Protein AF-A0A7R9VRQ9-F1 (afdb_monomer)

Radius of gyration: 33.94 Å; Cα contacts (8 Å, |Δi|>4): 2313; chains: 1; bounding box: 98×83×67 Å

Foldseek 3Di:
DPFQLLLQLVFKEAARDPPSQQEPPHVQHQAGHFPNQFQHAPQHVVFRLTIFGDWKQWNKDFLLLLLLLLLLLLLLCVLLVVLCVVVVNLVSSLVSLLRSLVSQLRQQVQQDLPLQRTKGFGMWAFPPLRVPDQAHSRPQAANDDPPHVRDIHTFMAHNVQHALQSLLSSLLSLLSSLNSLCDDDPRNDNPSSVSSLSSSNSSLVNSVVRVDHGDGPDGDDLDGAPGSLLSSLSSLLSSCLSPVPDCVSLQCSVVSLVVLVVQLVDPPDPLVSVLSLLFQFSRGNSLVSLLSCLVSVSQDHPPDHGCVVVSLVSLCVSLCQQQVDPADLLDPSDPQHAAPPQRQTFRDDDDSPLWARLLRLLSSLLSLLSSLSSLVVVQLQPDPPDGPSVSSLSSLLSSVSNQVCCQQPAPVSAHLQFPHDPHYQQQFQHSSQQQASPPVDDGDDQQDPDGRNRGSGGFRGRADDRSDHSPDDDSTSVCSNGRIGTSRSRSSVVSSSSSVSSQCLLWPPVCPSVCSNVVVGHSPGDDDDDDDDDDDDADQPLQQFFVPHRLLQLQVFQLLLQLVFKAAARDPPSQQDPPHVLHFAGHFPNQFQHADQHPVFGLTIFGAWWQWRKDFLLLLLLLLLLLLVLCVLLVVLCVNSVNLVSSLVSLLRSLVNQLRQQVFFDLPLQRTKGFRMWAFPVLRVVDFAHRRPQAANDDPPHVRDIYGFIAHNVQHALQSLLSSLLSLLSSLVSLCDDDSRNDNSSNSSSLSSSNSSLVNSVVRVDHGDTPDGDDPDGAPGSLLSSLSSLLSSCLSPVPCCVSLVCSLVSLVVLCVSLVDPPDDLLSVLLLLFQFSRGNSLVSLLSCLVSVSQDDVPDHGCVVVSLVSLVVSLCQQQVPPADLLPVRDPQHAHPPQRATFRDDDPSRLFFRLLRLLSSLLSLLSSLSSLQVVQCVPDPPDRPSPSSLQSLLSSVSNQCCCQQPHPVSAHLQFPHDPHYQQQFQHSSQQAASVNPDGGDDQQDPDGGNRGSGGFRGSADDRPDDPHDDDSGSVCSNGRMGTSRSRSSSSSSSSSSSSQSVQAPPVCRSVCSSVVVDHSPDDDDDPDDPPDD

Organism: NCBI:txid1486919

Solvent-accessible surface area (backbone atoms only — not comparable to full-atom values): 55156 Å² total; per-residue (Å²): 100,70,45,38,54,50,28,54,41,68,27,49,29,7,77,67,58,94,81,41,66,36,31,61,91,41,86,90,24,62,41,66,55,17,53,81,52,33,20,40,54,51,68,38,69,80,43,73,45,38,41,33,49,33,40,46,48,47,69,38,29,44,36,43,44,45,15,40,25,17,26,46,39,23,51,30,42,69,75,24,42,63,14,24,49,77,68,72,38,42,65,59,47,50,53,51,22,48,44,32,31,54,25,51,57,41,26,35,74,33,78,39,90,51,44,73,63,28,31,32,48,43,32,37,38,35,63,66,31,35,64,69,53,85,42,45,60,62,72,52,57,70,56,24,53,86,93,32,64,18,22,40,31,36,43,62,24,28,72,88,41,31,20,7,22,45,30,4,27,39,12,19,14,17,12,22,28,22,54,50,22,63,40,89,61,99,73,49,34,63,66,60,21,56,51,30,42,54,52,17,54,30,28,39,51,25,14,68,75,38,68,30,62,60,61,69,97,66,86,67,80,90,76,74,61,84,54,25,39,22,25,41,13,25,17,30,31,30,43,22,67,58,42,76,88,41,59,87,49,42,56,44,21,60,58,36,39,47,53,24,50,50,70,70,54,61,78,92,53,60,72,71,60,58,42,54,60,59,47,41,47,77,45,34,38,44,60,57,20,32,51,44,26,61,77,64,65,62,34,64,44,103,83,79,54,77,42,56,64,56,35,51,49,52,47,46,56,37,49,45,44,48,73,67,40,86,39,49,45,84,49,77,88,46,50,42,12,20,38,88,86,78,64,44,52,41,58,60,71,63,97,85,62,51,62,25,35,46,15,38,40,33,32,46,26,27,51,29,40,52,49,19,50,50,50,48,53,51,40,58,70,77,41,81,92,77,63,85,55,60,62,34,48,51,31,40,42,52,26,49,51,50,49,41,32,43,52,19,67,43,92,78,51,41,8,38,30,15,78,37,74,96,36,42,52,52,15,52,26,38,36,49,34,24,30,38,67,56,80,90,51,77,55,59,58,69,75,39,78,61,63,32,69,36,82,61,33,18,31,34,23,4,38,72,47,86,81,44,63,90,80,50,71,65,68,27,23,66,35,56,44,30,18,20,31,33,50,50,31,27,29,27,50,45,39,36,41,14,44,50,45,38,46,55,71,48,28,47,93,85,38,49,70,70,40,38,60,71,66,76,35,50,65,85,53,89,81,79,90,90,91,88,89,85,87,86,87,72,70,72,83,52,30,50,52,69,86,75,50,54,31,43,59,56,28,52,30,32,54,48,28,51,41,70,26,48,30,7,74,67,62,92,80,41,64,33,30,60,90,40,86,91,22,57,43,64,54,18,54,82,51,33,19,43,56,54,75,40,69,80,40,74,45,40,41,34,48,29,40,47,43,52,70,38,29,43,37,41,41,45,16,40,23,18,25,44,39,23,51,31,43,69,76,27,43,63,14,25,49,68,56,67,41,44,65,58,48,47,54,51,20,48,44,33,32,54,24,52,56,38,24,35,71,34,78,37,90,52,44,71,64,28,30,31,46,45,33,35,38,41,57,68,30,43,69,72,50,84,48,44,60,65,71,51,58,71,56,27,53,86,94,30,68,18,25,46,39,39,46,58,25,28,73,87,38,29,21,6,22,44,28,4,26,37,10,20,14,17,11,22,27,21,53,50,21,61,41,90,61,99,70,49,32,62,66,59,17,56,52,29,41,53,52,16,54,29,29,40,50,25,17,69,77,37,68,33,62,63,56,70,98,64,87,66,81,90,75,81,61,87,57,24,36,23,26,40,13,26,16,27,31,31,42,22,66,61,42,74,87,42,59,82,49,45,68,45,20,61,59,34,38,49,51,26,53,50,64,54,60,50,78,91,50,58,72,68,49,58,40,53,64,62,45,45,48,75,58,36,40,46,61,57,21,33,50,42,25,62,75,62,62,64,32,77,50,102,86,51,73,81,42,56,63,55,36,51,49,52,47,46,56,40,49,44,42,52,72,66,41,86,40,44,62,88,51,94,82,54,54,44,12,20,40,91,86,78,64,46,52,42,54,65,65,62,96,86,59,39,40,37,28,46,15,36,39,33,35,46,27,27,50,29,40,54,49,20,52,50,51,50,54,51,38,56,72,77,38,87,89,73,61,84,56,64,66,31,45,53,31,40,44,49,29,50,52,50,50,39,33,43,53,20,67,42,100,81,54,42,8,44,32,16,81,35,76,97,36,44,57,51,15,55,26,35,36,49,34,25,27,40,65,85,64,84,52,78,53,60,57,67,77,41,77,63,65,32,69,37,82,61,34,17,32,31,23,3,36,67,55,87,90,57,86,72,87,56,69,62,71,23,26,64,32,62,37,32,16,15,31,35,54,50,31,26,30,25,42,36,40,37,25,15,46,46,32,40,48,46,67,50,35,45,90,91,35,48,51,66,40,36,62,71,67,77,41,55,59,84,59,78,80,77,79,78,81,77,78,78,81,130

Nearest PDB structures (foldseek):
  3wc3-assembly1_A  TM=9.098E-01  e=8.546E-24  Eisenia fetida
  8ihx-assembly1_A  TM=8.931E-01  e=1.175E-23  Eisenia fetida
  8ihy-assembly1_A  TM=8.923E-01  e=3.501E-23  Eisenia fetida
  8ihw-assembly1_A  TM=8.848E-01  e=3.346E-23  Eisenia fetida
  1g87-assembly1_A  TM=8.532E-01  e=3.757E-19  Ruminiclostridium cellulolyticum

InterPro domains:
  IPR001701 Glycoside hydrolase family 9 [PF00759] (5-488)
  IPR001701 Glycoside hydrolase family 9 [PF00759] (558-1042)
  IPR008928 Six-hairpin glycosidase superfamily [SSF48208] (5-503)
  IPR008928 Six-hairpin glycosidase superfamily [SSF48208] (558-1057)
  IPR012341 Six-hairpin glycosidase-like superfamily [G3DSA:1.50.10.10] (1-505)
  IPR012341 Six-hairpin glycosidase-like superfamily [G3DSA:1.50.10.10] (549-1059)

Structure (mmCIF, N/CA/C/O backbone):
data_AF-A0A7R9VRQ9-F1
#
_entry.id   AF-A0A7R9VRQ9-F1
#
loop_
_atom_site.group_PDB
_atom_site.id
_atom_site.type_symbol
_atom_site.label_atom_id
_atom_site.label_alt_id
_atom_site.label_comp_id
_atom_site.label_asym_id
_atom_site.label_entity_id
_atom_site.label_seq_id
_atom_site.pdbx_PDB_ins_code
_atom_site.Cartn_x
_atom_site.Cartn_y
_atom_site.Cartn_z
_atom_site.occupancy
_atom_site.B_iso_or_equiv
_atom_site.auth_seq_id
_atom_site.auth_comp_id
_atom_site.auth_asym_id
_atom_site.auth_atom_id
_atom_site.pdbx_PDB_model_num
ATOM 1 N N . MET A 1 1 ? 9.988 -16.419 -11.733 1.00 85.31 1 MET A N 1
ATOM 2 C CA . MET A 1 1 ? 10.326 -16.087 -10.333 1.00 85.31 1 MET A CA 1
ATOM 3 C C . MET A 1 1 ? 10.652 -17.327 -9.507 1.00 85.31 1 MET A C 1
ATOM 5 O O . MET A 1 1 ? 11.628 -17.286 -8.780 1.00 85.31 1 MET A O 1
ATOM 9 N N . GLU A 1 2 ? 9.901 -18.424 -9.637 1.00 90.06 2 GLU A N 1
ATOM 10 C CA . GLU A 1 2 ? 10.092 -19.653 -8.844 1.00 90.06 2 GLU A CA 1
ATOM 11 C C . GLU A 1 2 ? 11.465 -20.346 -9.008 1.00 90.06 2 GLU A C 1
ATOM 13 O O . GLU A 1 2 ? 12.060 -20.796 -8.026 1.00 90.06 2 GLU A O 1
ATOM 18 N N . LEU A 1 3 ? 11.970 -20.438 -10.248 1.00 93.25 3 LEU A N 1
ATOM 19 C CA . LEU A 1 3 ? 13.125 -21.276 -10.599 1.00 93.25 3 LEU A CA 1
ATOM 20 C C . LEU A 1 3 ? 14.378 -21.041 -9.736 1.00 93.25 3 LEU A C 1
ATOM 22 O O . LEU A 1 3 ? 14.861 -22.027 -9.186 1.00 93.25 3 LEU A O 1
ATOM 26 N N . PRO A 1 4 ? 14.909 -19.812 -9.548 1.00 94.50 4 PRO A N 1
ATOM 27 C CA . PRO A 1 4 ? 16.144 -19.609 -8.783 1.00 94.50 4 PRO A CA 1
ATOM 28 C C . PRO A 1 4 ? 16.060 -20.118 -7.345 1.00 94.50 4 PRO A C 1
ATOM 30 O O . PRO A 1 4 ? 17.069 -20.518 -6.771 1.00 94.50 4 PRO A O 1
ATOM 33 N N . PHE A 1 5 ? 14.860 -20.181 -6.762 1.00 96.06 5 PHE A N 1
ATOM 34 C CA . PHE A 1 5 ? 14.711 -20.774 -5.444 1.00 96.06 5 PHE A CA 1
ATOM 35 C C . PHE A 1 5 ? 14.962 -22.294 -5.470 1.00 96.06 5 PHE A C 1
ATOM 37 O O . PHE A 1 5 ? 15.426 -22.812 -4.464 1.00 96.06 5 PHE A O 1
ATOM 44 N N . TYR A 1 6 ? 14.675 -23.028 -6.557 1.00 95.50 6 TYR A N 1
ATOM 45 C CA . TYR A 1 6 ? 15.053 -24.453 -6.657 1.00 95.50 6 TYR A CA 1
ATOM 46 C C . TYR A 1 6 ? 16.569 -24.622 -6.661 1.00 95.50 6 TYR A C 1
ATOM 48 O O . TYR A 1 6 ? 17.079 -25.588 -6.101 1.00 95.50 6 TYR A O 1
ATOM 56 N N . PHE A 1 7 ? 17.291 -23.678 -7.262 1.00 95.56 7 PHE A N 1
ATOM 57 C CA . PHE A 1 7 ? 18.745 -23.691 -7.238 1.00 95.56 7 PHE A CA 1
ATOM 58 C C . PHE A 1 7 ? 19.285 -23.423 -5.831 1.00 95.56 7 PHE A C 1
ATOM 60 O O . PHE A 1 7 ? 20.166 -24.149 -5.382 1.00 95.56 7 PHE A O 1
ATOM 67 N N . LEU A 1 8 ? 18.715 -22.461 -5.096 1.00 96.69 8 LEU A N 1
ATOM 68 C CA . LEU A 1 8 ? 19.065 -22.251 -3.686 1.00 96.69 8 LEU A CA 1
ATOM 69 C C . LEU A 1 8 ? 18.767 -23.500 -2.838 1.00 96.69 8 LEU A C 1
ATOM 71 O O . LEU A 1 8 ? 19.621 -23.928 -2.064 1.00 96.69 8 LEU A O 1
ATOM 75 N N . ASP A 1 9 ? 17.622 -24.157 -3.044 1.00 95.94 9 ASP A N 1
ATOM 76 C CA . ASP A 1 9 ? 17.309 -25.441 -2.400 1.00 95.94 9 ASP A CA 1
ATOM 77 C C . ASP A 1 9 ? 18.351 -26.517 -2.750 1.00 95.94 9 ASP A C 1
ATOM 79 O O . ASP A 1 9 ? 18.797 -27.266 -1.880 1.00 95.94 9 ASP A O 1
ATOM 83 N N . ALA A 1 10 ? 18.777 -26.561 -4.016 1.00 95.00 10 ALA A N 1
ATOM 84 C CA . ALA A 1 10 ? 19.782 -27.484 -4.532 1.00 95.00 10 ALA A CA 1
ATOM 85 C C . ALA A 1 10 ? 21.215 -27.156 -4.122 1.00 95.00 10 ALA A C 1
ATOM 87 O O . ALA A 1 10 ? 22.089 -27.984 -4.372 1.00 95.00 10 ALA A O 1
ATOM 88 N N . GLN A 1 11 ? 21.459 -26.017 -3.479 1.00 95.81 11 GLN A N 1
ATOM 89 C CA . GLN A 1 11 ? 22.747 -25.668 -2.883 1.00 95.81 11 GLN A CA 1
ATOM 90 C C . GLN A 1 11 ? 22.718 -25.742 -1.357 1.00 95.81 11 GLN A C 1
ATOM 92 O O . GLN A 1 11 ? 23.771 -25.634 -0.735 1.00 95.81 11 GLN A O 1
ATOM 97 N N . ALA A 1 12 ? 21.554 -25.969 -0.739 1.00 96.38 12 ALA A N 1
ATOM 98 C CA . ALA A 1 12 ? 21.453 -26.108 0.708 1.00 96.38 12 ALA A CA 1
ATOM 99 C C . ALA A 1 12 ? 22.334 -27.269 1.210 1.00 96.38 12 ALA A C 1
ATOM 101 O O . ALA A 1 12 ? 22.411 -28.332 0.578 1.00 96.38 12 ALA A O 1
ATOM 102 N N . SER A 1 13 ? 23.009 -27.037 2.334 1.00 95.00 13 SER A N 1
ATOM 103 C CA . SER A 1 13 ? 23.862 -28.006 3.035 1.00 95.00 13 SER A CA 1
ATOM 104 C C . SER A 1 13 ? 23.336 -28.282 4.443 1.00 95.00 13 SER A C 1
ATOM 106 O O . SER A 1 13 ? 22.446 -27.577 4.914 1.00 95.00 13 SER A O 1
ATOM 108 N N . GLY A 1 14 ? 23.912 -29.257 5.144 1.00 95.44 14 GLY A N 1
ATOM 109 C CA . GLY A 1 14 ? 23.434 -29.703 6.449 1.00 95.44 14 GLY A CA 1
ATOM 110 C C . GLY A 1 14 ? 22.140 -30.513 6.338 1.00 95.44 14 GLY A C 1
ATOM 111 O O . GLY A 1 14 ? 21.831 -31.042 5.267 1.00 95.44 14 GLY A O 1
ATOM 112 N N . PRO A 1 15 ? 21.371 -30.603 7.437 1.00 95.38 15 PRO A N 1
ATOM 113 C CA . PRO A 1 15 ? 20.013 -31.128 7.400 1.00 95.38 15 PRO A CA 1
ATOM 114 C C . PRO A 1 15 ? 19.129 -30.267 6.491 1.00 95.38 15 PRO A C 1
ATOM 116 O O . PRO A 1 15 ? 18.987 -29.059 6.715 1.00 95.38 15 PRO A O 1
ATOM 119 N N . LEU A 1 16 ? 18.525 -30.872 5.469 1.00 95.38 16 LEU A N 1
ATOM 120 C CA . LEU A 1 16 ? 17.675 -30.145 4.536 1.00 95.38 16 LEU A CA 1
ATOM 121 C C . LEU A 1 16 ? 16.337 -29.780 5.201 1.00 95.38 16 LEU A C 1
ATOM 123 O O . LEU A 1 16 ? 15.677 -30.642 5.790 1.00 95.38 16 LEU A O 1
ATOM 127 N N . PRO A 1 17 ? 15.877 -28.519 5.092 1.00 92.88 17 PRO A N 1
ATOM 128 C CA . PRO A 1 17 ? 14.571 -28.132 5.610 1.00 92.88 17 PRO A CA 1
ATOM 129 C C . PRO A 1 17 ? 13.429 -28.930 4.969 1.00 92.88 17 PRO A C 1
ATOM 131 O O . PRO A 1 17 ? 13.471 -29.255 3.786 1.00 92.88 17 PRO A O 1
ATOM 134 N N . VAL A 1 18 ? 12.341 -29.159 5.712 1.00 91.00 18 VAL A N 1
ATOM 135 C CA . VAL A 1 18 ? 11.165 -29.924 5.231 1.00 91.00 18 VAL A CA 1
ATOM 136 C C . VAL A 1 18 ? 10.511 -29.301 3.985 1.00 91.00 18 VAL A C 1
ATOM 138 O O . VAL A 1 18 ? 9.871 -30.000 3.189 1.00 91.00 18 VAL A O 1
ATOM 141 N N . TRP A 1 19 ? 10.666 -27.987 3.810 1.00 93.12 19 TRP A N 1
ATOM 142 C CA . TRP A 1 19 ? 10.177 -27.228 2.659 1.00 93.12 19 TRP A CA 1
ATOM 143 C C . TRP A 1 19 ? 11.117 -27.269 1.442 1.00 93.12 19 TRP A C 1
ATOM 145 O O . TRP A 1 19 ? 10.711 -26.829 0.369 1.00 93.12 19 TRP A O 1
ATOM 155 N N . ASN A 1 20 ? 12.335 -27.812 1.565 1.00 94.81 20 ASN A N 1
ATOM 156 C CA . ASN A 1 20 ? 13.281 -27.917 0.454 1.00 94.81 20 ASN A CA 1
ATOM 157 C C . ASN A 1 20 ? 12.680 -28.781 -0.668 1.00 94.81 20 ASN A C 1
ATOM 159 O O . ASN A 1 20 ? 12.314 -29.943 -0.459 1.00 94.81 20 ASN A O 1
ATOM 163 N N . ARG A 1 21 ? 12.561 -28.202 -1.866 1.00 94.06 21 ARG A N 1
ATOM 164 C CA . ARG A 1 21 ? 11.840 -28.807 -2.996 1.00 94.06 21 ARG A CA 1
ATOM 165 C C . ARG A 1 21 ? 12.611 -29.913 -3.701 1.00 94.06 21 ARG A C 1
ATOM 167 O O . ARG A 1 21 ? 11.991 -30.733 -4.368 1.00 94.06 21 ARG A O 1
ATOM 174 N N . VAL A 1 22 ? 13.933 -29.959 -3.554 1.00 94.12 22 VAL A N 1
ATOM 175 C CA . VAL A 1 22 ? 14.780 -30.966 -4.213 1.00 94.12 22 VAL A CA 1
ATOM 176 C C . VAL A 1 22 ? 15.272 -32.052 -3.255 1.00 94.12 22 VAL A C 1
ATOM 178 O O . VAL A 1 22 ? 16.054 -32.913 -3.664 1.00 94.12 22 VAL A O 1
ATOM 181 N N . ALA A 1 23 ? 14.807 -32.040 -2.003 1.00 94.00 23 ALA A N 1
ATOM 182 C CA . ALA A 1 23 ? 15.131 -33.050 -1.005 1.00 94.00 23 ALA A CA 1
ATOM 183 C C . ALA A 1 23 ? 14.579 -34.440 -1.378 1.00 94.00 23 ALA A C 1
ATOM 185 O O . ALA A 1 23 ? 13.480 -34.577 -1.924 1.00 94.00 23 ALA A O 1
ATOM 186 N N . LEU A 1 24 ? 15.331 -35.491 -1.049 1.00 90.25 24 LEU A N 1
ATOM 187 C CA . LEU A 1 24 ? 14.931 -36.885 -1.224 1.00 90.25 24 LEU A CA 1
ATOM 188 C C . LEU A 1 24 ? 13.585 -37.149 -0.532 1.00 90.25 24 LEU A C 1
ATOM 190 O O . LEU A 1 24 ? 13.336 -36.700 0.583 1.00 90.25 24 LEU A O 1
ATOM 194 N N . GLY A 1 25 ? 12.705 -37.885 -1.213 1.00 84.75 25 GLY A N 1
ATOM 195 C CA . GLY A 1 25 ? 11.335 -38.143 -0.756 1.00 84.75 25 GLY A CA 1
ATOM 196 C C . GLY A 1 25 ? 10.297 -37.128 -1.250 1.00 84.75 25 GLY A C 1
ATOM 197 O O . GLY A 1 25 ? 9.101 -37.396 -1.145 1.00 84.75 25 GLY A O 1
ATOM 198 N N . LYS A 1 26 ? 10.716 -36.004 -1.849 1.00 89.31 26 LYS A N 1
ATOM 199 C CA . LYS A 1 26 ? 9.835 -35.131 -2.642 1.00 89.31 26 LYS A CA 1
ATOM 200 C C . LYS A 1 26 ? 9.736 -35.631 -4.094 1.00 89.31 26 LYS A C 1
ATOM 202 O O . LYS A 1 26 ? 10.664 -36.290 -4.574 1.00 89.31 26 LYS A O 1
ATOM 207 N N . PRO A 1 27 ? 8.650 -35.320 -4.827 1.00 85.25 27 PRO A N 1
ATOM 208 C CA . PRO A 1 27 ? 8.559 -35.618 -6.256 1.00 85.25 27 PRO A CA 1
ATOM 209 C C . PRO A 1 27 ? 9.739 -35.014 -7.031 1.00 85.25 27 PRO A C 1
ATOM 211 O O . PRO A 1 27 ? 9.948 -33.807 -6.996 1.00 85.25 27 PRO A O 1
ATOM 214 N N . GLY A 1 28 ? 10.526 -35.856 -7.708 1.00 83.00 28 GLY A N 1
ATOM 215 C CA . GLY A 1 28 ? 11.721 -35.415 -8.443 1.00 83.00 28 GLY A CA 1
ATOM 216 C C . GLY A 1 28 ? 12.908 -34.992 -7.565 1.00 83.00 28 GLY A C 1
ATOM 217 O O . GLY A 1 28 ? 13.870 -34.442 -8.094 1.00 83.00 28 GLY A O 1
ATOM 218 N N . GLY A 1 29 ? 12.862 -35.237 -6.251 1.00 90.94 29 GLY A N 1
ATOM 219 C CA . GLY A 1 29 ? 13.934 -34.903 -5.315 1.00 90.94 29 GLY A CA 1
ATOM 220 C C . GLY A 1 29 ? 15.170 -35.796 -5.463 1.00 90.94 29 GLY A C 1
ATOM 221 O O . GLY A 1 29 ? 15.060 -37.009 -5.650 1.00 90.94 29 GLY A O 1
ATOM 222 N N . TRP A 1 30 ? 16.353 -35.193 -5.361 1.00 93.12 30 TRP A N 1
ATOM 223 C CA . TRP A 1 30 ? 17.644 -35.839 -5.635 1.00 93.12 30 TRP A CA 1
ATOM 224 C C . TRP A 1 30 ? 18.777 -35.423 -4.677 1.00 93.12 30 TRP A C 1
ATOM 226 O O . TRP A 1 30 ? 19.844 -36.039 -4.699 1.00 93.12 30 TRP A O 1
ATOM 236 N N . ARG A 1 31 ? 18.547 -34.426 -3.810 1.00 93.94 31 ARG A N 1
ATOM 237 C CA . ARG A 1 31 ? 19.471 -33.970 -2.755 1.00 93.94 31 ARG A CA 1
ATOM 238 C C . ARG A 1 31 ? 19.126 -34.595 -1.406 1.00 93.94 31 ARG A C 1
ATOM 240 O O . ARG A 1 31 ? 17.957 -34.763 -1.083 1.00 93.94 31 ARG A O 1
ATOM 247 N N . GLY A 1 32 ? 20.123 -34.910 -0.594 1.00 93.81 32 GLY A N 1
ATOM 248 C CA . GLY A 1 32 ? 19.937 -35.336 0.794 1.00 93.81 32 GLY A CA 1
ATOM 249 C C . GLY A 1 32 ? 20.703 -34.450 1.768 1.00 93.81 32 GLY A C 1
ATOM 250 O O . GLY A 1 32 ? 21.374 -33.499 1.368 1.00 93.81 32 GLY A O 1
ATOM 251 N N . ASP A 1 33 ? 20.607 -34.804 3.045 1.00 95.69 33 ASP A N 1
ATOM 252 C CA . ASP A 1 33 ? 21.401 -34.186 4.101 1.00 95.69 33 ASP A CA 1
ATOM 253 C C . ASP A 1 33 ? 22.896 -34.402 3.836 1.00 95.69 33 ASP A C 1
ATOM 255 O O . ASP A 1 33 ? 23.328 -35.518 3.528 1.00 95.69 33 ASP A O 1
ATOM 259 N N . SER A 1 34 ? 23.690 -33.340 3.949 1.00 95.19 34 SER A N 1
ATOM 260 C CA . SER A 1 34 ? 25.108 -33.356 3.576 1.00 95.19 34 SER A CA 1
ATOM 261 C C . SER A 1 34 ? 25.963 -32.505 4.503 1.00 95.19 34 SER A C 1
ATOM 263 O O . SER A 1 34 ? 25.478 -31.523 5.057 1.00 95.19 34 SER A O 1
ATOM 265 N N . HIS A 1 35 ? 27.244 -32.848 4.653 1.00 93.44 35 HIS A N 1
ATOM 266 C CA . HIS A 1 35 ? 28.189 -32.114 5.508 1.00 93.44 35 HIS A CA 1
ATOM 267 C C . HIS A 1 35 ? 27.675 -31.881 6.931 1.00 93.44 35 HIS A C 1
ATOM 269 O O . HIS A 1 35 ? 27.610 -30.754 7.419 1.00 93.44 35 HIS A O 1
ATOM 275 N N . LEU A 1 36 ? 27.264 -32.976 7.578 1.00 94.56 36 LEU A N 1
ATOM 276 C CA . LEU A 1 36 ? 26.649 -32.987 8.912 1.00 94.56 36 LEU A CA 1
ATOM 277 C C . LEU A 1 36 ? 27.658 -32.797 10.057 1.00 94.56 36 LEU A C 1
ATOM 279 O O . LEU A 1 36 ? 27.260 -32.661 11.214 1.00 94.56 36 LEU A O 1
ATOM 283 N N . PHE A 1 37 ? 28.950 -32.782 9.739 1.00 92.31 37 PHE A N 1
ATOM 284 C CA . PHE A 1 37 ? 30.057 -32.569 10.663 1.00 92.31 37 PHE A CA 1
ATOM 285 C C . PHE A 1 37 ? 30.855 -31.300 10.329 1.00 92.31 37 PHE A C 1
ATOM 287 O O . PHE A 1 37 ? 31.954 -31.130 10.854 1.00 92.31 37 PHE A O 1
ATOM 294 N N . ASP A 1 38 ? 30.330 -30.395 9.495 1.00 92.19 38 ASP A N 1
ATOM 295 C CA . ASP A 1 38 ? 30.963 -29.094 9.248 1.00 92.19 38 ASP A CA 1
ATOM 296 C C . ASP A 1 38 ? 31.189 -28.345 10.580 1.00 92.19 38 ASP A C 1
ATOM 298 O O . ASP A 1 38 ? 30.256 -28.104 11.353 1.00 92.19 38 ASP A O 1
ATOM 302 N N . GLY A 1 39 ? 32.451 -27.985 10.841 1.00 88.25 39 GLY A N 1
ATOM 303 C CA . GLY A 1 39 ? 32.902 -27.408 12.113 1.00 88.25 39 GLY A CA 1
ATOM 304 C C . GLY A 1 39 ? 33.375 -28.414 13.164 1.00 88.25 39 GLY A C 1
ATOM 305 O O . GLY A 1 39 ? 33.676 -28.004 14.285 1.00 88.25 39 GLY A O 1
ATOM 306 N N . GLN A 1 40 ? 33.482 -29.699 12.807 1.00 85.44 40 GLN A N 1
ATOM 307 C CA . GLN A 1 40 ? 34.045 -30.784 13.620 1.00 85.44 40 GLN A CA 1
ATOM 308 C C . GLN A 1 40 ? 35.155 -31.520 12.838 1.00 85.44 40 GLN A C 1
ATOM 310 O O . GLN A 1 40 ? 35.069 -31.661 11.620 1.00 85.44 40 GLN A O 1
ATOM 315 N N . GLY A 1 41 ? 36.182 -32.046 13.520 1.00 77.00 41 GLY A N 1
ATOM 316 C CA . GLY A 1 41 ? 37.292 -32.782 12.885 1.00 77.00 41 GLY A CA 1
ATOM 317 C C . GLY A 1 41 ? 38.657 -32.089 12.990 1.00 77.00 41 GLY A C 1
ATOM 318 O O . GLY A 1 41 ? 38.914 -31.365 13.945 1.00 77.00 41 GLY A O 1
ATOM 319 N N . TYR A 1 42 ? 39.559 -32.365 12.041 1.00 67.69 42 TYR A N 1
ATOM 320 C CA . TYR A 1 42 ? 40.902 -31.767 11.987 1.00 67.69 42 TYR A CA 1
ATOM 321 C C . TYR A 1 42 ? 40.809 -30.293 11.535 1.00 67.69 42 TYR A C 1
ATOM 323 O O . TYR A 1 42 ? 40.096 -30.011 10.576 1.00 67.69 42 TYR A O 1
ATOM 331 N N . ASP A 1 43 ? 41.482 -29.369 12.236 1.00 73.88 43 ASP A N 1
ATOM 332 C CA . ASP A 1 43 ? 41.373 -27.899 12.070 1.00 73.88 43 ASP A CA 1
ATOM 333 C C . ASP A 1 43 ? 39.937 -27.342 12.182 1.00 73.88 43 ASP A C 1
ATOM 335 O O . ASP A 1 43 ? 39.530 -26.402 11.492 1.00 73.88 43 ASP A O 1
ATOM 339 N N . ALA A 1 44 ? 39.140 -27.957 13.055 1.00 73.81 44 ALA A N 1
ATOM 340 C CA . ALA A 1 44 ? 37.767 -27.565 13.323 1.00 73.81 44 ALA A CA 1
ATOM 341 C C . ALA A 1 44 ? 37.651 -26.478 14.403 1.00 73.81 44 ALA A C 1
ATOM 343 O O . ALA A 1 44 ? 38.544 -26.269 15.218 1.00 73.81 44 ALA A O 1
ATOM 344 N N . VAL A 1 45 ? 36.496 -25.812 14.428 1.00 84.38 45 VAL A N 1
ATOM 345 C CA . VAL A 1 45 ? 36.159 -24.753 15.398 1.00 84.38 45 VAL A CA 1
ATOM 346 C C . VAL A 1 45 ? 35.352 -25.265 16.596 1.00 84.38 45 VAL A C 1
ATOM 348 O O . VAL A 1 45 ? 34.886 -24.461 17.399 1.00 84.38 45 VAL A O 1
ATOM 351 N N . ASP A 1 46 ? 35.152 -26.584 16.692 1.00 81.88 46 ASP A N 1
ATOM 352 C CA . ASP A 1 46 ? 34.319 -27.265 17.694 1.00 81.88 46 ASP A CA 1
ATOM 353 C C . ASP A 1 46 ? 32.918 -26.644 17.857 1.00 81.88 46 ASP A C 1
ATOM 355 O O . ASP A 1 46 ? 32.354 -26.571 18.950 1.00 81.88 46 ASP A O 1
ATOM 359 N N . ALA A 1 47 ? 32.331 -26.207 16.740 1.00 85.06 47 ALA A N 1
ATOM 360 C CA . ALA A 1 47 ? 31.001 -25.614 16.677 1.00 85.06 47 ALA A CA 1
ATOM 361 C C . ALA A 1 47 ? 30.188 -26.249 15.548 1.00 85.06 47 ALA A C 1
ATOM 363 O O . ALA A 1 47 ? 30.729 -26.644 14.518 1.00 85.06 47 ALA A O 1
ATOM 364 N N . ASN A 1 48 ? 28.870 -26.339 15.726 1.00 89.50 48 ASN A N 1
ATOM 365 C CA . ASN A 1 48 ? 27.986 -26.831 14.676 1.00 89.50 48 ASN A CA 1
ATOM 366 C C . ASN A 1 48 ? 27.738 -25.720 13.647 1.00 89.50 48 ASN A C 1
ATOM 368 O O . ASN A 1 48 ? 26.834 -24.910 13.833 1.00 89.50 48 ASN A O 1
ATOM 372 N N . VAL A 1 49 ? 28.518 -25.708 12.563 1.00 92.44 49 VAL A N 1
ATOM 373 C CA . VAL A 1 49 ? 28.331 -24.793 11.421 1.00 92.44 49 VAL A CA 1
ATOM 374 C C . VAL A 1 49 ? 27.784 -25.526 10.194 1.00 92.44 49 VAL A C 1
ATOM 376 O O . VAL A 1 49 ? 28.109 -25.206 9.047 1.00 92.44 49 VAL A O 1
ATOM 379 N N . THR A 1 50 ? 26.932 -26.525 10.435 1.00 92.69 50 THR A N 1
ATOM 380 C CA . THR A 1 50 ? 26.102 -27.154 9.398 1.00 92.69 50 THR A CA 1
ATOM 381 C C . THR A 1 50 ? 25.005 -26.190 8.925 1.00 92.69 50 THR A C 1
ATOM 383 O O . THR A 1 50 ? 24.731 -25.173 9.564 1.00 92.69 50 THR A O 1
ATOM 386 N N . GLY A 1 51 ? 24.378 -26.468 7.780 1.00 93.25 51 GLY A N 1
ATOM 387 C CA . GLY A 1 51 ? 23.407 -25.542 7.189 1.00 93.25 51 GLY A CA 1
ATOM 388 C C . GLY A 1 51 ? 24.046 -24.518 6.249 1.00 93.25 51 GLY A C 1
ATOM 389 O O . GLY A 1 51 ? 25.248 -24.556 5.973 1.00 93.25 51 GLY A O 1
ATOM 390 N N . GLY A 1 52 ? 23.233 -23.583 5.756 1.00 94.88 52 GLY A N 1
ATOM 391 C CA . GLY A 1 52 ? 23.646 -22.599 4.753 1.00 94.88 52 GLY A CA 1
ATOM 392 C C . GLY A 1 52 ? 23.660 -23.191 3.346 1.00 94.88 52 GLY A C 1
ATOM 393 O O . GLY A 1 52 ? 22.984 -24.188 3.079 1.00 94.88 52 GLY A O 1
ATOM 394 N N . TRP A 1 53 ? 24.452 -22.594 2.458 1.00 96.25 53 TRP A N 1
ATOM 395 C CA . TRP A 1 53 ? 24.560 -23.019 1.064 1.00 96.25 53 TRP A CA 1
ATOM 396 C C . TRP A 1 53 ? 26.008 -23.262 0.647 1.00 96.25 53 TRP A C 1
ATOM 398 O O . TRP A 1 53 ? 26.916 -22.535 1.056 1.00 96.25 53 TRP A O 1
ATOM 408 N N . TYR A 1 54 ? 26.196 -24.244 -0.228 1.00 93.81 54 TYR A N 1
ATOM 409 C CA . TYR A 1 54 ? 27.377 -24.336 -1.074 1.00 93.81 54 TYR A CA 1
ATOM 410 C C . TYR A 1 54 ? 27.363 -23.250 -2.140 1.00 93.81 54 TYR A C 1
ATOM 412 O O . TYR A 1 54 ? 26.310 -22.721 -2.499 1.00 93.81 54 TYR A O 1
ATOM 420 N N . ASP A 1 55 ? 28.535 -22.960 -2.687 1.00 88.94 55 ASP A N 1
ATOM 421 C CA . ASP A 1 55 ? 28.662 -21.979 -3.746 1.00 88.94 55 ASP A CA 1
ATOM 422 C C . ASP A 1 55 ? 29.462 -22.493 -4.959 1.00 88.94 55 ASP A C 1
ATOM 424 O O . ASP A 1 55 ? 30.396 -23.297 -4.844 1.00 88.94 55 ASP A O 1
ATOM 428 N N . LEU A 1 56 ? 29.076 -22.003 -6.142 1.00 85.94 56 LEU A N 1
ATOM 429 C CA . LEU A 1 56 ? 29.518 -22.468 -7.461 1.00 85.94 56 LEU A CA 1
ATOM 430 C C . LEU A 1 56 ? 29.289 -23.984 -7.676 1.00 85.94 56 LEU A C 1
ATOM 432 O O . LEU A 1 56 ? 28.279 -24.555 -7.266 1.00 85.94 56 LEU A O 1
ATOM 436 N N . ASP A 1 57 ? 30.235 -24.648 -8.349 1.00 82.19 57 ASP A N 1
ATOM 437 C CA . ASP A 1 57 ? 30.213 -26.076 -8.669 1.00 82.19 57 ASP A CA 1
ATOM 438 C C . ASP A 1 57 ? 30.750 -26.975 -7.544 1.00 82.19 57 ASP A C 1
ATOM 440 O O . ASP A 1 57 ? 30.850 -28.183 -7.753 1.00 82.19 57 ASP A O 1
ATOM 444 N N . GLY A 1 58 ? 31.171 -26.412 -6.405 1.00 83.81 58 GLY A N 1
ATOM 445 C CA . GLY A 1 58 ? 31.880 -27.111 -5.328 1.00 83.81 58 GLY A CA 1
ATOM 446 C C . GLY A 1 58 ? 31.094 -27.186 -4.023 1.00 83.81 58 GLY A C 1
ATOM 447 O O . GLY A 1 58 ? 29.939 -26.788 -3.958 1.00 83.81 58 GLY A O 1
ATOM 448 N N . HIS A 1 59 ? 31.742 -27.697 -2.974 1.00 89.69 59 HIS A N 1
ATOM 449 C CA . HIS A 1 59 ? 31.135 -27.872 -1.648 1.00 89.69 59 HIS A CA 1
ATOM 450 C C . HIS A 1 59 ? 31.693 -26.916 -0.580 1.00 89.69 59 HIS A C 1
ATOM 452 O O . HIS A 1 59 ? 31.493 -27.113 0.621 1.00 89.69 59 HIS A O 1
ATOM 458 N N . VAL A 1 60 ? 32.418 -25.881 -1.004 1.00 89.75 60 VAL A N 1
ATOM 459 C CA . VAL A 1 60 ? 32.930 -24.836 -0.109 1.00 89.75 60 VAL A CA 1
ATOM 460 C C . VAL A 1 60 ? 31.788 -23.884 0.235 1.00 89.75 60 VAL A C 1
ATOM 462 O O . VAL A 1 60 ? 31.017 -23.492 -0.645 1.00 89.75 60 VAL A O 1
ATOM 465 N N . LYS A 1 61 ? 31.702 -23.486 1.505 1.00 92.38 61 LYS A N 1
ATOM 466 C CA . LYS A 1 61 ? 30.769 -22.460 1.982 1.00 92.38 61 LYS A CA 1
ATOM 467 C C . LYS A 1 61 ? 31.556 -21.204 2.313 1.00 92.38 61 LYS A C 1
ATOM 469 O O . LYS A 1 61 ? 32.525 -21.266 3.066 1.00 92.38 61 LYS A O 1
ATOM 474 N N . SER A 1 62 ? 31.149 -20.067 1.761 1.00 91.19 62 SER A N 1
ATOM 475 C CA . SER A 1 62 ? 31.756 -18.770 2.061 1.00 91.19 62 SER A CA 1
ATOM 476 C C . SER A 1 62 ? 30.733 -17.853 2.713 1.00 91.19 62 SER A C 1
ATOM 478 O O . SER A 1 62 ? 29.632 -17.653 2.196 1.00 91.19 62 SER A O 1
ATOM 480 N N . THR A 1 63 ? 31.112 -17.260 3.842 1.00 94.19 63 THR A N 1
ATOM 481 C CA . THR A 1 63 ? 30.260 -16.306 4.554 1.00 94.19 63 THR A CA 1
ATOM 482 C C . THR A 1 63 ? 29.975 -15.071 3.706 1.00 94.19 63 THR A C 1
ATOM 484 O O . THR A 1 63 ? 28.860 -14.570 3.765 1.00 94.19 63 THR A O 1
ATOM 487 N N . LEU A 1 64 ? 30.901 -14.643 2.837 1.00 91.62 64 LEU A N 1
ATOM 488 C CA . LEU A 1 64 ? 30.666 -13.536 1.900 1.00 91.62 64 LEU A CA 1
ATOM 489 C C . LEU A 1 64 ? 29.525 -13.838 0.921 1.00 91.62 64 LEU A C 1
ATOM 491 O O . LEU A 1 64 ? 28.606 -13.036 0.794 1.00 91.62 64 LEU A O 1
ATOM 495 N N . THR A 1 65 ? 29.529 -15.000 0.260 1.00 92.06 65 THR A N 1
ATOM 496 C CA . THR A 1 65 ? 28.482 -15.347 -0.720 1.00 92.06 65 THR A CA 1
ATOM 497 C C . THR A 1 65 ? 27.144 -15.656 -0.063 1.00 92.06 65 THR A C 1
ATOM 499 O O . THR A 1 65 ? 26.097 -15.300 -0.607 1.00 92.06 65 THR A O 1
ATOM 502 N N . ILE A 1 66 ? 27.157 -16.283 1.119 1.00 96.81 66 ILE A N 1
ATOM 503 C CA . ILE A 1 66 ? 25.941 -16.542 1.901 1.00 96.81 66 ILE A CA 1
ATOM 504 C C . ILE A 1 66 ? 25.342 -15.220 2.388 1.00 96.81 66 ILE A C 1
ATOM 506 O O . ILE A 1 66 ? 24.139 -14.998 2.230 1.00 96.81 66 ILE A O 1
ATOM 510 N N . ALA A 1 67 ? 26.168 -14.321 2.924 1.00 97.56 67 ALA A N 1
ATOM 511 C CA . ALA A 1 67 ? 25.734 -12.998 3.344 1.00 97.56 67 ALA A CA 1
ATOM 512 C C . ALA A 1 67 ? 25.197 -12.179 2.167 1.00 97.56 67 ALA A C 1
ATOM 514 O O . ALA A 1 67 ? 24.100 -11.632 2.270 1.00 97.56 67 ALA A O 1
ATOM 515 N N . PHE A 1 68 ? 25.909 -12.167 1.035 1.00 95.56 68 PHE A N 1
ATOM 516 C CA . PHE A 1 68 ? 25.473 -11.474 -0.174 1.00 95.56 68 PHE A CA 1
ATOM 517 C C . PHE A 1 68 ? 24.114 -11.958 -0.663 1.00 95.56 68 PHE A C 1
ATOM 519 O O . PHE A 1 68 ? 23.206 -11.159 -0.893 1.00 95.56 68 PHE A O 1
ATOM 526 N N . THR A 1 69 ? 23.944 -13.276 -0.749 1.00 97.31 69 THR A N 1
ATOM 527 C CA . THR A 1 69 ? 22.672 -13.898 -1.134 1.00 97.31 69 THR A CA 1
ATOM 528 C C . THR A 1 69 ? 21.556 -13.501 -0.166 1.00 97.31 69 THR A C 1
ATOM 530 O O . THR A 1 69 ? 20.489 -13.059 -0.589 1.00 97.31 69 THR A O 1
ATOM 533 N N . THR A 1 70 ? 21.825 -13.577 1.140 1.00 98.56 70 THR A N 1
ATOM 534 C CA . THR A 1 70 ? 20.847 -13.284 2.198 1.00 98.56 70 THR A CA 1
ATOM 535 C C . THR A 1 70 ? 20.415 -11.818 2.191 1.00 98.56 70 THR A C 1
ATOM 537 O O . THR A 1 70 ? 19.216 -11.540 2.186 1.00 98.56 70 THR A O 1
ATOM 540 N N . HIS A 1 71 ? 21.354 -10.864 2.152 1.00 97.69 71 HIS A N 1
ATOM 541 C CA . HIS A 1 71 ? 20.993 -9.445 2.149 1.00 97.69 71 HIS A CA 1
ATOM 542 C C . HIS A 1 71 ? 20.380 -9.003 0.818 1.00 97.69 71 HIS A C 1
ATOM 544 O O . HIS A 1 71 ? 19.533 -8.118 0.816 1.00 97.69 71 HIS A O 1
ATOM 550 N N . THR A 1 72 ? 20.760 -9.615 -0.309 1.00 97.75 72 THR A N 1
ATOM 551 C CA . THR A 1 72 ? 20.187 -9.298 -1.628 1.00 97.75 72 THR A CA 1
ATOM 552 C C . THR A 1 72 ? 18.736 -9.763 -1.718 1.00 97.75 72 THR A C 1
ATOM 554 O O . THR A 1 72 ? 17.864 -8.986 -2.113 1.00 97.75 72 THR A O 1
ATOM 557 N N . LEU A 1 73 ? 18.444 -10.993 -1.279 1.00 98.00 73 LEU A N 1
ATOM 558 C CA . LEU A 1 73 ? 17.070 -11.491 -1.160 1.00 98.00 73 LEU A CA 1
ATOM 559 C C . LEU A 1 73 ? 16.267 -10.673 -0.145 1.00 98.00 73 LEU A C 1
ATOM 561 O O . LEU A 1 73 ? 15.130 -10.310 -0.421 1.00 98.00 73 LEU A O 1
ATOM 565 N N . GLY A 1 74 ? 16.865 -10.326 0.998 1.00 97.75 74 GLY A N 1
ATOM 566 C CA . GLY A 1 74 ? 16.195 -9.530 2.021 1.00 97.75 74 GLY A CA 1
ATOM 567 C C . GLY A 1 74 ? 15.859 -8.113 1.552 1.00 97.75 74 GLY A C 1
ATOM 568 O O . GLY A 1 74 ? 14.712 -7.690 1.647 1.00 97.75 74 GLY A O 1
ATOM 569 N N . LEU A 1 75 ? 16.829 -7.389 0.987 1.00 96.25 75 LEU A N 1
ATOM 570 C CA . LEU A 1 75 ? 16.635 -6.019 0.506 1.00 96.25 75 LEU A CA 1
ATOM 571 C C . LEU A 1 75 ? 15.706 -5.960 -0.714 1.00 96.25 75 LEU A C 1
ATOM 573 O O . LEU A 1 75 ? 14.848 -5.084 -0.775 1.00 96.25 75 LEU A O 1
ATOM 577 N N . SER A 1 76 ? 15.812 -6.911 -1.651 1.00 96.69 76 SER A N 1
ATOM 578 C CA . SER A 1 76 ? 14.841 -7.016 -2.751 1.00 96.69 76 SER A CA 1
ATOM 579 C C . SER A 1 76 ? 13.449 -7.396 -2.262 1.00 96.69 76 SER A C 1
ATOM 581 O O . SER A 1 76 ? 12.480 -6.830 -2.755 1.00 96.69 76 SER A O 1
ATOM 583 N N . GLY A 1 77 ? 13.341 -8.269 -1.258 1.00 95.12 77 GLY A N 1
ATOM 584 C CA . GLY A 1 77 ? 12.086 -8.571 -0.578 1.00 95.12 77 GLY A CA 1
ATOM 585 C C . GLY A 1 77 ? 11.444 -7.325 0.026 1.00 95.12 77 GLY A C 1
ATOM 586 O O . GLY A 1 77 ? 10.248 -7.134 -0.119 1.00 95.12 77 GLY A O 1
ATOM 587 N N . LEU A 1 78 ? 12.228 -6.440 0.645 1.00 94.19 78 LEU A N 1
ATOM 588 C CA . LEU A 1 78 ? 11.711 -5.201 1.238 1.00 94.19 78 LEU A CA 1
ATOM 589 C C . LEU A 1 78 ? 11.273 -4.165 0.194 1.00 94.19 78 LEU A C 1
ATOM 591 O O . LEU A 1 78 ? 10.267 -3.493 0.402 1.00 94.19 78 LEU A O 1
ATOM 595 N N . ILE A 1 79 ? 12.027 -4.013 -0.899 1.00 93.62 79 ILE A N 1
ATOM 596 C CA . ILE A 1 79 ? 11.745 -3.009 -1.940 1.00 93.62 79 ILE A CA 1
ATOM 597 C C . ILE A 1 79 ? 10.624 -3.477 -2.882 1.00 93.62 79 ILE A C 1
ATOM 599 O O . ILE A 1 79 ? 9.799 -2.667 -3.301 1.00 93.62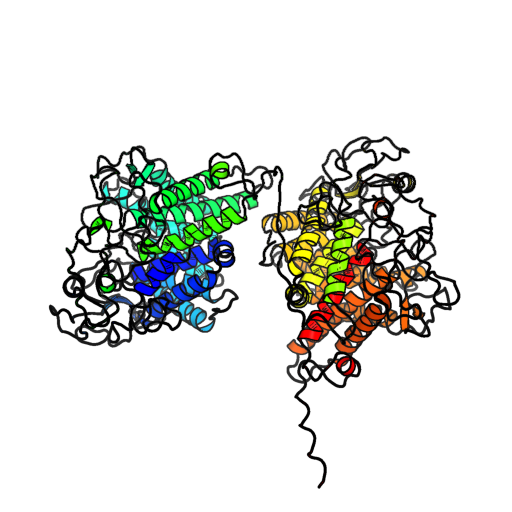 79 ILE A O 1
ATOM 603 N N . PHE A 1 80 ? 10.579 -4.775 -3.192 1.00 95.12 80 PHE A N 1
ATOM 604 C CA . PHE A 1 80 ? 9.623 -5.390 -4.117 1.00 95.12 80 PHE A CA 1
ATOM 605 C C . PHE A 1 80 ? 8.683 -6.376 -3.415 1.00 95.12 80 PHE A C 1
ATOM 607 O O . PHE A 1 80 ? 8.327 -7.416 -3.973 1.00 95.12 80 PHE A O 1
ATOM 614 N N . GLU A 1 81 ? 8.294 -6.066 -2.172 1.00 92.00 81 GLU A N 1
ATOM 615 C CA . GLU A 1 81 ? 7.428 -6.923 -1.349 1.00 92.00 81 GLU A CA 1
ATOM 616 C C . GLU A 1 81 ? 6.126 -7.266 -2.083 1.00 92.00 81 GLU A C 1
ATOM 618 O O . GLU A 1 81 ? 5.726 -8.429 -2.114 1.00 92.00 81 GLU A O 1
ATOM 623 N N . VAL A 1 82 ? 5.512 -6.269 -2.729 1.00 84.06 82 VAL A N 1
ATOM 624 C CA . VAL A 1 82 ? 4.298 -6.434 -3.541 1.00 84.06 82 VAL A CA 1
ATOM 625 C C . VAL A 1 82 ? 4.546 -7.432 -4.669 1.00 84.06 82 VAL A C 1
ATOM 627 O O . VAL A 1 82 ? 3.850 -8.438 -4.749 1.00 84.06 82 VAL A O 1
ATOM 630 N N . GLY A 1 83 ? 5.611 -7.247 -5.457 1.00 85.75 83 GLY A N 1
ATOM 631 C CA . GLY A 1 83 ? 5.950 -8.165 -6.548 1.00 85.75 83 GLY A CA 1
ATOM 632 C C . GLY A 1 83 ? 6.170 -9.616 -6.103 1.00 85.75 83 GLY A C 1
ATOM 633 O O . GLY A 1 83 ? 5.761 -10.546 -6.798 1.00 85.75 83 GLY A O 1
ATOM 634 N N . PHE A 1 84 ? 6.782 -9.839 -4.936 1.00 91.06 84 PHE A N 1
ATOM 635 C CA . PHE A 1 84 ? 6.938 -11.188 -4.380 1.00 91.06 84 PHE A CA 1
ATOM 636 C C . PHE A 1 84 ? 5.627 -11.785 -3.865 1.00 91.06 84 PHE A C 1
ATOM 638 O O . PHE A 1 84 ? 5.417 -12.993 -4.007 1.00 91.06 84 PHE A O 1
ATOM 645 N N . ARG A 1 85 ? 4.761 -10.973 -3.251 1.00 87.56 85 ARG A N 1
ATOM 646 C CA . ARG A 1 85 ? 3.453 -11.412 -2.746 1.00 87.56 85 ARG A CA 1
ATOM 647 C C . ARG A 1 85 ? 2.498 -11.743 -3.889 1.00 87.56 85 ARG A C 1
ATOM 649 O O . ARG A 1 85 ? 1.915 -12.822 -3.865 1.00 87.56 85 ARG A O 1
ATOM 656 N N . ASP A 1 86 ? 2.432 -10.896 -4.911 1.00 83.38 86 ASP A N 1
ATOM 657 C CA . ASP A 1 86 ? 1.590 -11.099 -6.098 1.00 83.38 86 ASP A CA 1
ATOM 658 C C . ASP A 1 86 ? 1.988 -12.361 -6.869 1.00 83.38 86 ASP A C 1
ATOM 660 O O . ASP A 1 86 ? 1.145 -13.081 -7.398 1.00 83.38 86 ASP A O 1
ATOM 664 N N . ALA A 1 87 ? 3.284 -12.678 -6.885 1.00 82.62 87 ALA A N 1
ATOM 665 C CA . ALA A 1 87 ? 3.793 -13.904 -7.483 1.00 82.62 87 ALA A CA 1
ATOM 666 C C . ALA A 1 87 ? 3.698 -15.141 -6.567 1.00 82.62 87 ALA A C 1
ATOM 668 O O . ALA A 1 87 ? 4.156 -16.210 -6.964 1.00 82.62 87 ALA A O 1
ATOM 669 N N . GLY A 1 88 ? 3.166 -15.022 -5.344 1.00 89.44 88 GLY A N 1
ATOM 670 C CA . GLY A 1 88 ? 3.048 -16.140 -4.399 1.00 89.44 88 GLY A CA 1
ATOM 671 C C . GLY A 1 88 ? 4.385 -16.663 -3.855 1.00 89.44 88 GLY A C 1
ATOM 672 O O . GLY A 1 88 ? 4.475 -17.813 -3.431 1.00 89.44 88 GLY A O 1
ATOM 673 N N . HIS A 1 89 ? 5.440 -15.843 -3.868 1.00 93.12 89 HIS A N 1
ATOM 674 C CA . HIS A 1 89 ? 6.803 -16.244 -3.495 1.00 93.12 89 HIS A CA 1
ATOM 675 C C . HIS A 1 89 ? 7.400 -15.453 -2.328 1.00 93.12 89 HIS A C 1
ATOM 677 O O . HIS A 1 89 ? 8.578 -15.632 -2.010 1.00 93.12 89 HIS A O 1
ATOM 683 N N . TRP A 1 90 ? 6.603 -14.625 -1.647 1.00 94.19 90 TRP A N 1
ATOM 684 C CA . TRP A 1 90 ? 7.015 -13.975 -0.400 1.00 94.19 90 TRP A CA 1
ATOM 685 C C . TRP A 1 90 ? 7.559 -14.990 0.611 1.00 94.19 90 TRP A C 1
ATOM 687 O O . TRP A 1 90 ? 8.672 -14.837 1.107 1.00 94.19 90 TRP A O 1
ATOM 697 N N . ASP A 1 91 ? 6.831 -16.085 0.828 1.00 92.81 91 ASP A N 1
ATOM 698 C CA . ASP A 1 91 ? 7.232 -17.137 1.762 1.00 92.81 91 ASP A CA 1
ATOM 699 C C . ASP A 1 91 ? 8.555 -17.800 1.363 1.00 92.81 91 ASP A C 1
ATOM 701 O O . ASP A 1 91 ? 9.391 -18.072 2.224 1.00 92.81 91 ASP A O 1
ATOM 705 N N . SER A 1 92 ? 8.797 -17.985 0.061 1.00 94.69 92 SER A N 1
ATOM 706 C CA . SER A 1 92 ? 10.081 -18.484 -0.441 1.00 94.69 92 SER A CA 1
ATOM 707 C C . SER A 1 92 ? 11.224 -17.521 -0.114 1.00 94.69 92 SER A C 1
ATOM 709 O O . SER A 1 92 ? 12.279 -17.968 0.328 1.00 94.69 92 SER A O 1
ATOM 711 N N . VAL A 1 93 ? 11.025 -16.206 -0.262 1.00 96.19 93 VAL A N 1
ATOM 712 C CA . VAL A 1 93 ? 12.030 -15.204 0.137 1.00 96.19 93 VAL A CA 1
ATOM 713 C C . VAL A 1 93 ? 12.300 -15.280 1.636 1.00 96.19 93 VAL A C 1
ATOM 715 O O . VAL A 1 93 ? 13.462 -15.389 2.029 1.00 96.19 93 VAL A O 1
ATOM 718 N N . VAL A 1 94 ? 11.252 -15.272 2.469 1.00 97.12 94 VAL A N 1
ATOM 719 C CA . VAL A 1 94 ? 11.408 -15.324 3.931 1.00 97.12 94 VAL A CA 1
ATOM 720 C C . VAL A 1 94 ? 12.154 -16.592 4.349 1.00 97.12 94 VAL A C 1
ATOM 722 O O . VAL A 1 94 ? 13.138 -16.505 5.079 1.00 97.12 94 VAL A O 1
ATOM 725 N N . GLN A 1 95 ? 11.757 -17.762 3.845 1.00 96.06 95 GLN A N 1
ATOM 726 C CA . GLN A 1 95 ? 12.394 -19.038 4.183 1.00 96.06 95 GLN A CA 1
ATOM 727 C C . GLN A 1 95 ? 13.881 -19.079 3.804 1.00 96.06 95 GLN A C 1
ATOM 729 O O . GLN A 1 95 ? 14.700 -19.515 4.617 1.00 96.06 95 GLN A O 1
ATOM 734 N N . GLN A 1 96 ? 14.249 -18.597 2.612 1.00 97.56 96 GLN A N 1
ATOM 735 C CA . GLN A 1 96 ? 15.652 -18.555 2.184 1.00 97.56 96 GLN A CA 1
ATOM 736 C C . GLN A 1 96 ? 16.456 -17.557 3.021 1.00 97.56 96 GLN A C 1
ATOM 738 O O . GLN A 1 96 ? 17.524 -17.898 3.521 1.00 97.56 96 GLN A O 1
ATOM 743 N N . VAL A 1 97 ? 15.932 -16.350 3.257 1.00 98.38 97 VAL A N 1
ATOM 744 C CA . VAL A 1 97 ? 16.596 -15.347 4.106 1.00 98.38 97 VAL A CA 1
ATOM 745 C C . VAL A 1 97 ? 16.820 -15.891 5.523 1.00 98.38 97 VAL A C 1
ATOM 747 O O . VAL A 1 97 ? 17.907 -15.735 6.081 1.00 98.38 97 VAL A O 1
ATOM 750 N N . GLN A 1 98 ? 15.840 -16.599 6.088 1.00 97.94 98 GLN A N 1
ATOM 751 C CA . GLN A 1 98 ? 15.979 -17.245 7.393 1.00 97.94 98 GLN A CA 1
ATOM 752 C C . GLN A 1 98 ? 16.976 -18.413 7.384 1.00 97.94 98 GLN A C 1
ATOM 754 O O . GLN A 1 98 ? 17.681 -18.605 8.374 1.00 97.94 98 GLN A O 1
ATOM 759 N N . LEU A 1 99 ? 17.065 -19.192 6.299 1.00 97.56 99 LEU A N 1
ATOM 760 C CA . LEU A 1 99 ? 18.073 -20.249 6.148 1.00 97.56 99 LEU A CA 1
ATOM 761 C C . LEU A 1 99 ? 19.494 -19.664 6.207 1.00 97.56 99 LEU A C 1
ATOM 763 O O . LEU A 1 99 ? 20.329 -20.155 6.968 1.00 97.56 99 LEU A O 1
ATOM 767 N N . GLY A 1 100 ? 19.739 -18.577 5.470 1.00 97.88 100 GLY A N 1
ATOM 768 C CA . GLY A 1 100 ? 21.009 -17.852 5.504 1.00 97.88 100 GLY A CA 1
ATOM 769 C C . GLY A 1 100 ? 21.312 -17.257 6.879 1.00 97.88 100 GLY A C 1
ATOM 770 O O . GLY A 1 100 ? 22.410 -17.435 7.404 1.00 97.88 100 GLY A O 1
ATOM 771 N N . ALA A 1 101 ? 20.319 -16.627 7.514 1.00 98.50 101 ALA A N 1
ATOM 772 C CA . ALA A 1 101 ? 20.465 -16.049 8.848 1.00 98.50 101 ALA A CA 1
ATOM 773 C C . ALA A 1 101 ? 20.824 -17.094 9.912 1.00 98.50 101 ALA A C 1
ATOM 775 O O . ALA A 1 101 ? 21.732 -16.863 10.707 1.00 98.50 101 ALA A O 1
ATOM 776 N N . ARG A 1 102 ? 20.167 -18.262 9.905 1.00 97.69 102 ARG A N 1
ATOM 777 C CA . ARG A 1 102 ? 20.464 -19.351 10.851 1.00 97.69 102 ARG A CA 1
ATOM 778 C C . ARG A 1 102 ? 21.895 -19.868 10.694 1.00 97.69 102 ARG A C 1
ATOM 780 O O . ARG A 1 102 ? 22.561 -20.092 11.700 1.00 97.69 102 ARG A O 1
ATOM 787 N N . TYR A 1 103 ? 22.396 -19.980 9.461 1.00 97.81 103 TYR A N 1
ATOM 788 C CA . TYR A 1 103 ? 23.807 -20.304 9.234 1.00 97.81 103 TYR A CA 1
ATOM 789 C C . TYR A 1 103 ? 24.741 -19.218 9.780 1.00 97.81 103 TYR A C 1
ATOM 791 O O . TYR A 1 103 ? 25.705 -19.536 10.465 1.00 97.81 103 TYR A O 1
ATOM 799 N N . LEU A 1 104 ? 24.464 -17.939 9.514 1.00 98.50 104 LEU A N 1
ATOM 800 C CA . LEU A 1 104 ? 25.315 -16.835 9.974 1.00 98.50 104 LEU A CA 1
ATOM 801 C C . LEU A 1 104 ? 25.337 -16.705 11.504 1.00 98.50 104 LEU A C 1
ATOM 803 O O . LEU A 1 104 ? 26.377 -16.380 12.075 1.00 98.50 104 LEU A O 1
ATOM 807 N N . LEU A 1 105 ? 24.218 -17.001 12.170 1.00 98.31 105 LEU A N 1
ATOM 808 C CA . LEU A 1 105 ? 24.152 -17.115 13.627 1.00 98.31 105 LEU A CA 1
ATOM 809 C C . LEU A 1 105 ? 25.053 -18.243 14.138 1.00 98.31 105 LEU A C 1
ATOM 811 O O . LEU A 1 105 ? 25.854 -18.010 15.040 1.00 98.31 105 LEU A O 1
ATOM 815 N N . ALA A 1 106 ? 24.975 -19.427 13.524 1.00 96.06 106 ALA A N 1
ATOM 816 C CA . ALA A 1 106 ? 25.827 -20.565 13.866 1.00 96.06 106 ALA A CA 1
ATOM 817 C C . ALA A 1 106 ? 27.317 -20.295 13.582 1.00 96.06 106 ALA A C 1
ATOM 819 O O . ALA A 1 106 ? 28.184 -20.683 14.361 1.00 96.06 106 ALA A O 1
ATOM 820 N N . ALA A 1 107 ? 27.619 -19.583 12.493 1.00 96.81 107 ALA A N 1
ATOM 821 C CA . ALA A 1 107 ? 28.970 -19.185 12.117 1.00 96.81 107 ALA A CA 1
ATOM 822 C C . ALA A 1 107 ? 29.583 -18.164 13.090 1.00 96.81 107 ALA A C 1
ATOM 824 O O . ALA A 1 107 ? 30.809 -18.061 13.159 1.00 96.81 107 ALA A O 1
ATOM 825 N N . HIS A 1 108 ? 28.774 -17.424 13.857 1.00 97.62 108 HIS A N 1
ATOM 826 C CA . HIS A 1 108 ? 29.239 -16.487 14.883 1.00 97.62 108 HIS A CA 1
ATOM 827 C C . HIS A 1 108 ? 29.629 -17.221 16.185 1.00 97.62 108 HIS A C 1
ATOM 829 O O . HIS A 1 108 ? 29.051 -17.012 17.251 1.00 97.62 108 HIS A O 1
ATOM 835 N N . VAL A 1 109 ? 30.617 -18.114 16.075 1.00 94.88 109 VAL A N 1
ATOM 836 C CA . VAL A 1 109 ? 30.983 -19.147 17.063 1.00 94.88 109 VAL A CA 1
ATOM 837 C C . VAL A 1 109 ? 31.437 -18.618 18.430 1.00 94.88 109 VAL A C 1
ATOM 839 O O . VAL A 1 109 ? 31.408 -19.365 19.407 1.00 94.88 109 VAL A O 1
ATOM 842 N N . ARG A 1 110 ? 31.832 -17.341 18.538 1.00 94.94 110 ARG A N 1
ATOM 843 C CA . ARG A 1 110 ? 32.083 -16.662 19.826 1.00 94.94 110 ARG A CA 1
ATOM 844 C C . ARG A 1 110 ? 31.386 -15.304 19.896 1.00 94.94 110 ARG A C 1
ATOM 846 O O . ARG A 1 110 ? 32.048 -14.280 19.990 1.00 94.94 110 ARG A O 1
ATOM 853 N N . ALA A 1 111 ? 30.059 -15.287 19.835 1.00 96.19 111 ALA A N 1
ATOM 854 C CA . ALA A 1 111 ? 29.279 -14.055 19.933 1.00 96.19 111 ALA A CA 1
ATOM 855 C C . ALA A 1 111 ? 29.515 -13.308 21.263 1.00 96.19 111 ALA A C 1
ATOM 857 O O . ALA A 1 111 ? 29.340 -13.875 22.344 1.00 96.19 111 ALA A O 1
ATOM 858 N N . SER A 1 112 ? 29.904 -12.033 21.191 1.00 97.19 112 SER A N 1
ATOM 859 C CA . SER A 1 112 ? 30.206 -11.202 22.360 1.00 97.19 112 SER A CA 1
ATOM 860 C C . SER A 1 112 ? 29.920 -9.723 22.109 1.00 97.19 112 SER A C 1
ATOM 862 O O . SER A 1 112 ? 30.121 -9.205 21.011 1.00 97.19 112 SER A O 1
ATOM 864 N N . ASP A 1 113 ? 29.513 -9.005 23.156 1.00 96.00 113 ASP A N 1
ATOM 865 C CA . ASP A 1 113 ? 29.406 -7.543 23.111 1.00 96.00 113 ASP A CA 1
ATOM 866 C C . ASP A 1 113 ? 30.776 -6.847 23.127 1.00 96.00 113 ASP A C 1
ATOM 868 O O . ASP A 1 113 ? 30.860 -5.682 22.735 1.00 96.00 113 ASP A O 1
ATOM 872 N N . ASP A 1 114 ? 31.832 -7.555 23.548 1.00 97.06 114 ASP A N 1
ATOM 873 C CA . ASP A 1 114 ? 33.227 -7.138 23.395 1.00 97.06 114 ASP A CA 1
ATOM 874 C C . ASP A 1 114 ? 33.721 -7.491 21.981 1.00 97.06 114 ASP A C 1
ATOM 876 O O . ASP A 1 114 ? 33.874 -8.682 21.679 1.00 97.06 114 ASP A O 1
ATOM 880 N N . PRO A 1 115 ? 34.013 -6.494 21.117 1.00 96.38 115 PRO A N 1
ATO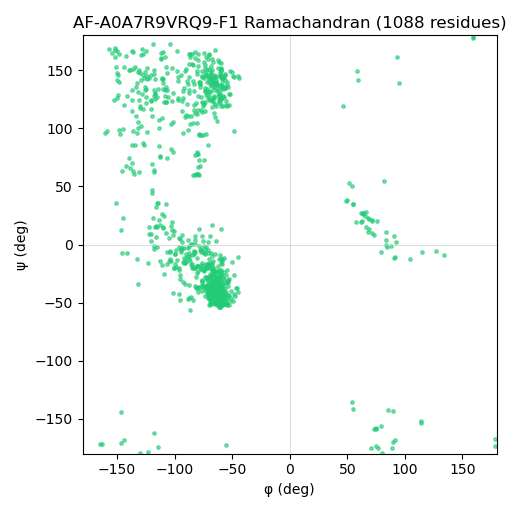M 881 C CA . PRO A 1 115 ? 34.541 -6.719 19.776 1.00 96.38 115 PRO A CA 1
ATOM 882 C C . PRO A 1 115 ? 35.714 -7.702 19.748 1.00 96.38 115 PRO A C 1
ATOM 884 O O . PRO A 1 115 ? 35.703 -8.614 18.929 1.00 96.38 115 PRO A O 1
ATOM 887 N N . ALA A 1 116 ? 36.675 -7.593 20.669 1.00 95.62 116 ALA A N 1
ATOM 888 C CA . ALA A 1 116 ? 37.898 -8.399 20.650 1.00 95.62 116 ALA A CA 1
ATOM 889 C C . ALA A 1 116 ? 37.656 -9.903 20.878 1.00 95.62 116 ALA A C 1
ATOM 891 O O . ALA A 1 116 ? 38.473 -10.731 20.472 1.00 95.62 116 ALA A O 1
ATOM 892 N N . ALA A 1 117 ? 36.538 -10.258 21.517 1.00 96.75 117 ALA A N 1
ATOM 893 C CA . ALA A 1 117 ? 36.173 -11.639 21.817 1.00 96.75 117 ALA A CA 1
ATOM 894 C C . ALA A 1 117 ? 35.416 -12.335 20.670 1.00 96.75 117 ALA A C 1
ATOM 896 O O . ALA A 1 117 ? 35.293 -13.564 20.685 1.00 96.75 117 ALA A O 1
ATOM 897 N N . ASN A 1 118 ? 34.928 -11.572 19.683 1.00 97.44 118 ASN A N 1
ATOM 898 C CA . ASN A 1 118 ? 34.143 -12.123 18.585 1.00 97.44 118 ASN A CA 1
ATOM 899 C C . ASN A 1 118 ? 34.983 -13.025 17.673 1.00 97.44 118 ASN A C 1
ATOM 901 O O . ASN A 1 118 ? 36.152 -12.758 17.387 1.00 97.44 118 ASN A O 1
ATOM 905 N N . ALA A 1 119 ? 34.360 -14.107 17.212 1.00 95.62 119 ALA A N 1
ATOM 906 C CA . ALA A 1 119 ? 34.917 -15.005 16.212 1.00 95.62 119 ALA A CA 1
ATOM 907 C C . ALA A 1 119 ? 33.823 -15.463 15.256 1.00 95.62 119 ALA A C 1
ATOM 909 O O . ALA A 1 119 ? 32.775 -15.949 15.690 1.00 95.62 119 ALA A O 1
ATOM 910 N N . LEU A 1 120 ? 34.084 -15.303 13.963 1.00 96.62 120 LEU A N 1
ATOM 911 C CA . LEU A 1 120 ? 33.151 -15.602 12.886 1.00 96.62 120 LEU A CA 1
ATOM 912 C C . LEU A 1 120 ? 33.803 -16.565 11.899 1.00 96.62 120 LEU A C 1
ATOM 914 O O . LEU A 1 120 ? 34.873 -16.281 11.370 1.00 96.62 120 LEU A O 1
ATOM 918 N N . VAL A 1 121 ? 33.151 -17.683 11.600 1.00 94.81 121 VAL A N 1
ATOM 919 C CA . VAL A 1 121 ? 33.591 -18.572 10.523 1.00 94.81 121 VAL A CA 1
ATOM 920 C C . VAL A 1 121 ? 33.403 -17.853 9.188 1.00 94.81 121 VAL A C 1
ATOM 922 O O . VAL A 1 121 ? 32.291 -17.479 8.818 1.00 94.81 121 VAL A O 1
ATOM 925 N N . ALA A 1 122 ? 34.498 -17.636 8.466 1.00 92.06 122 ALA A N 1
ATOM 926 C CA . ALA A 1 122 ? 34.528 -16.948 7.181 1.00 92.06 122 ALA A CA 1
ATOM 927 C C . ALA A 1 122 ? 34.404 -17.914 5.993 1.00 92.06 122 ALA A C 1
ATOM 929 O O . ALA A 1 122 ? 33.808 -17.569 4.966 1.00 92.06 122 ALA A O 1
ATOM 930 N N . GLN A 1 123 ? 34.934 -19.130 6.137 1.00 92.12 123 GLN A N 1
ATOM 931 C CA . GLN A 1 123 ? 34.864 -20.177 5.122 1.00 92.12 123 GLN A CA 1
ATOM 932 C C . GLN A 1 123 ? 34.819 -21.559 5.780 1.00 92.12 123 GLN A C 1
ATOM 934 O O . GLN A 1 123 ? 35.545 -21.811 6.738 1.00 92.12 123 GLN A O 1
ATOM 939 N N . VAL A 1 124 ? 34.004 -22.457 5.232 1.00 92.25 124 VAL A N 1
ATOM 940 C CA . VAL A 1 124 ? 34.010 -23.887 5.566 1.00 92.25 124 VAL A CA 1
ATOM 941 C C . VAL A 1 124 ? 34.368 -24.677 4.314 1.00 92.25 124 VAL A C 1
ATOM 943 O O . VAL A 1 124 ? 33.802 -24.434 3.244 1.00 92.25 124 VAL A O 1
ATOM 946 N N . GLY A 1 125 ? 35.293 -25.619 4.458 1.00 89.62 125 GLY A N 1
ATOM 947 C CA . GLY A 1 125 ? 35.883 -26.353 3.347 1.00 89.62 125 GLY A CA 1
ATOM 948 C C . GLY A 1 125 ? 37.175 -25.714 2.836 1.00 89.62 125 GLY A C 1
ATOM 949 O O . GLY A 1 125 ? 37.471 -24.532 3.071 1.00 89.62 125 GLY A O 1
ATOM 950 N N . ASP A 1 126 ? 37.949 -26.515 2.116 1.00 86.19 126 ASP A N 1
ATOM 951 C CA . ASP A 1 126 ? 39.196 -26.101 1.485 1.00 86.19 126 ASP A CA 1
ATOM 952 C C . ASP A 1 126 ? 39.062 -26.172 -0.040 1.00 86.19 126 ASP A C 1
ATOM 954 O O . ASP A 1 126 ? 38.561 -27.137 -0.612 1.00 86.19 126 ASP A O 1
ATOM 958 N N . VAL A 1 127 ? 39.509 -25.113 -0.716 1.00 83.69 127 VAL A N 1
ATOM 959 C CA . VAL A 1 127 ? 39.258 -24.925 -2.149 1.00 83.69 127 VAL A CA 1
ATOM 960 C C . VAL A 1 127 ? 39.874 -26.038 -2.987 1.00 83.69 127 VAL A C 1
ATOM 962 O O . VAL A 1 127 ? 39.280 -26.392 -4.003 1.00 83.69 127 VAL A O 1
ATOM 965 N N . ASP A 1 128 ? 41.026 -26.579 -2.594 1.00 83.69 128 ASP A N 1
ATOM 966 C CA . ASP A 1 128 ? 41.753 -27.566 -3.389 1.00 83.69 128 ASP A CA 1
ATOM 967 C C . ASP A 1 128 ? 41.234 -28.994 -3.122 1.00 83.69 128 ASP A C 1
ATOM 969 O O . ASP A 1 128 ? 40.946 -29.741 -4.065 1.00 83.69 128 ASP A O 1
ATOM 973 N N . THR A 1 129 ? 41.030 -29.365 -1.856 1.00 84.44 129 THR A N 1
ATOM 974 C CA . THR A 1 129 ? 40.507 -30.687 -1.461 1.00 84.44 129 THR A CA 1
ATOM 975 C C . THR A 1 129 ? 39.036 -30.870 -1.821 1.00 84.44 129 THR A C 1
ATOM 977 O O . THR A 1 129 ? 38.685 -31.891 -2.423 1.00 84.44 129 THR A O 1
ATOM 980 N N . ASP A 1 130 ? 38.188 -29.864 -1.588 1.00 84.69 130 ASP A N 1
ATOM 981 C CA . ASP A 1 130 ? 36.819 -29.892 -2.094 1.00 84.69 130 ASP A CA 1
ATOM 982 C C . ASP A 1 130 ? 36.818 -29.887 -3.618 1.00 84.69 130 ASP A 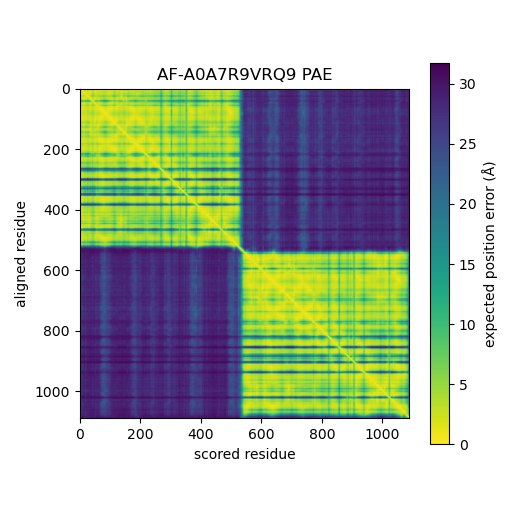C 1
ATOM 984 O O . ASP A 1 130 ? 36.004 -30.585 -4.215 1.00 84.69 130 ASP A O 1
ATOM 988 N N . ALA A 1 131 ? 37.750 -29.190 -4.288 1.00 82.06 131 ALA A N 1
ATOM 989 C CA . ALA A 1 131 ? 37.833 -29.241 -5.745 1.00 82.06 131 ALA A CA 1
ATOM 990 C C . ALA A 1 131 ? 38.152 -30.644 -6.290 1.00 82.06 131 ALA A C 1
ATOM 992 O O . ALA A 1 131 ? 37.668 -30.967 -7.378 1.00 82.06 131 ALA A O 1
ATOM 993 N N . ALA A 1 132 ? 38.882 -31.473 -5.540 1.00 84.88 132 ALA A N 1
ATOM 994 C CA . ALA A 1 132 ? 39.246 -32.836 -5.924 1.00 84.88 132 ALA A CA 1
ATOM 995 C C . ALA A 1 132 ? 38.081 -33.846 -5.836 1.00 84.88 132 ALA A C 1
ATOM 997 O O . ALA A 1 132 ? 38.110 -34.870 -6.523 1.00 84.88 132 ALA A O 1
ATOM 998 N N . TYR A 1 133 ? 37.044 -33.575 -5.035 1.00 90.00 133 TYR A N 1
ATOM 999 C CA . TYR A 1 133 ? 35.918 -34.497 -4.846 1.00 90.00 133 TYR A CA 1
ATOM 1000 C C . TYR A 1 133 ? 34.787 -34.302 -5.875 1.00 90.00 133 TYR A C 1
ATOM 1002 O O . TYR A 1 133 ? 33.917 -33.450 -5.709 1.00 90.00 133 TYR A O 1
ATOM 1010 N N . TRP A 1 134 ? 34.736 -35.109 -6.937 1.00 91.81 134 TRP A N 1
ATOM 1011 C CA . TRP A 1 134 ? 33.628 -35.063 -7.903 1.00 91.81 134 TRP A CA 1
ATOM 1012 C C . TRP A 1 134 ? 32.514 -36.059 -7.548 1.00 91.81 134 TRP A C 1
ATOM 1014 O O . TRP A 1 134 ? 32.586 -37.232 -7.915 1.00 91.81 134 TRP A O 1
ATOM 1024 N N . GLY A 1 135 ? 31.475 -35.593 -6.856 1.00 91.81 135 GLY A N 1
ATOM 1025 C CA . GLY A 1 135 ? 30.337 -36.427 -6.474 1.00 91.81 135 GLY A CA 1
ATOM 1026 C C . GLY A 1 135 ? 29.293 -35.682 -5.648 1.00 91.81 135 GLY A C 1
ATOM 1027 O O . GLY A 1 135 ? 29.323 -34.458 -5.540 1.00 91.81 135 GLY A O 1
ATOM 1028 N N . ARG A 1 136 ? 28.375 -36.442 -5.053 1.00 92.62 136 ARG A N 1
ATOM 1029 C CA . ARG A 1 136 ? 27.330 -35.945 -4.153 1.00 92.62 136 ARG A CA 1
ATOM 1030 C C . ARG A 1 136 ? 27.918 -35.399 -2.847 1.00 92.62 136 ARG A C 1
ATOM 1032 O O . ARG A 1 136 ? 28.705 -36.109 -2.225 1.00 92.62 136 ARG A O 1
ATOM 1039 N N . PRO A 1 137 ? 27.519 -34.217 -2.352 1.00 93.12 137 PRO A N 1
ATOM 1040 C CA . PRO A 1 137 ? 27.972 -33.741 -1.046 1.00 93.12 137 PRO A CA 1
ATOM 1041 C C . PRO A 1 137 ? 27.533 -34.673 0.096 1.00 93.12 137 PRO A C 1
ATOM 1043 O O . PRO A 1 137 ? 28.227 -34.771 1.100 1.00 93.12 137 PRO A O 1
ATOM 1046 N N . GLU A 1 138 ? 26.437 -35.419 -0.077 1.00 92.56 138 GLU A N 1
ATOM 1047 C CA . GLU A 1 138 ? 25.930 -36.430 0.865 1.00 92.56 138 GLU A CA 1
ATOM 1048 C C . GLU A 1 138 ? 26.845 -37.664 0.998 1.00 92.56 138 GLU A C 1
ATOM 1050 O O . GLU A 1 138 ? 26.655 -38.483 1.895 1.00 92.56 138 GLU A O 1
ATOM 1055 N N . GLU A 1 139 ? 27.780 -37.852 0.062 1.00 92.06 139 GLU A N 1
ATOM 1056 C CA . GLU A 1 139 ? 28.679 -39.013 -0.019 1.00 92.06 139 GLU A CA 1
ATOM 1057 C C . GLU A 1 139 ? 30.154 -38.611 0.111 1.00 92.06 139 GLU A C 1
ATOM 1059 O O . GLU A 1 139 ? 31.042 -39.471 0.078 1.00 92.06 139 GLU A O 1
ATOM 1064 N N . GLN A 1 140 ? 30.441 -37.314 0.254 1.00 91.50 140 GLN A N 1
ATOM 1065 C CA . GLN A 1 140 ? 31.783 -36.854 0.572 1.00 91.50 140 GLN A CA 1
ATOM 1066 C C . GLN A 1 140 ? 32.096 -37.263 2.008 1.00 91.50 140 GLN A C 1
ATOM 1068 O O . GLN A 1 140 ? 31.331 -36.994 2.928 1.00 91.50 140 GLN A O 1
ATOM 1073 N N . GLN A 1 141 ? 33.226 -37.937 2.202 1.00 89.44 141 GLN A N 1
ATOM 1074 C CA . GLN A 1 141 ? 33.703 -38.248 3.545 1.00 89.44 141 GLN A CA 1
ATOM 1075 C C . GLN A 1 141 ? 33.990 -36.946 4.310 1.00 89.44 141 GLN A C 1
ATOM 1077 O O . GLN A 1 141 ? 34.326 -35.933 3.710 1.00 89.44 141 GLN A O 1
ATOM 1082 N N . GLU A 1 142 ? 33.872 -36.972 5.633 1.00 89.38 142 GLU A N 1
ATOM 1083 C CA . GLU A 1 142 ? 34.044 -35.796 6.494 1.00 89.38 142 GLU A CA 1
ATOM 1084 C C . GLU A 1 142 ? 35.026 -36.105 7.626 1.00 89.38 142 GLU A C 1
ATOM 1086 O O . GLU A 1 142 ? 35.261 -37.275 7.947 1.00 89.38 142 GLU A O 1
ATOM 1091 N N . ARG A 1 143 ? 35.553 -35.058 8.274 1.00 87.06 143 ARG A N 1
ATOM 1092 C CA . ARG A 1 143 ? 36.521 -35.151 9.387 1.00 87.06 143 ARG A CA 1
ATOM 1093 C C . ARG A 1 143 ? 37.863 -35.783 8.988 1.00 87.06 143 ARG A C 1
ATOM 1095 O O . ARG A 1 143 ? 38.539 -36.389 9.819 1.00 87.06 143 ARG A O 1
ATOM 1102 N N . GLY A 1 144 ? 38.240 -35.660 7.718 1.00 84.81 144 GLY A N 1
ATOM 1103 C CA . GLY A 1 144 ? 39.557 -36.051 7.226 1.00 84.81 144 GLY A CA 1
ATOM 1104 C C . GLY A 1 144 ? 40.652 -35.072 7.633 1.00 84.81 144 GLY A C 1
ATOM 1105 O O . GLY A 1 144 ? 40.381 -33.946 8.040 1.00 84.81 144 GLY A O 1
ATOM 1106 N N . VAL A 1 145 ? 41.900 -35.513 7.495 1.00 87.38 145 VAL A N 1
ATOM 1107 C CA . VAL A 1 145 ? 43.099 -34.675 7.667 1.00 87.38 145 VAL A CA 1
ATOM 1108 C C . VAL A 1 145 ? 43.465 -33.980 6.356 1.00 87.38 145 VAL A C 1
ATOM 1110 O O . VAL A 1 145 ? 43.008 -34.409 5.293 1.00 87.38 145 VAL A O 1
ATOM 1113 N N . GLU A 1 146 ? 44.306 -32.948 6.432 1.00 84.50 146 GLU A N 1
ATOM 1114 C CA . GLU A 1 146 ? 44.791 -32.165 5.287 1.00 84.50 146 GLU A CA 1
ATOM 1115 C C . GLU A 1 146 ? 45.202 -33.044 4.085 1.00 84.50 146 GLU A C 1
ATOM 1117 O O . GLU A 1 146 ? 45.765 -34.130 4.246 1.00 84.50 146 GLU A O 1
ATOM 1122 N N . ASN A 1 147 ? 44.929 -32.570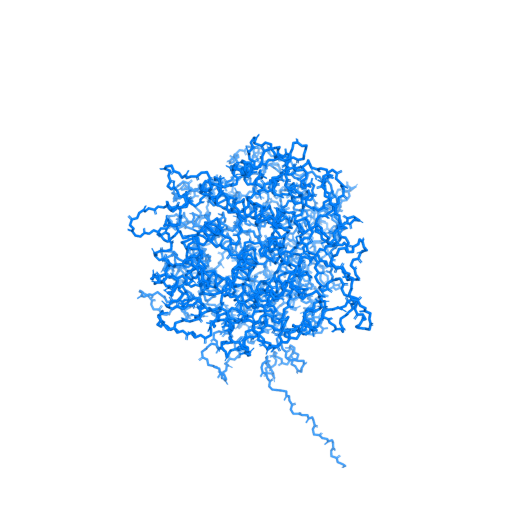 2.864 1.00 81.88 147 ASN A N 1
ATOM 1123 C CA . ASN A 1 147 ? 45.186 -33.261 1.589 1.00 81.88 147 ASN A CA 1
ATOM 1124 C C . ASN A 1 147 ? 44.340 -34.525 1.317 1.00 81.88 147 ASN A C 1
ATOM 1126 O O . ASN A 1 147 ? 44.602 -35.244 0.350 1.00 81.88 147 ASN A O 1
ATOM 1130 N N . THR A 1 148 ? 43.301 -34.800 2.112 1.00 85.31 148 THR A N 1
ATOM 1131 C CA . THR A 1 148 ? 42.306 -35.844 1.806 1.00 85.31 148 THR A CA 1
ATOM 1132 C C . THR A 1 148 ? 41.006 -35.227 1.271 1.00 85.31 148 THR A C 1
ATOM 1134 O O . THR A 1 148 ? 40.664 -34.119 1.673 1.00 85.31 148 THR A O 1
ATOM 1137 N N . PRO A 1 149 ? 40.210 -35.928 0.434 1.00 82.50 149 PRO A N 1
ATOM 1138 C CA . PRO A 1 149 ? 38.880 -35.450 0.018 1.00 82.50 149 PRO A CA 1
ATOM 1139 C C . PRO A 1 149 ? 37.898 -35.206 1.176 1.00 82.50 149 PRO A C 1
ATOM 1141 O O . PRO A 1 149 ? 36.833 -34.630 0.963 1.00 82.50 149 PRO A O 1
ATOM 1144 N N . ALA A 1 150 ? 38.243 -35.687 2.375 1.00 86.62 150 ALA A N 1
ATOM 1145 C CA . ALA A 1 150 ? 37.478 -35.528 3.600 1.00 86.62 150 ALA A CA 1
ATOM 1146 C C . ALA A 1 150 ? 37.912 -34.328 4.459 1.00 86.62 150 ALA A C 1
ATOM 1148 O O . ALA A 1 150 ? 37.302 -34.078 5.502 1.00 86.62 150 ALA A O 1
ATOM 1149 N N . TYR A 1 151 ? 38.969 -33.616 4.054 1.00 89.44 151 TYR A N 1
ATOM 1150 C CA . TYR A 1 151 ? 39.443 -32.410 4.723 1.00 89.44 151 TYR A CA 1
ATOM 1151 C C . TYR A 1 151 ? 38.499 -31.244 4.447 1.00 89.44 151 TYR A C 1
ATOM 1153 O O . TYR A 1 151 ? 38.358 -30.809 3.308 1.00 89.44 151 TYR A O 1
ATOM 1161 N N . ARG A 1 152 ? 37.834 -30.751 5.492 1.00 90.31 152 ARG A N 1
ATOM 1162 C CA . ARG A 1 152 ? 36.889 -29.632 5.407 1.00 90.31 152 ARG A CA 1
ATOM 1163 C C . ARG A 1 152 ? 37.063 -28.697 6.612 1.00 90.31 152 ARG A C 1
ATOM 1165 O O . ARG A 1 152 ? 36.249 -28.742 7.535 1.00 90.31 152 ARG A O 1
ATOM 1172 N N . PRO A 1 153 ? 38.137 -27.890 6.642 1.00 89.56 153 PRO A N 1
ATOM 1173 C CA . PRO A 1 153 ? 38.433 -26.998 7.763 1.00 89.56 153 PRO A CA 1
ATOM 1174 C C . PRO A 1 153 ? 37.403 -25.867 7.878 1.00 89.56 153 PRO A C 1
ATOM 1176 O O . PRO A 1 153 ? 36.723 -25.524 6.906 1.00 89.56 153 PRO A O 1
ATOM 1179 N N . ALA A 1 154 ? 37.316 -25.253 9.058 1.00 90.62 154 ALA A N 1
ATOM 1180 C CA . ALA A 1 154 ? 36.521 -24.048 9.285 1.00 90.62 154 ALA A CA 1
ATOM 1181 C C . ALA A 1 154 ? 37.450 -22.872 9.611 1.00 90.62 154 ALA A C 1
ATOM 1183 O O . ALA A 1 154 ? 38.024 -22.784 10.694 1.00 90.62 154 ALA A O 1
ATOM 1184 N N . TRP A 1 155 ? 37.592 -21.951 8.662 1.00 89.88 155 TRP A N 1
ATOM 1185 C CA . TRP A 1 155 ? 38.483 -20.804 8.782 1.00 89.88 155 TRP A CA 1
ATOM 1186 C C . TRP A 1 155 ? 37.774 -19.632 9.458 1.00 89.88 155 TRP A C 1
ATOM 1188 O O . TRP A 1 155 ? 36.679 -19.243 9.049 1.00 89.88 155 TRP A O 1
ATOM 1198 N N . VAL A 1 156 ? 38.409 -19.046 10.473 1.00 91.62 156 VAL A N 1
ATOM 1199 C CA . VAL A 1 156 ? 37.805 -18.037 11.355 1.00 91.62 156 VAL A CA 1
ATOM 1200 C C . VAL A 1 156 ? 38.403 -16.649 11.120 1.00 91.62 156 VAL A C 1
ATOM 1202 O O . VAL A 1 156 ? 39.600 -16.500 10.884 1.00 91.62 156 VAL A O 1
ATOM 1205 N N . ALA A 1 157 ? 37.552 -15.631 11.199 1.00 93.31 157 ALA A N 1
ATOM 1206 C CA . ALA A 1 157 ? 37.909 -14.235 11.395 1.00 93.31 157 ALA A CA 1
ATOM 1207 C C . ALA A 1 157 ? 37.772 -13.883 12.885 1.00 93.31 157 ALA A C 1
ATOM 1209 O O . ALA A 1 157 ? 36.708 -14.085 13.476 1.00 93.31 157 ALA A O 1
ATOM 1210 N N . ASP A 1 158 ? 38.839 -13.369 13.492 1.00 94.25 158 ASP A N 1
ATOM 1211 C CA . ASP A 1 158 ? 38.878 -12.939 14.897 1.00 94.25 158 ASP A CA 1
ATOM 1212 C C . ASP A 1 158 ? 39.815 -11.731 15.081 1.00 94.25 158 ASP A C 1
ATOM 1214 O O . ASP A 1 158 ? 40.230 -11.112 14.105 1.00 94.25 158 ASP A O 1
ATOM 1218 N N . ALA A 1 159 ? 40.122 -11.316 16.310 1.00 93.38 159 ALA A N 1
ATOM 1219 C CA . ALA A 1 159 ? 40.997 -10.161 16.537 1.00 93.38 159 ALA A CA 1
ATOM 1220 C C . ALA A 1 159 ? 42.457 -10.372 16.064 1.00 93.38 159 ALA A C 1
ATOM 1222 O O . ALA A 1 159 ? 43.177 -9.391 15.859 1.00 93.38 159 ALA A O 1
ATOM 1223 N N . VAL A 1 160 ? 42.906 -11.624 15.891 1.00 91.44 160 VAL A N 1
ATOM 1224 C CA . VAL A 1 160 ? 44.266 -11.974 15.438 1.00 91.44 160 VAL A CA 1
ATOM 1225 C C . VAL A 1 160 ? 44.329 -12.008 13.912 1.00 91.44 160 VAL A C 1
ATOM 1227 O O . VAL A 1 160 ? 45.231 -11.411 13.319 1.00 91.44 160 VAL A O 1
ATOM 1230 N N . PHE A 1 161 ? 43.341 -12.648 13.285 1.00 91.25 161 PHE A N 1
ATOM 1231 C CA . PHE A 1 161 ? 43.151 -12.704 11.835 1.00 91.25 161 PHE A CA 1
ATOM 1232 C C . PHE A 1 161 ? 41.873 -11.944 11.451 1.00 91.25 161 PHE A C 1
ATOM 1234 O O . PHE A 1 161 ? 40.840 -12.557 11.167 1.00 91.25 161 PHE A O 1
ATOM 1241 N N . PRO A 1 162 ? 41.913 -10.599 11.475 1.00 93.12 162 PRO A N 1
ATOM 1242 C CA . PRO A 1 162 ? 40.721 -9.779 11.330 1.00 93.12 162 PRO A CA 1
ATOM 1243 C C . PRO A 1 162 ? 40.079 -9.890 9.951 1.00 93.12 162 PRO A C 1
ATOM 1245 O O . PRO A 1 162 ? 40.765 -9.891 8.928 1.00 93.12 162 PRO A O 1
ATOM 1248 N N . GLY A 1 163 ? 38.748 -9.939 9.951 1.00 93.31 163 GLY A N 1
ATOM 1249 C CA . GLY A 1 163 ? 37.905 -10.025 8.760 1.00 93.31 163 GLY A CA 1
ATOM 1250 C C . GLY A 1 163 ? 36.677 -9.134 8.876 1.00 93.31 163 GLY A C 1
ATOM 1251 O O . GLY A 1 163 ? 35.550 -9.620 8.978 1.00 93.31 163 GLY A O 1
ATOM 1252 N N . GLY A 1 164 ? 36.899 -7.822 8.915 1.00 95.06 164 GLY A N 1
ATOM 1253 C CA . GLY A 1 164 ? 35.838 -6.827 9.039 1.00 95.06 164 GLY A CA 1
ATOM 1254 C C . GLY A 1 164 ? 34.911 -6.772 7.821 1.00 95.06 164 GLY A C 1
ATOM 1255 O O . GLY A 1 164 ? 33.744 -6.427 7.966 1.00 95.06 164 GLY A O 1
ATOM 1256 N N . ASP A 1 165 ? 35.386 -7.158 6.637 1.00 93.31 165 ASP A N 1
ATOM 1257 C CA . ASP A 1 165 ? 34.579 -7.276 5.416 1.00 93.31 165 ASP A CA 1
ATOM 1258 C C . ASP A 1 165 ? 33.576 -8.434 5.530 1.00 93.31 165 ASP A C 1
ATOM 1260 O O . ASP A 1 165 ? 32.378 -8.246 5.325 1.00 93.31 165 ASP A O 1
ATOM 1264 N N . VAL A 1 166 ? 34.044 -9.605 5.970 1.00 94.75 166 VAL A N 1
ATOM 1265 C CA . VAL A 1 166 ? 33.208 -10.793 6.193 1.00 94.75 166 VAL A CA 1
ATOM 1266 C C . VAL A 1 166 ? 32.217 -10.562 7.337 1.00 94.75 166 VAL A C 1
ATOM 1268 O O . VAL A 1 166 ? 31.040 -10.906 7.216 1.00 94.75 166 VAL A O 1
ATOM 1271 N N . ALA A 1 167 ? 32.662 -9.940 8.432 1.00 97.81 167 ALA A N 1
ATOM 1272 C CA . ALA A 1 167 ? 31.791 -9.594 9.553 1.00 97.81 167 ALA A CA 1
ATOM 1273 C C . ALA A 1 167 ? 30.772 -8.502 9.198 1.00 97.81 167 ALA A C 1
ATOM 1275 O O . ALA A 1 167 ? 29.610 -8.603 9.593 1.00 97.81 167 ALA A O 1
ATOM 1276 N N . GLY A 1 168 ? 31.169 -7.500 8.407 1.00 97.88 168 GLY A N 1
ATOM 1277 C CA . GLY A 1 168 ? 30.262 -6.499 7.849 1.00 97.88 168 GLY A CA 1
ATOM 1278 C C . GLY A 1 168 ? 29.205 -7.140 6.949 1.00 97.88 168 GLY A C 1
ATOM 1279 O O . GLY A 1 168 ? 28.016 -6.885 7.126 1.00 97.88 168 GLY A O 1
ATOM 1280 N N . ALA A 1 169 ? 29.608 -8.054 6.060 1.00 97.31 169 ALA A N 1
ATOM 1281 C CA . ALA A 1 169 ? 28.683 -8.810 5.219 1.00 97.31 169 ALA A CA 1
ATOM 1282 C C . ALA A 1 169 ? 27.671 -9.604 6.065 1.00 97.31 169 ALA A C 1
ATOM 1284 O O . ALA A 1 169 ? 26.459 -9.484 5.869 1.00 97.31 169 ALA A O 1
ATOM 1285 N N . ALA A 1 170 ? 28.153 -10.375 7.045 1.00 98.62 170 ALA A N 1
ATOM 1286 C CA . ALA A 1 170 ? 27.304 -11.159 7.938 1.00 98.62 170 ALA A CA 1
ATOM 1287 C C . ALA A 1 170 ? 26.347 -10.272 8.756 1.00 98.62 170 ALA A C 1
ATOM 1289 O O . ALA A 1 170 ? 25.167 -10.597 8.881 1.00 98.62 170 ALA A O 1
ATOM 1290 N N . SER A 1 171 ? 26.821 -9.125 9.251 1.00 98.81 171 SER A N 1
ATOM 1291 C CA . SER A 1 171 ? 25.998 -8.136 9.954 1.00 98.81 171 SER A CA 1
ATOM 1292 C C . SER A 1 171 ? 24.877 -7.581 9.065 1.00 98.81 171 SER A C 1
ATOM 1294 O O . SER A 1 171 ? 23.711 -7.604 9.464 1.00 98.81 171 SER A O 1
ATOM 1296 N N . ALA A 1 172 ? 25.200 -7.167 7.835 1.00 98.62 172 ALA A N 1
ATOM 1297 C CA . ALA A 1 172 ? 24.231 -6.703 6.843 1.00 98.62 172 ALA A CA 1
ATOM 1298 C C . ALA A 1 172 ? 23.157 -7.764 6.537 1.00 98.62 172 ALA A C 1
ATOM 1300 O O . ALA A 1 172 ? 21.962 -7.468 6.528 1.00 98.62 172 ALA A O 1
ATOM 1301 N N . ALA A 1 173 ? 23.575 -9.013 6.335 1.00 98.75 173 ALA A N 1
ATOM 1302 C CA . ALA A 1 173 ? 22.685 -10.137 6.068 1.00 98.75 173 ALA A CA 1
ATOM 1303 C C . ALA A 1 173 ? 21.753 -10.464 7.238 1.00 98.75 173 ALA A C 1
ATOM 1305 O O . ALA A 1 173 ? 20.550 -10.635 7.034 1.00 98.75 173 ALA A O 1
ATOM 1306 N N . LEU A 1 174 ? 22.283 -10.499 8.463 1.00 98.88 174 LEU A N 1
ATOM 1307 C CA . LEU A 1 174 ? 21.471 -10.688 9.661 1.00 98.88 174 LEU A CA 1
ATOM 1308 C C . LEU A 1 174 ? 20.469 -9.543 9.821 1.00 98.88 174 LEU A C 1
ATOM 1310 O O . LEU A 1 174 ? 19.294 -9.812 10.041 1.00 98.88 174 LEU A O 1
ATOM 1314 N N . ALA A 1 175 ? 20.881 -8.288 9.625 1.00 98.69 175 ALA A N 1
ATOM 1315 C CA . ALA A 1 175 ? 19.983 -7.137 9.694 1.00 98.69 175 ALA A CA 1
ATOM 1316 C C . ALA A 1 175 ? 18.869 -7.179 8.628 1.00 98.69 175 ALA A C 1
ATOM 1318 O O . ALA A 1 175 ? 17.706 -6.915 8.942 1.00 98.69 175 ALA A O 1
ATOM 1319 N N . ALA A 1 176 ? 19.178 -7.591 7.394 1.00 98.38 176 ALA A N 1
ATOM 1320 C CA . ALA A 1 176 ? 18.162 -7.840 6.370 1.00 98.38 176 ALA A CA 1
ATOM 1321 C C . ALA A 1 176 ? 17.172 -8.940 6.802 1.00 98.38 176 ALA A C 1
ATOM 1323 O O . ALA A 1 176 ? 15.961 -8.799 6.614 1.00 98.38 176 ALA A O 1
ATOM 1324 N N . ALA A 1 177 ? 17.664 -10.002 7.447 1.00 98.50 177 ALA A N 1
ATOM 1325 C CA . ALA A 1 177 ? 16.820 -11.062 7.986 1.00 98.50 177 ALA A CA 1
ATOM 1326 C C . ALA A 1 177 ? 15.932 -10.601 9.150 1.00 98.50 177 ALA A C 1
ATOM 1328 O O . ALA A 1 177 ? 14.791 -11.057 9.236 1.00 98.50 177 ALA A O 1
ATOM 1329 N N . VAL A 1 178 ? 16.397 -9.670 9.995 1.00 98.44 178 VAL A N 1
ATOM 1330 C CA . VAL A 1 178 ? 15.563 -9.015 11.021 1.00 98.44 178 VAL A CA 1
ATOM 1331 C C . VAL A 1 178 ? 14.374 -8.319 10.366 1.00 98.44 178 VAL A C 1
ATOM 1333 O O . VAL A 1 178 ? 13.230 -8.531 10.769 1.00 98.44 178 VAL A O 1
ATOM 1336 N N . LEU A 1 179 ? 14.645 -7.499 9.348 1.00 97.06 179 LEU A N 1
ATOM 1337 C CA . LEU A 1 179 ? 13.636 -6.691 8.667 1.00 97.06 179 LEU A CA 1
ATOM 1338 C C . LEU A 1 179 ? 12.564 -7.556 7.998 1.00 97.06 179 LEU A C 1
ATOM 1340 O O .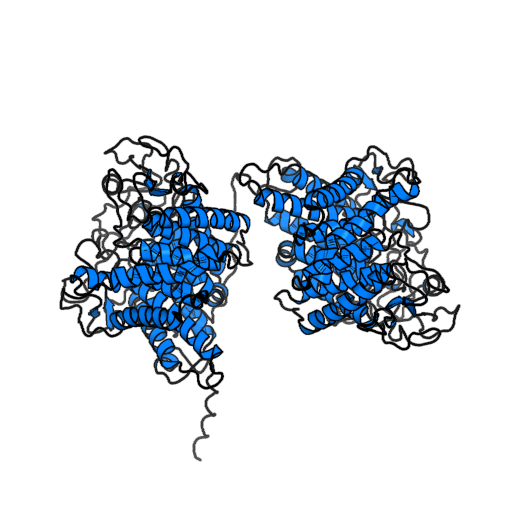 LEU A 1 179 ? 11.379 -7.259 8.132 1.00 97.06 179 LEU A O 1
ATOM 1344 N N . VAL A 1 180 ? 12.964 -8.637 7.326 1.00 96.56 180 VAL A N 1
ATOM 1345 C CA . VAL A 1 180 ? 12.034 -9.561 6.660 1.00 96.56 180 VAL A CA 1
ATOM 1346 C C . VAL A 1 180 ? 11.285 -10.439 7.665 1.00 96.56 180 VAL A C 1
ATOM 1348 O O . VAL A 1 180 ? 10.069 -10.563 7.569 1.00 96.56 180 VAL A O 1
ATOM 1351 N N . SER A 1 181 ? 11.964 -10.997 8.671 1.00 95.81 181 SER A N 1
ATOM 1352 C CA . SER A 1 181 ? 11.339 -11.925 9.635 1.00 95.81 181 SER A CA 1
ATOM 1353 C C . SER A 1 181 ? 10.358 -11.244 10.593 1.00 95.81 181 SER A C 1
ATOM 1355 O O . SER A 1 181 ? 9.536 -11.919 11.208 1.00 95.81 181 SER A O 1
ATOM 1357 N N . ARG A 1 182 ? 10.414 -9.910 10.719 1.00 93.38 182 ARG A N 1
ATOM 1358 C CA . ARG A 1 182 ? 9.419 -9.113 11.456 1.00 93.38 182 ARG A CA 1
ATOM 1359 C C . ARG A 1 182 ? 8.145 -8.842 10.658 1.00 93.38 182 ARG A C 1
ATOM 1361 O O . ARG A 1 182 ? 7.132 -8.498 11.271 1.00 93.38 182 ARG A O 1
ATOM 1368 N N . ARG A 1 183 ? 8.167 -8.978 9.327 1.00 86.50 183 ARG A N 1
ATOM 1369 C CA . ARG A 1 183 ? 6.992 -8.718 8.485 1.00 86.50 183 ARG A CA 1
ATOM 1370 C C . ARG A 1 183 ? 5.866 -9.702 8.826 1.00 86.50 183 ARG A C 1
ATOM 1372 O O . ARG A 1 183 ? 6.139 -10.893 8.975 1.00 86.50 183 ARG A O 1
ATOM 1379 N N . PRO A 1 184 ? 4.608 -9.240 8.924 1.00 77.19 184 PRO A N 1
ATOM 1380 C CA . PRO A 1 184 ? 3.472 -10.134 9.109 1.00 77.19 184 PRO A CA 1
ATOM 1381 C C . PRO A 1 184 ? 3.353 -11.147 7.958 1.00 77.19 184 PRO A C 1
ATOM 1383 O O . PRO A 1 184 ? 3.481 -10.791 6.778 1.00 77.19 184 PRO A O 1
ATOM 1386 N N . GLY A 1 185 ? 3.098 -12.408 8.303 1.00 75.88 185 GLY A N 1
ATOM 1387 C CA . GLY A 1 185 ? 2.941 -13.510 7.355 1.00 75.88 185 GLY A CA 1
ATOM 1388 C C . GLY A 1 185 ? 3.156 -14.877 8.006 1.00 75.88 185 GLY A C 1
ATOM 1389 O O . GLY A 1 185 ? 3.501 -14.961 9.184 1.00 75.88 185 GLY A O 1
ATOM 1390 N N . LEU A 1 186 ? 2.986 -15.945 7.220 1.00 80.06 186 LEU A N 1
ATOM 1391 C CA . LEU A 1 186 ? 3.093 -17.342 7.665 1.00 80.06 186 LEU A CA 1
ATOM 1392 C C . LEU A 1 186 ? 4.439 -17.667 8.336 1.00 80.06 186 LEU A C 1
ATOM 1394 O O . LEU A 1 186 ? 4.504 -18.494 9.241 1.00 80.06 186 LEU A O 1
ATOM 1398 N N . HIS A 1 187 ? 5.510 -17.008 7.895 1.00 88.56 187 HIS A N 1
ATOM 1399 C CA . HIS A 1 187 ? 6.874 -17.237 8.374 1.00 88.56 187 HIS A CA 1
ATOM 1400 C C . HIS A 1 187 ? 7.427 -16.090 9.227 1.00 88.56 187 HIS A C 1
ATOM 1402 O O . HIS A 1 187 ? 8.646 -15.934 9.316 1.00 88.56 187 HIS A O 1
ATOM 1408 N N . GLN A 1 188 ? 6.562 -15.287 9.858 1.00 93.06 188 GLN A N 1
ATOM 1409 C CA . GLN A 1 188 ? 7.012 -14.311 10.851 1.00 93.06 188 GLN A CA 1
ATOM 1410 C C . GLN A 1 188 ? 7.738 -15.033 12.000 1.00 93.06 188 GLN A C 1
ATOM 1412 O O . GLN A 1 188 ? 7.192 -15.947 12.615 1.00 93.06 188 GLN A O 1
ATOM 1417 N N . ASP A 1 189 ? 8.967 -14.612 12.300 1.00 94.38 189 ASP A N 1
ATOM 1418 C CA . ASP A 1 189 ? 9.818 -15.228 13.325 1.00 94.38 189 ASP A CA 1
ATOM 1419 C C . ASP A 1 189 ? 10.508 -14.131 14.146 1.00 94.38 189 ASP A C 1
ATOM 1421 O O . ASP A 1 189 ? 11.623 -13.680 13.860 1.00 94.38 189 ASP A O 1
ATOM 1425 N N . LEU A 1 190 ? 9.798 -13.652 15.170 1.00 93.25 190 LEU A N 1
ATOM 1426 C CA . LEU A 1 190 ? 10.287 -12.588 16.048 1.00 93.25 190 LEU A CA 1
ATOM 1427 C C . LEU A 1 190 ? 11.452 -13.053 16.933 1.00 93.25 190 LEU A C 1
ATOM 1429 O O . LEU A 1 190 ? 12.283 -12.231 17.322 1.00 93.25 190 LEU A O 1
ATOM 1433 N N . ALA A 1 191 ? 11.532 -14.350 17.244 1.00 95.12 191 ALA A N 1
ATOM 1434 C CA . ALA A 1 191 ? 12.616 -14.910 18.043 1.00 95.12 191 ALA A CA 1
ATOM 1435 C C . ALA A 1 191 ? 13.932 -14.870 17.258 1.00 95.12 191 ALA A C 1
ATOM 1437 O O . ALA A 1 191 ? 14.906 -14.274 17.729 1.00 95.12 191 ALA A O 1
ATOM 1438 N N . LEU A 1 192 ? 13.917 -15.391 16.026 1.00 97.00 192 LEU A N 1
ATOM 1439 C CA . LEU A 1 192 ? 15.045 -15.294 15.105 1.00 97.00 192 LEU A CA 1
ATOM 1440 C C . LEU A 1 192 ? 15.409 -13.835 14.829 1.00 97.00 192 LEU A C 1
ATOM 1442 O O . LEU A 1 192 ? 16.587 -13.495 14.852 1.00 97.00 192 LEU A O 1
ATOM 1446 N N . ALA A 1 193 ? 14.425 -12.954 14.617 1.00 97.19 193 ALA A N 1
ATOM 1447 C CA . ALA A 1 193 ? 14.687 -11.535 14.383 1.00 97.19 193 ALA A CA 1
ATOM 1448 C C . ALA A 1 193 ? 15.409 -10.870 15.570 1.00 97.19 193 ALA A C 1
ATOM 1450 O O . ALA A 1 193 ? 16.342 -10.093 15.377 1.00 97.19 193 ALA A O 1
ATOM 1451 N N . ASN A 1 194 ? 15.018 -11.176 16.807 1.00 95.94 194 ASN A N 1
ATOM 1452 C CA . ASN A 1 194 ? 15.659 -10.598 17.989 1.00 95.94 194 ASN A CA 1
ATOM 1453 C C . ASN A 1 194 ? 17.076 -11.146 18.216 1.00 95.94 194 ASN A C 1
ATOM 1455 O O . ASN A 1 194 ? 17.966 -10.408 18.640 1.00 95.94 194 ASN A O 1
ATOM 1459 N N . GLU A 1 195 ? 17.310 -12.427 17.933 1.00 98.00 195 GLU A N 1
ATOM 1460 C CA . GLU A 1 195 ? 18.644 -13.029 17.990 1.00 98.00 195 GLU A CA 1
ATOM 1461 C C . GLU A 1 195 ? 19.565 -12.503 16.880 1.00 98.00 195 GLU A C 1
ATOM 1463 O O . GLU A 1 195 ? 20.666 -12.025 17.170 1.00 98.00 195 GLU A O 1
ATOM 1468 N N . ALA A 1 196 ? 19.082 -12.488 15.636 1.00 98.50 196 ALA A N 1
ATOM 1469 C CA . ALA A 1 196 ? 19.787 -11.937 14.484 1.00 98.50 196 ALA A CA 1
ATOM 1470 C C . ALA A 1 196 ? 20.165 -10.469 14.696 1.00 98.50 196 ALA A C 1
ATOM 1472 O O . ALA A 1 196 ? 21.291 -10.089 14.387 1.00 98.50 196 ALA A O 1
ATOM 1473 N N . TYR A 1 197 ? 19.280 -9.658 15.286 1.00 98.50 197 TYR A N 1
ATOM 1474 C CA . TYR A 1 197 ? 19.583 -8.258 15.583 1.00 98.50 197 TYR A CA 1
ATOM 1475 C C . TYR A 1 197 ? 20.752 -8.110 16.569 1.00 98.50 197 TYR A C 1
ATOM 1477 O O . TYR A 1 197 ? 21.668 -7.323 16.323 1.00 98.50 197 TYR A O 1
ATOM 1485 N N . ARG A 1 198 ? 20.774 -8.904 17.653 1.00 98.19 198 ARG A N 1
ATOM 1486 C CA . ARG A 1 198 ? 21.883 -8.889 18.625 1.00 98.19 198 ARG A CA 1
ATOM 1487 C C . ARG A 1 198 ? 23.216 -9.224 17.955 1.00 98.19 198 ARG A C 1
ATOM 1489 O O . ARG A 1 198 ? 24.176 -8.469 18.097 1.00 98.19 198 ARG A O 1
ATOM 1496 N N . HIS A 1 199 ? 23.256 -10.303 17.174 1.00 98.62 199 HIS A N 1
ATOM 1497 C CA . HIS A 1 199 ? 24.474 -10.723 16.477 1.00 98.62 199 HIS A CA 1
ATOM 1498 C C . HIS A 1 199 ? 24.889 -9.720 15.391 1.00 98.62 199 HIS A C 1
ATOM 1500 O O . HIS A 1 199 ? 26.078 -9.449 15.238 1.00 98.62 199 HIS A O 1
ATOM 1506 N N . ALA A 1 200 ? 23.933 -9.108 14.683 1.00 98.75 200 ALA A N 1
ATOM 1507 C CA . ALA A 1 200 ? 24.220 -8.073 13.694 1.00 98.75 200 ALA A CA 1
ATOM 1508 C C . ALA A 1 200 ? 24.941 -6.871 14.324 1.00 98.75 200 ALA A C 1
ATOM 1510 O O . ALA A 1 200 ? 25.924 -6.389 13.760 1.00 98.75 200 ALA A O 1
ATOM 1511 N N . VAL A 1 201 ? 24.510 -6.423 15.509 1.00 98.44 201 VAL A N 1
ATOM 1512 C CA . VAL A 1 201 ? 25.159 -5.324 16.245 1.00 98.44 201 VAL A CA 1
ATOM 1513 C C . VAL A 1 201 ? 26.559 -5.712 16.728 1.00 98.44 201 VAL A C 1
ATOM 1515 O O . VAL A 1 201 ? 27.486 -4.911 16.601 1.00 98.44 201 VAL A O 1
ATOM 1518 N N . GLN A 1 202 ? 26.740 -6.926 17.253 1.00 98.50 202 GLN A N 1
ATOM 1519 C CA . GLN A 1 202 ? 28.048 -7.420 17.704 1.00 98.50 202 GLN A CA 1
ATOM 1520 C C . GLN A 1 202 ? 29.055 -7.485 16.550 1.00 98.50 202 GLN A C 1
ATOM 1522 O O . GLN A 1 202 ? 30.144 -6.913 16.637 1.00 98.50 202 GLN A O 1
ATOM 1527 N N . LEU A 1 203 ? 28.651 -8.084 15.428 1.00 98.69 203 LEU A N 1
ATOM 1528 C CA . LEU A 1 203 ? 29.475 -8.185 14.225 1.00 98.69 203 LEU A CA 1
ATOM 1529 C C . LEU A 1 203 ? 29.756 -6.819 13.592 1.00 98.69 203 LEU A C 1
ATOM 1531 O O . LEU A 1 203 ? 30.866 -6.597 13.113 1.00 98.69 203 LEU A O 1
ATOM 1535 N N . LEU A 1 204 ? 28.803 -5.881 13.640 1.00 98.31 204 LEU A N 1
ATOM 1536 C CA . LEU A 1 204 ? 29.030 -4.508 13.186 1.00 98.31 204 LEU A CA 1
ATOM 1537 C C . LEU A 1 204 ? 30.115 -3.817 14.019 1.00 98.31 204 LEU A C 1
ATOM 1539 O O . LEU A 1 204 ? 31.025 -3.202 13.464 1.00 98.31 204 LEU A O 1
ATOM 1543 N N . ARG A 1 205 ? 30.041 -3.929 15.351 1.00 97.50 205 ARG A N 1
ATOM 1544 C CA . ARG A 1 205 ? 31.049 -3.350 16.253 1.00 97.50 205 ARG A CA 1
ATOM 1545 C C . ARG A 1 205 ? 32.423 -3.977 16.027 1.00 97.50 205 ARG A C 1
ATOM 1547 O O . ARG A 1 205 ? 33.400 -3.239 15.939 1.00 97.50 205 ARG A O 1
ATOM 1554 N N . TYR A 1 206 ? 32.491 -5.299 15.860 1.00 98.19 206 TYR A N 1
ATOM 1555 C CA . TYR A 1 206 ? 33.723 -5.993 15.483 1.00 98.19 206 TYR A CA 1
ATOM 1556 C C . TYR A 1 206 ? 34.285 -5.484 14.151 1.00 98.19 206 TYR A C 1
ATOM 1558 O O . TYR A 1 206 ? 35.456 -5.118 14.090 1.00 98.19 206 TYR A O 1
ATOM 1566 N N . ALA A 1 207 ? 33.461 -5.393 13.104 1.00 97.31 207 ALA A N 1
ATOM 1567 C CA . ALA A 1 207 ? 33.905 -4.942 11.787 1.00 97.31 207 ALA A CA 1
ATOM 1568 C C . ALA A 1 207 ? 34.453 -3.507 11.816 1.00 97.31 207 ALA A C 1
ATOM 1570 O O . ALA A 1 207 ? 35.436 -3.199 11.143 1.00 97.31 207 ALA A O 1
ATOM 1571 N N . VAL A 1 208 ? 33.841 -2.636 12.623 1.00 96.50 208 VAL A N 1
ATOM 1572 C CA . VAL A 1 208 ? 34.285 -1.250 12.816 1.00 96.50 208 VAL A CA 1
ATOM 1573 C C . VAL A 1 208 ? 35.611 -1.160 13.578 1.00 96.50 208 VAL A C 1
ATOM 1575 O O . VAL A 1 208 ? 36.439 -0.324 13.214 1.00 96.50 208 VAL A O 1
ATOM 1578 N N . GLU A 1 209 ? 35.811 -1.986 14.607 1.00 96.69 209 GLU A N 1
ATOM 1579 C CA . GLU A 1 209 ? 37.034 -2.002 15.428 1.00 96.69 209 GLU A CA 1
ATOM 1580 C C . GLU A 1 209 ? 38.210 -2.677 14.700 1.00 96.69 209 GLU A C 1
ATOM 1582 O O . GLU A 1 209 ? 39.352 -2.223 14.776 1.00 96.69 209 GLU A O 1
ATOM 1587 N N . TYR A 1 210 ? 37.920 -3.719 13.915 1.00 96.06 210 TYR A N 1
ATOM 1588 C CA . TYR A 1 210 ? 38.893 -4.508 13.159 1.00 96.06 210 TYR A CA 1
ATOM 1589 C C . TYR A 1 210 ? 38.652 -4.427 11.635 1.00 96.06 210 TYR A C 1
ATOM 1591 O O . TYR A 1 210 ? 38.414 -5.454 10.991 1.00 96.06 210 TYR A O 1
ATOM 1599 N N . PRO A 1 211 ? 38.747 -3.234 11.007 1.00 93.62 211 PRO A N 1
ATOM 1600 C CA . PRO A 1 211 ? 38.398 -3.024 9.603 1.00 93.62 211 PRO A CA 1
ATOM 1601 C C . PRO A 1 211 ? 39.524 -3.510 8.681 1.00 93.62 211 PRO A C 1
ATOM 1603 O O . PRO A 1 211 ? 40.272 -2.722 8.098 1.00 93.62 211 PRO A O 1
ATOM 1606 N N . ARG A 1 212 ? 39.683 -4.829 8.565 1.00 92.12 212 ARG A N 1
ATOM 1607 C CA . ARG A 1 212 ? 40.608 -5.462 7.618 1.00 92.12 212 ARG A CA 1
ATOM 1608 C C . ARG A 1 212 ? 39.867 -6.434 6.721 1.00 92.12 212 ARG A C 1
ATOM 1610 O O . ARG A 1 212 ? 38.951 -7.107 7.175 1.00 92.12 212 ARG A O 1
ATOM 1617 N N . VAL A 1 213 ? 40.304 -6.509 5.469 1.00 89.56 213 VAL A N 1
ATOM 1618 C CA . VAL A 1 213 ? 39.886 -7.572 4.554 1.00 89.56 213 VAL A CA 1
ATOM 1619 C C . VAL A 1 213 ? 40.417 -8.895 5.080 1.00 89.56 213 VAL A C 1
ATOM 1621 O O . VAL A 1 213 ? 41.620 -9.022 5.335 1.00 89.56 213 VAL A O 1
ATOM 1624 N N . TRP A 1 214 ? 39.527 -9.868 5.218 1.00 90.75 214 TRP A N 1
ATOM 1625 C CA . TRP A 1 214 ? 39.871 -11.175 5.732 1.00 90.75 214 TRP A CA 1
ATOM 1626 C C . TRP A 1 214 ? 40.866 -11.889 4.818 1.00 90.75 214 TRP A C 1
ATOM 1628 O O . TRP A 1 214 ? 40.722 -11.935 3.593 1.00 90.75 214 TRP A O 1
ATOM 1638 N N . ARG A 1 215 ? 41.894 -12.467 5.436 1.00 85.19 215 ARG A N 1
ATOM 1639 C CA . ARG A 1 215 ? 42.857 -13.364 4.799 1.00 85.19 215 ARG A CA 1
ATOM 1640 C C . ARG A 1 215 ? 43.097 -14.520 5.764 1.00 85.19 215 ARG A C 1
ATOM 1642 O O . ARG A 1 215 ? 43.464 -14.250 6.909 1.00 85.19 215 ARG A O 1
ATOM 1649 N N . PRO A 1 216 ? 42.893 -15.775 5.346 1.00 76.31 216 PRO A N 1
ATOM 1650 C CA . PRO A 1 216 ? 43.150 -16.907 6.201 1.00 76.31 216 PRO A CA 1
ATOM 1651 C C . PRO A 1 216 ? 44.663 -17.013 6.436 1.00 76.31 216 PRO A C 1
ATOM 1653 O O . PRO A 1 216 ? 45.450 -16.637 5.558 1.00 76.31 216 PRO A O 1
ATOM 1656 N N . PRO A 1 217 ? 45.075 -17.508 7.613 1.00 71.00 217 PRO A N 1
ATOM 1657 C CA . PRO A 1 217 ? 46.482 -17.754 7.909 1.00 71.00 217 PRO A CA 1
ATOM 1658 C C . PRO A 1 217 ? 47.115 -18.752 6.933 1.00 71.00 217 PRO A C 1
ATOM 1660 O O . PRO A 1 217 ? 48.266 -18.577 6.538 1.00 71.00 217 PRO A O 1
ATOM 1663 N N . GLU A 1 218 ? 46.348 -19.767 6.530 1.00 70.12 218 GLU A N 1
ATOM 1664 C CA . GLU A 1 218 ? 46.749 -20.861 5.645 1.00 70.12 218 GLU A CA 1
ATOM 1665 C C . GLU A 1 218 ? 45.585 -21.218 4.701 1.00 70.12 218 GLU A C 1
ATOM 1667 O O . GLU A 1 218 ? 44.442 -20.825 4.927 1.00 70.12 218 GLU A O 1
ATOM 1672 N N . GLY A 1 219 ? 45.867 -21.927 3.606 1.00 66.25 219 GLY A N 1
ATOM 1673 C CA . GLY A 1 219 ? 44.850 -22.294 2.614 1.00 66.25 219 GLY A CA 1
ATOM 1674 C C . GLY A 1 219 ? 44.487 -21.182 1.620 1.00 66.25 219 GLY A C 1
ATOM 1675 O O . GLY A 1 219 ? 45.059 -20.086 1.597 1.00 66.25 219 GLY A O 1
ATOM 1676 N N . ARG A 1 220 ? 43.552 -21.490 0.713 1.00 75.69 220 ARG A N 1
ATOM 1677 C CA . ARG A 1 220 ? 43.142 -20.582 -0.371 1.00 75.69 220 ARG A CA 1
ATOM 1678 C C . ARG A 1 220 ? 41.765 -19.993 -0.108 1.00 75.69 220 ARG A C 1
ATOM 1680 O O . ARG A 1 220 ? 40.801 -20.705 0.163 1.00 75.69 220 ARG A O 1
ATOM 1687 N N . VAL A 1 221 ? 41.665 -18.680 -0.286 1.00 74.75 221 VAL A N 1
ATOM 1688 C CA . VAL A 1 221 ? 40.383 -17.972 -0.298 1.00 74.75 221 VAL A CA 1
ATOM 1689 C C . VAL A 1 221 ? 39.759 -18.072 -1.677 1.00 74.75 221 VAL A C 1
ATOM 1691 O O . VAL A 1 221 ? 40.421 -17.791 -2.680 1.00 74.75 221 VAL A O 1
ATOM 1694 N N . ARG A 1 222 ? 38.473 -18.423 -1.724 1.00 71.69 222 ARG A N 1
ATOM 1695 C CA . ARG A 1 222 ? 37.708 -18.412 -2.976 1.00 71.69 222 ARG A CA 1
ATOM 1696 C C . ARG A 1 222 ? 37.302 -16.996 -3.409 1.00 71.69 222 ARG A C 1
ATOM 1698 O O . ARG A 1 222 ? 37.411 -16.683 -4.590 1.00 71.69 222 ARG A O 1
ATOM 1705 N N . TYR A 1 223 ? 36.908 -16.138 -2.465 1.00 73.50 223 TYR A N 1
ATOM 1706 C CA . TYR A 1 223 ? 36.453 -14.764 -2.715 1.00 73.50 223 TYR A CA 1
ATOM 1707 C C . TYR A 1 223 ? 37.295 -13.718 -2.000 1.00 73.50 223 TYR A C 1
ATOM 1709 O O . TYR A 1 223 ? 37.413 -13.738 -0.782 1.00 73.50 223 TYR A O 1
ATOM 1717 N N . ASN A 1 224 ? 37.834 -12.768 -2.758 1.00 71.50 224 ASN A N 1
ATOM 1718 C CA . ASN A 1 224 ? 38.576 -11.645 -2.206 1.00 71.50 224 ASN A CA 1
ATOM 1719 C C . ASN A 1 224 ? 37.752 -10.373 -2.334 1.00 71.50 224 ASN A C 1
ATOM 1721 O O . ASN A 1 224 ? 37.419 -9.985 -3.453 1.00 71.50 224 ASN A O 1
ATOM 1725 N N . THR A 1 225 ? 37.484 -9.707 -1.216 1.00 76.56 225 THR A N 1
ATOM 1726 C CA . THR A 1 225 ? 36.979 -8.335 -1.252 1.00 76.56 225 THR A CA 1
ATOM 1727 C C . THR A 1 225 ? 38.138 -7.374 -1.501 1.00 76.56 225 THR A C 1
ATOM 1729 O O . THR A 1 225 ? 39.314 -7.657 -1.224 1.00 76.56 225 THR A O 1
ATOM 1732 N N . THR A 1 226 ? 37.809 -6.231 -2.087 1.00 69.94 226 THR A N 1
ATOM 1733 C CA . THR A 1 226 ? 38.765 -5.151 -2.355 1.00 69.94 226 THR A CA 1
ATOM 1734 C C . THR A 1 226 ? 38.687 -4.032 -1.329 1.00 69.94 226 THR A C 1
ATOM 1736 O O . THR A 1 226 ? 39.658 -3.293 -1.188 1.00 69.94 226 THR A O 1
ATOM 1739 N N . SER A 1 227 ? 37.566 -3.933 -0.615 1.00 82.25 227 SER A N 1
ATOM 1740 C CA . SER A 1 227 ? 37.318 -2.975 0.454 1.00 82.25 227 SER A CA 1
ATOM 1741 C C . SER A 1 227 ? 36.584 -3.660 1.605 1.00 82.25 227 SER A C 1
ATOM 1743 O O . SER A 1 227 ? 35.833 -4.614 1.422 1.00 82.25 227 SER A O 1
ATOM 1745 N N . VAL A 1 228 ? 36.836 -3.153 2.807 1.00 89.25 228 VAL A N 1
ATOM 1746 C CA . VAL A 1 228 ? 36.068 -3.456 4.019 1.00 89.25 228 VAL A CA 1
ATOM 1747 C C . VAL A 1 228 ? 34.998 -2.390 4.289 1.00 89.25 228 VAL A C 1
ATOM 1749 O O . VAL A 1 228 ? 34.029 -2.625 5.012 1.00 89.25 228 VAL A O 1
ATOM 1752 N N . HIS A 1 229 ? 35.170 -1.189 3.732 1.00 91.50 229 HIS A N 1
ATOM 1753 C CA . HIS A 1 229 ? 34.339 -0.031 4.037 1.00 91.50 229 HIS A CA 1
ATOM 1754 C C . HIS A 1 229 ? 32.961 -0.093 3.374 1.00 91.50 229 HIS A C 1
ATOM 1756 O O . HIS A 1 229 ? 32.001 0.398 3.963 1.00 91.50 229 HIS A O 1
ATOM 1762 N N . ASP A 1 230 ? 32.832 -0.728 2.213 1.00 91.06 230 ASP A N 1
ATOM 1763 C CA . ASP A 1 230 ? 31.536 -1.006 1.584 1.00 91.06 230 ASP A CA 1
ATOM 1764 C C . ASP A 1 230 ? 30.653 -1.942 2.415 1.00 91.06 230 ASP A C 1
ATOM 1766 O O . ASP A 1 230 ? 29.480 -1.643 2.642 1.00 91.06 230 ASP A O 1
ATOM 1770 N N . HIS A 1 231 ? 31.221 -3.031 2.928 1.00 94.75 231 HIS A N 1
ATOM 1771 C CA . HIS A 1 231 ? 30.520 -3.995 3.769 1.00 94.75 231 HIS A CA 1
ATOM 1772 C C . HIS A 1 231 ? 30.106 -3.371 5.107 1.00 94.75 231 HIS A C 1
ATOM 1774 O O . HIS A 1 231 ? 28.968 -3.546 5.544 1.00 94.75 231 HIS A O 1
ATOM 1780 N N . ILE A 1 232 ? 30.983 -2.570 5.727 1.00 96.44 232 ILE A N 1
ATOM 1781 C CA . ILE A 1 232 ? 30.645 -1.793 6.932 1.00 96.44 232 ILE A CA 1
ATOM 1782 C C . ILE A 1 232 ? 29.548 -0.760 6.635 1.00 96.44 232 ILE A C 1
ATOM 1784 O O . ILE A 1 232 ? 28.655 -0.569 7.463 1.00 96.44 232 ILE A O 1
ATOM 1788 N N . ALA A 1 233 ? 29.592 -0.090 5.480 1.00 94.75 233 ALA A N 1
ATOM 1789 C CA . ALA A 1 233 ? 28.575 0.882 5.089 1.00 94.75 233 ALA A CA 1
ATOM 1790 C C . ALA A 1 233 ? 27.197 0.226 4.924 1.00 94.75 233 ALA A C 1
ATOM 1792 O O . ALA A 1 233 ? 26.218 0.718 5.489 1.00 94.75 233 ALA A O 1
ATOM 1793 N N . LEU A 1 234 ? 27.124 -0.906 4.214 1.00 96.62 234 LEU A N 1
ATOM 1794 C CA . LEU A 1 234 ? 25.881 -1.660 4.053 1.00 96.62 234 LEU A CA 1
ATOM 1795 C C . LEU A 1 234 ? 25.350 -2.167 5.403 1.00 96.62 234 LEU A C 1
ATOM 1797 O O . LEU A 1 234 ? 24.154 -2.055 5.676 1.00 96.62 234 LEU A O 1
ATOM 1801 N N . ALA A 1 235 ? 26.233 -2.670 6.269 1.00 98.00 235 ALA A N 1
ATOM 1802 C CA . ALA A 1 235 ? 25.864 -3.127 7.604 1.00 98.00 235 ALA A CA 1
ATOM 1803 C C . ALA A 1 235 ? 25.296 -1.992 8.468 1.00 98.00 235 ALA A C 1
ATOM 1805 O O . ALA A 1 235 ? 24.240 -2.157 9.072 1.00 98.00 235 ALA A O 1
ATOM 1806 N N . HIS A 1 236 ? 25.930 -0.815 8.480 1.00 95.44 236 HIS A N 1
ATOM 1807 C CA . HIS A 1 236 ? 25.400 0.354 9.188 1.00 95.44 236 HIS A CA 1
ATOM 1808 C C . HIS A 1 236 ? 24.012 0.762 8.684 1.00 95.44 236 HIS A C 1
ATOM 1810 O O . HIS A 1 236 ? 23.137 1.043 9.504 1.00 95.44 236 HIS A O 1
ATOM 1816 N N . ALA A 1 237 ? 23.808 0.778 7.362 1.00 94.38 237 ALA A N 1
ATOM 1817 C CA . ALA A 1 237 ? 22.521 1.119 6.766 1.00 94.38 237 ALA A CA 1
ATOM 1818 C C . ALA A 1 237 ? 21.424 0.144 7.226 1.00 94.38 237 ALA A C 1
ATOM 1820 O O . ALA A 1 237 ? 20.420 0.563 7.800 1.00 94.38 237 ALA A O 1
ATOM 1821 N N . LEU A 1 238 ? 21.646 -1.164 7.061 1.00 97.00 238 LEU A N 1
ATOM 1822 C CA . LEU A 1 238 ? 20.641 -2.184 7.374 1.00 97.00 238 LEU A CA 1
ATOM 1823 C C . LEU A 1 238 ? 20.418 -2.373 8.883 1.00 97.00 238 LEU A C 1
ATOM 1825 O O . LEU A 1 238 ? 19.282 -2.584 9.302 1.00 97.00 238 LEU A O 1
ATOM 1829 N N . VAL A 1 239 ? 21.457 -2.266 9.720 1.00 97.50 239 VAL A N 1
ATOM 1830 C CA . VAL A 1 239 ? 21.298 -2.335 11.187 1.00 97.50 239 VAL A CA 1
ATOM 1831 C C . VAL A 1 239 ? 20.537 -1.115 11.706 1.00 97.50 239 VAL A C 1
ATOM 1833 O O . VAL A 1 239 ? 19.675 -1.272 12.568 1.00 97.50 239 VAL A O 1
ATOM 1836 N N . CYS A 1 240 ? 20.798 0.079 11.159 1.00 93.19 240 CYS A N 1
ATOM 1837 C CA . CYS A 1 240 ? 20.008 1.267 11.484 1.00 93.19 240 CYS A CA 1
ATOM 1838 C C . CYS A 1 240 ? 18.546 1.107 11.042 1.00 93.19 240 CYS A C 1
ATOM 1840 O O . CYS A 1 240 ? 17.641 1.397 11.815 1.00 93.19 240 CYS A O 1
ATOM 1842 N N . MET A 1 241 ? 18.294 0.570 9.844 1.00 91.88 241 MET A N 1
ATOM 1843 C CA . MET A 1 241 ? 16.930 0.261 9.395 1.00 91.88 241 MET A CA 1
ATOM 1844 C C . MET A 1 241 ? 16.207 -0.722 10.318 1.00 91.88 241 MET A C 1
ATOM 1846 O O . MET A 1 241 ? 15.005 -0.592 10.548 1.00 91.88 241 MET A O 1
ATOM 1850 N N . ALA A 1 242 ? 16.920 -1.730 10.826 1.00 92.56 242 ALA A N 1
ATOM 1851 C CA . ALA A 1 242 ? 16.356 -2.726 11.729 1.00 92.56 242 ALA A CA 1
ATOM 1852 C C . ALA A 1 242 ? 15.969 -2.137 13.099 1.00 92.56 242 ALA A C 1
ATOM 1854 O O . ALA A 1 242 ? 15.086 -2.687 13.762 1.00 92.56 242 ALA A O 1
ATOM 1855 N N . ASP A 1 243 ? 16.598 -1.038 13.520 1.00 88.25 243 ASP A N 1
ATOM 1856 C CA . ASP A 1 243 ? 16.239 -0.282 14.720 1.00 88.25 243 ASP A CA 1
ATOM 1857 C C . ASP A 1 243 ? 16.764 1.165 14.647 1.00 88.25 243 ASP A C 1
ATOM 1859 O O . ASP A 1 243 ? 17.913 1.463 14.991 1.00 88.25 243 ASP A O 1
ATOM 1863 N N . TYR A 1 244 ? 15.881 2.084 14.252 1.00 80.19 244 TYR A N 1
ATOM 1864 C CA . TYR A 1 244 ? 16.185 3.514 14.154 1.00 80.19 244 TYR A CA 1
ATOM 1865 C C . TYR A 1 244 ? 16.440 4.182 15.516 1.00 80.19 244 TYR A C 1
ATOM 1867 O O . TYR A 1 244 ? 16.889 5.328 15.567 1.00 80.19 244 TYR A O 1
ATOM 1875 N N . THR A 1 245 ? 16.180 3.492 16.634 1.00 80.50 245 THR A N 1
ATOM 1876 C CA . THR A 1 245 ? 16.355 4.041 17.987 1.00 80.50 245 THR A CA 1
ATOM 1877 C C . THR A 1 245 ? 17.797 3.971 18.500 1.00 80.50 245 THR A C 1
ATOM 1879 O O . THR A 1 245 ? 18.046 4.339 19.648 1.00 80.50 245 THR A O 1
ATOM 1882 N N . GLN A 1 246 ? 18.763 3.570 17.660 1.00 79.88 246 GLN A N 1
ATOM 1883 C CA . GLN A 1 246 ? 20.196 3.507 17.986 1.00 79.88 246 GLN A CA 1
ATOM 1884 C C . GLN A 1 246 ? 21.009 4.678 17.383 1.00 79.88 246 GLN A C 1
ATOM 1886 O O . GLN A 1 246 ? 21.693 4.504 16.366 1.00 79.88 246 GLN A O 1
ATOM 1891 N N . PRO A 1 247 ? 21.039 5.871 18.017 1.00 79.31 247 PRO A N 1
ATOM 1892 C CA . PRO A 1 247 ? 21.788 7.028 17.526 1.00 79.31 247 PRO A CA 1
ATOM 1893 C C . PRO A 1 247 ? 23.268 6.754 17.243 1.00 79.31 247 PRO A C 1
ATOM 1895 O O . PRO A 1 247 ? 23.824 7.309 16.300 1.00 79.31 247 PRO A O 1
ATOM 1898 N N . SER A 1 248 ? 23.921 5.899 18.037 1.00 83.50 248 SER A N 1
ATOM 1899 C CA . SER A 1 248 ? 25.347 5.576 17.880 1.00 83.50 248 SER A CA 1
ATOM 1900 C C . SER A 1 248 ? 25.660 4.829 16.580 1.00 83.50 248 SER A C 1
ATOM 1902 O O . SER A 1 248 ? 26.776 4.933 16.075 1.00 83.50 248 SER A O 1
ATOM 1904 N N . ILE A 1 249 ? 24.680 4.114 16.023 1.00 88.19 249 ILE A N 1
ATOM 1905 C CA . ILE A 1 249 ? 24.798 3.373 14.763 1.00 88.19 249 ILE A CA 1
ATOM 1906 C C . ILE A 1 249 ? 24.287 4.230 13.601 1.00 88.19 249 ILE A C 1
ATOM 1908 O O . ILE A 1 249 ? 24.977 4.356 12.587 1.00 88.19 249 ILE A O 1
ATOM 1912 N N . CYS A 1 250 ? 23.114 4.847 13.763 1.00 86.94 250 CYS A N 1
ATOM 1913 C CA . CYS A 1 250 ? 22.446 5.607 12.709 1.00 86.94 250 CYS A CA 1
ATOM 1914 C C . CYS A 1 250 ? 23.170 6.917 12.361 1.00 86.94 250 CYS A C 1
ATOM 1916 O O . CYS A 1 250 ? 23.380 7.205 11.185 1.00 86.94 250 CYS A O 1
ATOM 1918 N N . ASN A 1 251 ? 23.645 7.682 13.355 1.00 85.62 251 ASN A N 1
ATOM 1919 C CA . ASN A 1 251 ? 24.252 9.001 13.111 1.00 85.62 251 ASN A CA 1
ATOM 1920 C C . ASN A 1 251 ? 25.589 8.935 12.361 1.00 85.62 251 ASN A C 1
ATOM 1922 O O . ASN A 1 251 ? 26.058 9.946 11.838 1.00 85.62 251 ASN A O 1
ATOM 1926 N N . VAL A 1 252 ? 26.230 7.764 12.338 1.00 86.69 252 VAL A N 1
ATOM 1927 C CA . VAL A 1 252 ? 27.514 7.556 11.661 1.00 86.69 252 VAL A CA 1
ATOM 1928 C C . VAL A 1 252 ? 27.372 6.810 10.335 1.00 86.69 252 VAL A C 1
ATOM 1930 O O . VAL A 1 252 ? 28.357 6.720 9.609 1.00 86.69 252 VAL A O 1
ATOM 1933 N N . ALA A 1 253 ? 26.181 6.312 9.984 1.00 88.81 253 ALA A N 1
ATOM 1934 C CA . ALA A 1 253 ? 25.968 5.502 8.783 1.00 88.81 253 ALA A CA 1
ATOM 1935 C C . ALA A 1 253 ? 26.380 6.242 7.496 1.00 88.81 253 ALA A C 1
ATOM 1937 O O . ALA A 1 253 ? 27.155 5.707 6.705 1.00 88.81 253 ALA A O 1
ATOM 1938 N N . ALA A 1 254 ? 25.982 7.511 7.343 1.00 88.06 254 ALA A N 1
ATOM 1939 C CA . ALA A 1 254 ? 26.381 8.339 6.200 1.00 88.06 254 ALA A CA 1
ATOM 1940 C C . ALA A 1 254 ? 27.904 8.564 6.135 1.00 88.06 254 ALA A C 1
ATOM 1942 O O . ALA A 1 254 ? 28.502 8.490 5.065 1.00 88.06 254 ALA A O 1
ATOM 1943 N N . ASN A 1 255 ? 28.571 8.736 7.283 1.00 87.81 255 ASN A N 1
ATOM 1944 C CA . ASN A 1 255 ? 30.034 8.858 7.331 1.00 87.81 255 ASN A CA 1
ATOM 1945 C C . ASN A 1 255 ? 30.739 7.552 6.934 1.00 87.81 255 ASN A C 1
ATOM 1947 O O . ASN A 1 255 ? 31.803 7.584 6.317 1.00 87.81 255 ASN A O 1
ATOM 1951 N N . ARG A 1 256 ? 30.161 6.398 7.287 1.00 91.12 256 ARG A N 1
ATOM 1952 C CA . ARG A 1 256 ? 30.688 5.080 6.909 1.00 91.12 256 ARG A CA 1
ATOM 1953 C C . ARG A 1 256 ? 30.514 4.824 5.419 1.00 91.12 256 ARG A C 1
ATOM 1955 O O . ARG A 1 256 ? 31.471 4.397 4.779 1.00 91.12 256 ARG A O 1
ATOM 1962 N N . TRP A 1 257 ? 29.357 5.182 4.864 1.00 92.12 257 TRP A N 1
ATOM 1963 C CA . TRP A 1 257 ? 29.148 5.189 3.419 1.00 92.12 257 TRP A CA 1
ATOM 1964 C C . TRP A 1 257 ? 30.157 6.097 2.708 1.00 92.12 257 TRP A C 1
ATOM 1966 O O . TRP A 1 257 ? 30.830 5.656 1.778 1.00 92.12 257 TRP A O 1
ATOM 1976 N N . GLN A 1 258 ? 30.351 7.321 3.206 1.00 88.62 258 GLN A N 1
ATOM 1977 C CA . GLN A 1 258 ? 31.298 8.274 2.629 1.00 88.62 258 GLN A CA 1
ATOM 1978 C C . GLN A 1 258 ? 32.741 7.753 2.647 1.00 88.62 258 GLN A C 1
ATOM 1980 O O . GLN A 1 258 ? 33.491 7.993 1.702 1.00 88.62 258 GLN A O 1
ATOM 1985 N N . ALA A 1 259 ? 33.146 7.030 3.696 1.00 87.00 259 ALA A N 1
ATOM 1986 C CA . ALA A 1 259 ? 34.469 6.410 3.761 1.00 87.00 259 ALA A CA 1
ATOM 1987 C C . ALA A 1 259 ? 34.674 5.386 2.630 1.00 87.00 259 ALA A C 1
ATOM 1989 O O . ALA A 1 259 ? 35.707 5.431 1.960 1.00 87.00 259 ALA A O 1
ATOM 1990 N N . GLY A 1 260 ? 33.673 4.538 2.370 1.00 87.56 260 GLY A N 1
ATOM 1991 C CA . GLY A 1 260 ? 33.682 3.619 1.228 1.00 87.56 260 GLY A CA 1
ATOM 1992 C C . GLY A 1 260 ? 33.698 4.363 -0.109 1.00 87.56 260 GLY A C 1
ATOM 1993 O O . GLY A 1 260 ? 34.541 4.089 -0.961 1.00 87.56 260 GLY A O 1
ATOM 1994 N N . TYR A 1 261 ? 32.839 5.373 -0.272 1.00 86.06 261 TYR A N 1
ATOM 1995 C CA . TYR A 1 261 ? 32.771 6.182 -1.493 1.00 86.06 261 TYR A CA 1
ATOM 1996 C C . TYR A 1 261 ? 34.104 6.876 -1.821 1.00 86.06 261 TYR A C 1
ATOM 1998 O O . TYR A 1 261 ? 34.546 6.876 -2.968 1.00 86.06 261 TYR A O 1
ATOM 2006 N N . LEU A 1 262 ? 34.795 7.424 -0.816 1.00 83.06 262 LEU A N 1
ATOM 2007 C CA . LEU A 1 262 ? 36.100 8.066 -0.996 1.00 83.06 262 LEU A CA 1
ATOM 2008 C C . LEU A 1 262 ? 37.226 7.068 -1.295 1.00 83.06 262 LEU A C 1
ATOM 2010 O O . LEU A 1 262 ? 38.140 7.402 -2.055 1.00 83.06 262 LEU A O 1
ATOM 2014 N N . GLU A 1 263 ? 37.182 5.861 -0.729 1.00 79.06 263 GLU A N 1
ATOM 2015 C CA . GLU A 1 263 ? 38.130 4.787 -1.053 1.00 79.06 263 GLU A CA 1
ATOM 2016 C C . GLU A 1 263 ? 38.022 4.401 -2.534 1.00 79.06 263 GLU A C 1
ATOM 2018 O O . GLU A 1 263 ? 39.018 4.404 -3.265 1.00 79.06 263 GLU A O 1
ATOM 2023 N N . TYR A 1 264 ? 36.789 4.226 -3.002 1.00 69.12 264 TYR A N 1
ATOM 2024 C CA . TYR A 1 264 ? 36.442 4.065 -4.408 1.00 69.12 264 TYR A CA 1
ATOM 2025 C C . TYR A 1 264 ? 36.471 5.381 -5.202 1.00 69.12 264 TYR A C 1
ATOM 2027 O O . TYR A 1 264 ? 36.078 5.384 -6.357 1.00 69.12 264 TYR A O 1
ATOM 2035 N N . GLY A 1 265 ? 36.938 6.503 -4.645 1.00 57.00 265 GLY A N 1
ATOM 2036 C CA . GLY A 1 265 ? 36.910 7.826 -5.285 1.00 57.00 265 GLY A CA 1
ATOM 2037 C C . GLY A 1 265 ? 38.279 8.358 -5.725 1.00 57.00 265 GLY A C 1
ATOM 2038 O O . GLY A 1 265 ? 38.360 9.114 -6.690 1.00 57.00 265 GLY A O 1
ATOM 2039 N N . ARG A 1 266 ? 39.389 7.933 -5.102 1.00 53.84 266 ARG A N 1
ATOM 2040 C CA . ARG A 1 266 ? 40.737 8.508 -5.335 1.00 53.84 266 ARG A CA 1
ATOM 2041 C C . ARG A 1 266 ? 41.219 8.401 -6.789 1.00 53.84 266 ARG A C 1
ATOM 2043 O O . ARG A 1 266 ? 41.405 7.296 -7.280 1.00 53.84 266 ARG A O 1
ATOM 2050 N N . THR A 1 267 ? 41.483 9.518 -7.461 1.00 44.78 267 THR A N 1
ATOM 2051 C CA . THR A 1 267 ? 42.201 9.578 -8.752 1.00 44.78 267 THR A CA 1
ATOM 2052 C C . THR A 1 267 ? 43.579 10.231 -8.586 1.00 44.78 267 THR A C 1
ATOM 2054 O O . THR A 1 267 ? 43.683 11.183 -7.812 1.00 44.78 267 THR A O 1
ATOM 2057 N N . PRO A 1 268 ? 44.627 9.771 -9.306 1.00 49.22 268 PRO A N 1
ATOM 2058 C CA . PRO A 1 268 ? 44.613 8.716 -10.323 1.00 49.22 268 PRO A CA 1
ATOM 2059 C C . PRO A 1 268 ? 44.650 7.324 -9.678 1.00 49.22 268 PRO A C 1
ATOM 2061 O O . PRO A 1 268 ? 45.584 6.998 -8.949 1.00 49.22 268 PRO A O 1
ATOM 2064 N N . ALA A 1 269 ? 43.640 6.503 -9.960 1.00 52.94 269 ALA A N 1
ATOM 2065 C CA . ALA A 1 269 ? 43.644 5.094 -9.592 1.00 52.94 269 ALA A CA 1
ATOM 2066 C C . ALA A 1 269 ? 44.284 4.295 -10.743 1.00 52.94 269 ALA A C 1
ATOM 2068 O O . ALA A 1 269 ? 44.005 4.603 -11.905 1.00 52.94 269 ALA A O 1
ATOM 2069 N N . PRO A 1 270 ? 45.113 3.269 -10.483 1.00 59.09 270 PRO A N 1
ATOM 2070 C CA . PRO A 1 270 ? 45.496 2.300 -11.509 1.00 59.09 270 PRO A CA 1
ATOM 2071 C C . PRO A 1 270 ? 44.249 1.724 -12.203 1.00 59.09 270 PRO A C 1
ATOM 2073 O O . PRO A 1 270 ? 43.218 1.562 -11.552 1.00 59.09 270 PRO A O 1
ATOM 2076 N N . LEU A 1 271 ? 44.339 1.355 -13.489 1.00 57.19 271 LEU A N 1
ATOM 2077 C CA . LEU A 1 271 ? 43.214 0.818 -14.286 1.00 57.19 271 LEU A CA 1
ATOM 2078 C C . LEU A 1 271 ? 42.398 -0.263 -13.550 1.00 57.19 271 LEU A C 1
ATOM 2080 O O . LEU A 1 271 ? 41.174 -0.276 -13.620 1.00 57.19 271 LEU A O 1
ATOM 2084 N N . ASN A 1 272 ? 43.057 -1.124 -12.772 1.00 57.84 272 ASN A N 1
ATOM 2085 C CA . ASN A 1 272 ? 42.390 -2.164 -11.985 1.00 57.84 272 ASN A CA 1
ATOM 2086 C C . ASN A 1 272 ? 41.485 -1.598 -10.875 1.00 57.84 272 ASN A C 1
ATOM 2088 O O . ASN A 1 272 ? 40.402 -2.126 -10.656 1.00 57.84 272 ASN A O 1
ATOM 2092 N N . GLN A 1 273 ? 41.877 -0.507 -10.212 1.00 58.47 273 GLN A N 1
ATOM 2093 C CA . GLN A 1 273 ? 41.040 0.160 -9.208 1.00 58.47 273 GLN A CA 1
ATOM 2094 C C . GLN A 1 273 ? 39.876 0.935 -9.835 1.00 58.47 273 GLN A C 1
ATOM 2096 O O . GLN A 1 273 ? 38.844 1.070 -9.190 1.00 58.47 273 GLN A O 1
ATOM 2101 N N . ALA A 1 274 ? 40.005 1.420 -11.074 1.00 62.38 274 ALA A N 1
ATOM 2102 C CA . ALA A 1 274 ? 38.883 2.023 -11.797 1.00 62.38 274 ALA A CA 1
ATOM 2103 C C . ALA A 1 274 ? 37.800 0.981 -12.135 1.00 62.38 274 ALA A C 1
ATOM 2105 O O . ALA A 1 274 ? 36.615 1.270 -12.008 1.00 62.38 274 ALA A O 1
ATOM 2106 N N . ARG A 1 275 ? 38.201 -0.253 -12.477 1.00 67.88 275 ARG A N 1
ATOM 2107 C CA . ARG A 1 275 ? 37.270 -1.353 -12.782 1.00 67.88 275 ARG A CA 1
ATOM 2108 C C . ARG A 1 275 ? 36.497 -1.830 -11.554 1.00 67.88 275 ARG A C 1
ATOM 2110 O O . ARG A 1 275 ? 35.294 -2.026 -11.633 1.00 67.88 275 ARG A O 1
ATOM 2117 N N . VAL A 1 276 ? 37.165 -1.987 -10.412 1.00 69.12 276 VAL A N 1
ATOM 2118 C CA . VAL A 1 276 ? 36.527 -2.466 -9.170 1.00 69.12 276 VAL A CA 1
ATOM 2119 C C . VAL A 1 276 ? 35.365 -1.560 -8.731 1.00 69.12 276 VAL A C 1
ATOM 2121 O O . VAL A 1 276 ? 34.340 -2.061 -8.281 1.00 69.12 276 VAL A O 1
ATOM 2124 N N . ARG A 1 277 ? 35.462 -0.241 -8.951 1.00 74.94 277 ARG A N 1
ATOM 2125 C CA . ARG A 1 277 ? 34.390 0.730 -8.634 1.00 74.94 277 ARG A CA 1
ATOM 2126 C C . ARG A 1 277 ? 33.068 0.434 -9.336 1.00 74.94 277 ARG A C 1
ATOM 2128 O O . ARG A 1 277 ? 32.018 0.802 -8.831 1.00 74.94 277 ARG A O 1
ATOM 2135 N N . LEU A 1 278 ? 33.140 -0.197 -10.503 1.00 80.19 278 LEU A N 1
ATOM 2136 C CA . LEU A 1 278 ? 31.992 -0.491 -11.349 1.00 80.19 278 LEU A CA 1
ATOM 2137 C C . LEU A 1 278 ? 31.455 -1.910 -11.120 1.00 80.19 278 LEU A C 1
ATOM 2139 O O . LEU A 1 278 ? 30.467 -2.283 -11.738 1.00 80.19 278 LEU A O 1
ATOM 2143 N N . GLN A 1 279 ? 32.081 -2.718 -10.259 1.00 81.06 279 GLN A N 1
ATOM 2144 C CA . GLN A 1 279 ? 31.564 -4.043 -9.916 1.00 81.06 279 GLN A CA 1
ATOM 2145 C C . GLN A 1 279 ? 30.263 -3.942 -9.118 1.00 81.06 279 GLN A C 1
ATOM 2147 O O . GLN A 1 279 ? 30.138 -3.112 -8.221 1.00 81.06 279 GLN A O 1
ATOM 2152 N N . VAL A 1 280 ? 29.322 -4.834 -9.427 1.00 86.88 280 VAL A N 1
ATOM 2153 C CA . VAL A 1 280 ? 28.085 -5.030 -8.667 1.00 86.88 280 VAL A CA 1
ATOM 2154 C C . VAL A 1 280 ? 27.996 -6.517 -8.339 1.00 86.88 280 VAL A C 1
ATOM 2156 O O . VAL A 1 280 ? 27.474 -7.302 -9.122 1.00 86.88 280 VAL A O 1
ATOM 2159 N N . ASP A 1 281 ? 28.600 -6.924 -7.226 1.00 85.88 281 ASP A N 1
ATOM 2160 C CA . ASP A 1 281 ? 28.663 -8.319 -6.775 1.00 85.88 281 ASP A CA 1
ATOM 2161 C C . ASP A 1 281 ? 29.045 -8.393 -5.282 1.00 85.88 281 ASP A C 1
ATOM 2163 O O . ASP A 1 281 ? 29.097 -7.377 -4.588 1.00 85.88 281 ASP A O 1
ATOM 2167 N N . ALA A 1 282 ? 29.310 -9.599 -4.772 1.00 84.81 282 ALA A N 1
ATOM 2168 C CA . ALA A 1 282 ? 29.714 -9.825 -3.382 1.00 84.81 282 ALA A CA 1
ATOM 2169 C C . ALA A 1 282 ? 31.082 -9.218 -2.999 1.00 84.81 282 ALA A C 1
ATOM 2171 O O . ALA A 1 282 ? 31.449 -9.264 -1.829 1.00 84.81 282 ALA A O 1
ATOM 2172 N N . GLN A 1 283 ? 31.864 -8.698 -3.953 1.00 80.56 283 GLN A N 1
ATOM 2173 C CA . GLN A 1 283 ? 33.165 -8.066 -3.695 1.00 80.56 283 GLN A CA 1
ATOM 2174 C C . GLN A 1 283 ? 33.060 -6.544 -3.561 1.00 80.56 283 GLN A C 1
ATOM 2176 O O . GLN A 1 283 ? 33.905 -5.958 -2.884 1.00 80.56 283 GLN A O 1
ATOM 2181 N N . ASN A 1 284 ? 32.043 -5.928 -4.177 1.00 85.25 284 ASN A N 1
ATOM 2182 C CA . ASN A 1 284 ? 31.734 -4.505 -4.052 1.00 85.25 284 ASN A CA 1
ATOM 2183 C C . ASN A 1 284 ? 30.244 -4.305 -3.754 1.00 85.25 284 ASN A C 1
ATOM 2185 O O . ASN A 1 284 ? 29.395 -4.310 -4.652 1.00 85.25 284 ASN A O 1
ATOM 2189 N N . VAL A 1 285 ? 29.945 -4.065 -2.476 1.00 91.75 285 VAL A N 1
ATOM 2190 C CA . VAL A 1 285 ? 28.571 -3.860 -2.003 1.00 91.75 285 VAL A CA 1
ATOM 2191 C C . VAL A 1 285 ? 28.199 -2.396 -1.758 1.00 91.75 285 VAL A C 1
ATOM 2193 O O . VAL A 1 285 ? 27.112 -2.109 -1.252 1.00 91.75 285 VAL A O 1
ATOM 2196 N N . LEU A 1 286 ? 29.052 -1.441 -2.147 1.00 92.38 286 LEU A N 1
ATOM 2197 C CA . LEU A 1 286 ? 28.754 -0.021 -1.948 1.00 92.38 286 LEU A CA 1
ATOM 2198 C C . LEU A 1 286 ? 27.482 0.436 -2.694 1.00 92.38 286 LEU A C 1
ATOM 2200 O O . LEU A 1 286 ? 26.729 1.225 -2.118 1.00 92.38 286 LEU A O 1
ATOM 2204 N N . PRO A 1 287 ? 27.175 -0.045 -3.921 1.00 93.44 287 PRO A N 1
ATOM 2205 C CA . PRO A 1 287 ? 25.913 0.297 -4.578 1.00 93.44 287 PRO A CA 1
ATOM 2206 C C . PRO A 1 287 ? 24.687 -0.177 -3.784 1.00 93.44 287 PRO A C 1
ATOM 2208 O O . PRO A 1 287 ? 23.707 0.558 -3.668 1.00 93.44 287 PRO A O 1
ATOM 2211 N N . TRP A 1 288 ? 24.767 -1.354 -3.153 1.00 95.06 288 TRP A N 1
ATOM 2212 C CA . TRP A 1 288 ? 23.723 -1.860 -2.255 1.00 95.06 288 TRP A CA 1
ATOM 2213 C C . TRP A 1 288 ? 23.585 -0.996 -1.002 1.00 95.06 288 TRP A C 1
ATOM 2215 O O . TRP A 1 288 ? 22.467 -0.740 -0.558 1.00 95.06 288 TRP A O 1
ATOM 2225 N N . ALA A 1 289 ? 24.700 -0.494 -0.460 1.00 95.00 289 ALA A N 1
ATOM 2226 C CA . ALA A 1 289 ? 24.670 0.451 0.651 1.00 95.00 289 ALA A CA 1
ATOM 2227 C C . ALA A 1 289 ? 23.960 1.752 0.246 1.00 95.00 289 ALA A C 1
ATOM 2229 O O . ALA A 1 289 ? 23.095 2.213 0.980 1.00 95.00 289 ALA A O 1
ATOM 2230 N N . SER A 1 290 ? 24.242 2.306 -0.940 1.00 94.12 290 SER A N 1
ATOM 2231 C CA . SER A 1 290 ? 23.522 3.484 -1.453 1.00 94.12 290 SER A CA 1
ATOM 2232 C C . SER A 1 290 ? 22.015 3.240 -1.578 1.00 94.12 290 SER A C 1
ATOM 2234 O O . SER A 1 290 ? 21.232 4.096 -1.171 1.00 94.12 290 SER A O 1
ATOM 2236 N N . VAL A 1 291 ? 21.601 2.071 -2.084 1.00 94.94 291 VAL A N 1
ATOM 2237 C CA . VAL A 1 291 ? 20.181 1.685 -2.146 1.00 94.94 291 VAL A CA 1
ATOM 2238 C C . VAL A 1 291 ? 19.571 1.621 -0.747 1.00 94.94 291 VAL A C 1
ATOM 2240 O O . VAL A 1 291 ? 18.512 2.201 -0.525 1.00 94.94 291 VAL A O 1
ATOM 2243 N N . ALA A 1 292 ? 20.235 0.960 0.205 1.00 94.31 292 ALA A N 1
ATOM 2244 C CA . ALA A 1 292 ? 19.749 0.852 1.578 1.00 94.31 292 ALA A CA 1
ATOM 2245 C C . ALA A 1 292 ? 19.633 2.229 2.258 1.00 94.31 292 ALA A C 1
ATOM 2247 O O . ALA A 1 292 ? 18.640 2.493 2.932 1.00 94.31 292 ALA A O 1
ATOM 2248 N N . MET A 1 293 ? 20.594 3.134 2.044 1.00 91.25 293 MET A N 1
ATOM 2249 C CA . MET A 1 293 ? 20.566 4.498 2.594 1.00 91.25 293 MET A CA 1
ATOM 2250 C C . MET A 1 293 ? 19.406 5.327 2.022 1.00 91.25 293 MET A C 1
ATOM 2252 O O . MET A 1 293 ? 18.677 5.956 2.786 1.00 91.25 293 MET A O 1
ATOM 2256 N N . LEU A 1 294 ? 19.175 5.263 0.705 1.00 88.00 294 LEU A N 1
ATOM 2257 C CA . LEU A 1 294 ? 18.042 5.936 0.055 1.00 88.00 294 LEU A CA 1
ATOM 2258 C C . LEU A 1 294 ? 16.695 5.357 0.500 1.00 88.00 294 LEU A C 1
ATOM 2260 O O . LEU A 1 294 ? 15.786 6.097 0.860 1.00 88.00 294 LEU A O 1
ATOM 2264 N N . PHE A 1 295 ? 16.570 4.029 0.514 1.00 87.88 295 PHE A N 1
ATOM 2265 C CA . PHE A 1 295 ? 15.336 3.347 0.910 1.00 87.88 295 PHE A CA 1
ATOM 2266 C C . PHE A 1 295 ? 14.963 3.611 2.376 1.00 87.88 295 PHE A C 1
ATOM 2268 O O . PHE A 1 295 ? 13.788 3.653 2.728 1.00 87.88 295 PHE A O 1
ATOM 2275 N N . SER A 1 296 ? 15.965 3.805 3.232 1.00 81.25 296 SER A N 1
ATOM 2276 C CA . SER A 1 296 ? 15.787 4.053 4.664 1.00 81.25 296 SER A CA 1
ATOM 2277 C C . SER A 1 296 ? 15.601 5.518 5.043 1.00 81.25 296 SER A C 1
ATOM 2279 O O . SER A 1 296 ? 15.284 5.785 6.205 1.00 81.25 296 SER A O 1
ATOM 2281 N N . GLY A 1 297 ? 15.819 6.449 4.106 1.00 77.12 297 GLY A N 1
ATOM 2282 C CA . GLY A 1 297 ? 15.797 7.891 4.356 1.00 77.12 297 GLY A CA 1
ATOM 2283 C C . GLY A 1 297 ? 16.961 8.399 5.218 1.00 77.12 297 GLY A C 1
ATOM 2284 O O . GLY A 1 297 ? 16.841 9.445 5.858 1.00 77.12 297 GLY A O 1
ATOM 2285 N N . ILE A 1 298 ? 18.083 7.670 5.288 1.00 79.06 298 ILE A N 1
ATOM 2286 C CA . ILE A 1 298 ? 19.259 8.074 6.075 1.00 79.06 298 ILE A CA 1
ATOM 2287 C C . ILE A 1 298 ? 20.074 9.107 5.278 1.00 79.06 298 ILE A C 1
ATOM 2289 O O . ILE A 1 298 ? 21.100 8.801 4.670 1.00 79.06 298 ILE A O 1
ATOM 2293 N N . SER A 1 299 ? 19.618 10.359 5.304 1.00 67.62 299 SER A N 1
ATOM 2294 C CA . SER A 1 299 ? 20.161 11.440 4.469 1.00 67.62 299 SER A CA 1
ATOM 2295 C C . SER A 1 299 ? 21.075 12.428 5.201 1.00 67.62 299 SER A C 1
ATOM 2297 O O . SER A 1 299 ? 21.792 13.193 4.559 1.00 67.62 299 SER A O 1
ATOM 2299 N N . LYS A 1 300 ? 21.096 12.432 6.545 1.00 55.72 300 LYS A N 1
ATOM 2300 C CA . LYS A 1 300 ? 21.727 13.504 7.342 1.00 55.72 300 LYS A CA 1
ATOM 2301 C C . LYS A 1 300 ? 22.742 13.004 8.362 1.00 55.72 300 LYS A C 1
ATOM 2303 O O . LYS A 1 300 ? 22.515 12.028 9.071 1.00 55.72 300 LYS A O 1
ATOM 2308 N N . THR A 1 301 ? 23.807 13.786 8.534 1.00 49.91 301 THR A N 1
ATOM 2309 C CA . THR A 1 301 ? 24.573 13.832 9.788 1.00 49.91 301 THR A CA 1
ATOM 2310 C C . THR A 1 301 ? 24.386 15.195 10.458 1.00 49.91 301 THR A C 1
ATOM 2312 O O . THR A 1 301 ? 24.069 16.176 9.781 1.00 49.91 301 THR A O 1
ATOM 2315 N N . PRO A 1 302 ? 24.660 15.315 11.768 1.00 42.66 302 PRO A N 1
ATOM 2316 C CA . PRO A 1 302 ? 24.729 16.612 12.440 1.00 42.66 302 PRO A CA 1
ATOM 2317 C C . PRO A 1 302 ? 25.807 17.574 11.892 1.00 42.66 302 PRO A C 1
ATOM 2319 O O . PRO A 1 302 ? 25.836 18.723 12.319 1.00 42.66 302 PRO A O 1
ATOM 2322 N N . ALA A 1 303 ? 26.709 17.131 10.999 1.00 41.16 303 ALA A N 1
ATOM 2323 C CA . ALA A 1 303 ? 27.943 17.851 10.668 1.00 41.16 303 ALA A CA 1
ATOM 2324 C C . ALA A 1 303 ? 28.162 18.206 9.179 1.00 41.16 303 ALA A C 1
ATOM 2326 O O . ALA A 1 303 ? 29.025 19.042 8.919 1.00 41.16 303 ALA A O 1
ATOM 2327 N N . SER A 1 304 ? 27.454 17.622 8.197 1.00 44.12 304 SER A N 1
ATOM 2328 C CA . SER A 1 304 ? 27.876 17.766 6.780 1.00 44.12 304 SER A CA 1
ATOM 2329 C C . SER A 1 304 ? 26.801 17.827 5.678 1.00 44.12 304 SER A C 1
ATOM 2331 O O . SER A 1 304 ? 27.165 17.824 4.506 1.00 44.12 304 SER A O 1
ATOM 2333 N N . GLY A 1 305 ? 25.514 18.001 5.992 1.00 55.59 305 GLY A N 1
ATOM 2334 C CA . GLY A 1 305 ? 24.470 18.224 4.972 1.00 55.59 305 GLY A CA 1
ATOM 2335 C C . GLY A 1 305 ? 23.817 16.947 4.424 1.00 55.59 305 GLY A C 1
ATOM 2336 O O . GLY A 1 305 ? 23.967 15.878 5.010 1.00 55.59 305 GLY A O 1
ATOM 2337 N N . ASP A 1 306 ? 23.025 17.108 3.359 1.00 68.00 306 ASP A N 1
ATOM 2338 C CA . ASP A 1 306 ? 22.173 16.085 2.730 1.00 68.00 306 ASP A CA 1
ATOM 2339 C C . ASP A 1 306 ? 22.969 15.197 1.749 1.00 68.00 306 ASP A C 1
ATOM 2341 O O . ASP A 1 306 ? 23.565 15.699 0.791 1.00 68.00 306 ASP A O 1
ATOM 2345 N N . PHE A 1 307 ? 23.004 13.886 2.004 1.00 79.88 307 PHE A N 1
ATOM 2346 C CA . PHE A 1 307 ? 23.743 12.894 1.214 1.00 79.88 307 PHE A CA 1
ATOM 2347 C C . PHE A 1 307 ? 22.905 12.194 0.131 1.00 79.88 307 PHE A C 1
ATOM 2349 O O . PHE A 1 307 ? 23.480 11.453 -0.673 1.00 79.88 307 PHE A O 1
ATOM 2356 N N . ASP A 1 308 ? 21.595 12.443 0.033 1.00 81.25 308 ASP A N 1
ATOM 2357 C CA . ASP A 1 308 ? 20.721 11.725 -0.911 1.00 81.25 308 ASP A CA 1
ATOM 2358 C C . ASP A 1 308 ? 21.146 11.933 -2.366 1.00 81.25 308 ASP A C 1
ATOM 2360 O O . ASP A 1 308 ? 21.119 11.005 -3.184 1.00 81.25 308 ASP A O 1
ATOM 2364 N N . TRP A 1 309 ? 21.632 13.134 -2.685 1.00 83.00 309 TRP A N 1
ATOM 2365 C CA . TRP A 1 309 ? 22.226 13.413 -3.987 1.00 83.00 309 TRP A CA 1
ATOM 2366 C C . TRP A 1 309 ? 23.463 12.541 -4.242 1.00 83.00 309 TRP A C 1
ATOM 2368 O O . TRP A 1 309 ? 23.585 11.966 -5.319 1.00 83.00 309 TRP A O 1
ATOM 2378 N N . GLN A 1 310 ? 24.358 12.377 -3.262 1.00 86.50 310 GLN A N 1
ATOM 2379 C CA . GLN A 1 310 ? 25.583 11.586 -3.434 1.00 86.50 310 GLN A CA 1
ATOM 2380 C C . GLN A 1 310 ? 25.285 10.096 -3.615 1.00 86.50 310 GLN A C 1
ATOM 2382 O O . GLN A 1 310 ? 25.901 9.457 -4.469 1.00 86.50 310 GLN A O 1
ATOM 2387 N N . TYR A 1 311 ? 24.318 9.546 -2.873 1.00 89.81 311 TYR A N 1
ATOM 2388 C CA . TYR A 1 311 ? 23.894 8.156 -3.054 1.00 89.81 311 TYR A CA 1
ATOM 2389 C C . TYR A 1 311 ? 23.320 7.930 -4.456 1.00 89.81 311 TYR A C 1
ATOM 2391 O O . TYR A 1 311 ? 23.708 6.978 -5.135 1.00 89.81 311 TYR A O 1
ATOM 2399 N N . ASN A 1 312 ? 22.444 8.834 -4.914 1.00 88.38 312 ASN A N 1
ATOM 2400 C CA . ASN A 1 312 ? 21.863 8.775 -6.254 1.00 88.38 312 ASN A CA 1
ATOM 2401 C C . ASN A 1 312 ? 22.924 8.897 -7.351 1.00 88.38 312 ASN A C 1
ATOM 2403 O O . ASN A 1 312 ? 22.898 8.121 -8.303 1.00 88.38 312 ASN A O 1
ATOM 2407 N N . GLN A 1 313 ? 23.867 9.833 -7.211 1.00 87.75 313 GLN A N 1
ATOM 2408 C CA . GLN A 1 313 ? 24.965 10.007 -8.164 1.00 87.75 313 GLN A CA 1
ATOM 2409 C C . GLN A 1 313 ? 25.889 8.793 -8.204 1.00 87.75 313 GLN A C 1
ATOM 2411 O O . GLN A 1 313 ? 26.313 8.387 -9.282 1.00 87.75 313 GLN A O 1
ATOM 2416 N N . HIS A 1 314 ? 26.174 8.181 -7.054 1.00 89.88 314 HIS A N 1
ATOM 2417 C CA . HIS A 1 314 ? 26.977 6.968 -7.002 1.00 89.88 314 HIS A CA 1
ATOM 2418 C C . HIS A 1 314 ? 26.316 5.833 -7.794 1.00 89.88 314 HIS A C 1
ATOM 2420 O O . HIS A 1 314 ? 26.938 5.301 -8.715 1.00 89.88 314 HIS A O 1
ATOM 2426 N N . ILE A 1 315 ? 25.046 5.519 -7.508 1.00 92.12 315 ILE A N 1
ATOM 2427 C CA . ILE A 1 315 ? 24.325 4.459 -8.229 1.00 92.12 315 ILE A CA 1
ATOM 2428 C C . ILE A 1 315 ? 24.213 4.799 -9.722 1.00 92.12 315 ILE A C 1
ATOM 2430 O O . ILE A 1 315 ? 24.490 3.943 -10.562 1.00 92.12 315 ILE A O 1
ATOM 2434 N N . ALA A 1 316 ? 23.875 6.050 -10.058 1.00 89.81 316 ALA A N 1
ATOM 2435 C CA . ALA A 1 316 ? 23.786 6.508 -11.441 1.00 89.81 316 ALA A CA 1
ATOM 2436 C C . ALA A 1 316 ? 25.111 6.319 -12.188 1.00 89.81 316 ALA A C 1
ATOM 2438 O O . ALA A 1 316 ? 25.104 5.727 -13.258 1.00 89.81 316 ALA A O 1
ATOM 2439 N N . SER A 1 317 ? 26.244 6.712 -11.594 1.00 88.19 317 SER A N 1
ATOM 2440 C CA . SER A 1 317 ? 27.565 6.586 -12.224 1.00 88.19 317 SER A CA 1
ATOM 2441 C C . SER A 1 317 ? 27.956 5.137 -12.528 1.00 88.19 317 SER A C 1
ATOM 2443 O O . SER A 1 317 ? 28.542 4.862 -13.575 1.00 88.19 317 SER A O 1
ATOM 2445 N N . VAL A 1 318 ? 27.595 4.200 -11.643 1.00 89.81 318 VAL A N 1
ATOM 2446 C CA . VAL A 1 318 ? 27.818 2.769 -11.868 1.00 89.81 318 VAL A CA 1
ATOM 2447 C C . VAL A 1 318 ? 26.916 2.280 -12.999 1.00 89.81 318 VAL A C 1
ATOM 2449 O O . VAL A 1 318 ? 27.404 1.679 -13.950 1.00 89.81 318 VAL A O 1
ATOM 2452 N N . LEU A 1 319 ? 25.614 2.569 -12.942 1.00 92.69 319 LEU A N 1
ATOM 2453 C CA . LEU A 1 319 ? 24.653 2.106 -13.947 1.00 92.69 319 LEU A CA 1
ATOM 2454 C C . LEU A 1 319 ? 24.886 2.722 -15.332 1.00 92.69 319 LEU A C 1
ATOM 2456 O O . LEU A 1 319 ? 24.751 2.015 -16.325 1.00 92.69 319 LEU A O 1
ATOM 2460 N N . ASP A 1 320 ? 25.281 3.993 -15.410 1.00 89.88 320 ASP A N 1
ATOM 2461 C CA . ASP A 1 320 ? 25.633 4.667 -16.665 1.00 89.88 320 ASP A CA 1
ATOM 2462 C C . ASP A 1 320 ? 26.837 4.004 -17.324 1.00 89.88 320 ASP A C 1
ATOM 2464 O O . ASP A 1 320 ? 26.819 3.759 -18.525 1.00 89.88 320 ASP A O 1
ATOM 2468 N N . ALA A 1 321 ? 27.851 3.614 -16.546 1.00 86.12 321 ALA A N 1
ATOM 2469 C CA . ALA A 1 321 ? 28.979 2.875 -17.099 1.00 86.12 321 ALA A CA 1
ATOM 2470 C C . ALA A 1 321 ? 28.542 1.521 -17.687 1.00 86.12 321 ALA A C 1
ATOM 2472 O O . ALA A 1 321 ? 28.999 1.140 -18.759 1.00 86.12 321 ALA A O 1
ATOM 2473 N N . TRP A 1 322 ? 27.636 0.797 -17.023 1.00 88.62 322 TRP A N 1
ATOM 2474 C CA . TRP A 1 322 ? 27.119 -0.483 -17.529 1.00 88.62 322 TRP A CA 1
ATOM 2475 C C . TRP A 1 322 ? 26.210 -0.332 -18.758 1.00 88.62 322 TRP A C 1
ATOM 2477 O O . TRP A 1 322 ? 26.244 -1.166 -19.667 1.00 88.62 322 TRP A O 1
ATOM 2487 N N . ARG A 1 323 ? 25.381 0.714 -18.779 1.00 88.06 323 ARG A N 1
ATOM 2488 C CA . ARG A 1 323 ? 24.337 0.937 -19.784 1.00 88.06 323 ARG A CA 1
ATOM 2489 C C . ARG A 1 323 ? 24.824 1.687 -21.023 1.00 88.06 323 ARG A C 1
ATOM 2491 O O . ARG A 1 323 ? 24.353 1.377 -22.112 1.00 88.06 323 ARG A O 1
ATOM 2498 N N . ASP A 1 324 ? 25.751 2.629 -20.872 1.00 81.81 324 ASP A N 1
ATOM 2499 C CA . ASP A 1 324 ? 26.129 3.588 -21.924 1.00 81.81 324 ASP A CA 1
ATOM 2500 C C . ASP A 1 324 ? 27.581 3.408 -22.403 1.00 81.81 324 ASP A C 1
ATOM 2502 O O . ASP A 1 324 ? 28.152 4.290 -23.050 1.00 81.81 324 ASP A O 1
ATOM 2506 N N . THR A 1 325 ? 28.211 2.275 -22.079 1.00 77.06 325 THR A N 1
ATOM 2507 C CA . THR A 1 325 ? 29.555 1.964 -22.574 1.00 77.06 325 THR A CA 1
ATOM 2508 C C . THR A 1 325 ? 29.570 1.852 -24.101 1.00 77.06 325 THR A C 1
ATOM 2510 O O . THR A 1 325 ? 28.795 1.108 -24.700 1.00 77.06 325 THR A O 1
ATOM 2513 N N . ASN A 1 326 ? 30.481 2.595 -24.736 1.00 70.69 326 ASN A N 1
ATOM 2514 C CA . ASN A 1 326 ? 30.766 2.483 -26.171 1.00 70.69 326 ASN A CA 1
ATOM 2515 C C . ASN A 1 326 ? 31.847 1.430 -26.459 1.00 70.69 326 ASN A C 1
ATOM 2517 O O . ASN A 1 326 ? 32.186 1.190 -27.621 1.00 70.69 326 ASN A O 1
ATOM 2521 N N . ASP A 1 327 ? 32.416 0.830 -25.412 1.00 73.88 327 ASP A N 1
ATOM 2522 C CA . ASP A 1 327 ? 33.453 -0.175 -25.551 1.00 73.88 327 ASP A CA 1
ATOM 2523 C C . ASP A 1 327 ? 32.819 -1.489 -26.003 1.00 73.88 327 ASP A C 1
ATOM 2525 O O . ASP A 1 327 ? 31.964 -2.076 -25.334 1.00 73.88 327 ASP A O 1
ATOM 2529 N N . LEU A 1 328 ? 33.245 -1.963 -27.171 1.00 72.81 328 LEU A N 1
ATOM 2530 C CA . LEU A 1 328 ? 32.859 -3.275 -27.667 1.00 72.81 328 LEU A CA 1
ATOM 2531 C C . LEU A 1 328 ? 33.684 -4.342 -26.954 1.00 72.81 328 LEU A C 1
ATOM 2533 O O . LEU A 1 328 ? 34.902 -4.213 -26.812 1.00 72.81 328 LEU A O 1
ATOM 2537 N N . CYS A 1 329 ? 33.049 -5.458 -26.601 1.00 69.44 329 CYS A N 1
ATOM 2538 C CA . CYS A 1 329 ? 33.714 -6.584 -25.933 1.00 69.44 329 CYS A CA 1
ATOM 2539 C C . CYS A 1 329 ? 34.754 -7.340 -26.796 1.00 69.44 329 CYS A C 1
ATOM 2541 O O . CYS A 1 329 ? 35.146 -8.459 -26.465 1.00 69.44 329 CYS A O 1
ATOM 2543 N N . SER A 1 330 ? 35.221 -6.741 -27.898 1.00 60.28 330 SER A N 1
ATOM 2544 C CA . SER A 1 330 ? 36.343 -7.212 -28.714 1.00 60.28 330 SER A CA 1
ATOM 2545 C C . SER A 1 330 ? 37.711 -7.046 -28.034 1.00 60.28 330 SER A C 1
ATOM 2547 O O . SER A 1 330 ? 38.651 -7.735 -28.426 1.00 60.28 330 SER A O 1
ATOM 2549 N N . ASP A 1 331 ? 37.830 -6.169 -27.026 1.00 56.69 331 ASP A N 1
ATOM 2550 C CA . ASP A 1 331 ? 39.032 -6.000 -26.195 1.00 56.69 331 ASP A CA 1
ATOM 2551 C C . ASP A 1 331 ? 38.684 -6.160 -24.702 1.00 56.69 331 ASP A C 1
ATOM 2553 O O . ASP A 1 331 ? 37.858 -5.448 -24.138 1.00 56.69 331 ASP A O 1
ATOM 2557 N N . VAL A 1 332 ? 39.341 -7.117 -24.044 1.00 52.09 332 VAL A N 1
ATOM 2558 C CA . VAL A 1 332 ? 39.129 -7.510 -22.638 1.00 52.09 332 VAL A CA 1
ATOM 2559 C C . VAL A 1 332 ? 39.667 -6.493 -21.620 1.00 52.09 332 VAL A C 1
ATOM 2561 O O . VAL A 1 332 ? 39.553 -6.695 -20.408 1.00 52.09 332 VAL A O 1
ATOM 2564 N N . SER A 1 333 ? 40.289 -5.407 -22.083 1.00 55.81 333 SER A N 1
ATOM 2565 C CA . SER A 1 333 ? 40.899 -4.390 -21.228 1.00 55.81 333 SER A CA 1
ATOM 2566 C C . SER A 1 333 ? 39.949 -3.266 -20.776 1.00 55.81 333 SER A C 1
ATOM 2568 O O . SER A 1 333 ? 40.372 -2.433 -19.966 1.00 55.81 333 SER A O 1
ATOM 2570 N N . ILE A 1 334 ? 38.676 -3.258 -21.199 1.00 62.44 334 ILE A N 1
ATOM 2571 C CA . ILE A 1 334 ? 37.749 -2.139 -20.933 1.00 62.44 334 ILE A CA 1
ATOM 2572 C C . ILE A 1 334 ? 36.333 -2.583 -20.472 1.00 62.44 334 ILE A C 1
ATOM 2574 O O . ILE A 1 334 ? 35.349 -2.309 -21.146 1.00 62.44 334 ILE A O 1
ATOM 2578 N N . PRO A 1 335 ? 36.173 -3.307 -19.343 1.00 67.81 335 PRO A N 1
ATOM 2579 C CA . PRO A 1 335 ? 34.852 -3.552 -18.751 1.00 67.81 335 PRO A CA 1
ATOM 2580 C C . PRO A 1 335 ? 34.364 -2.345 -17.911 1.00 67.81 335 PRO A C 1
ATOM 2582 O O . PRO A 1 335 ? 35.192 -1.732 -17.223 1.00 67.81 335 PRO A O 1
ATOM 2585 N N . PRO A 1 336 ? 33.047 -2.054 -17.853 1.00 78.12 336 PRO A N 1
ATOM 2586 C CA . PRO A 1 336 ? 31.952 -2.705 -18.582 1.00 78.12 336 PRO A CA 1
ATOM 2587 C C . PRO A 1 336 ? 31.999 -2.433 -20.095 1.00 78.12 336 PRO A C 1
ATOM 2589 O O . PRO A 1 336 ? 32.313 -1.326 -20.520 1.00 78.12 336 PRO A O 1
ATOM 2592 N N . CYS A 1 337 ? 31.653 -3.443 -20.892 1.00 77.62 337 CYS A N 1
ATOM 2593 C CA . CYS A 1 337 ? 31.561 -3.372 -22.355 1.00 77.62 337 CYS A CA 1
ATOM 2594 C C . CYS A 1 337 ? 30.198 -3.897 -22.827 1.00 77.62 337 CYS A C 1
ATOM 2596 O O . CYS A 1 337 ? 29.466 -4.515 -22.049 1.00 77.62 337 CYS A O 1
ATOM 2598 N N . GLN A 1 338 ? 29.859 -3.685 -24.098 1.00 81.44 338 GLN A N 1
ATOM 2599 C CA . GLN A 1 338 ? 28.647 -4.240 -24.704 1.00 81.44 338 GLN A CA 1
ATOM 2600 C C . GLN A 1 338 ? 28.953 -5.140 -25.897 1.00 81.44 338 GLN A C 1
ATOM 2602 O O . GLN A 1 338 ? 29.906 -4.933 -26.657 1.00 81.44 338 GLN A O 1
ATOM 2607 N N . THR A 1 339 ? 28.134 -6.179 -26.060 1.00 74.88 339 THR A N 1
ATOM 2608 C CA . THR A 1 339 ? 28.200 -7.031 -27.250 1.00 74.88 339 THR A CA 1
ATOM 2609 C C . THR A 1 339 ? 27.739 -6.244 -28.485 1.00 74.88 339 THR A C 1
ATOM 2611 O O . THR A 1 339 ? 26.691 -5.594 -28.400 1.00 74.88 339 THR A O 1
ATOM 2614 N N . PRO A 1 340 ? 28.433 -6.337 -29.633 1.00 66.50 340 PRO A N 1
ATOM 2615 C CA . PRO A 1 340 ? 28.142 -5.510 -30.806 1.00 66.50 340 PRO A CA 1
ATOM 2616 C C . PRO A 1 340 ? 26.729 -5.665 -31.381 1.00 66.50 340 PRO A C 1
ATOM 2618 O O . PRO A 1 340 ? 26.183 -4.690 -31.892 1.00 66.50 340 PRO A O 1
ATOM 2621 N N . THR A 1 341 ? 26.143 -6.868 -31.333 1.00 69.44 341 THR A N 1
ATOM 2622 C CA . THR A 1 341 ? 24.847 -7.139 -31.977 1.00 69.44 341 THR A CA 1
ATOM 2623 C C . THR A 1 341 ? 23.680 -7.015 -31.006 1.00 69.44 341 THR A C 1
ATOM 2625 O O . THR A 1 341 ? 22.653 -6.448 -31.368 1.00 69.44 341 THR A O 1
ATOM 2628 N N . SER A 1 342 ? 23.811 -7.539 -29.783 1.00 73.00 342 SER A N 1
ATOM 2629 C CA . SER A 1 342 ? 22.683 -7.597 -28.838 1.00 73.00 342 SER A CA 1
ATOM 2630 C C . SER A 1 342 ? 22.650 -6.495 -27.771 1.00 73.00 342 SER A C 1
ATOM 2632 O O . SER A 1 342 ? 21.665 -6.397 -27.042 1.00 73.00 342 SER A O 1
ATOM 2634 N N . GLY A 1 343 ? 23.700 -5.670 -27.647 1.00 76.94 343 GLY A N 1
ATOM 2635 C CA . GLY A 1 343 ? 23.794 -4.667 -26.573 1.00 76.94 343 GLY A CA 1
ATOM 2636 C C . GLY A 1 343 ? 23.811 -5.268 -25.157 1.00 76.94 343 GLY A C 1
ATOM 2637 O O . GLY A 1 343 ? 23.499 -4.585 -24.179 1.00 76.94 343 GLY A O 1
ATOM 2638 N N . PHE A 1 344 ? 24.137 -6.559 -25.024 1.00 85.50 344 PHE A N 1
ATOM 2639 C CA . PHE A 1 344 ? 24.259 -7.225 -23.735 1.00 85.50 344 PHE A CA 1
ATOM 2640 C C . PHE A 1 344 ? 25.447 -6.649 -22.964 1.00 85.50 344 PHE A C 1
ATOM 2642 O O . PHE A 1 344 ? 26.578 -6.638 -23.459 1.00 85.50 344 PHE A O 1
ATOM 2649 N N . ALA A 1 345 ? 25.172 -6.145 -21.762 1.00 84.62 345 ALA A N 1
ATOM 2650 C CA . ALA A 1 345 ? 26.158 -5.516 -20.906 1.00 84.62 345 ALA A CA 1
ATOM 2651 C C . ALA A 1 345 ? 27.017 -6.584 -20.231 1.00 84.62 345 ALA A C 1
ATOM 2653 O O . ALA A 1 345 ? 26.532 -7.513 -19.585 1.00 84.62 345 ALA A O 1
ATOM 2654 N N . TYR A 1 346 ? 28.321 -6.435 -20.366 1.00 78.44 346 TYR A N 1
ATOM 2655 C CA . TYR A 1 346 ? 29.287 -7.441 -19.987 1.00 78.44 346 TYR A CA 1
ATOM 2656 C C . TYR A 1 346 ? 30.312 -6.844 -19.033 1.00 78.44 346 TYR A C 1
ATOM 2658 O O . TYR A 1 346 ? 30.903 -5.795 -19.298 1.00 78.44 346 TYR A O 1
ATOM 2666 N N . PHE A 1 347 ? 30.590 -7.557 -17.944 1.00 74.25 347 PHE A N 1
ATOM 2667 C CA . PHE A 1 347 ? 31.641 -7.187 -17.006 1.00 74.25 347 PHE A CA 1
ATOM 2668 C C . PHE A 1 347 ? 32.527 -8.393 -16.695 1.00 74.25 347 PHE A C 1
ATOM 2670 O O . PHE A 1 347 ? 32.143 -9.290 -15.946 1.00 74.25 347 PHE A O 1
ATOM 2677 N N . GLY A 1 348 ? 33.739 -8.406 -17.254 1.00 64.75 348 GLY A N 1
ATOM 2678 C CA . GLY A 1 348 ? 34.737 -9.443 -16.998 1.00 64.75 348 GLY A CA 1
ATOM 2679 C C . GLY A 1 348 ? 36.078 -8.827 -16.628 1.00 64.75 348 GLY A C 1
ATOM 2680 O O . GLY A 1 348 ? 36.664 -8.096 -17.421 1.00 64.75 348 GLY A O 1
ATOM 2681 N N . VAL A 1 349 ? 36.573 -9.123 -15.426 1.00 51.09 349 VAL A N 1
ATOM 2682 C CA . VAL A 1 349 ? 37.894 -8.687 -14.963 1.00 51.09 349 VAL A CA 1
ATOM 2683 C C . VAL A 1 349 ? 38.766 -9.893 -14.645 1.00 51.09 349 VAL A C 1
ATOM 2685 O O . VAL A 1 349 ? 38.550 -10.572 -13.654 1.00 51.09 349 VAL A O 1
ATOM 2688 N N . ASP A 1 350 ? 39.783 -10.095 -15.481 1.00 48.91 350 ASP A N 1
ATOM 2689 C CA . ASP A 1 350 ? 40.899 -11.029 -15.298 1.00 48.91 350 ASP A CA 1
ATOM 2690 C C . ASP A 1 350 ? 40.552 -12.531 -15.136 1.00 48.91 350 ASP A C 1
ATOM 2692 O O . ASP A 1 350 ? 39.649 -12.973 -14.436 1.00 48.91 350 ASP A O 1
ATOM 2696 N N . THR A 1 351 ? 41.405 -13.338 -15.756 1.00 43.72 351 THR A N 1
ATOM 2697 C CA . THR A 1 351 ? 41.396 -14.792 -15.977 1.00 43.72 351 THR A CA 1
ATOM 2698 C C . THR A 1 351 ? 41.038 -15.717 -14.799 1.00 43.72 351 THR A C 1
ATOM 2700 O O . THR A 1 351 ? 40.827 -16.908 -15.024 1.00 43.72 351 THR A O 1
ATOM 2703 N N . ARG A 1 352 ? 40.953 -15.222 -13.556 1.00 41.25 352 ARG A N 1
ATOM 2704 C CA . ARG A 1 352 ? 40.730 -16.032 -12.339 1.00 41.25 352 ARG A CA 1
ATOM 2705 C C . ARG A 1 352 ? 39.360 -15.842 -11.679 1.00 41.25 352 ARG A C 1
ATOM 2707 O O . ARG A 1 352 ? 38.970 -16.710 -10.908 1.00 41.25 352 ARG A O 1
ATOM 2714 N N . ALA A 1 353 ? 38.639 -14.759 -11.985 1.00 45.09 353 ALA A N 1
ATOM 2715 C CA . ALA A 1 353 ? 37.326 -14.429 -11.406 1.00 45.09 353 ALA A CA 1
ATOM 2716 C C . ALA A 1 353 ? 36.190 -14.483 -12.449 1.00 45.09 353 ALA A C 1
ATOM 2718 O O . ALA A 1 353 ? 35.136 -13.884 -12.269 1.00 45.09 353 ALA A O 1
ATOM 2719 N N . ASN A 1 354 ? 36.414 -15.206 -13.549 1.00 48.38 354 ASN A N 1
ATOM 2720 C CA . ASN A 1 354 ? 35.544 -15.257 -14.731 1.00 48.38 354 ASN A CA 1
ATOM 2721 C C . ASN A 1 354 ? 34.265 -16.069 -14.570 1.00 48.38 354 ASN A C 1
ATOM 2723 O O . ASN A 1 354 ? 33.538 -16.267 -15.540 1.00 48.38 354 ASN A O 1
ATOM 2727 N N . VAL A 1 355 ? 34.008 -16.596 -13.384 1.00 53.97 355 VAL A N 1
ATOM 2728 C CA . VAL A 1 355 ? 32.769 -17.314 -13.139 1.00 53.97 355 VAL A CA 1
ATOM 2729 C C . VAL A 1 355 ? 31.686 -16.246 -12.990 1.00 53.97 355 VAL A C 1
ATOM 2731 O O . VAL A 1 355 ? 31.834 -15.345 -12.171 1.00 53.97 355 VAL A O 1
ATOM 2734 N N . ALA A 1 356 ? 30.647 -16.321 -13.824 1.00 67.44 356 ALA A N 1
ATOM 2735 C CA . ALA A 1 356 ? 29.417 -15.536 -13.702 1.00 67.44 356 ALA A CA 1
ATOM 2736 C C . ALA A 1 356 ? 29.365 -14.094 -14.226 1.00 67.44 356 ALA A C 1
ATOM 2738 O O . ALA A 1 356 ? 28.868 -13.191 -13.555 1.00 67.44 356 ALA A O 1
ATOM 2739 N N . VAL A 1 357 ? 29.711 -13.896 -15.503 1.00 78.62 357 VAL A N 1
ATOM 2740 C CA . VAL A 1 357 ? 29.328 -12.681 -16.259 1.00 78.62 357 VAL A CA 1
ATOM 2741 C C . VAL A 1 357 ? 27.831 -12.398 -16.105 1.00 78.62 357 VAL A C 1
ATOM 2743 O O . VAL A 1 357 ? 27.433 -11.287 -15.755 1.00 78.62 357 VAL A O 1
ATOM 2746 N N . ASN A 1 358 ? 27.009 -13.430 -16.310 1.00 86.88 358 ASN A N 1
ATOM 2747 C CA . ASN A 1 358 ? 25.563 -13.326 -16.162 1.00 86.88 358 ASN A CA 1
ATOM 2748 C C . ASN A 1 358 ? 25.139 -12.971 -14.729 1.00 86.88 358 ASN A C 1
ATOM 2750 O O . ASN A 1 358 ? 24.171 -12.239 -14.563 1.00 86.88 358 ASN A O 1
ATOM 2754 N N . GLY A 1 359 ? 25.869 -13.433 -13.708 1.00 87.44 359 GLY A N 1
ATOM 2755 C CA . GLY A 1 359 ? 25.602 -13.100 -12.305 1.00 87.44 359 GLY A CA 1
ATOM 2756 C C . GLY A 1 359 ? 25.804 -11.617 -12.008 1.00 87.44 359 GLY A C 1
ATOM 2757 O O . GLY A 1 359 ? 24.918 -10.961 -11.464 1.00 87.44 359 GLY A O 1
ATOM 2758 N N . LYS A 1 360 ? 26.930 -11.047 -12.455 1.00 86.62 360 LYS A N 1
ATOM 2759 C CA . LYS A 1 360 ? 27.202 -9.606 -12.300 1.00 86.62 360 LYS A CA 1
ATOM 2760 C C . LYS A 1 360 ? 26.210 -8.753 -13.089 1.00 86.62 360 LYS A C 1
ATOM 2762 O O . LYS A 1 360 ? 25.747 -7.728 -12.597 1.00 86.62 360 LYS A O 1
ATOM 2767 N N . ASN A 1 361 ? 25.845 -9.199 -14.292 1.00 90.06 361 ASN A N 1
ATOM 2768 C CA . ASN A 1 361 ? 24.797 -8.562 -15.083 1.00 90.06 361 ASN A CA 1
ATOM 2769 C C . ASN A 1 361 ? 23.438 -8.614 -14.355 1.00 90.06 361 ASN A C 1
ATOM 2771 O O . ASN A 1 361 ? 22.801 -7.575 -14.213 1.00 90.06 361 ASN A O 1
ATOM 2775 N N . ALA A 1 362 ? 23.034 -9.759 -13.795 1.00 92.56 362 ALA A N 1
ATOM 2776 C CA . ALA A 1 362 ? 21.803 -9.887 -13.009 1.00 92.56 362 ALA A CA 1
ATOM 2777 C C . ALA A 1 362 ? 21.799 -8.993 -11.752 1.00 92.56 362 ALA A C 1
ATOM 2779 O O . ALA A 1 362 ? 20.766 -8.421 -11.397 1.00 92.56 362 ALA A O 1
ATOM 2780 N N . ALA A 1 363 ? 22.947 -8.819 -11.097 1.00 93.12 363 ALA A N 1
ATOM 2781 C CA . ALA A 1 363 ? 23.088 -7.893 -9.978 1.00 93.12 363 ALA A CA 1
ATOM 2782 C C . ALA A 1 363 ? 22.954 -6.424 -10.418 1.00 93.12 363 ALA A C 1
ATOM 2784 O O . ALA A 1 363 ? 22.244 -5.655 -9.766 1.00 93.12 363 ALA A O 1
ATOM 2785 N N . ALA A 1 364 ? 23.545 -6.043 -11.555 1.00 93.50 364 ALA A N 1
ATOM 2786 C CA . ALA A 1 364 ? 23.374 -4.713 -12.142 1.00 93.50 364 ALA A CA 1
ATOM 2787 C C . ALA A 1 364 ? 21.921 -4.454 -12.598 1.00 93.50 364 ALA A C 1
ATOM 2789 O O . ALA A 1 364 ? 21.409 -3.352 -12.398 1.00 93.50 364 ALA A O 1
ATOM 2790 N N . GLN A 1 365 ? 21.224 -5.466 -13.135 1.00 95.19 365 GLN A N 1
ATOM 2791 C CA . GLN A 1 365 ? 19.789 -5.397 -13.449 1.00 95.19 365 GLN A CA 1
ATOM 2792 C C . GLN A 1 365 ? 18.955 -5.089 -12.202 1.00 95.19 365 GLN A C 1
ATOM 2794 O O . GLN A 1 365 ? 18.130 -4.175 -12.217 1.00 95.19 365 GLN A O 1
ATOM 2799 N N . LEU A 1 366 ? 19.180 -5.830 -11.110 1.00 96.75 366 LEU A N 1
ATOM 2800 C CA . LEU A 1 366 ? 18.454 -5.617 -9.860 1.00 96.75 366 LEU A CA 1
ATOM 2801 C C . LEU A 1 366 ? 18.772 -4.242 -9.257 1.00 96.75 366 LEU A C 1
ATOM 2803 O O . LEU A 1 366 ? 17.857 -3.548 -8.819 1.00 96.75 366 LEU A O 1
ATOM 2807 N N . LEU A 1 367 ? 20.036 -3.811 -9.298 1.00 96.88 367 LEU A N 1
ATOM 2808 C CA . LEU A 1 367 ? 20.434 -2.466 -8.880 1.00 96.88 367 LEU A CA 1
ATOM 2809 C C . LEU A 1 367 ? 19.702 -1.383 -9.693 1.00 96.88 367 LEU A C 1
ATOM 2811 O O . LEU A 1 367 ? 19.184 -0.432 -9.110 1.00 96.88 367 LEU A O 1
ATOM 2815 N N . ALA A 1 368 ? 19.600 -1.546 -11.017 1.00 96.69 368 ALA A N 1
ATOM 2816 C CA . ALA A 1 368 ? 18.859 -0.637 -11.890 1.00 96.69 368 ALA A CA 1
ATOM 2817 C C . ALA A 1 368 ? 17.363 -0.604 -11.558 1.00 96.69 368 ALA A C 1
ATOM 2819 O O . ALA A 1 368 ? 16.778 0.476 -11.474 1.00 96.69 368 ALA A O 1
ATOM 2820 N N . ALA A 1 369 ? 16.751 -1.764 -11.313 1.00 96.69 369 ALA A N 1
ATOM 2821 C CA . ALA A 1 369 ? 15.351 -1.853 -10.917 1.00 96.69 369 ALA A CA 1
ATOM 2822 C C . ALA A 1 369 ? 15.091 -1.183 -9.556 1.00 96.69 369 ALA A C 1
ATOM 2824 O O . ALA A 1 369 ? 14.124 -0.430 -9.417 1.00 96.69 369 ALA A O 1
ATOM 2825 N N . MET A 1 370 ? 15.963 -1.409 -8.567 1.00 96.69 370 MET A N 1
ATOM 2826 C CA . MET A 1 370 ? 15.881 -0.769 -7.249 1.00 96.69 370 MET A CA 1
ATOM 2827 C C . MET A 1 370 ? 16.047 0.744 -7.354 1.00 96.69 370 MET A C 1
ATOM 2829 O O . MET A 1 370 ? 15.262 1.489 -6.772 1.00 96.69 370 MET A O 1
ATOM 2833 N N . HIS A 1 371 ? 17.028 1.215 -8.129 1.00 95.06 371 HIS A N 1
ATOM 2834 C CA . HIS A 1 371 ? 17.246 2.648 -8.311 1.00 95.06 371 HIS A CA 1
ATOM 2835 C C . HIS A 1 371 ? 16.082 3.309 -9.042 1.00 95.06 371 HIS A C 1
ATOM 2837 O O . HIS A 1 371 ? 15.622 4.359 -8.611 1.00 95.06 371 HIS A O 1
ATOM 2843 N N . ALA A 1 372 ? 15.541 2.668 -10.080 1.00 93.00 372 ALA A N 1
ATOM 2844 C CA . ALA A 1 372 ? 14.338 3.138 -10.757 1.00 93.00 372 ALA A CA 1
ATOM 2845 C C . ALA A 1 372 ? 13.147 3.253 -9.798 1.00 93.00 372 ALA A C 1
ATOM 2847 O O . ALA A 1 372 ? 12.447 4.263 -9.823 1.00 93.00 372 ALA A O 1
ATOM 2848 N N . GLN A 1 373 ? 12.945 2.255 -8.929 1.00 91.00 373 GLN A N 1
ATOM 2849 C CA . GLN A 1 373 ? 11.893 2.283 -7.913 1.00 91.00 373 GLN A CA 1
ATOM 2850 C C . GLN A 1 373 ? 12.086 3.441 -6.929 1.00 91.00 373 GLN A C 1
ATOM 2852 O O . GLN A 1 373 ? 11.126 4.144 -6.618 1.00 91.00 373 GLN A O 1
ATOM 2857 N N . LEU A 1 374 ? 13.314 3.664 -6.459 1.00 88.62 374 LEU A N 1
ATOM 2858 C CA . LEU A 1 374 ? 13.637 4.750 -5.533 1.00 88.62 374 LEU A CA 1
ATOM 2859 C C . LEU A 1 374 ? 13.487 6.129 -6.185 1.00 88.62 374 LEU A C 1
ATOM 2861 O O . LEU A 1 374 ? 12.876 7.007 -5.586 1.00 88.62 374 LEU A O 1
ATOM 2865 N N . LEU A 1 375 ? 13.972 6.304 -7.418 1.00 85.69 375 LEU A N 1
ATOM 2866 C CA . LEU A 1 375 ? 13.820 7.541 -8.189 1.00 85.69 375 LEU A CA 1
ATOM 2867 C C . LEU A 1 375 ? 12.351 7.850 -8.469 1.00 85.69 375 LEU A C 1
ATOM 2869 O O . LEU A 1 375 ? 11.924 8.985 -8.292 1.00 85.69 375 LEU A O 1
ATOM 2873 N N . GLU A 1 376 ? 11.565 6.853 -8.877 1.00 81.75 376 GLU A N 1
ATOM 2874 C CA . GLU A 1 376 ? 10.129 7.029 -9.082 1.00 81.75 376 GLU A CA 1
ATOM 2875 C C . GLU A 1 376 ? 9.422 7.390 -7.771 1.00 81.75 376 GLU A C 1
ATOM 2877 O O . GLU A 1 376 ? 8.614 8.316 -7.748 1.00 81.75 376 GLU A O 1
ATOM 2882 N N . THR A 1 377 ? 9.754 6.706 -6.674 1.00 77.50 377 THR A N 1
ATOM 2883 C CA . THR A 1 377 ? 9.175 6.991 -5.354 1.00 77.50 377 THR A CA 1
ATOM 2884 C C . THR A 1 377 ? 9.517 8.414 -4.905 1.00 77.50 377 THR A C 1
ATOM 2886 O O . THR A 1 377 ? 8.620 9.158 -4.517 1.00 77.50 377 THR A O 1
ATOM 2889 N N . ALA A 1 378 ? 10.784 8.824 -5.019 1.00 72.25 378 ALA A N 1
ATOM 2890 C CA . ALA A 1 378 ? 11.240 10.172 -4.682 1.00 72.25 378 ALA A CA 1
ATOM 2891 C C . ALA A 1 378 ? 10.573 11.238 -5.562 1.00 72.25 378 ALA A C 1
ATOM 2893 O O . ALA A 1 378 ? 10.052 12.231 -5.061 1.00 72.25 378 ALA A O 1
ATOM 2894 N N . ALA A 1 379 ? 10.501 11.010 -6.871 1.00 66.12 379 ALA A N 1
ATOM 2895 C CA . ALA A 1 379 ? 9.934 11.986 -7.787 1.00 66.12 379 ALA A CA 1
ATOM 2896 C C . ALA A 1 379 ? 8.411 12.149 -7.609 1.00 66.12 379 ALA A C 1
ATOM 2898 O O . ALA A 1 379 ? 7.893 13.265 -7.684 1.00 66.12 379 ALA A O 1
ATOM 2899 N N . ARG A 1 380 ? 7.703 11.063 -7.265 1.00 63.44 380 ARG A N 1
ATOM 2900 C CA . ARG A 1 380 ? 6.291 11.102 -6.844 1.00 63.44 380 ARG A CA 1
ATOM 2901 C C . ARG A 1 380 ? 6.084 11.851 -5.517 1.00 63.44 380 ARG A C 1
ATOM 2903 O O . ARG A 1 380 ? 4.998 12.383 -5.295 1.00 63.44 380 ARG A O 1
ATOM 2910 N N . LEU A 1 381 ? 7.096 11.914 -4.645 1.00 57.97 381 LEU A N 1
ATOM 2911 C CA . LEU A 1 381 ? 7.059 12.690 -3.398 1.00 57.97 381 LEU A CA 1
ATOM 2912 C C . LEU A 1 381 ? 7.343 14.187 -3.623 1.00 57.97 381 LEU A C 1
ATOM 2914 O O . LEU A 1 381 ? 6.704 15.015 -2.977 1.00 57.97 381 LEU A O 1
ATOM 2918 N N . GLU A 1 382 ? 8.261 14.539 -4.531 1.00 51.50 382 GLU A N 1
ATOM 2919 C CA . GLU A 1 382 ? 8.699 15.928 -4.755 1.00 51.50 382 GLU A CA 1
ATOM 2920 C C . GLU A 1 382 ? 7.756 16.763 -5.644 1.00 51.50 382 GLU A C 1
ATOM 2922 O O . GLU A 1 382 ? 7.592 17.958 -5.387 1.00 51.50 382 GLU A O 1
ATOM 2927 N N . ARG A 1 383 ? 7.147 16.187 -6.698 1.00 44.75 383 ARG A N 1
ATOM 2928 C CA . ARG A 1 383 ? 6.269 16.919 -7.643 1.00 44.75 383 ARG A CA 1
ATOM 2929 C C . ARG A 1 383 ? 5.148 16.043 -8.229 1.00 44.75 383 ARG A C 1
ATOM 2931 O O . ARG A 1 383 ? 5.369 15.358 -9.225 1.00 44.75 383 ARG A O 1
ATOM 2938 N N . PRO A 1 384 ? 3.917 16.101 -7.705 1.00 46.81 384 PRO A N 1
ATOM 2939 C CA . PRO A 1 384 ? 2.778 15.390 -8.288 1.00 46.81 384 PRO A CA 1
ATOM 2940 C C . PRO A 1 384 ? 2.358 16.045 -9.612 1.00 46.81 384 PRO A C 1
ATOM 2942 O O . PRO A 1 384 ? 2.116 17.248 -9.650 1.00 46.81 384 PRO A O 1
ATOM 2945 N N . GLY A 1 385 ? 2.272 15.268 -10.697 1.00 41.22 385 GLY A N 1
ATOM 2946 C CA . GLY A 1 385 ? 1.622 15.689 -11.950 1.00 41.22 385 GLY A CA 1
ATOM 2947 C C . GLY A 1 385 ? 2.531 16.063 -13.129 1.00 41.22 385 GLY A C 1
ATOM 2948 O O . GLY A 1 385 ? 2.046 16.125 -14.254 1.00 41.22 385 GLY A O 1
ATOM 2949 N N . THR A 1 386 ? 3.842 16.234 -12.933 1.00 42.81 386 THR A N 1
ATOM 2950 C CA . THR A 1 386 ? 4.821 16.379 -14.035 1.00 42.81 386 THR A CA 1
ATOM 2951 C C . THR A 1 386 ? 6.152 15.743 -13.646 1.00 42.81 386 THR A C 1
ATOM 2953 O O . THR A 1 386 ? 7.164 16.429 -13.476 1.00 42.81 386 THR A O 1
ATOM 2956 N N . VAL A 1 387 ? 6.144 14.430 -13.429 1.00 48.28 387 VAL A N 1
ATOM 2957 C CA . VAL A 1 387 ? 7.368 13.693 -13.119 1.00 48.28 387 VAL A CA 1
ATOM 2958 C C . VAL A 1 387 ? 8.016 13.223 -14.414 1.00 48.28 387 VAL A C 1
ATOM 2960 O O . VAL A 1 387 ? 7.425 12.458 -15.174 1.00 48.28 387 VAL A O 1
ATOM 2963 N N . GLU A 1 388 ? 9.256 13.641 -14.654 1.00 53.44 388 GLU A N 1
ATOM 2964 C CA . GLU A 1 388 ? 10.084 13.074 -15.715 1.00 53.44 388 GLU A CA 1
ATOM 2965 C C . GLU A 1 388 ? 10.512 11.645 -15.324 1.00 53.44 388 GLU A C 1
ATOM 2967 O O . GLU A 1 388 ? 11.574 11.414 -14.751 1.00 53.44 388 GLU A O 1
ATOM 2972 N N . LEU A 1 389 ? 9.660 10.657 -15.618 1.00 74.56 389 LEU A N 1
ATOM 2973 C CA . LEU A 1 389 ? 9.930 9.228 -15.382 1.00 74.56 389 LEU A CA 1
ATOM 2974 C C . LEU A 1 389 ? 10.849 8.602 -16.446 1.00 74.56 389 LEU A C 1
ATOM 2976 O O . LEU A 1 389 ? 10.988 7.378 -16.507 1.00 74.56 389 LEU A O 1
ATOM 2980 N N . THR A 1 390 ? 11.501 9.424 -17.272 1.00 82.06 390 THR A N 1
ATOM 2981 C CA . THR A 1 390 ? 12.402 8.986 -18.344 1.00 82.06 390 THR A CA 1
ATOM 2982 C C . THR A 1 390 ? 13.500 8.083 -17.794 1.00 82.06 390 THR A C 1
ATOM 2984 O O . THR A 1 390 ? 13.660 6.956 -18.260 1.00 82.06 390 THR A O 1
ATOM 2987 N N . ARG A 1 391 ? 14.197 8.524 -16.739 1.00 86.38 391 ARG A N 1
ATOM 2988 C CA . ARG A 1 391 ? 15.315 7.770 -16.165 1.00 86.38 391 ARG A CA 1
ATOM 2989 C C . ARG A 1 391 ? 14.882 6.458 -15.485 1.00 86.38 391 ARG A C 1
ATOM 2991 O O . ARG A 1 391 ? 15.478 5.428 -15.803 1.00 86.38 391 ARG A O 1
ATOM 2998 N N . PRO A 1 392 ? 13.855 6.425 -14.606 1.00 89.19 392 PRO A N 1
ATOM 2999 C CA . PRO A 1 392 ? 13.309 5.166 -14.092 1.00 89.19 392 PRO A CA 1
ATOM 3000 C C . PRO A 1 392 ? 12.911 4.173 -15.191 1.00 89.19 392 PRO A C 1
ATOM 3002 O O . PRO A 1 392 ? 13.237 2.988 -15.099 1.00 89.19 392 PRO A O 1
ATOM 3005 N N . ARG A 1 393 ? 12.254 4.655 -16.255 1.00 89.25 393 ARG A N 1
ATOM 3006 C CA . ARG A 1 393 ? 11.863 3.832 -17.407 1.00 89.25 393 ARG A CA 1
ATOM 3007 C C . ARG A 1 393 ? 13.075 3.260 -18.132 1.00 89.25 393 ARG A C 1
ATOM 3009 O O . ARG A 1 393 ? 13.118 2.057 -18.363 1.00 89.25 393 ARG A O 1
ATOM 3016 N N . GLU A 1 394 ? 14.065 4.091 -18.456 1.00 91.31 394 GLU A N 1
ATOM 3017 C CA . GLU A 1 394 ? 15.304 3.651 -19.109 1.00 91.31 394 GLU A CA 1
ATOM 3018 C C . GLU A 1 394 ? 15.997 2.537 -18.321 1.00 91.31 394 GLU A C 1
ATOM 3020 O O . GLU A 1 394 ? 16.385 1.524 -18.900 1.00 91.31 394 GLU A O 1
ATOM 3025 N N . LEU A 1 395 ? 16.114 2.697 -17.000 1.00 93.62 395 LEU A N 1
ATOM 3026 C CA . LEU A 1 395 ? 16.738 1.704 -16.127 1.00 93.62 395 LEU A CA 1
ATOM 3027 C C . LEU A 1 395 ? 15.956 0.383 -16.100 1.00 93.62 395 LEU A C 1
ATOM 3029 O O . LEU A 1 395 ? 16.553 -0.682 -16.265 1.00 93.62 395 LEU A O 1
ATOM 3033 N N . ARG A 1 396 ? 14.625 0.437 -15.948 1.00 92.94 396 ARG A N 1
ATOM 3034 C CA . ARG A 1 396 ? 13.758 -0.758 -15.960 1.00 92.94 396 ARG A CA 1
ATOM 3035 C C . ARG A 1 396 ? 13.799 -1.483 -17.298 1.00 92.94 396 ARG A C 1
ATOM 3037 O O . ARG A 1 396 ? 13.868 -2.708 -17.327 1.00 92.94 396 ARG A O 1
ATOM 3044 N N . CYS A 1 397 ? 13.788 -0.738 -18.396 1.00 92.38 397 CYS A N 1
ATOM 3045 C CA . CYS A 1 397 ? 13.782 -1.294 -19.743 1.00 92.38 397 CYS A CA 1
ATOM 3046 C C . CYS A 1 397 ? 15.130 -1.856 -20.166 1.00 92.38 397 CYS A C 1
ATOM 3048 O O . CYS A 1 397 ? 15.171 -2.921 -20.783 1.00 92.38 397 CYS A O 1
ATOM 3050 N N . TRP A 1 398 ? 16.226 -1.207 -19.770 1.00 93.56 398 TRP A N 1
ATOM 3051 C CA . TRP A 1 398 ? 17.552 -1.794 -19.892 1.00 93.56 398 TRP A CA 1
ATOM 3052 C C . TRP A 1 398 ? 17.621 -3.108 -19.110 1.00 93.56 398 TRP A C 1
ATOM 3054 O O . TRP A 1 398 ? 17.926 -4.142 -19.698 1.00 93.56 398 TRP A O 1
ATOM 3064 N N . ALA A 1 399 ? 17.233 -3.105 -17.830 1.00 94.12 399 ALA A N 1
ATOM 3065 C CA . ALA A 1 399 ? 17.261 -4.304 -16.996 1.00 94.12 399 ALA A CA 1
ATOM 3066 C C . ALA A 1 399 ? 16.379 -5.437 -17.560 1.00 94.12 399 ALA A C 1
ATOM 3068 O O . ALA A 1 399 ? 16.807 -6.589 -17.609 1.00 94.12 399 ALA A O 1
ATOM 3069 N N . HIS A 1 400 ? 15.177 -5.117 -18.053 1.00 93.81 400 HIS A N 1
ATOM 3070 C CA . HIS A 1 400 ? 14.291 -6.064 -18.733 1.00 93.81 400 HIS A CA 1
ATOM 3071 C C . HIS A 1 400 ? 14.932 -6.661 -19.998 1.00 93.81 400 HIS A C 1
ATOM 3073 O O . HIS A 1 400 ? 14.853 -7.872 -20.203 1.00 93.81 400 HIS A O 1
ATOM 3079 N N . GLY A 1 401 ? 15.594 -5.843 -20.824 1.00 91.94 401 GLY A N 1
ATOM 3080 C CA . GLY A 1 401 ? 16.309 -6.309 -22.015 1.00 91.94 401 GLY A CA 1
ATOM 3081 C C . GLY A 1 401 ? 17.467 -7.252 -21.678 1.00 91.94 401 GLY A C 1
ATOM 3082 O O . GLY A 1 401 ? 17.595 -8.313 -22.287 1.00 91.94 401 GLY A O 1
ATOM 3083 N N . GLN A 1 402 ? 18.254 -6.922 -20.651 1.00 92.88 402 GLN A N 1
ATOM 3084 C CA . GLN A 1 402 ? 19.325 -7.796 -20.164 1.00 92.88 402 GLN A CA 1
ATOM 3085 C C . GLN A 1 402 ? 18.773 -9.128 -19.616 1.00 92.88 402 GLN A C 1
ATOM 3087 O O . GLN A 1 402 ? 19.340 -10.188 -19.887 1.00 92.88 402 GLN A O 1
ATOM 3092 N N . LEU A 1 403 ? 17.638 -9.108 -18.901 1.00 93.25 403 LEU A N 1
ATOM 3093 C CA . LEU A 1 403 ? 17.001 -10.334 -18.412 1.00 93.25 403 LEU A CA 1
ATOM 3094 C C . LEU A 1 403 ? 16.492 -11.202 -19.566 1.00 93.25 403 LEU A C 1
ATOM 3096 O O . LEU A 1 403 ? 16.747 -12.402 -19.559 1.00 93.25 403 LEU A O 1
ATOM 3100 N N . ARG A 1 404 ? 15.823 -10.605 -20.564 1.00 92.38 404 ARG A N 1
ATOM 3101 C CA . ARG A 1 404 ? 15.376 -11.31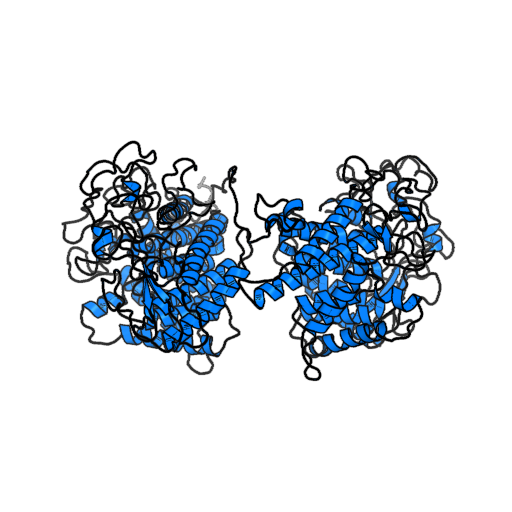1 -21.778 1.00 92.38 404 ARG A CA 1
ATOM 3102 C C . ARG A 1 404 ? 16.537 -11.990 -22.488 1.00 92.38 404 ARG A C 1
ATOM 3104 O O . ARG A 1 404 ? 16.419 -13.147 -22.881 1.00 92.38 404 ARG A O 1
ATOM 3111 N N . HIS A 1 405 ? 17.667 -11.298 -22.599 1.00 90.44 405 HIS A N 1
ATOM 3112 C CA . HIS A 1 405 ? 18.877 -11.873 -23.165 1.00 90.44 405 HIS A CA 1
ATOM 3113 C C . HIS A 1 405 ? 19.348 -13.100 -22.374 1.00 90.44 405 HIS A C 1
ATOM 3115 O O . HIS A 1 405 ? 19.617 -14.150 -22.962 1.00 90.44 405 HIS A O 1
ATOM 3121 N N . ILE A 1 406 ? 19.393 -12.999 -21.039 1.00 91.25 406 ILE A N 1
ATOM 3122 C CA . ILE A 1 406 ? 19.731 -14.125 -20.158 1.00 91.25 406 ILE A CA 1
ATOM 3123 C C . ILE A 1 406 ? 18.743 -15.284 -20.319 1.00 91.25 406 ILE A C 1
ATOM 3125 O O . ILE A 1 406 ? 19.152 -16.437 -20.237 1.00 91.25 406 ILE A O 1
ATOM 3129 N N . THR A 1 407 ? 17.462 -15.013 -20.552 1.00 92.81 407 THR A N 1
ATOM 3130 C CA . THR A 1 407 ? 16.414 -16.038 -20.611 1.00 92.81 407 THR A CA 1
ATOM 3131 C C . THR A 1 407 ? 16.112 -16.569 -22.014 1.00 92.81 407 THR A C 1
ATOM 3133 O O . THR A 1 407 ? 15.189 -17.368 -22.169 1.00 92.81 407 THR A O 1
ATOM 3136 N N . GLY A 1 408 ? 16.916 -16.207 -23.020 1.00 90.31 408 GLY A N 1
ATOM 3137 C CA . GLY A 1 408 ? 16.906 -16.849 -24.339 1.00 90.31 408 GLY A CA 1
ATOM 3138 C C . GLY A 1 408 ? 16.742 -15.915 -25.534 1.00 90.31 408 GLY A C 1
ATOM 3139 O O . GLY A 1 408 ? 16.880 -16.373 -26.665 1.00 90.31 408 GLY A O 1
ATOM 3140 N N . ASP A 1 409 ? 16.509 -14.619 -25.320 1.00 90.19 409 ASP A N 1
ATOM 3141 C CA . ASP A 1 409 ? 16.475 -13.601 -26.380 1.00 90.19 409 ASP A CA 1
ATOM 3142 C C . ASP A 1 409 ? 17.893 -13.148 -26.758 1.00 90.19 409 ASP A C 1
ATOM 3144 O O . ASP A 1 409 ? 18.320 -12.009 -26.555 1.00 90.19 409 ASP A O 1
ATOM 3148 N N . ASN A 1 410 ? 18.671 -14.112 -27.229 1.00 87.19 410 ASN A N 1
ATOM 3149 C CA . ASN A 1 410 ? 20.053 -13.940 -27.637 1.00 87.19 410 ASN A CA 1
ATOM 3150 C C . ASN A 1 410 ? 20.300 -14.676 -28.961 1.00 87.19 410 ASN A C 1
ATOM 3152 O O . ASN A 1 410 ? 19.485 -15.510 -29.363 1.00 87.19 410 ASN A O 1
ATOM 3156 N N . PRO A 1 411 ? 21.421 -14.413 -29.656 1.00 83.50 411 PRO A N 1
ATOM 3157 C CA . PRO A 1 411 ? 21.677 -14.998 -30.973 1.00 83.50 411 PRO A CA 1
ATOM 3158 C C . PRO A 1 411 ? 21.724 -16.535 -31.013 1.00 83.50 411 PRO A C 1
ATOM 3160 O O . PRO A 1 411 ? 21.643 -17.114 -32.095 1.00 83.50 411 PRO A O 1
ATOM 3163 N N . MET A 1 412 ? 21.861 -17.200 -29.861 1.00 84.56 412 MET A N 1
ATOM 3164 C CA . MET A 1 412 ? 21.840 -18.661 -29.756 1.00 84.56 412 MET A CA 1
ATOM 3165 C C . MET A 1 412 ? 20.435 -19.222 -29.495 1.00 84.56 412 MET A C 1
ATOM 3167 O O . MET A 1 412 ? 20.235 -20.422 -29.665 1.00 84.56 412 MET A O 1
ATOM 3171 N N . GLY A 1 413 ? 19.471 -18.391 -29.084 1.00 88.94 413 GLY A N 1
ATOM 3172 C CA . GLY A 1 413 ? 18.130 -18.833 -28.694 1.00 88.94 413 GLY A CA 1
ATOM 3173 C C . GLY A 1 413 ? 18.123 -19.717 -27.443 1.00 88.94 413 GLY A C 1
ATOM 3174 O O . GLY A 1 413 ? 17.238 -20.557 -27.298 1.00 88.94 413 GLY A O 1
ATOM 3175 N N . VAL A 1 414 ? 19.135 -19.591 -26.574 1.00 89.62 414 VAL A N 1
ATOM 3176 C CA . VAL A 1 414 ? 19.327 -20.450 -25.393 1.00 89.62 414 VAL A CA 1
ATOM 3177 C C . VAL A 1 414 ? 19.225 -19.619 -24.122 1.00 89.62 414 VAL A C 1
ATOM 3179 O O . VAL A 1 414 ? 19.970 -18.660 -23.949 1.00 89.62 414 VAL A O 1
ATOM 3182 N N . SER A 1 415 ? 18.345 -20.007 -23.203 1.00 94.00 415 SER A N 1
ATOM 3183 C CA . SER A 1 415 ? 18.334 -19.458 -21.846 1.00 94.00 415 SER A CA 1
ATOM 3184 C C . SER A 1 415 ? 19.611 -19.860 -21.106 1.00 94.00 415 SER A C 1
ATOM 3186 O O . SER A 1 415 ? 19.997 -21.020 -21.139 1.00 94.00 415 SER A O 1
ATOM 3188 N N . PHE A 1 416 ? 20.246 -18.941 -20.386 1.00 92.50 416 PHE A N 1
ATOM 3189 C CA . PHE A 1 416 ? 21.294 -19.231 -19.402 1.00 92.50 416 PHE A CA 1
ATOM 3190 C C . PHE A 1 416 ? 20.728 -19.526 -18.002 1.00 92.50 416 PHE A C 1
ATOM 3192 O O . PHE A 1 416 ? 21.469 -19.940 -17.109 1.00 92.50 416 PHE A O 1
ATOM 3199 N N . LEU A 1 417 ? 19.421 -19.339 -17.796 1.00 94.75 417 LEU A N 1
ATOM 3200 C CA . LEU A 1 417 ? 18.716 -19.792 -16.601 1.00 94.75 417 LEU A CA 1
ATOM 3201 C C . LEU A 1 417 ? 18.223 -21.227 -16.829 1.00 94.75 417 LEU A C 1
ATOM 3203 O O . LEU A 1 417 ? 17.324 -21.472 -17.641 1.00 94.75 417 LEU A O 1
ATOM 3207 N N . VAL A 1 418 ? 18.820 -22.186 -16.123 1.00 95.31 418 VAL A N 1
ATOM 3208 C CA . VAL A 1 418 ? 18.520 -23.615 -16.288 1.00 95.31 418 VAL A CA 1
ATOM 3209 C C . VAL A 1 418 ? 17.045 -23.897 -15.980 1.00 95.31 418 VAL A C 1
ATOM 3211 O O . VAL A 1 418 ? 16.534 -23.514 -14.928 1.00 95.31 418 VAL A O 1
ATOM 3214 N N . GLY A 1 419 ? 16.360 -24.596 -16.887 1.00 93.94 419 GLY A N 1
ATOM 3215 C CA . GLY A 1 419 ? 14.944 -24.953 -16.750 1.00 93.94 419 GLY A CA 1
ATOM 3216 C C . GLY A 1 419 ? 13.953 -23.868 -17.190 1.00 93.94 419 GLY A C 1
ATOM 3217 O O . GLY A 1 419 ? 12.752 -24.070 -17.037 1.00 93.94 419 GLY A O 1
ATOM 3218 N N . TYR A 1 420 ? 14.424 -22.735 -17.724 1.00 94.44 420 TYR A N 1
ATOM 3219 C CA . TYR A 1 420 ? 13.568 -21.699 -18.308 1.00 94.44 420 TYR A CA 1
ATOM 3220 C C . TYR A 1 420 ? 13.560 -21.785 -19.842 1.00 94.44 420 TYR A C 1
ATOM 3222 O O . TYR A 1 420 ? 14.624 -21.801 -20.458 1.00 94.44 420 TYR A O 1
ATOM 3230 N N . GLY A 1 421 ? 12.369 -21.791 -20.451 1.00 91.50 421 GLY A N 1
ATOM 3231 C CA . GLY A 1 421 ? 12.180 -21.867 -21.905 1.00 91.50 421 GLY A CA 1
ATOM 3232 C C . GLY A 1 421 ? 12.396 -23.269 -22.495 1.00 91.50 421 GLY A C 1
ATOM 3233 O O . GLY A 1 421 ? 12.612 -24.240 -21.772 1.00 91.50 421 GLY A O 1
ATOM 3234 N N . ASP A 1 422 ? 12.342 -23.372 -23.826 1.00 88.94 422 ASP A N 1
ATOM 3235 C CA . ASP A 1 422 ? 12.463 -24.654 -24.548 1.00 88.94 422 ASP A CA 1
ATOM 3236 C C . ASP A 1 422 ? 13.923 -25.120 -24.717 1.00 88.94 422 ASP A C 1
ATOM 3238 O O . ASP A 1 422 ? 14.201 -26.316 -24.861 1.00 88.94 422 ASP A O 1
ATOM 3242 N N . ALA A 1 423 ? 14.867 -24.176 -24.684 1.00 93.69 423 ALA A N 1
ATOM 3243 C CA . ALA A 1 423 ? 16.298 -24.415 -24.815 1.00 93.69 423 ALA A CA 1
ATOM 3244 C C . ALA A 1 423 ? 17.054 -23.763 -23.649 1.00 93.69 423 ALA A C 1
ATOM 3246 O O . ALA A 1 423 ? 17.058 -22.546 -23.487 1.00 93.69 423 ALA A O 1
ATOM 3247 N N . TYR A 1 424 ? 17.709 -24.593 -22.842 1.00 94.56 424 TYR A N 1
ATOM 3248 C CA . TYR A 1 424 ? 18.477 -24.201 -21.660 1.00 94.56 424 TYR A CA 1
ATOM 3249 C C . TYR A 1 424 ? 19.628 -25.199 -21.434 1.00 94.56 424 TYR A C 1
ATOM 3251 O O . TYR A 1 424 ? 19.607 -26.286 -22.027 1.00 94.56 424 TYR A O 1
ATOM 3259 N N . PRO A 1 425 ? 20.621 -24.891 -20.576 1.00 93.38 425 PRO A N 1
ATOM 3260 C CA . PRO A 1 425 ? 21.782 -25.736 -20.363 1.00 93.38 425 PRO A CA 1
ATOM 3261 C C . PRO A 1 425 ? 21.351 -27.016 -19.654 1.00 93.38 425 PRO A C 1
ATOM 3263 O O . PRO A 1 425 ? 20.743 -26.986 -18.581 1.00 93.38 425 PRO A O 1
ATOM 3266 N N . ARG A 1 426 ? 21.661 -28.157 -20.258 1.00 94.81 426 ARG A N 1
ATOM 3267 C CA . ARG A 1 426 ? 21.399 -29.492 -19.718 1.00 94.81 426 ARG A CA 1
ATOM 3268 C C . ARG A 1 426 ? 22.636 -30.106 -19.087 1.00 94.81 426 ARG A C 1
ATOM 3270 O O . ARG A 1 426 ? 22.504 -31.047 -18.309 1.00 94.81 426 ARG A O 1
ATOM 3277 N N . SER A 1 427 ? 23.816 -29.571 -19.380 1.00 93.31 427 SER A N 1
ATOM 3278 C CA . SER A 1 427 ? 25.091 -30.029 -18.837 1.00 93.31 427 SER A CA 1
ATOM 3279 C C . SER A 1 427 ? 25.818 -28.926 -18.048 1.00 93.31 427 SER A C 1
ATOM 3281 O O . SER A 1 427 ? 27.029 -28.756 -18.240 1.00 93.31 427 SER A O 1
ATOM 3283 N N . PRO A 1 428 ? 25.146 -28.182 -17.134 1.00 92.06 428 PRO A N 1
ATOM 3284 C CA . PRO A 1 428 ? 25.842 -27.230 -16.283 1.00 92.06 428 PRO A CA 1
ATOM 3285 C C . PRO A 1 428 ? 26.887 -27.950 -15.421 1.00 92.06 428 PRO A C 1
ATOM 3287 O O . PRO A 1 428 ? 26.699 -29.097 -14.996 1.00 92.06 428 PRO A O 1
ATOM 3290 N N . ARG A 1 429 ? 28.008 -27.283 -15.148 1.00 89.94 429 ARG A N 1
ATOM 3291 C CA . ARG A 1 429 ? 29.068 -27.811 -14.291 1.00 89.94 429 ARG A CA 1
ATOM 3292 C C . ARG A 1 429 ? 28.623 -27.730 -12.836 1.00 89.94 429 ARG A C 1
ATOM 3294 O O . ARG A 1 429 ? 28.798 -26.712 -12.182 1.00 89.94 429 ARG A O 1
ATOM 3301 N N . GLN A 1 430 ? 28.052 -28.820 -12.338 1.00 90.94 430 GLN A N 1
ATOM 3302 C CA . GLN A 1 430 ? 27.673 -28.965 -10.937 1.00 90.94 430 GLN A CA 1
ATOM 3303 C C . GLN A 1 430 ? 27.794 -30.447 -10.544 1.00 90.94 430 GLN A C 1
ATOM 3305 O O . GLN A 1 430 ? 27.315 -31.331 -11.261 1.00 90.94 430 GLN A O 1
ATOM 3310 N N . ARG A 1 431 ? 28.504 -30.714 -9.440 1.00 90.88 431 ARG A N 1
ATOM 3311 C CA . ARG A 1 431 ? 28.906 -32.067 -9.011 1.00 90.88 431 ARG A CA 1
ATOM 3312 C C . ARG A 1 431 ? 27.719 -32.959 -8.663 1.00 90.88 431 ARG A C 1
ATOM 3314 O O . ARG A 1 431 ? 27.608 -34.065 -9.180 1.00 90.88 431 ARG A O 1
ATOM 3321 N N . SER A 1 432 ? 26.815 -32.457 -7.836 1.00 90.50 432 SER A N 1
ATOM 3322 C CA . SER A 1 432 ? 25.615 -33.145 -7.362 1.00 90.50 432 SER A CA 1
ATOM 3323 C C . SER A 1 432 ? 24.611 -33.441 -8.489 1.00 90.50 432 SER A C 1
ATOM 3325 O O . SER A 1 432 ? 24.044 -34.528 -8.552 1.00 90.50 432 SER A O 1
ATOM 3327 N N . ALA A 1 433 ? 24.409 -32.507 -9.421 1.00 93.06 433 ALA A N 1
ATOM 3328 C CA . ALA A 1 433 ? 23.491 -32.632 -10.548 1.00 93.06 433 ALA A CA 1
ATOM 3329 C C . ALA A 1 433 ? 23.973 -33.676 -11.562 1.00 93.06 433 ALA A C 1
ATOM 3331 O O . ALA A 1 433 ? 23.152 -34.315 -12.217 1.00 93.06 433 ALA A O 1
ATOM 3332 N N . ALA A 1 434 ? 25.291 -33.893 -11.651 1.00 94.44 434 ALA A N 1
ATOM 3333 C CA . ALA A 1 434 ? 25.899 -34.939 -12.468 1.00 94.44 434 ALA A CA 1
ATOM 3334 C C . ALA A 1 434 ? 25.675 -36.364 -11.912 1.00 94.44 434 ALA A C 1
ATOM 3336 O O . ALA A 1 434 ? 26.013 -37.334 -12.593 1.00 94.44 434 ALA A O 1
ATOM 3337 N N . CYS A 1 435 ? 25.110 -36.518 -10.711 1.00 93.88 435 CYS A N 1
ATOM 3338 C CA . CYS A 1 435 ? 24.874 -37.805 -10.057 1.00 93.88 435 CYS A CA 1
ATOM 3339 C C . CYS A 1 435 ? 23.400 -38.244 -10.162 1.00 93.88 435 CYS A C 1
ATOM 3341 O O . CYS A 1 435 ? 22.538 -37.511 -9.693 1.00 93.88 435 CYS A O 1
ATOM 3343 N N . PRO A 1 436 ? 23.060 -39.426 -10.711 1.00 92.25 436 PRO A N 1
ATOM 3344 C CA . PRO A 1 436 ? 21.665 -39.893 -10.809 1.00 92.25 436 PRO A CA 1
ATOM 3345 C C . PRO A 1 436 ? 20.937 -39.953 -9.462 1.00 92.25 436 PRO A C 1
ATOM 3347 O O . PRO A 1 436 ? 21.552 -40.290 -8.464 1.00 92.25 436 PRO A O 1
ATOM 3350 N N . ALA A 1 437 ? 19.626 -39.704 -9.389 1.00 87.44 437 ALA A N 1
ATOM 3351 C CA . ALA A 1 437 ? 18.893 -39.848 -8.119 1.00 87.44 437 ALA A CA 1
ATOM 3352 C C . ALA A 1 437 ? 19.042 -41.262 -7.507 1.00 87.44 437 ALA A C 1
ATOM 3354 O O . ALA A 1 437 ? 19.238 -41.395 -6.298 1.00 87.44 437 ALA A O 1
ATOM 3355 N N . ASP A 1 438 ? 19.060 -42.301 -8.350 1.00 88.31 438 ASP A N 1
ATOM 3356 C CA . ASP A 1 438 ? 19.436 -43.664 -7.965 1.00 88.31 438 ASP A CA 1
ATOM 3357 C C . ASP A 1 438 ? 20.920 -43.729 -7.561 1.00 88.31 438 ASP A C 1
ATOM 3359 O O . ASP A 1 438 ? 21.822 -43.552 -8.383 1.00 88.31 438 ASP A O 1
ATOM 3363 N N . ARG A 1 439 ? 21.168 -43.989 -6.272 1.00 88.56 439 ARG A N 1
ATOM 3364 C CA . ARG A 1 439 ? 22.515 -44.055 -5.682 1.00 88.56 439 ARG A CA 1
ATOM 3365 C C . ARG A 1 439 ? 23.333 -45.271 -6.113 1.00 88.56 439 ARG A C 1
ATOM 3367 O O . ARG A 1 439 ? 24.535 -45.293 -5.878 1.00 88.56 439 ARG A O 1
ATOM 3374 N N . SER A 1 440 ? 22.718 -46.265 -6.755 1.00 89.12 440 SER A N 1
ATOM 3375 C CA . SER A 1 440 ? 23.444 -47.415 -7.305 1.00 89.12 440 SER A CA 1
ATOM 3376 C C . SER A 1 440 ? 24.193 -47.095 -8.608 1.00 89.12 440 SER A C 1
ATOM 3378 O O . SER A 1 440 ? 25.085 -47.848 -9.004 1.00 89.12 440 SER A O 1
ATOM 3380 N N . LEU A 1 441 ? 23.864 -45.975 -9.264 1.00 91.88 441 LEU A N 1
ATOM 3381 C CA . LEU A 1 441 ? 24.475 -45.546 -10.520 1.00 91.88 441 LEU A CA 1
ATOM 3382 C C . LEU A 1 441 ? 25.606 -44.526 -10.283 1.00 91.88 441 LEU A C 1
ATOM 3384 O O . LEU A 1 441 ? 25.467 -43.633 -9.442 1.00 91.88 441 LEU A O 1
ATOM 3388 N N . PRO A 1 442 ? 26.720 -44.604 -11.042 1.00 92.12 442 PRO A N 1
ATOM 3389 C CA . PRO A 1 442 ? 27.833 -43.673 -10.893 1.00 92.12 442 PRO A CA 1
ATOM 3390 C C . PRO A 1 442 ? 27.475 -42.267 -11.393 1.00 92.12 442 PRO A C 1
ATOM 3392 O O . PRO A 1 442 ? 26.703 -42.101 -12.340 1.00 92.12 442 PRO A O 1
ATOM 3395 N N . CYS A 1 443 ? 28.100 -41.247 -10.802 1.00 93.06 443 CYS A N 1
ATOM 3396 C CA . CYS A 1 443 ? 28.022 -39.880 -11.312 1.00 93.06 443 CYS A CA 1
ATOM 3397 C C . CYS A 1 443 ? 28.693 -39.760 -12.686 1.00 93.06 443 CYS A C 1
ATOM 3399 O O . CYS A 1 443 ? 29.717 -40.390 -12.962 1.00 93.06 443 CYS A O 1
ATOM 3401 N N . LEU A 1 444 ? 28.153 -38.895 -13.542 1.00 95.06 444 LEU A N 1
ATOM 3402 C CA . LEU A 1 444 ? 28.766 -38.586 -14.826 1.00 95.06 444 LEU A CA 1
ATOM 3403 C C . LEU A 1 444 ? 30.094 -37.828 -14.624 1.00 95.06 444 LEU A C 1
ATOM 3405 O O . LEU A 1 444 ? 30.172 -36.948 -13.765 1.00 95.06 444 LEU A O 1
ATOM 3409 N N . PRO A 1 445 ? 31.135 -38.087 -15.440 1.00 92.12 445 PRO A N 1
ATOM 3410 C CA . PRO A 1 445 ? 32.476 -37.525 -15.240 1.00 92.12 445 PRO A CA 1
ATOM 3411 C C . PRO A 1 445 ? 32.532 -36.023 -15.561 1.00 92.12 445 PRO A C 1
ATOM 3413 O O . PRO A 1 445 ? 31.832 -35.605 -16.479 1.00 92.12 445 PRO A O 1
ATOM 3416 N N . PRO A 1 446 ? 33.400 -35.212 -14.928 1.00 88.75 446 PRO A N 1
ATOM 3417 C CA . PRO A 1 446 ? 33.431 -33.744 -15.074 1.00 88.75 446 PRO A CA 1
ATOM 3418 C C . PRO A 1 446 ? 33.607 -33.224 -16.508 1.00 88.75 446 PRO A C 1
ATOM 3420 O O . PRO A 1 446 ? 33.187 -32.113 -16.810 1.00 88.75 446 PRO A O 1
ATOM 3423 N N . ASN A 1 447 ? 34.188 -34.027 -17.403 1.00 89.00 447 ASN A N 1
ATOM 3424 C CA . ASN A 1 447 ? 34.379 -33.691 -18.819 1.00 89.00 447 ASN A CA 1
ATOM 3425 C C . ASN A 1 447 ? 33.363 -34.390 -19.744 1.00 89.00 447 ASN A C 1
ATOM 3427 O O . ASN A 1 447 ? 33.583 -34.495 -20.948 1.00 89.00 447 ASN A O 1
ATOM 3431 N N . GLY A 1 448 ? 32.277 -34.929 -19.186 1.00 84.50 448 GLY A N 1
ATOM 3432 C CA . GLY A 1 448 ? 31.221 -35.587 -19.948 1.00 84.50 448 GLY A CA 1
ATOM 3433 C C . 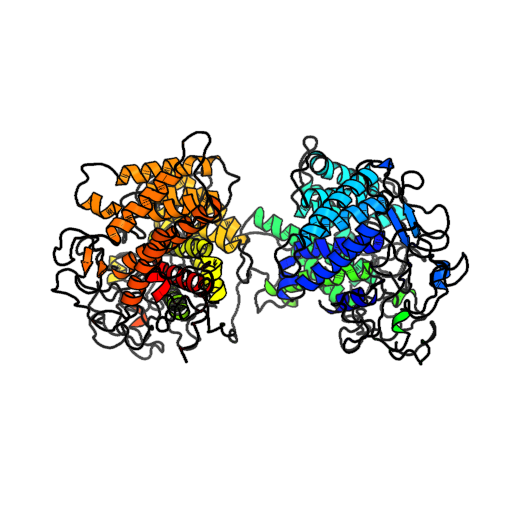GLY A 1 448 ? 30.382 -34.594 -20.756 1.00 84.50 448 GLY A C 1
ATOM 3434 O O . GLY A 1 448 ? 30.097 -33.489 -20.301 1.00 84.50 448 GLY A O 1
ATOM 3435 N N . THR A 1 449 ? 29.956 -35.022 -21.943 1.00 86.94 449 THR A N 1
ATOM 3436 C CA . THR A 1 449 ? 29.094 -34.255 -22.863 1.00 86.94 449 THR A CA 1
ATOM 3437 C C . THR A 1 449 ? 27.606 -34.584 -22.708 1.00 86.94 449 THR A C 1
ATOM 3439 O O . THR A 1 449 ? 26.760 -33.982 -23.358 1.00 86.94 449 THR A O 1
ATOM 3442 N N . GLN A 1 450 ? 27.287 -35.580 -21.880 1.00 92.31 450 GLN A N 1
ATOM 3443 C CA . GLN A 1 450 ? 25.918 -36.004 -21.613 1.00 92.31 450 GLN A CA 1
ATOM 3444 C C . GLN A 1 450 ? 25.222 -35.020 -20.657 1.00 92.31 450 GLN A C 1
ATOM 3446 O O . GLN A 1 450 ? 25.885 -34.573 -19.705 1.00 92.31 450 GLN A O 1
ATOM 3451 N N . PRO A 1 451 ? 23.906 -34.778 -20.850 1.00 94.75 451 PRO A N 1
ATOM 3452 C CA . PRO A 1 451 ? 23.058 -34.066 -19.899 1.00 94.75 451 PRO A CA 1
ATOM 3453 C C . PRO A 1 451 ? 23.212 -34.582 -18.472 1.00 94.75 451 PRO A C 1
ATOM 3455 O O . PRO A 1 451 ? 23.360 -35.785 -18.250 1.00 94.75 451 PRO A O 1
ATOM 3458 N N . ASN A 1 452 ? 23.135 -33.674 -17.506 1.00 94.75 452 ASN A N 1
ATOM 3459 C CA . ASN A 1 452 ? 23.087 -34.034 -16.099 1.00 94.75 452 ASN A CA 1
ATOM 3460 C C . ASN A 1 452 ? 21.834 -34.880 -15.806 1.00 94.75 452 ASN A C 1
ATOM 3462 O O . ASN A 1 452 ? 20.749 -34.534 -16.280 1.00 94.75 452 ASN A O 1
ATOM 3466 N N . PRO A 1 453 ? 21.953 -35.960 -15.011 1.00 95.06 453 PRO A N 1
ATOM 3467 C CA . PRO A 1 453 ? 20.812 -36.770 -14.600 1.00 95.06 453 PRO A CA 1
ATOM 3468 C C . PRO A 1 453 ? 19.740 -35.976 -13.850 1.00 95.06 453 PRO A C 1
ATOM 3470 O O . PRO A 1 453 ? 18.557 -36.268 -14.004 1.00 95.06 453 PRO A O 1
ATOM 3473 N N . ASN A 1 454 ? 20.145 -34.967 -13.069 1.00 93.69 454 ASN A N 1
ATOM 3474 C CA . ASN A 1 454 ? 19.220 -34.049 -12.413 1.00 93.69 454 ASN A CA 1
ATOM 3475 C C . ASN A 1 454 ? 19.310 -32.668 -13.059 1.00 93.69 454 ASN A C 1
ATOM 3477 O O . ASN A 1 454 ? 20.397 -32.118 -13.252 1.00 93.69 454 ASN A O 1
ATOM 3481 N N . THR A 1 455 ? 18.153 -32.079 -13.351 1.00 92.81 455 THR A N 1
ATOM 3482 C CA . THR A 1 455 ? 18.096 -30.701 -13.845 1.00 92.81 455 THR A CA 1
ATOM 3483 C C . THR A 1 455 ? 18.387 -29.750 -12.689 1.00 92.81 455 THR A C 1
ATOM 3485 O O . THR A 1 455 ? 17.694 -29.767 -11.673 1.00 92.81 455 THR A O 1
ATOM 3488 N N . LEU A 1 456 ? 19.408 -28.906 -12.843 1.00 92.75 456 LEU A N 1
ATOM 3489 C CA . LEU A 1 456 ? 19.780 -27.887 -11.861 1.00 92.75 456 LEU A CA 1
ATOM 3490 C C . LEU A 1 456 ? 18.894 -26.638 -12.021 1.00 92.75 456 LEU A C 1
ATOM 3492 O O . LEU A 1 456 ? 19.374 -25.558 -12.356 1.00 92.75 456 LEU A O 1
ATOM 3496 N N . SER A 1 457 ? 17.581 -26.813 -11.869 1.00 94.06 457 SER A N 1
ATOM 3497 C CA . SER A 1 457 ? 16.571 -25.785 -12.144 1.00 94.06 457 SER A CA 1
ATOM 3498 C C . SER A 1 457 ? 16.862 -24.476 -11.409 1.00 94.06 457 SER A C 1
ATOM 3500 O O . SER A 1 457 ? 17.074 -24.474 -10.200 1.00 94.06 457 SER A O 1
ATOM 3502 N N . GLY A 1 458 ? 16.848 -23.363 -12.142 1.00 92.81 458 GLY A N 1
ATOM 3503 C CA . GLY A 1 458 ? 17.073 -22.020 -11.613 1.00 92.81 458 GLY A CA 1
ATOM 3504 C C . GLY A 1 458 ? 18.518 -21.577 -11.474 1.00 92.81 458 GLY A C 1
ATOM 3505 O O . GLY A 1 458 ? 18.739 -20.437 -11.075 1.00 92.81 458 GLY A O 1
ATOM 3506 N N . ALA A 1 459 ? 19.490 -22.430 -11.799 1.00 93.50 459 ALA A N 1
ATOM 3507 C CA . ALA A 1 459 ? 20.883 -22.014 -11.840 1.00 93.50 459 ALA A CA 1
ATOM 3508 C C . ALA A 1 459 ? 21.099 -21.004 -12.969 1.00 93.50 459 ALA A C 1
ATOM 3510 O O . ALA A 1 459 ? 20.780 -21.293 -14.126 1.00 93.50 459 ALA A O 1
ATOM 3511 N N . LEU A 1 460 ? 21.666 -19.842 -12.640 1.00 93.44 460 LEU A N 1
ATOM 3512 C CA . LEU A 1 460 ? 22.155 -18.894 -13.634 1.00 93.44 460 LEU A CA 1
ATOM 3513 C C . LEU A 1 460 ? 23.596 -19.253 -14.004 1.00 93.44 460 LEU A C 1
ATOM 3515 O O . LEU A 1 460 ? 24.520 -19.000 -13.230 1.00 93.44 460 LEU A O 1
ATOM 3519 N N . VAL A 1 461 ? 23.792 -19.870 -15.171 1.00 91.12 461 VAL A N 1
ATOM 3520 C CA . VAL A 1 461 ? 25.140 -20.254 -15.607 1.00 91.12 461 VAL A CA 1
ATOM 3521 C C . VAL A 1 461 ? 25.952 -19.044 -16.051 1.00 91.12 461 VAL A C 1
ATOM 3523 O O . VAL A 1 461 ? 25.397 -18.034 -16.490 1.00 91.12 461 VAL A O 1
ATOM 3526 N N . GLY A 1 462 ? 27.279 -19.156 -15.970 1.00 82.44 462 GLY A N 1
ATOM 3527 C CA . GLY A 1 462 ? 28.167 -18.019 -16.169 1.00 82.44 462 GLY A CA 1
ATOM 3528 C C . GLY A 1 462 ? 28.122 -17.333 -17.537 1.00 82.44 462 GLY A C 1
ATOM 3529 O O . GLY A 1 462 ? 28.443 -16.146 -17.601 1.00 82.44 462 GLY A O 1
ATOM 3530 N N . GLY A 1 463 ? 27.662 -18.019 -18.586 1.00 84.00 463 GLY A N 1
ATOM 3531 C CA . GLY A 1 463 ? 27.414 -17.429 -19.903 1.00 84.00 463 GLY A CA 1
ATOM 3532 C C . GLY A 1 463 ? 28.649 -17.370 -20.800 1.00 84.00 463 GLY A C 1
ATOM 3533 O O . GLY A 1 463 ? 29.446 -18.306 -20.846 1.00 84.00 463 GLY A O 1
ATOM 3534 N N . TYR A 1 464 ? 28.780 -16.297 -21.577 1.00 76.69 464 TYR A N 1
ATOM 3535 C CA . TYR A 1 464 ? 29.790 -16.163 -22.632 1.00 76.69 464 TYR A CA 1
ATOM 3536 C C . TYR A 1 464 ? 31.235 -16.348 -22.150 1.00 76.69 464 TYR A C 1
ATOM 3538 O O . TYR A 1 464 ? 31.613 -15.945 -21.050 1.00 76.69 464 TYR A O 1
ATOM 3546 N N . LEU A 1 465 ? 32.071 -16.920 -23.022 1.00 65.00 465 LEU A N 1
ATOM 3547 C CA . LEU A 1 465 ? 33.517 -16.975 -22.814 1.00 65.00 465 LEU A CA 1
ATOM 3548 C C . LEU A 1 465 ? 34.160 -15.607 -23.108 1.00 65.00 465 LEU A C 1
ATOM 3550 O O . LEU A 1 465 ? 33.763 -14.900 -24.032 1.00 65.00 465 LEU A O 1
ATOM 3554 N N . LEU A 1 466 ? 35.198 -15.246 -22.354 1.00 54.19 466 LEU A N 1
ATOM 3555 C CA . LEU A 1 466 ? 35.973 -14.018 -22.583 1.00 54.19 466 LEU A CA 1
ATOM 3556 C C . LEU A 1 466 ? 36.699 -14.019 -23.926 1.00 54.19 466 LEU A C 1
ATOM 3558 O O . LEU A 1 466 ? 37.270 -15.034 -24.320 1.00 54.19 466 LEU A O 1
ATOM 3562 N N . GLY A 1 467 ? 36.736 -12.854 -24.584 1.00 51.25 467 GLY A N 1
ATOM 3563 C CA . GLY A 1 467 ? 37.410 -12.669 -25.878 1.00 51.25 467 GLY A CA 1
ATOM 3564 C C . GLY A 1 467 ? 36.728 -13.403 -27.035 1.00 51.25 467 GLY A C 1
ATOM 3565 O O . GLY A 1 467 ? 37.317 -13.581 -28.098 1.00 51.25 467 GLY A O 1
ATOM 3566 N N . SER A 1 468 ? 35.502 -13.863 -26.804 1.00 52.22 468 SER A N 1
ATOM 3567 C CA . SER A 1 468 ? 34.703 -14.633 -27.738 1.00 52.22 468 SER A CA 1
ATOM 3568 C C . SER A 1 468 ? 33.581 -13.738 -28.281 1.00 52.22 468 SER A C 1
ATOM 3570 O O . SER A 1 468 ? 33.148 -12.806 -27.601 1.00 52.22 468 SER A O 1
ATOM 3572 N N . ASN A 1 469 ? 33.165 -13.935 -29.534 1.00 55.56 469 ASN A N 1
ATOM 3573 C CA . ASN A 1 469 ? 32.031 -13.182 -30.069 1.00 55.56 469 ASN A CA 1
ATOM 3574 C C . ASN A 1 469 ? 30.741 -13.667 -29.382 1.00 55.56 469 ASN A C 1
ATOM 3576 O O . ASN A 1 469 ? 30.704 -14.744 -28.792 1.00 55.56 469 ASN A O 1
ATOM 3580 N N . GLU A 1 470 ? 29.659 -12.895 -29.459 1.00 56.12 470 GLU A N 1
ATOM 3581 C CA . GLU A 1 470 ? 28.337 -13.214 -28.872 1.00 56.12 470 GLU A CA 1
ATOM 3582 C C . GLU A 1 470 ? 27.673 -14.518 -29.391 1.00 56.12 470 GLU A C 1
ATOM 3584 O O . GLU A 1 470 ? 26.501 -14.776 -29.134 1.00 56.12 470 GLU A O 1
ATOM 3589 N N . PHE A 1 471 ? 28.429 -15.367 -30.095 1.00 58.47 471 PHE A N 1
ATOM 3590 C CA . PHE A 1 471 ? 28.020 -16.642 -30.680 1.00 58.47 471 PHE A CA 1
ATOM 3591 C C . PHE A 1 471 ? 28.734 -17.860 -30.073 1.00 58.47 471 PHE A C 1
ATOM 3593 O O . PHE A 1 471 ? 28.470 -18.988 -30.488 1.00 58.47 471 PHE A O 1
ATOM 3600 N N . THR A 1 472 ? 29.659 -17.678 -29.126 1.00 68.25 472 THR A N 1
ATOM 3601 C CA . THR A 1 472 ? 30.487 -18.775 -28.599 1.00 68.25 472 THR A CA 1
ATOM 3602 C C . THR A 1 472 ? 30.197 -19.081 -27.133 1.00 68.25 472 THR A C 1
ATOM 3604 O O . THR A 1 472 ? 30.900 -18.655 -26.217 1.00 68.25 472 THR A O 1
ATOM 3607 N N . TRP A 1 473 ? 29.177 -19.909 -26.921 1.00 82.94 473 TRP A N 1
ATOM 3608 C CA . TRP A 1 473 ? 28.954 -20.655 -25.685 1.00 82.94 473 TRP A CA 1
ATOM 3609 C C . TRP A 1 473 ? 28.692 -22.127 -26.019 1.00 82.94 473 TRP A C 1
ATOM 3611 O O . TRP A 1 473 ? 28.198 -22.460 -27.093 1.00 82.94 473 TRP A O 1
ATOM 3621 N N . SER A 1 474 ? 29.060 -23.026 -25.109 1.00 86.12 474 SER A N 1
ATOM 3622 C CA . SER A 1 474 ? 28.795 -24.458 -25.262 1.00 86.12 474 SER A CA 1
ATOM 3623 C C . SER A 1 474 ? 28.304 -25.050 -23.951 1.00 86.12 474 SER A C 1
ATOM 3625 O O . SER A 1 474 ? 28.912 -24.818 -22.903 1.00 86.12 474 SER A O 1
ATOM 3627 N N . ASP A 1 475 ? 27.232 -25.840 -24.024 1.00 90.38 475 ASP A N 1
ATOM 3628 C CA . ASP A 1 475 ? 26.639 -26.587 -22.909 1.00 90.38 475 ASP A CA 1
ATOM 3629 C C . ASP A 1 475 ? 27.448 -27.857 -22.595 1.00 90.38 475 ASP A C 1
ATOM 3631 O O . ASP A 1 475 ? 27.033 -28.986 -22.855 1.00 90.38 475 ASP A O 1
ATOM 3635 N N . LEU A 1 476 ? 28.671 -27.671 -22.106 1.00 89.56 476 LEU A N 1
ATOM 3636 C CA . LEU A 1 476 ? 29.584 -28.738 -21.718 1.00 89.56 476 LEU A CA 1
ATOM 3637 C C . LEU A 1 476 ? 30.051 -28.539 -20.277 1.00 89.56 476 LEU A C 1
ATOM 3639 O O . LEU A 1 476 ? 30.503 -27.452 -19.920 1.00 89.56 476 LEU A O 1
ATOM 3643 N N . ARG A 1 477 ? 30.069 -29.594 -19.457 1.00 89.56 477 ARG A N 1
ATOM 3644 C CA . ARG A 1 477 ? 30.605 -29.509 -18.080 1.00 89.56 477 ARG A CA 1
ATOM 3645 C C . ARG A 1 477 ? 32.092 -29.147 -18.012 1.00 89.56 477 ARG A C 1
ATOM 3647 O O . ARG A 1 477 ? 32.561 -28.602 -17.008 1.00 89.56 477 ARG A O 1
ATOM 3654 N N . SER A 1 478 ? 32.833 -29.397 -19.092 1.00 87.19 478 SER A N 1
ATOM 3655 C CA . SER A 1 478 ? 34.220 -28.952 -19.247 1.00 87.19 478 SER A CA 1
ATOM 3656 C C . SER A 1 478 ? 34.350 -27.432 -19.424 1.00 87.19 478 SER A C 1
ATOM 3658 O O . SER A 1 478 ? 35.425 -26.887 -19.183 1.00 87.19 478 SER A O 1
ATOM 3660 N N . ASN A 1 479 ? 33.277 -26.729 -19.807 1.00 85.06 479 ASN A N 1
ATOM 3661 C CA . ASN A 1 479 ? 33.229 -25.270 -19.884 1.00 85.06 479 ASN A CA 1
ATOM 3662 C C . ASN A 1 479 ? 32.993 -24.665 -18.488 1.00 85.06 479 ASN A C 1
ATOM 3664 O O . ASN A 1 479 ? 31.888 -24.260 -18.138 1.00 85.06 479 ASN A O 1
ATOM 3668 N N . VAL A 1 480 ? 34.049 -24.610 -17.674 1.00 81.56 480 VAL A N 1
ATOM 3669 C CA . VAL A 1 480 ? 33.979 -24.122 -16.283 1.00 81.56 480 VAL A CA 1
ATOM 3670 C C . VAL A 1 480 ? 33.451 -22.692 -16.193 1.00 81.56 480 VAL A C 1
ATOM 3672 O O . VAL A 1 480 ? 32.647 -22.389 -15.319 1.00 81.56 480 VAL A O 1
ATOM 3675 N N . ILE A 1 481 ? 33.886 -21.824 -17.103 1.00 77.44 481 ILE A N 1
ATOM 3676 C CA . ILE A 1 481 ? 33.552 -20.397 -17.087 1.00 77.44 481 ILE A CA 1
ATOM 3677 C C . ILE A 1 481 ? 32.067 -20.195 -17.401 1.00 77.44 481 ILE A C 1
ATOM 3679 O O . ILE A 1 481 ? 31.360 -19.535 -16.645 1.00 77.44 481 ILE A O 1
ATOM 3683 N N . GLY A 1 482 ? 31.586 -20.799 -18.490 1.00 81.25 482 GLY A N 1
ATOM 3684 C CA . GLY A 1 482 ? 30.240 -20.538 -18.985 1.00 81.25 482 GLY A CA 1
ATOM 3685 C C . GLY A 1 482 ? 29.128 -21.362 -18.345 1.00 81.25 482 GLY A C 1
ATOM 3686 O O . GLY A 1 482 ? 27.971 -20.982 -18.490 1.00 81.25 482 GLY A O 1
ATOM 3687 N N . ASN A 1 483 ? 29.455 -22.465 -17.656 1.00 88.25 483 ASN A N 1
ATOM 3688 C CA . ASN A 1 483 ? 28.468 -23.436 -17.156 1.00 88.25 483 ASN A CA 1
ATOM 3689 C C . ASN A 1 483 ? 28.457 -23.649 -15.643 1.00 88.25 483 ASN A C 1
ATOM 3691 O O . ASN A 1 483 ? 27.697 -24.489 -15.162 1.00 88.25 483 ASN A O 1
ATOM 3695 N N . THR A 1 484 ? 29.272 -22.916 -14.892 1.00 87.12 484 THR A N 1
ATOM 3696 C CA . THR A 1 484 ? 29.192 -22.903 -13.426 1.00 87.12 484 THR A CA 1
ATOM 3697 C C . THR A 1 484 ? 28.188 -21.842 -12.978 1.00 87.12 484 THR A C 1
ATOM 3699 O O . THR A 1 484 ? 28.095 -20.791 -13.611 1.00 87.12 484 THR A O 1
ATOM 3702 N N . ALA A 1 485 ? 27.449 -22.114 -11.902 1.00 89.06 485 ALA A N 1
ATOM 3703 C CA . ALA A 1 485 ? 26.477 -21.196 -11.310 1.00 89.06 485 ALA A CA 1
ATOM 3704 C C . ALA A 1 485 ? 26.686 -21.110 -9.793 1.00 89.06 485 ALA A C 1
ATOM 3706 O O . ALA A 1 485 ? 26.781 -22.152 -9.143 1.00 89.06 485 ALA A O 1
ATOM 3707 N N . GLY A 1 486 ? 26.751 -19.897 -9.239 1.00 88.88 486 GLY A N 1
ATOM 3708 C CA . GLY A 1 486 ? 26.863 -19.631 -7.803 1.00 88.88 486 GLY A CA 1
ATOM 3709 C C . GLY A 1 486 ? 25.592 -19.056 -7.189 1.00 88.88 486 GLY A C 1
ATOM 3710 O O . GLY A 1 486 ? 24.713 -18.533 -7.884 1.00 88.88 486 GLY A O 1
ATOM 3711 N N . ILE A 1 487 ? 25.493 -19.146 -5.859 1.00 92.00 487 ILE A N 1
ATOM 3712 C CA . ILE A 1 487 ? 24.343 -18.606 -5.114 1.00 92.00 487 ILE A CA 1
ATOM 3713 C C . ILE A 1 487 ? 24.308 -17.082 -5.197 1.00 92.00 487 ILE A C 1
ATOM 3715 O O . ILE A 1 487 ? 23.241 -16.515 -5.423 1.00 92.00 487 ILE A O 1
ATOM 3719 N N . ALA A 1 488 ? 25.476 -16.434 -5.128 1.00 88.06 488 ALA A N 1
ATOM 3720 C CA . ALA A 1 488 ? 25.593 -14.986 -5.252 1.00 88.06 488 ALA A CA 1
ATOM 3721 C C . ALA A 1 488 ? 25.171 -14.508 -6.651 1.00 88.06 488 ALA A C 1
ATOM 3723 O O . ALA A 1 488 ? 24.480 -13.501 -6.773 1.00 88.06 488 ALA A O 1
ATOM 3724 N N . ASP A 1 489 ? 25.505 -15.283 -7.686 1.00 84.19 489 ASP A N 1
ATOM 3725 C CA . ASP A 1 489 ? 25.174 -14.985 -9.083 1.00 84.19 489 ASP A CA 1
ATOM 3726 C C . ASP A 1 489 ? 23.668 -15.059 -9.347 1.00 84.19 489 ASP A C 1
ATOM 3728 O O . ASP A 1 489 ? 23.117 -14.300 -10.140 1.00 84.19 489 ASP A O 1
ATOM 3732 N N . SER A 1 490 ? 22.991 -15.985 -8.666 1.00 90.75 490 SER A N 1
ATOM 3733 C CA . SER A 1 490 ? 21.564 -16.248 -8.862 1.00 90.75 490 SER A CA 1
ATOM 3734 C C . SER A 1 490 ? 20.668 -15.433 -7.917 1.00 90.75 490 SER A C 1
ATOM 3736 O O . SER A 1 490 ? 19.469 -15.307 -8.172 1.00 90.75 490 SER A O 1
ATOM 3738 N N . ALA A 1 491 ? 21.225 -14.851 -6.846 1.00 93.25 491 ALA A N 1
ATOM 3739 C CA . ALA A 1 491 ? 20.483 -14.162 -5.784 1.00 93.25 491 ALA A CA 1
ATOM 3740 C C . ALA A 1 491 ? 19.674 -12.950 -6.269 1.00 93.25 491 ALA A C 1
ATOM 3742 O O . ALA A 1 491 ? 18.641 -12.618 -5.686 1.00 93.25 491 ALA A O 1
ATOM 3743 N N . SER A 1 492 ? 20.127 -12.287 -7.335 1.00 94.31 492 SER A N 1
ATOM 3744 C CA . SER A 1 492 ? 19.474 -11.089 -7.869 1.00 94.31 492 SER A CA 1
ATOM 3745 C C . SER A 1 492 ? 18.288 -11.394 -8.792 1.00 94.31 492 SER A C 1
ATOM 3747 O O . SER A 1 492 ? 17.414 -10.545 -8.966 1.00 94.31 492 SER A O 1
ATOM 3749 N N . VAL A 1 493 ? 18.205 -12.611 -9.347 1.00 94.94 493 VAL A N 1
ATOM 3750 C CA . VAL A 1 493 ? 17.166 -12.988 -10.321 1.00 94.94 493 VAL A CA 1
ATOM 3751 C C . VAL A 1 493 ? 15.751 -12.957 -9.719 1.00 94.94 493 VAL A C 1
ATOM 3753 O O . VAL A 1 493 ? 14.865 -12.396 -10.367 1.00 94.94 493 VAL A O 1
ATOM 3756 N N . PRO A 1 494 ? 15.486 -13.483 -8.500 1.00 95.81 494 PRO A N 1
ATOM 3757 C CA . PRO A 1 494 ? 14.170 -13.361 -7.871 1.00 95.81 494 PRO A CA 1
ATOM 3758 C C . PRO A 1 494 ? 13.734 -11.911 -7.676 1.00 95.81 494 PRO A C 1
ATOM 3760 O O . PRO A 1 494 ? 12.606 -11.573 -8.019 1.00 95.81 494 PRO A O 1
ATOM 3763 N N . GLY A 1 495 ? 14.636 -11.053 -7.185 1.00 95.56 495 GLY A N 1
ATOM 3764 C CA . GLY A 1 495 ? 14.355 -9.634 -6.970 1.00 95.56 495 GLY A CA 1
ATOM 3765 C C . GLY A 1 495 ? 14.060 -8.896 -8.272 1.00 95.56 495 GLY A C 1
ATOM 3766 O O . GLY A 1 495 ? 13.114 -8.118 -8.333 1.00 95.56 495 GLY A O 1
ATOM 3767 N N . MET A 1 496 ? 14.816 -9.185 -9.336 1.00 95.19 496 MET A N 1
ATOM 3768 C CA . MET A 1 496 ? 14.578 -8.596 -10.655 1.00 95.19 496 MET A CA 1
ATOM 3769 C C . MET A 1 496 ? 13.241 -9.068 -11.242 1.00 95.19 496 MET A C 1
ATOM 3771 O O . MET A 1 496 ? 12.466 -8.268 -11.763 1.00 95.19 496 MET A O 1
ATOM 3775 N N . ALA A 1 497 ? 12.922 -10.358 -11.106 1.00 94.12 497 ALA A N 1
ATOM 3776 C CA . ALA A 1 497 ? 11.620 -10.880 -11.502 1.00 94.12 497 ALA A CA 1
ATOM 3777 C C . ALA A 1 497 ? 10.480 -10.231 -10.698 1.00 94.12 497 ALA A C 1
ATOM 3779 O O . ALA A 1 497 ? 9.448 -9.916 -11.280 1.00 94.12 497 ALA A O 1
ATOM 3780 N N . ALA A 1 498 ? 10.660 -10.000 -9.393 1.00 95.50 498 ALA A N 1
ATOM 3781 C CA . ALA A 1 498 ? 9.666 -9.340 -8.546 1.00 95.50 498 ALA A CA 1
ATOM 3782 C C . ALA A 1 498 ? 9.468 -7.877 -8.937 1.00 95.50 498 ALA A C 1
ATOM 3784 O O . ALA A 1 498 ? 8.330 -7.429 -9.041 1.00 95.50 498 ALA A O 1
ATOM 3785 N N . ALA A 1 499 ? 10.548 -7.166 -9.260 1.00 94.69 499 ALA A N 1
ATOM 3786 C CA . ALA A 1 499 ? 10.469 -5.813 -9.792 1.00 94.69 499 ALA A CA 1
ATOM 3787 C C . ALA A 1 499 ? 9.668 -5.751 -11.102 1.00 94.69 499 ALA A C 1
ATOM 3789 O O . ALA A 1 499 ? 8.871 -4.836 -11.289 1.00 94.69 499 ALA A O 1
ATOM 3790 N N . LEU A 1 500 ? 9.842 -6.733 -11.996 1.00 90.88 500 LEU A N 1
ATOM 3791 C CA . LEU A 1 500 ? 9.069 -6.817 -13.238 1.00 90.88 500 LEU A CA 1
ATOM 3792 C C . LEU A 1 500 ? 7.613 -7.215 -13.008 1.00 90.88 500 LEU A C 1
ATOM 3794 O O . LEU A 1 500 ? 6.756 -6.679 -13.698 1.00 90.88 500 LEU A O 1
ATOM 3798 N N . VAL A 1 501 ? 7.324 -8.116 -12.064 1.00 88.81 501 VAL A N 1
ATOM 3799 C CA . VAL A 1 501 ? 5.941 -8.454 -11.684 1.00 88.81 501 VAL A CA 1
ATOM 3800 C C . VAL A 1 501 ? 5.245 -7.224 -11.118 1.00 88.81 501 VAL A C 1
ATOM 3802 O O . VAL A 1 501 ? 4.168 -6.875 -11.583 1.00 88.81 501 VAL A O 1
ATOM 3805 N N . GLN A 1 502 ? 5.892 -6.520 -10.192 1.00 89.06 502 GLN A N 1
ATOM 3806 C CA . GLN A 1 502 ? 5.368 -5.290 -9.610 1.00 89.06 502 GLN A CA 1
ATOM 3807 C C . GLN A 1 502 ? 5.178 -4.193 -10.664 1.00 89.06 502 GLN A C 1
ATOM 3809 O O . GLN A 1 502 ? 4.146 -3.527 -10.676 1.00 89.06 502 GLN A O 1
ATOM 3814 N N . LEU A 1 503 ? 6.142 -4.019 -11.577 1.00 85.50 503 LEU A N 1
ATOM 3815 C CA . LEU A 1 503 ? 5.991 -3.096 -12.698 1.00 85.50 503 LEU A CA 1
ATOM 3816 C C . LEU A 1 503 ? 4.813 -3.512 -13.582 1.00 85.50 503 LEU A C 1
ATOM 3818 O O . LEU A 1 503 ? 3.954 -2.682 -13.838 1.00 85.50 503 LEU A O 1
ATOM 3822 N N . ALA A 1 504 ? 4.748 -4.770 -14.018 1.00 81.94 504 ALA A N 1
ATOM 3823 C CA . ALA A 1 504 ? 3.680 -5.270 -14.879 1.00 81.94 504 ALA A CA 1
ATOM 3824 C C . ALA A 1 504 ? 2.299 -5.113 -14.232 1.00 81.94 504 ALA A C 1
ATOM 3826 O O . ALA A 1 504 ? 1.369 -4.710 -14.917 1.00 81.94 504 ALA A O 1
ATOM 3827 N N . ALA A 1 505 ? 2.183 -5.355 -12.925 1.00 77.38 505 ALA A N 1
ATOM 3828 C CA . ALA A 1 505 ? 0.958 -5.123 -12.165 1.00 77.38 505 ALA A CA 1
ATOM 3829 C C . ALA A 1 505 ? 0.588 -3.632 -12.081 1.00 77.38 505 ALA A C 1
ATOM 3831 O O . ALA A 1 505 ? -0.591 -3.293 -12.048 1.00 77.38 505 ALA A O 1
ATOM 3832 N N . SER A 1 506 ? 1.582 -2.736 -12.071 1.00 74.75 506 SER A N 1
ATOM 3833 C CA . SER A 1 506 ? 1.349 -1.286 -12.120 1.00 74.75 506 SER A CA 1
ATOM 3834 C C . SER A 1 506 ? 1.077 -0.745 -13.525 1.00 74.75 506 SER A C 1
ATOM 3836 O O . SER A 1 506 ? 0.594 0.378 -13.656 1.00 74.75 506 SER A O 1
ATOM 3838 N N . LEU A 1 507 ? 1.436 -1.489 -14.576 1.00 73.94 507 LEU A N 1
ATOM 3839 C CA . LEU A 1 507 ? 1.195 -1.062 -15.945 1.00 73.94 507 LEU A CA 1
ATOM 3840 C C . LEU A 1 507 ? -0.271 -1.318 -16.294 1.00 73.94 507 LEU A C 1
ATOM 3842 O O . LEU A 1 507 ? -0.822 -2.360 -15.936 1.00 73.94 507 LEU A O 1
ATOM 3846 N N . PRO A 1 508 ? -0.916 -0.399 -17.023 1.00 66.38 508 PRO A N 1
ATOM 3847 C CA . PRO A 1 508 ? -2.256 -0.655 -17.507 1.00 66.38 508 PRO A CA 1
ATOM 3848 C C . PRO A 1 508 ? -2.305 -1.891 -18.423 1.00 66.38 508 PRO A C 1
ATOM 3850 O O . PRO A 1 508 ? -1.347 -2.169 -19.137 1.00 66.38 508 PRO A O 1
ATOM 3853 N N . GLU A 1 509 ? -3.428 -2.612 -18.464 1.00 67.25 509 GLU A N 1
ATOM 3854 C CA . GLU A 1 509 ? -3.551 -3.905 -19.171 1.00 67.25 509 GLU A CA 1
ATOM 3855 C C . GLU A 1 509 ? -3.202 -3.844 -20.678 1.00 67.25 509 GLU A C 1
ATOM 3857 O O . GLU A 1 509 ? -2.674 -4.797 -21.245 1.00 67.25 509 GLU A O 1
ATOM 3862 N N . TYR A 1 510 ? -3.422 -2.696 -21.326 1.00 65.25 510 TYR A N 1
ATOM 3863 C CA . TYR A 1 510 ? -3.072 -2.433 -22.733 1.00 65.25 510 TYR A CA 1
ATOM 3864 C C . TYR A 1 510 ? -1.626 -1.945 -22.930 1.00 65.25 510 TYR A C 1
ATOM 3866 O O . TYR A 1 510 ? -1.246 -1.624 -24.052 1.00 65.25 510 TYR A O 1
ATOM 3874 N N . CYS A 1 511 ? -0.843 -1.825 -21.857 1.00 72.38 511 CYS A N 1
ATOM 3875 C CA . CYS A 1 511 ? 0.532 -1.340 -21.856 1.00 72.38 511 CYS A CA 1
ATOM 3876 C C . CYS A 1 511 ? 1.498 -2.512 -21.628 1.00 72.38 511 CYS A C 1
ATOM 3878 O O . CYS A 1 511 ? 2.050 -2.669 -20.533 1.00 72.38 511 CYS A O 1
ATOM 3880 N N . PRO A 1 512 ? 1.724 -3.374 -22.638 1.00 82.31 512 PRO A N 1
ATOM 3881 C CA . PRO A 1 512 ? 2.732 -4.410 -22.520 1.00 82.31 512 PRO A CA 1
ATOM 3882 C C . PRO A 1 512 ? 4.110 -3.773 -22.325 1.00 82.31 512 PRO A C 1
ATOM 3884 O O . PRO A 1 512 ? 4.381 -2.648 -22.747 1.00 82.31 512 PRO A O 1
ATOM 3887 N N . MET A 1 513 ? 5.033 -4.540 -21.746 1.00 84.44 513 MET A N 1
ATOM 3888 C CA . MET A 1 513 ? 6.393 -4.078 -21.450 1.00 84.44 513 MET A CA 1
ATOM 3889 C C . MET A 1 513 ? 7.118 -3.471 -22.671 1.00 84.44 513 MET A C 1
ATOM 3891 O O . MET A 1 513 ? 7.943 -2.575 -22.516 1.00 84.44 513 MET A O 1
ATOM 3895 N N . ALA A 1 514 ? 6.807 -3.924 -23.892 1.00 84.25 514 ALA A N 1
ATOM 3896 C CA . ALA A 1 514 ? 7.355 -3.351 -25.123 1.00 84.25 514 ALA A CA 1
ATOM 3897 C C . ALA A 1 514 ? 6.936 -1.884 -25.333 1.00 84.25 514 ALA A C 1
ATOM 3899 O O . ALA A 1 514 ? 7.787 -1.045 -25.626 1.00 84.25 514 ALA A O 1
ATOM 3900 N N . ASP A 1 515 ? 5.659 -1.569 -25.118 1.00 82.81 515 ASP A N 1
ATOM 3901 C CA . ASP A 1 515 ? 5.108 -0.222 -25.288 1.00 82.81 515 ASP A CA 1
ATOM 3902 C C . ASP A 1 515 ? 5.552 0.698 -24.150 1.00 82.81 515 ASP A C 1
ATOM 3904 O O . ASP A 1 515 ? 5.908 1.856 -24.388 1.00 82.81 515 ASP A O 1
ATOM 3908 N N . TYR A 1 516 ? 5.644 0.158 -22.929 1.00 85.38 516 TYR A N 1
ATOM 3909 C CA . TYR A 1 516 ? 6.278 0.848 -21.807 1.00 85.38 516 TYR A CA 1
ATOM 3910 C C . TYR A 1 516 ? 7.714 1.252 -22.157 1.00 85.38 516 TYR A C 1
ATOM 3912 O O . TYR A 1 516 ? 8.091 2.412 -22.001 1.00 85.38 516 TYR A O 1
ATOM 3920 N N . CYS A 1 517 ? 8.506 0.329 -22.708 1.00 86.44 517 CYS A N 1
ATOM 3921 C CA . CYS A 1 517 ? 9.894 0.606 -23.068 1.00 86.44 517 CYS A CA 1
ATOM 3922 C C . CYS A 1 517 ? 10.071 1.503 -24.288 1.00 86.44 517 CYS A C 1
ATOM 3924 O O . CYS A 1 517 ? 11.037 2.264 -24.340 1.00 86.44 517 CYS A O 1
ATOM 3926 N N . ALA A 1 518 ? 9.121 1.494 -25.220 1.00 82.00 518 ALA A N 1
ATOM 3927 C CA . ALA A 1 518 ? 9.054 2.464 -26.307 1.00 82.00 518 ALA A CA 1
ATOM 3928 C C . ALA A 1 518 ? 8.585 3.858 -25.839 1.00 82.00 518 ALA A C 1
ATOM 3930 O O . ALA A 1 518 ? 8.579 4.805 -26.625 1.00 82.00 518 ALA A O 1
ATOM 3931 N N . GLY A 1 519 ? 8.203 4.006 -24.564 1.00 80.06 519 GLY A N 1
ATOM 3932 C CA . GLY A 1 519 ? 7.695 5.255 -24.009 1.00 80.06 519 GLY A CA 1
ATOM 3933 C C . GLY A 1 519 ? 6.300 5.626 -24.505 1.00 80.06 519 GLY A C 1
ATOM 3934 O O . GLY A 1 519 ? 5.930 6.795 -24.437 1.00 80.06 519 GLY A O 1
ATOM 3935 N N . LEU A 1 520 ? 5.550 4.643 -25.007 1.00 68.38 520 LEU A N 1
ATOM 3936 C CA . LEU A 1 520 ? 4.200 4.804 -25.543 1.00 68.38 520 LEU A CA 1
ATOM 3937 C C . LEU A 1 520 ? 3.132 4.770 -24.443 1.00 68.38 520 LEU A C 1
ATOM 3939 O O . LEU A 1 520 ? 2.022 5.250 -24.655 1.00 68.38 520 LEU A O 1
ATOM 3943 N N . CYS A 1 521 ? 3.466 4.225 -23.273 1.00 67.94 521 CYS A N 1
ATOM 3944 C CA . CYS A 1 521 ? 2.596 4.173 -22.104 1.00 67.94 521 CYS A CA 1
ATOM 3945 C C . CYS A 1 521 ? 3.410 4.086 -20.797 1.00 67.94 521 CYS A C 1
ATOM 3947 O O . CYS A 1 521 ? 4.616 3.833 -20.802 1.00 67.94 521 CYS A O 1
ATOM 3949 N N . TYR A 1 522 ? 2.759 4.348 -19.667 1.00 71.12 522 TYR A N 1
ATOM 3950 C CA . TYR A 1 522 ? 3.320 4.369 -18.313 1.00 71.12 522 TYR A CA 1
ATOM 3951 C C . TYR A 1 522 ? 2.220 4.016 -17.288 1.00 71.12 522 TYR A C 1
ATOM 3953 O O . TYR A 1 522 ? 1.048 4.015 -17.670 1.00 71.12 522 TYR A O 1
ATOM 3961 N N . PRO A 1 523 ? 2.560 3.724 -16.013 1.00 60.53 523 PRO A N 1
ATOM 3962 C CA . PRO A 1 523 ? 1.593 3.362 -14.963 1.00 60.53 523 PRO A CA 1
ATOM 3963 C C . PRO A 1 523 ? 0.372 4.292 -14.835 1.00 60.53 523 PRO A C 1
ATOM 3965 O O . PRO A 1 523 ? -0.700 3.846 -14.448 1.00 60.53 523 PRO A O 1
ATOM 3968 N N . ASP A 1 524 ? 0.512 5.558 -15.245 1.00 55.59 524 ASP A N 1
ATOM 3969 C CA . ASP A 1 524 ? -0.540 6.585 -15.197 1.00 55.59 524 ASP A CA 1
ATOM 3970 C C . ASP A 1 524 ? -1.023 7.038 -16.598 1.00 55.59 524 ASP A C 1
ATOM 3972 O O . ASP A 1 524 ? -1.609 8.111 -16.754 1.00 55.59 524 ASP A O 1
ATOM 3976 N N . SER A 1 525 ? -0.732 6.271 -17.657 1.00 41.91 525 SER A N 1
ATOM 3977 C CA . SER A 1 525 ? -1.250 6.563 -19.001 1.00 41.91 525 SER A CA 1
ATOM 3978 C C . SER A 1 525 ? -2.764 6.325 -19.083 1.00 41.91 525 SER A C 1
ATOM 3980 O O . SER A 1 525 ? -3.258 5.387 -18.465 1.00 41.91 525 SER A O 1
ATOM 3982 N N . PRO A 1 526 ? -3.518 7.102 -19.883 1.00 38.78 526 PRO A N 1
ATOM 3983 C CA . PRO A 1 526 ? -4.921 6.810 -20.175 1.00 38.78 526 PRO A CA 1
ATOM 3984 C C . PRO A 1 526 ? -5.066 5.575 -21.078 1.00 38.78 526 PRO A C 1
ATOM 3986 O O . PRO A 1 526 ? -4.295 5.399 -22.024 1.00 38.78 526 PRO A O 1
ATOM 3989 N N . ALA A 1 527 ? -6.070 4.743 -20.801 1.00 34.50 527 ALA A N 1
ATOM 3990 C CA . ALA A 1 527 ? -6.340 3.476 -21.481 1.00 34.50 527 ALA A CA 1
ATOM 3991 C C . ALA A 1 527 ? -7.308 3.566 -22.663 1.00 34.50 527 ALA A C 1
ATOM 3993 O O . ALA A 1 527 ? -8.406 4.087 -22.472 1.00 34.50 527 ALA A O 1
ATOM 3994 N N . PRO A 1 528 ? -7.004 2.978 -23.839 1.00 32.78 528 PRO A N 1
ATOM 3995 C CA . PRO A 1 528 ? -8.019 2.554 -24.804 1.00 32.78 528 PRO A CA 1
ATOM 3996 C C . PRO A 1 528 ? -8.632 1.178 -24.403 1.00 32.78 528 PRO A C 1
ATOM 3998 O O . PRO A 1 528 ? -7.935 0.367 -23.798 1.00 32.78 528 PRO A O 1
ATOM 4001 N N . PRO A 1 529 ? -9.914 0.874 -24.714 1.00 31.77 529 PRO A N 1
ATOM 4002 C CA . PRO A 1 529 ? -10.619 -0.361 -24.275 1.00 31.77 529 PRO A CA 1
ATOM 4003 C C . PRO A 1 529 ? -10.282 -1.567 -25.195 1.00 31.77 529 PRO A C 1
ATOM 4005 O O . PRO A 1 529 ? -9.914 -1.254 -26.334 1.00 31.77 529 PRO A O 1
ATOM 4008 N N . PRO A 1 530 ? -10.448 -2.898 -24.881 1.00 30.81 530 PRO A N 1
ATOM 4009 C CA . PRO A 1 530 ? -11.306 -3.659 -23.907 1.00 30.81 530 PRO A CA 1
ATOM 4010 C C . PRO A 1 530 ? -10.612 -4.973 -23.336 1.00 30.81 530 PRO A C 1
ATOM 4012 O O . PRO A 1 530 ? -9.387 -4.998 -23.354 1.00 30.81 530 PRO A O 1
ATOM 4015 N N . PRO A 1 531 ? -11.267 -6.148 -23.057 1.00 29.23 531 PRO A N 1
ATOM 4016 C CA . PRO A 1 531 ? -12.350 -6.571 -22.126 1.00 29.23 531 PRO A CA 1
ATOM 4017 C C . PRO A 1 531 ? -11.888 -7.548 -20.982 1.00 29.23 531 PRO A C 1
ATOM 4019 O O . PRO A 1 531 ? -10.862 -8.203 -21.104 1.00 29.23 531 PRO A O 1
ATOM 4022 N N . SER A 1 532 ? -12.688 -7.754 -19.915 1.00 29.38 532 SER A N 1
ATOM 4023 C CA . SER A 1 532 ? -12.317 -8.531 -18.690 1.00 29.38 532 SER A CA 1
ATOM 4024 C C . SER A 1 532 ? -13.156 -9.810 -18.386 1.00 29.38 532 SER A C 1
ATOM 4026 O O . SER A 1 532 ? -14.358 -9.809 -18.673 1.00 29.38 532 SER A O 1
ATOM 4028 N N . PRO A 1 533 ? -12.588 -10.865 -17.733 1.00 29.55 533 PRO A N 1
ATOM 4029 C CA . PRO A 1 533 ? -13.299 -12.001 -17.102 1.00 29.55 533 PRO A CA 1
ATOM 4030 C C . PRO A 1 533 ? -13.374 -11.926 -15.540 1.00 29.55 533 PRO A C 1
ATOM 4032 O O . PRO A 1 533 ? -12.794 -11.011 -14.958 1.00 29.55 533 PRO A O 1
ATOM 4035 N N . PRO A 1 534 ? -14.127 -12.823 -14.846 1.00 33.88 534 PRO A N 1
ATOM 4036 C CA . PRO A 1 534 ? -14.758 -12.555 -13.535 1.00 33.88 534 PRO A CA 1
ATOM 4037 C C . PRO A 1 534 ? -13.995 -13.067 -12.279 1.00 33.88 534 PRO A C 1
ATOM 4039 O O . PRO A 1 534 ? -13.095 -13.897 -12.415 1.00 33.88 534 PRO A O 1
ATOM 4042 N N . PRO A 1 535 ? -14.380 -12.619 -11.057 1.00 34.44 535 PRO A N 1
ATOM 4043 C CA . PRO A 1 535 ? -13.715 -12.948 -9.781 1.00 34.44 535 PRO A CA 1
ATOM 4044 C C . PRO A 1 535 ? -14.202 -14.260 -9.101 1.00 34.44 535 PRO A C 1
ATOM 4046 O O . PRO A 1 535 ? -15.272 -14.765 -9.454 1.00 34.44 535 PRO A O 1
ATOM 4049 N N . PRO A 1 536 ? -13.443 -14.817 -8.122 1.00 32.53 536 PRO A N 1
ATOM 4050 C CA . PRO A 1 536 ? -13.758 -16.069 -7.411 1.00 32.53 536 PRO A CA 1
ATOM 4051 C C . PRO A 1 536 ? -14.707 -15.885 -6.195 1.00 32.53 536 PRO A C 1
ATOM 4053 O O . PRO A 1 536 ? -14.881 -14.757 -5.736 1.00 32.53 536 PRO A O 1
ATOM 4056 N N . PRO A 1 537 ? -15.325 -16.969 -5.661 1.00 34.06 537 PRO A N 1
ATOM 4057 C CA . PRO A 1 537 ? -16.399 -16.888 -4.659 1.00 34.06 537 PRO A CA 1
ATOM 4058 C C . PRO A 1 537 ? -15.918 -16.839 -3.183 1.00 34.06 537 PRO A C 1
ATOM 4060 O O . PRO A 1 537 ? -14.847 -17.372 -2.886 1.00 34.06 537 PRO A O 1
ATOM 4063 N N . PRO A 1 538 ? -16.718 -16.270 -2.247 1.00 41.69 538 PRO A N 1
ATOM 4064 C CA . PRO A 1 538 ? -16.415 -16.203 -0.809 1.00 41.69 538 PRO A CA 1
ATOM 4065 C C . PRO A 1 538 ? -16.703 -17.508 -0.040 1.00 41.69 538 PRO A C 1
ATOM 4067 O O . PRO A 1 538 ? -17.438 -18.381 -0.505 1.00 41.69 538 PRO A O 1
ATOM 4070 N N . ASN A 1 539 ? -16.147 -17.610 1.174 1.00 45.56 539 ASN A N 1
ATOM 4071 C CA . ASN A 1 539 ? -16.386 -18.698 2.128 1.00 45.56 539 ASN A CA 1
ATOM 4072 C C . ASN A 1 539 ? -17.751 -18.507 2.829 1.00 45.56 539 ASN A C 1
ATOM 4074 O O . ASN A 1 539 ? -17.957 -17.516 3.523 1.00 45.56 539 ASN A O 1
ATOM 4078 N N . VAL A 1 540 ? -18.694 -19.427 2.613 1.00 49.25 540 VAL A N 1
ATOM 4079 C CA . VAL A 1 540 ? -20.139 -19.221 2.862 1.00 49.25 540 VAL A CA 1
ATOM 4080 C C . VAL A 1 540 ? -20.530 -19.304 4.351 1.00 49.25 540 VAL A C 1
ATOM 4082 O O . VAL A 1 540 ? -21.542 -18.728 4.746 1.00 49.25 540 VAL A O 1
ATOM 4085 N N . ASP A 1 541 ? -19.719 -19.940 5.201 1.00 58.66 541 ASP A N 1
ATOM 4086 C CA . ASP A 1 541 ? -20.115 -20.266 6.584 1.00 58.66 541 ASP A CA 1
ATOM 4087 C C . ASP A 1 541 ? -20.072 -19.075 7.570 1.00 58.66 541 ASP A C 1
ATOM 4089 O O . ASP A 1 541 ? -20.720 -19.125 8.611 1.00 58.66 541 ASP A O 1
ATOM 4093 N N . VAL A 1 542 ? -19.370 -17.976 7.253 1.00 65.06 542 VAL A N 1
ATOM 4094 C CA . VAL A 1 542 ? -19.224 -16.799 8.152 1.00 65.06 542 VAL A CA 1
ATOM 4095 C C . VAL A 1 542 ? -20.305 -15.725 7.906 1.00 65.06 542 VAL A C 1
ATOM 4097 O O . VAL A 1 542 ? -20.479 -14.796 8.692 1.00 65.06 542 VAL A O 1
ATOM 4100 N N . CYS A 1 543 ? -21.068 -15.842 6.816 1.00 78.19 543 CYS A N 1
ATOM 4101 C CA . CYS A 1 543 ? -21.974 -14.791 6.339 1.00 78.19 543 CYS A CA 1
ATOM 4102 C C . CYS A 1 543 ? -23.372 -14.798 6.981 1.00 78.19 543 CYS A C 1
ATOM 4104 O O . CYS A 1 543 ? -24.086 -13.796 6.899 1.00 78.19 543 CYS A O 1
ATOM 4106 N N . ILE A 1 544 ? -23.773 -15.906 7.611 1.00 83.12 544 ILE A N 1
ATOM 4107 C CA . ILE A 1 544 ? -25.116 -16.092 8.172 1.00 83.12 544 ILE A CA 1
ATOM 4108 C C . ILE A 1 544 ? -25.066 -15.915 9.696 1.00 83.12 544 ILE A C 1
ATOM 4110 O O . ILE A 1 544 ? -24.630 -16.806 10.418 1.00 83.12 544 ILE A O 1
ATOM 4114 N N . VAL A 1 545 ? -25.522 -14.764 10.197 1.00 77.94 545 VAL A N 1
ATOM 4115 C CA . VAL A 1 545 ? -25.285 -14.339 11.597 1.00 77.94 545 VAL A CA 1
ATOM 4116 C C . VAL A 1 545 ? -26.264 -14.978 12.596 1.00 77.94 545 VAL A C 1
ATOM 4118 O O . VAL A 1 545 ? -25.920 -15.185 13.758 1.00 77.94 545 VAL A O 1
ATOM 4121 N N . ASP A 1 546 ? -27.481 -15.326 12.166 1.00 75.50 546 ASP A N 1
ATOM 4122 C CA . ASP A 1 546 ? -28.526 -15.892 13.038 1.00 75.50 546 ASP A CA 1
ATOM 4123 C C . ASP A 1 546 ? -29.425 -16.941 12.354 1.00 75.50 546 ASP A C 1
ATOM 4125 O O . ASP A 1 546 ? -30.562 -17.180 12.762 1.00 75.50 546 ASP A O 1
ATOM 4129 N N . GLY A 1 547 ? -28.921 -17.555 11.283 1.00 72.12 547 GLY A N 1
ATOM 4130 C CA . GLY A 1 547 ? -29.662 -18.513 10.459 1.00 72.12 547 GLY A CA 1
ATOM 4131 C C . GLY A 1 547 ? -30.636 -17.881 9.457 1.00 72.12 547 GLY A C 1
ATOM 4132 O O . GLY A 1 547 ? -31.187 -18.608 8.633 1.00 72.12 547 GLY A O 1
ATOM 4133 N N . SER A 1 548 ? -30.842 -16.557 9.498 1.00 77.31 548 SER A N 1
ATOM 4134 C CA . SER A 1 548 ? -31.776 -15.851 8.607 1.00 77.31 548 SER A CA 1
ATOM 4135 C C . SER A 1 548 ? -31.192 -14.605 7.933 1.00 77.31 548 SER A C 1
ATOM 4137 O O . SER A 1 548 ? -31.518 -14.336 6.778 1.00 77.31 548 SER A O 1
ATOM 4139 N N . LEU A 1 549 ? -30.305 -13.871 8.613 1.00 88.50 549 LEU A N 1
ATOM 4140 C CA . LEU A 1 549 ? -29.666 -12.672 8.074 1.00 88.50 549 LEU A CA 1
ATOM 4141 C C . LEU A 1 549 ? -28.348 -13.013 7.356 1.00 88.50 549 LEU A C 1
ATOM 4143 O O . LEU A 1 549 ? -27.342 -13.317 8.000 1.00 88.50 549 LEU A O 1
ATOM 4147 N N . ASP A 1 550 ? -28.344 -12.896 6.026 1.00 91.69 550 ASP A N 1
ATOM 4148 C CA . ASP A 1 550 ? -27.124 -12.896 5.204 1.00 91.69 550 ASP A CA 1
ATOM 4149 C C . ASP A 1 550 ? -26.444 -11.520 5.257 1.00 91.69 550 ASP A C 1
ATOM 4151 O O . ASP A 1 550 ? -26.794 -10.600 4.509 1.00 91.69 550 ASP A O 1
ATOM 4155 N N . ALA A 1 551 ? -25.485 -11.371 6.171 1.00 91.56 551 ALA A N 1
ATOM 4156 C CA . ALA A 1 551 ? -24.778 -10.118 6.400 1.00 91.56 551 ALA A CA 1
ATOM 4157 C C . ALA A 1 551 ? -23.800 -9.776 5.266 1.00 91.56 551 ALA A C 1
ATOM 4159 O O . ALA A 1 551 ? -23.608 -8.597 4.971 1.00 91.56 551 ALA A O 1
ATOM 4160 N N . CYS A 1 552 ? -23.228 -10.770 4.581 1.00 90.00 552 CYS A N 1
ATOM 4161 C CA . CYS A 1 552 ? -22.359 -10.523 3.428 1.00 90.00 552 CYS A CA 1
ATOM 4162 C C . CYS A 1 552 ? -23.151 -9.892 2.281 1.00 90.00 552 CYS A C 1
ATOM 4164 O O . CYS A 1 552 ? -22.723 -8.888 1.710 1.00 90.00 552 CYS A O 1
ATOM 4166 N N . ARG A 1 553 ? -24.367 -10.382 2.010 1.00 91.88 553 ARG A N 1
ATOM 4167 C CA . ARG A 1 553 ? -25.234 -9.764 1.001 1.00 91.88 553 ARG A CA 1
ATOM 4168 C C . ARG A 1 553 ? -25.705 -8.365 1.404 1.00 91.88 553 ARG A C 1
ATOM 4170 O O . ARG A 1 553 ? -25.737 -7.476 0.552 1.00 91.88 553 ARG A O 1
ATOM 4177 N N . VAL A 1 554 ? -26.036 -8.142 2.681 1.00 95.00 554 VAL A N 1
ATOM 4178 C CA . VAL A 1 554 ? -26.342 -6.790 3.198 1.00 95.00 554 VAL A CA 1
ATOM 4179 C C . VAL A 1 554 ? -25.147 -5.847 3.025 1.00 95.00 554 VAL A C 1
ATOM 4181 O O . VAL A 1 554 ? -25.344 -4.679 2.703 1.00 95.00 554 VAL A O 1
ATOM 4184 N N . MET A 1 555 ? -23.920 -6.343 3.205 1.00 94.06 555 MET A N 1
ATOM 4185 C CA . MET A 1 555 ? -22.687 -5.571 3.037 1.00 94.06 555 MET A CA 1
ATOM 4186 C C . MET A 1 555 ? -22.403 -5.225 1.573 1.00 94.06 555 MET A C 1
ATOM 4188 O O . MET A 1 555 ? -22.012 -4.098 1.273 1.00 94.06 555 MET A O 1
ATOM 4192 N N . GLU A 1 556 ? -22.597 -6.183 0.668 1.00 94.62 556 GLU A N 1
ATOM 4193 C CA . GLU A 1 556 ? -22.306 -6.042 -0.758 1.00 94.62 556 GLU A CA 1
ATOM 4194 C C . GLU A 1 556 ? -23.218 -5.008 -1.432 1.00 94.62 556 GLU A C 1
ATOM 4196 O O . GLU A 1 556 ? -22.775 -4.171 -2.224 1.00 94.62 556 GLU A O 1
ATOM 4201 N N . LEU A 1 557 ? -24.515 -5.088 -1.128 1.00 95.88 557 LEU A N 1
ATOM 4202 C CA . LEU A 1 557 ? -25.566 -4.367 -1.832 1.00 95.88 557 LEU A CA 1
ATOM 4203 C C . LEU A 1 557 ? -25.328 -2.844 -1.884 1.00 95.88 557 LEU A C 1
ATOM 4205 O O . LEU A 1 557 ? -25.341 -2.310 -2.995 1.00 95.88 557 LEU A O 1
ATOM 4209 N N . PRO A 1 558 ? -25.057 -2.124 -0.775 1.00 97.62 558 PRO A N 1
ATOM 4210 C CA . PRO A 1 558 ? -24.805 -0.682 -0.807 1.00 97.62 558 PRO A CA 1
ATOM 4211 C C . PRO A 1 558 ? -23.672 -0.260 -1.744 1.00 97.62 558 PRO A C 1
ATOM 4213 O O . PRO A 1 558 ? -23.697 0.855 -2.261 1.00 97.62 558 PRO A O 1
ATOM 4216 N N . PHE A 1 559 ? -22.699 -1.132 -2.029 1.00 97.56 559 PHE A N 1
ATOM 4217 C CA . PHE A 1 559 ? -21.680 -0.797 -3.014 1.00 97.56 559 PHE A CA 1
ATOM 4218 C C . PHE A 1 559 ? -22.239 -0.746 -4.443 1.00 97.56 559 PHE A C 1
ATOM 4220 O O . PHE A 1 559 ? -21.768 0.079 -5.221 1.00 97.56 559 PHE A O 1
ATOM 4227 N N . TYR A 1 560 ? -23.240 -1.562 -4.803 1.00 96.50 560 TYR A N 1
ATOM 4228 C CA . TYR A 1 560 ? -23.947 -1.421 -6.089 1.00 96.50 560 TYR A CA 1
ATOM 4229 C C . TYR A 1 560 ? -24.703 -0.097 -6.164 1.00 96.50 560 TYR A C 1
ATOM 4231 O O . TYR A 1 560 ? -24.780 0.512 -7.230 1.00 96.50 560 TYR A O 1
ATOM 4239 N N . PHE A 1 561 ? -25.238 0.368 -5.036 1.00 97.62 561 PHE A N 1
ATOM 4240 C CA . PHE A 1 561 ? -25.893 1.665 -4.979 1.00 97.62 561 PHE A CA 1
ATOM 4241 C C . PHE A 1 561 ? -24.890 2.806 -5.169 1.00 97.62 561 PHE A C 1
ATOM 4243 O O . PHE A 1 561 ? -25.133 3.684 -5.989 1.00 97.62 561 PHE A O 1
ATOM 4250 N N . LEU A 1 562 ? -23.730 2.766 -4.507 1.00 98.25 562 LEU A N 1
ATOM 4251 C CA . LEU A 1 562 ? -22.666 3.751 -4.734 1.00 98.25 562 LEU A CA 1
ATOM 4252 C C . LEU A 1 562 ? -22.185 3.742 -6.194 1.00 98.25 562 LEU A C 1
ATOM 4254 O O . LEU A 1 562 ? -22.054 4.804 -6.800 1.00 98.25 562 LEU A O 1
ATOM 4258 N N . ASP A 1 563 ? -22.033 2.568 -6.808 1.00 97.38 563 ASP A N 1
ATOM 4259 C CA . ASP A 1 563 ? -21.736 2.454 -8.241 1.00 97.38 563 ASP A CA 1
ATOM 4260 C C . ASP A 1 563 ? -22.818 3.119 -9.105 1.00 97.38 563 ASP A C 1
ATOM 4262 O O . ASP A 1 563 ? -22.510 3.839 -10.059 1.00 97.38 563 ASP A O 1
ATOM 4266 N N . ALA A 1 564 ? -24.090 2.920 -8.747 1.00 96.75 564 ALA A N 1
ATOM 4267 C CA . ALA A 1 564 ? -25.242 3.515 -9.415 1.00 96.75 564 ALA A CA 1
ATOM 4268 C C . ALA A 1 564 ? -25.369 5.024 -9.209 1.00 96.75 564 ALA A C 1
ATOM 4270 O O . ALA A 1 564 ? -26.081 5.668 -9.982 1.00 96.75 564 ALA A O 1
ATOM 4271 N N . GLN A 1 565 ? -24.663 5.592 -8.235 1.00 98.00 565 GLN A N 1
ATOM 4272 C CA . GLN A 1 565 ? -24.601 7.028 -7.992 1.00 98.00 565 GLN A CA 1
ATOM 4273 C C . GLN A 1 565 ? -23.333 7.671 -8.569 1.00 98.00 565 GLN A C 1
ATOM 4275 O O . GLN A 1 565 ? -23.255 8.893 -8.591 1.00 98.00 565 GLN A O 1
ATOM 4280 N N . ALA A 1 566 ? -22.357 6.906 -9.071 1.00 97.75 566 ALA A N 1
ATOM 4281 C CA . ALA A 1 566 ? -21.107 7.465 -9.592 1.00 97.75 566 ALA A CA 1
ATOM 4282 C C . ALA A 1 566 ? -21.354 8.455 -10.751 1.00 97.75 566 ALA A C 1
ATOM 4284 O O . ALA A 1 566 ? -22.168 8.187 -11.636 1.00 97.75 566 ALA A O 1
ATOM 4285 N N . SER A 1 567 ? -20.668 9.596 -10.723 1.00 97.12 567 SER A N 1
ATOM 4286 C CA . SER A 1 567 ? -20.697 10.669 -11.728 1.00 97.12 567 SER A CA 1
ATOM 4287 C C . SER A 1 567 ? -19.365 10.727 -12.484 1.00 97.12 567 SER A C 1
ATOM 4289 O O . SER A 1 567 ? -18.375 10.159 -12.029 1.00 97.12 567 SER A O 1
ATOM 4291 N N . GLY A 1 568 ? -19.307 11.436 -13.611 1.00 96.19 568 GLY A N 1
ATOM 4292 C CA . GLY A 1 568 ? -18.127 11.532 -14.463 1.00 96.19 568 GLY A CA 1
ATOM 4293 C C . GLY A 1 568 ? -17.892 10.265 -15.290 1.00 96.19 568 GLY A C 1
ATOM 4294 O O . GLY A 1 568 ? -18.825 9.488 -15.518 1.00 96.19 568 GLY A O 1
ATOM 4295 N N . PRO A 1 569 ? -16.645 10.047 -15.739 1.00 91.62 569 PRO A N 1
ATOM 4296 C CA . PRO A 1 569 ? -16.230 8.770 -16.302 1.00 91.62 569 PRO A CA 1
ATOM 4297 C C . PRO A 1 569 ? -16.379 7.656 -15.261 1.00 91.62 569 PRO A C 1
ATOM 4299 O O . PRO A 1 569 ? -15.830 7.755 -14.158 1.00 91.62 569 PRO A O 1
ATOM 4302 N N . LEU A 1 570 ? -17.111 6.593 -15.593 1.00 88.62 570 LEU A N 1
ATOM 4303 C CA . LEU A 1 570 ? -17.321 5.486 -14.666 1.00 88.62 570 LEU A CA 1
ATOM 4304 C C . LEU A 1 570 ? -16.047 4.632 -14.540 1.00 88.62 570 LEU A C 1
ATOM 4306 O O . LEU A 1 570 ? -15.447 4.262 -15.553 1.00 88.62 570 LEU A O 1
ATOM 4310 N N . PRO A 1 571 ? -15.637 4.247 -13.316 1.00 85.19 571 PRO A N 1
ATOM 4311 C CA . PRO A 1 571 ? -14.529 3.316 -13.138 1.00 85.19 571 PRO A CA 1
ATOM 4312 C C . PRO A 1 571 ? -14.799 1.963 -13.810 1.00 85.19 571 PRO A C 1
ATOM 4314 O O . PRO A 1 571 ? -15.918 1.458 -13.778 1.00 85.19 571 PRO A O 1
ATOM 4317 N N . VAL A 1 572 ? -13.758 1.311 -14.337 1.00 84.31 572 VAL A N 1
ATOM 4318 C CA . VAL A 1 572 ? -13.879 0.005 -15.028 1.00 84.31 572 VAL A CA 1
ATOM 4319 C C . VAL A 1 572 ? -14.448 -1.122 -14.151 1.00 84.31 572 VAL A C 1
ATOM 4321 O O . VAL A 1 572 ? -15.005 -2.101 -14.663 1.00 84.31 572 VAL A O 1
ATOM 4324 N N . TRP A 1 573 ? -14.304 -0.985 -12.831 1.00 85.31 573 TRP A N 1
ATOM 4325 C CA . TRP A 1 573 ? -14.820 -1.907 -11.821 1.00 85.31 573 TRP A CA 1
ATOM 4326 C C . TRP A 1 573 ? -16.278 -1.628 -11.427 1.00 85.31 573 TRP A C 1
ATOM 4328 O O . TRP A 1 573 ? -16.872 -2.455 -10.738 1.00 85.31 573 TRP A O 1
ATOM 4338 N N . ASN A 1 574 ? -16.874 -0.514 -11.873 1.00 90.69 574 ASN A N 1
ATOM 4339 C CA . ASN A 1 574 ? -18.259 -0.160 -11.565 1.00 90.69 574 ASN A CA 1
ATOM 4340 C C . ASN A 1 574 ? -19.207 -1.275 -12.041 1.00 90.69 574 ASN A C 1
ATOM 4342 O O . ASN A 1 574 ? -19.271 -1.606 -13.231 1.00 90.69 574 ASN A O 1
ATOM 4346 N N . ARG A 1 575 ? -19.941 -1.869 -11.096 1.00 92.75 575 ARG A N 1
ATOM 4347 C CA . ARG A 1 575 ? -20.726 -3.091 -11.311 1.00 92.75 575 ARG A CA 1
ATOM 4348 C C . ARG A 1 575 ? -21.987 -2.849 -12.133 1.00 92.75 575 ARG A C 1
ATOM 4350 O O . ARG A 1 575 ? -22.507 -3.791 -12.724 1.00 92.75 575 ARG A O 1
ATOM 4357 N N . VAL A 1 576 ? -22.473 -1.608 -12.194 1.00 94.06 576 VAL A N 1
ATOM 4358 C CA . VAL A 1 576 ? -23.704 -1.243 -12.915 1.00 94.06 576 VAL A CA 1
ATOM 4359 C C . VAL A 1 576 ? -23.440 -0.465 -14.207 1.00 94.06 576 VAL A C 1
ATOM 4361 O O . VAL A 1 576 ? -24.387 0.028 -14.825 1.00 94.06 576 VAL A O 1
ATOM 4364 N N . ALA A 1 577 ? -22.181 -0.372 -14.642 1.00 93.25 577 ALA A N 1
ATOM 4365 C CA . ALA A 1 577 ? -21.806 0.262 -15.899 1.00 93.25 577 ALA A CA 1
ATOM 4366 C C . ALA A 1 577 ? -22.338 -0.509 -17.123 1.00 93.25 577 ALA A C 1
ATOM 4368 O O . ALA A 1 577 ? -22.388 -1.742 -17.143 1.00 93.25 577 ALA A O 1
ATOM 4369 N N . LEU A 1 578 ? -22.718 0.219 -18.172 1.00 86.69 578 LEU A N 1
ATOM 4370 C CA . LEU A 1 578 ? -23.163 -0.327 -19.452 1.00 86.69 578 LEU A CA 1
ATOM 4371 C C . LEU A 1 578 ? -22.115 -1.300 -20.007 1.00 86.69 578 LEU A C 1
ATOM 4373 O O . LEU A 1 578 ? -20.915 -1.036 -19.986 1.00 86.69 578 LEU A O 1
ATOM 4377 N N . GLY A 1 579 ? -22.582 -2.444 -20.507 1.00 80.56 579 GLY A N 1
ATOM 4378 C CA . GLY A 1 579 ? -21.720 -3.529 -20.986 1.00 80.56 579 GLY A CA 1
ATOM 4379 C C . GLY A 1 579 ? -21.354 -4.569 -19.921 1.00 80.56 579 GLY A C 1
ATOM 4380 O O . GLY A 1 579 ? -20.892 -5.650 -20.283 1.00 80.56 579 GLY A O 1
ATOM 4381 N N . LYS A 1 580 ? -21.615 -4.312 -18.631 1.00 83.69 580 LYS A N 1
ATOM 4382 C CA . LYS A 1 580 ? -21.598 -5.346 -17.582 1.00 83.69 580 LYS A CA 1
ATOM 4383 C C . LYS A 1 580 ? -22.948 -6.087 -17.536 1.00 83.69 580 LYS A C 1
ATOM 4385 O O . LYS A 1 580 ? -23.970 -5.515 -17.930 1.00 83.69 580 LYS A O 1
ATOM 4390 N N . PRO A 1 581 ? -23.001 -7.347 -17.059 1.00 80.69 581 PRO A N 1
ATOM 4391 C CA . PRO A 1 581 ? -24.263 -8.065 -16.874 1.00 80.69 581 PRO A CA 1
ATOM 4392 C C . PRO A 1 581 ? -25.242 -7.272 -15.996 1.00 80.69 581 PRO A C 1
ATOM 4394 O O . PRO A 1 581 ? -24.943 -6.972 -14.846 1.00 80.69 581 PRO A O 1
ATOM 4397 N N . GLY A 1 582 ? -26.406 -6.912 -16.546 1.00 79.31 582 GLY A N 1
ATOM 4398 C CA . GLY A 1 582 ? -27.405 -6.098 -15.841 1.00 79.31 582 GLY A CA 1
ATOM 4399 C C . GLY A 1 582 ? -27.039 -4.617 -15.670 1.00 79.31 582 GLY A C 1
ATOM 4400 O O . GLY A 1 582 ? -27.749 -3.909 -14.963 1.00 79.31 582 GLY A O 1
ATOM 4401 N N . GLY A 1 583 ? -25.963 -4.140 -16.304 1.00 90.38 583 GLY A N 1
ATOM 4402 C CA . GLY A 1 583 ? -25.509 -2.753 -16.234 1.00 90.38 583 GLY A CA 1
ATOM 4403 C C . GLY A 1 583 ? -26.367 -1.782 -17.051 1.00 90.38 583 GLY A C 1
ATOM 4404 O O . GLY A 1 583 ? -26.854 -2.108 -18.134 1.00 90.38 583 GLY A O 1
ATOM 4405 N N . TRP A 1 584 ? -26.552 -0.572 -16.524 1.00 93.94 584 TRP A N 1
ATOM 4406 C CA . TRP A 1 584 ? -27.499 0.425 -17.040 1.00 93.94 584 TRP A CA 1
ATOM 4407 C C . TRP A 1 584 ? -27.033 1.887 -16.904 1.00 93.94 584 TRP A C 1
ATOM 4409 O O . TRP A 1 584 ? -27.697 2.780 -17.448 1.00 93.94 584 TRP A O 1
ATOM 4419 N N . ARG A 1 585 ? -25.907 2.128 -16.215 1.00 95.62 585 ARG A N 1
ATOM 4420 C CA . ARG A 1 585 ? -25.251 3.437 -16.044 1.00 95.62 585 ARG A CA 1
ATOM 4421 C C . ARG A 1 585 ? -24.152 3.662 -17.080 1.00 95.62 585 ARG A C 1
ATOM 4423 O O . ARG A 1 585 ? -23.449 2.728 -17.444 1.00 95.62 585 ARG A O 1
ATOM 4430 N N . GLY A 1 586 ? -23.964 4.894 -17.528 1.00 92.94 586 GLY A N 1
ATOM 4431 C CA . GLY A 1 586 ? -22.832 5.290 -18.368 1.00 92.94 586 GLY A CA 1
ATOM 4432 C C . GLY A 1 586 ? -22.135 6.533 -17.830 1.00 92.94 586 GLY A C 1
ATOM 4433 O O . GLY A 1 586 ? -22.539 7.088 -16.806 1.00 92.94 586 GLY A O 1
ATOM 4434 N N . ASP A 1 587 ? -21.101 6.960 -18.549 1.00 95.69 587 ASP A N 1
ATOM 4435 C CA . ASP A 1 587 ? -20.405 8.217 -18.288 1.00 95.69 587 ASP A CA 1
ATOM 4436 C C . ASP A 1 587 ? -21.380 9.396 -18.366 1.00 95.69 587 ASP A C 1
ATOM 4438 O O . ASP A 1 587 ? -22.182 9.500 -19.301 1.00 95.69 587 ASP A O 1
ATOM 4442 N N . SER A 1 588 ? -21.312 10.292 -17.386 1.00 95.94 588 SER A N 1
ATOM 4443 C CA . SER A 1 588 ? -22.246 11.412 -17.277 1.00 95.94 588 SER A CA 1
ATOM 4444 C C . SER A 1 588 ? -21.619 12.623 -16.604 1.00 95.94 588 SER A C 1
ATOM 4446 O O . SER A 1 588 ? -20.724 12.481 -15.779 1.00 95.94 588 SER A O 1
ATOM 4448 N N . HIS A 1 589 ? -22.112 13.821 -16.921 1.00 94.38 589 HIS A N 1
ATOM 4449 C CA . HIS A 1 589 ? -21.615 15.079 -16.347 1.00 94.38 589 HIS A CA 1
ATOM 4450 C C . HIS A 1 589 ? -20.105 15.276 -16.513 1.00 94.38 589 HIS A C 1
ATOM 4452 O O . HIS A 1 589 ? -19.378 15.552 -15.560 1.00 94.38 589 HIS A O 1
ATOM 4458 N N . LEU A 1 590 ? -19.639 15.101 -17.754 1.00 94.25 590 LEU A N 1
ATOM 4459 C CA . LEU A 1 590 ? -18.224 15.143 -18.144 1.00 94.25 590 LEU A CA 1
ATOM 4460 C C . LEU A 1 590 ? -17.648 16.566 -18.222 1.00 94.25 590 LEU A C 1
ATOM 4462 O O . LEU A 1 590 ? -16.447 16.734 -18.435 1.00 94.25 590 LEU A O 1
ATOM 4466 N N . PHE A 1 591 ? -18.492 17.581 -18.049 1.00 91.00 591 PHE A N 1
ATOM 4467 C CA . PHE A 1 591 ? -18.127 18.993 -18.050 1.00 91.00 591 PHE A CA 1
ATOM 4468 C C . PHE A 1 591 ? -18.388 19.663 -16.695 1.00 91.00 591 PHE A C 1
ATOM 4470 O O . PHE A 1 591 ? -18.387 20.890 -16.622 1.00 91.00 591 PHE A O 1
ATOM 4477 N N . ASP A 1 592 ? -18.590 18.895 -15.618 1.00 93.12 592 ASP A N 1
ATOM 4478 C CA . ASP A 1 592 ? -18.680 19.443 -14.261 1.00 93.12 592 ASP A CA 1
ATOM 4479 C C . ASP A 1 592 ? -17.443 20.323 -13.956 1.00 93.12 592 ASP A C 1
ATOM 4481 O O . ASP A 1 592 ? -16.298 19.862 -13.994 1.00 93.12 592 ASP A O 1
ATOM 4485 N N . GLY A 1 593 ? -17.693 21.605 -13.657 1.00 89.12 593 GLY A N 1
ATOM 4486 C CA . GLY A 1 593 ? -16.667 22.636 -13.442 1.00 89.12 593 GLY A CA 1
ATOM 4487 C C . GLY A 1 593 ? -16.269 23.452 -14.674 1.00 89.12 593 GLY A C 1
ATOM 4488 O O . GLY A 1 593 ? -15.407 24.321 -14.558 1.00 89.12 593 GLY A O 1
ATOM 4489 N N . GLN A 1 594 ? -16.908 23.210 -15.823 1.00 85.44 594 GLN A N 1
ATOM 4490 C CA . GLN A 1 594 ? -16.724 23.928 -17.088 1.00 85.44 594 GLN A CA 1
ATOM 4491 C C . GLN A 1 594 ? -18.066 24.502 -17.590 1.00 85.44 594 GLN A C 1
ATOM 4493 O O . GLN A 1 594 ? -19.125 23.927 -17.346 1.00 85.44 594 GLN A O 1
ATOM 4498 N N . GLY A 1 595 ? -18.043 25.606 -18.349 1.00 74.50 595 GLY A N 1
ATOM 4499 C CA . GLY A 1 595 ? -19.251 26.244 -18.902 1.00 74.50 595 GLY A CA 1
ATOM 4500 C C . GLY A 1 595 ? -19.554 27.639 -18.339 1.00 74.50 595 GLY A C 1
ATOM 4501 O O . GLY A 1 595 ? -18.643 28.385 -17.998 1.00 74.50 595 GLY A O 1
ATOM 4502 N N . TYR A 1 596 ? -20.836 28.013 -18.315 1.00 66.31 596 TYR A N 1
ATOM 4503 C CA . TYR A 1 596 ? -21.313 29.295 -17.779 1.00 66.31 596 TYR A CA 1
ATOM 4504 C C . TYR A 1 596 ? -21.198 29.299 -16.240 1.00 66.31 596 TYR A C 1
ATOM 4506 O O . TYR A 1 596 ? -21.605 28.323 -15.615 1.00 66.31 596 TYR A O 1
ATOM 4514 N N . ASP A 1 597 ? -20.610 30.350 -15.651 1.00 70.88 597 ASP A N 1
ATOM 4515 C CA . ASP A 1 597 ? -20.258 30.463 -14.214 1.00 70.88 597 ASP A CA 1
ATOM 4516 C C . ASP A 1 597 ? -19.370 29.322 -13.674 1.00 70.88 597 ASP A C 1
ATOM 4518 O O . ASP A 1 597 ? -19.481 28.872 -12.532 1.00 70.88 597 ASP A O 1
ATOM 4522 N N . ALA A 1 598 ? -18.471 28.828 -14.528 1.00 72.81 598 ALA A N 1
ATOM 4523 C CA . ALA A 1 598 ? -17.543 27.758 -14.204 1.00 72.81 598 ALA A CA 1
ATOM 4524 C C . ALA A 1 598 ? -16.388 28.195 -13.292 1.00 72.81 598 ALA A C 1
ATOM 4526 O O . ALA A 1 598 ? -15.966 29.348 -13.264 1.00 72.81 598 ALA A O 1
ATOM 4527 N N . VAL A 1 599 ? -15.822 27.209 -12.597 1.00 85.44 599 VAL A N 1
ATOM 4528 C CA . VAL A 1 599 ? -14.606 27.347 -11.777 1.00 85.44 599 VAL A CA 1
ATOM 4529 C C . VAL A 1 599 ? -13.321 27.102 -12.577 1.00 85.44 599 VAL A C 1
ATOM 4531 O O . VAL A 1 599 ? -12.241 27.082 -11.994 1.00 85.44 599 VAL A O 1
ATOM 4534 N N . ASP A 1 600 ? -13.442 26.882 -13.892 1.00 83.81 600 ASP A N 1
ATOM 4535 C CA . ASP A 1 600 ? -12.359 26.540 -14.825 1.00 83.81 600 ASP A CA 1
ATOM 4536 C C . ASP A 1 600 ? -11.463 25.386 -14.337 1.00 83.81 600 ASP A C 1
ATOM 4538 O O . ASP A 1 600 ? -10.247 25.373 -14.533 1.00 83.81 600 ASP A O 1
ATOM 4542 N N . ALA A 1 601 ? -12.079 24.380 -13.710 1.00 86.31 601 ALA A N 1
ATOM 4543 C CA . ALA A 1 601 ? -11.411 23.188 -13.198 1.00 86.31 601 ALA A CA 1
ATOM 4544 C C . ALA A 1 601 ? -12.209 21.927 -13.542 1.00 86.31 601 ALA A C 1
ATOM 4546 O O . ALA A 1 601 ? -13.432 21.959 -13.659 1.00 86.31 601 ALA A O 1
ATOM 4547 N N . ASN A 1 602 ? -11.522 20.794 -13.693 1.00 89.00 602 ASN A N 1
ATOM 4548 C CA . ASN A 1 602 ? -12.190 19.509 -13.866 1.00 89.00 602 ASN A CA 1
ATOM 4549 C C . ASN A 1 602 ? -12.628 18.976 -12.498 1.00 89.00 602 ASN A C 1
ATOM 4551 O O . ASN A 1 602 ? -11.798 18.462 -11.753 1.00 89.00 602 ASN A O 1
ATOM 4555 N N . VAL A 1 603 ? -13.925 19.069 -12.198 1.00 92.31 603 VAL A N 1
ATOM 4556 C CA . VAL A 1 603 ? -14.519 18.505 -10.973 1.00 92.31 603 VAL A CA 1
ATOM 4557 C C . VAL A 1 603 ? -15.525 17.400 -11.285 1.00 92.31 603 VAL A C 1
ATOM 4559 O O . VAL A 1 603 ? -16.503 17.210 -10.561 1.00 92.31 603 VAL A O 1
ATOM 4562 N N . THR A 1 604 ? -15.284 16.652 -12.365 1.00 93.62 604 THR A N 1
ATOM 4563 C CA . THR A 1 604 ? -15.997 15.403 -12.683 1.00 93.62 604 THR A CA 1
ATOM 4564 C C . THR A 1 604 ? -15.720 14.316 -11.632 1.00 93.62 604 THR A C 1
ATOM 4566 O O . THR A 1 604 ? -14.846 14.463 -10.777 1.00 93.62 604 THR A O 1
ATOM 4569 N N . GLY A 1 605 ? -16.487 13.222 -11.647 1.00 94.06 605 GLY A N 1
ATOM 4570 C CA . GLY A 1 605 ? -16.328 12.145 -10.664 1.00 94.06 605 GLY A CA 1
ATOM 4571 C C . GLY A 1 605 ? -17.212 12.311 -9.426 1.00 94.06 605 GLY A C 1
ATOM 4572 O O . GLY A 1 605 ? -18.100 13.171 -9.377 1.00 94.06 605 GLY A O 1
ATOM 4573 N N . GLY A 1 606 ? -16.938 11.501 -8.402 1.00 96.56 606 GLY A N 1
ATOM 4574 C CA . GLY A 1 606 ? -17.702 11.468 -7.153 1.00 96.56 606 GLY A CA 1
ATOM 4575 C C . GLY A 1 606 ? -19.055 10.779 -7.321 1.00 96.56 606 GLY A C 1
ATOM 4576 O O . GLY A 1 606 ? -19.253 10.009 -8.260 1.00 96.56 606 GLY A O 1
ATOM 4577 N N . TRP A 1 607 ? -19.992 11.072 -6.420 1.00 98.19 607 TRP A N 1
ATOM 4578 C CA . TRP A 1 607 ? -21.337 10.500 -6.456 1.00 98.19 607 TRP A CA 1
ATOM 4579 C C . TRP A 1 607 ? -22.420 11.571 -6.482 1.00 98.19 607 TRP A C 1
ATOM 4581 O O . TRP A 1 607 ? -22.330 12.586 -5.790 1.00 98.19 607 TRP A O 1
ATOM 4591 N N . TYR A 1 608 ? -23.474 11.301 -7.240 1.00 97.00 608 TYR A N 1
ATOM 4592 C CA . TYR A 1 608 ? -24.742 11.998 -7.136 1.00 97.00 608 TYR A CA 1
ATOM 4593 C C . TYR A 1 608 ? -25.432 11.700 -5.813 1.00 97.00 608 TYR A C 1
ATOM 4595 O O . TYR A 1 608 ? -25.336 10.602 -5.258 1.00 97.00 608 TYR A O 1
ATOM 4603 N N . ASP A 1 609 ? -26.195 12.675 -5.348 1.00 91.25 609 ASP A N 1
ATOM 4604 C CA . ASP A 1 609 ? -26.877 12.611 -4.073 1.00 91.25 609 ASP A CA 1
ATOM 4605 C C . ASP A 1 609 ? -28.405 12.486 -4.226 1.00 91.25 609 ASP A C 1
ATOM 4607 O O . ASP A 1 609 ? -29.035 13.161 -5.048 1.00 91.25 609 ASP A O 1
ATOM 4611 N N . LEU A 1 610 ? -29.004 11.636 -3.384 1.00 90.44 610 LEU A N 1
ATOM 4612 C CA . LEU A 1 610 ? -30.434 11.312 -3.374 1.00 90.44 610 LEU A CA 1
ATOM 4613 C C . LEU A 1 610 ? -30.952 10.829 -4.749 1.00 90.44 610 LEU A C 1
ATOM 4615 O O . LEU A 1 610 ? -30.330 10.008 -5.423 1.00 90.44 610 LEU A O 1
ATOM 4619 N N . ASP A 1 611 ? -32.116 11.335 -5.166 1.00 88.62 611 ASP A N 1
ATOM 4620 C CA . ASP A 1 611 ? -32.805 10.961 -6.400 1.00 88.62 611 ASP A CA 1
ATOM 4621 C C . ASP A 1 611 ? -32.287 11.688 -7.654 1.00 88.62 611 ASP A C 1
ATOM 4623 O O . ASP A 1 611 ? -32.790 11.414 -8.751 1.00 88.62 611 ASP A O 1
ATOM 4627 N N . GLY A 1 612 ? -31.382 12.663 -7.492 1.00 90.38 612 GLY A N 1
ATOM 4628 C CA . GLY A 1 612 ? -30.979 13.655 -8.499 1.00 90.38 612 GLY A CA 1
ATOM 4629 C C . GLY A 1 612 ? -29.517 13.585 -8.891 1.00 90.38 612 GLY A C 1
ATOM 4630 O O . GLY A 1 612 ? -28.871 12.568 -8.672 1.00 90.38 612 GLY A O 1
ATOM 4631 N N . HIS A 1 613 ? -29.007 14.659 -9.501 1.00 94.12 613 HIS A N 1
ATOM 4632 C CA . HIS A 1 613 ? -27.637 14.726 -10.015 1.00 94.12 613 HIS A CA 1
ATOM 4633 C C . HIS A 1 613 ? -26.803 15.866 -9.416 1.00 94.12 613 HIS A C 1
ATOM 4635 O O . HIS A 1 613 ? -25.739 16.218 -9.943 1.00 94.12 613 HIS A O 1
ATOM 4641 N N . VAL A 1 614 ? -27.272 16.454 -8.314 1.00 93.31 614 VAL A N 1
ATOM 4642 C CA . VAL A 1 614 ? -26.462 17.352 -7.484 1.00 93.31 614 VAL A CA 1
ATOM 4643 C C . VAL A 1 614 ? -25.382 16.533 -6.778 1.00 93.31 614 VAL A C 1
ATOM 4645 O O . VAL A 1 614 ? -25.652 15.448 -6.260 1.00 93.31 614 VAL A O 1
ATOM 4648 N N . LYS A 1 615 ? -24.163 17.069 -6.730 1.00 95.88 615 LYS A N 1
ATOM 4649 C CA . LYS A 1 615 ? -23.053 16.535 -5.934 1.00 95.88 615 LYS A CA 1
ATOM 4650 C C . LYS A 1 615 ? -22.808 17.461 -4.759 1.00 95.88 615 LYS A C 1
ATOM 4652 O O . LYS A 1 615 ? -22.537 18.643 -4.961 1.00 95.88 615 LYS A O 1
ATOM 4657 N N . SER A 1 616 ? -22.885 16.933 -3.542 1.00 94.06 616 SER A N 1
ATOM 4658 C CA . SER A 1 616 ? -22.561 17.681 -2.328 1.00 94.06 616 SER A CA 1
ATOM 4659 C C . SER A 1 616 ? -21.264 17.158 -1.728 1.00 94.06 616 SER A C 1
ATOM 4661 O O . SER A 1 616 ? -21.159 15.982 -1.379 1.00 94.06 616 SER A O 1
ATOM 4663 N N . THR A 1 617 ? -20.282 18.042 -1.560 1.00 96.12 617 THR A N 1
ATOM 4664 C CA . THR A 1 617 ? -19.006 17.690 -0.924 1.00 96.12 617 THR A CA 1
ATOM 4665 C C . THR A 1 617 ? -19.211 17.205 0.508 1.00 96.12 617 THR A C 1
ATOM 4667 O O . THR A 1 617 ? -18.504 16.302 0.939 1.00 96.12 617 THR A O 1
ATOM 4670 N N . LEU A 1 618 ? -20.230 17.711 1.213 1.00 94.19 618 LEU A N 1
ATOM 4671 C CA . LEU A 1 618 ? -20.576 17.262 2.562 1.00 94.19 618 LEU A CA 1
ATOM 4672 C C . LEU A 1 618 ? -20.997 15.781 2.594 1.00 94.19 618 LEU A C 1
ATOM 4674 O O . LEU A 1 618 ? -20.460 15.014 3.390 1.00 94.19 618 LEU A O 1
ATOM 4678 N N . THR A 1 619 ? -21.911 15.345 1.715 1.00 94.81 619 THR A N 1
ATOM 4679 C CA . THR A 1 619 ? -22.379 13.944 1.709 1.00 94.81 619 THR A CA 1
ATOM 4680 C C . THR A 1 619 ? -21.367 12.983 1.096 1.00 94.81 619 THR A C 1
ATOM 4682 O O . THR A 1 619 ? -21.239 11.852 1.572 1.00 94.81 619 THR A O 1
ATOM 4685 N N . ILE A 1 620 ? -20.584 13.430 0.108 1.00 98.31 620 ILE A N 1
ATOM 4686 C CA . ILE A 1 620 ? -19.459 12.655 -0.435 1.00 98.31 620 ILE A CA 1
ATOM 4687 C C . ILE A 1 620 ? -18.388 12.455 0.643 1.00 98.31 620 ILE A C 1
ATOM 4689 O O . ILE A 1 620 ? -17.928 11.329 0.848 1.00 98.31 620 ILE A O 1
ATOM 4693 N N . ALA A 1 621 ? -18.027 13.511 1.377 1.00 98.44 621 ALA A N 1
ATOM 4694 C CA . ALA A 1 621 ? -17.081 13.418 2.480 1.00 98.44 621 ALA A CA 1
ATOM 4695 C C . ALA A 1 621 ? -17.594 12.499 3.596 1.00 98.44 621 ALA A C 1
ATOM 4697 O O . ALA A 1 621 ? -16.858 11.615 4.034 1.00 98.44 621 ALA A O 1
ATOM 4698 N N . PHE A 1 622 ? -18.862 12.643 3.994 1.00 97.56 622 PHE A N 1
ATOM 4699 C CA . PHE A 1 622 ? -19.473 11.782 5.004 1.00 97.56 622 PHE A CA 1
ATOM 4700 C C . PHE A 1 622 ? -19.436 10.304 4.623 1.00 97.56 622 PHE A C 1
ATOM 4702 O O . PHE A 1 622 ? -19.009 9.459 5.412 1.00 97.56 622 PHE A O 1
ATOM 4709 N N . THR A 1 623 ? -19.823 9.998 3.385 1.00 98.50 623 THR A N 1
ATOM 4710 C CA . THR A 1 623 ? -19.784 8.637 2.837 1.00 98.50 623 THR A CA 1
ATOM 4711 C C . THR A 1 623 ? -18.357 8.089 2.859 1.00 98.50 623 THR A C 1
ATOM 4713 O O . THR A 1 623 ? -18.112 6.997 3.369 1.00 98.50 623 THR A O 1
ATOM 4716 N N . THR A 1 624 ? -17.393 8.887 2.392 1.00 98.81 624 THR A N 1
ATOM 4717 C CA . THR A 1 624 ? -15.977 8.504 2.301 1.00 98.81 624 THR A CA 1
ATOM 4718 C C . THR A 1 624 ? -15.365 8.231 3.675 1.00 98.81 624 THR A C 1
ATOM 4720 O O . THR A 1 624 ? -14.771 7.171 3.877 1.00 98.81 624 THR A O 1
ATOM 4723 N N . HIS A 1 625 ? -15.522 9.138 4.648 1.00 98.25 625 HIS A N 1
ATOM 4724 C CA . HIS A 1 625 ? -14.944 8.925 5.977 1.00 98.25 625 HIS A CA 1
ATOM 4725 C C . HIS A 1 625 ? -15.675 7.835 6.764 1.00 98.25 625 HIS A C 1
ATOM 4727 O O . HIS A 1 625 ? -15.053 7.172 7.587 1.00 98.25 625 HIS A O 1
ATOM 4733 N N . THR A 1 626 ? -16.973 7.623 6.529 1.00 98.50 626 THR A N 1
ATOM 4734 C CA . THR A 1 626 ? -17.745 6.566 7.203 1.00 98.50 626 THR A CA 1
ATOM 4735 C C . THR A 1 626 ? -17.324 5.186 6.712 1.00 98.50 626 THR A C 1
ATOM 4737 O O . THR A 1 626 ? -17.038 4.314 7.536 1.00 98.50 626 THR A O 1
ATOM 4740 N N . LEU A 1 627 ? -17.192 4.998 5.394 1.00 98.62 627 LEU A N 1
ATOM 4741 C CA . LEU A 1 627 ? -16.628 3.773 4.817 1.00 98.62 627 LEU A CA 1
ATOM 4742 C C . LEU A 1 627 ? -15.176 3.571 5.257 1.00 98.62 627 LEU A C 1
ATOM 4744 O O . LEU A 1 627 ? -14.805 2.471 5.652 1.00 98.62 627 LEU A O 1
ATOM 4748 N N . GLY A 1 628 ? -14.368 4.635 5.258 1.00 98.00 628 GLY A N 1
ATOM 4749 C CA . GLY A 1 628 ? -12.969 4.544 5.661 1.00 98.00 628 GLY A CA 1
ATOM 4750 C C . GLY A 1 628 ? -12.787 4.185 7.137 1.00 98.00 628 GLY A C 1
ATOM 4751 O O . GLY A 1 628 ? -12.057 3.251 7.457 1.00 98.00 628 GLY A O 1
ATOM 4752 N N . LEU A 1 629 ? -13.480 4.875 8.046 1.00 96.94 629 LEU A N 1
ATOM 4753 C CA . LEU A 1 629 ? -13.376 4.628 9.486 1.00 96.94 629 LEU A CA 1
ATOM 4754 C C . LEU A 1 629 ? -13.971 3.270 9.882 1.00 96.94 629 LEU A C 1
ATOM 4756 O O . LEU A 1 629 ? -13.361 2.554 10.672 1.00 96.94 629 LEU A O 1
ATOM 4760 N N . SER A 1 630 ? -15.119 2.881 9.312 1.00 97.56 630 SER A N 1
ATOM 4761 C CA . SER A 1 630 ? -15.674 1.536 9.538 1.00 97.56 630 SER A CA 1
ATOM 4762 C C . SER A 1 630 ? -14.787 0.443 8.954 1.00 97.56 630 SER A C 1
ATOM 4764 O O . SER A 1 630 ? -14.581 -0.567 9.619 1.00 97.56 630 SER A O 1
ATOM 4766 N N . GLY A 1 631 ? -14.190 0.672 7.780 1.00 95.88 631 GLY A N 1
ATOM 4767 C CA . GLY A 1 631 ? -13.185 -0.207 7.192 1.00 95.88 631 GLY A CA 1
ATOM 4768 C C . GLY A 1 631 ? -11.995 -0.429 8.121 1.00 95.88 631 GLY A C 1
ATOM 4769 O O . GLY A 1 631 ? -11.568 -1.559 8.298 1.00 95.88 631 GLY A O 1
ATOM 4770 N N . LEU A 1 632 ? -11.490 0.622 8.771 1.00 94.19 632 LEU A N 1
ATOM 4771 C CA . LEU A 1 632 ? -10.359 0.510 9.699 1.00 94.19 632 LEU A CA 1
ATOM 4772 C C . LEU A 1 632 ? -10.715 -0.212 11.008 1.00 94.19 632 LEU A C 1
ATOM 4774 O O . LEU A 1 632 ? -9.877 -0.936 11.540 1.00 94.19 632 LEU A O 1
ATOM 4778 N N . ILE A 1 633 ? -11.923 -0.004 11.542 1.00 93.50 633 ILE A N 1
ATOM 4779 C CA . ILE A 1 633 ? -12.363 -0.613 12.811 1.00 93.50 633 ILE A CA 1
ATOM 4780 C C . ILE A 1 633 ? -12.785 -2.079 12.614 1.00 93.50 633 ILE A C 1
ATOM 4782 O O . ILE A 1 633 ? -12.507 -2.915 13.473 1.00 93.50 633 ILE A O 1
ATOM 4786 N N . PHE A 1 634 ? -13.424 -2.394 11.484 1.00 95.00 634 PHE A N 1
ATOM 4787 C CA . PHE A 1 634 ? -13.961 -3.720 11.153 1.00 95.00 634 PHE A CA 1
ATOM 4788 C C . PHE A 1 634 ? -13.246 -4.358 9.954 1.00 95.00 634 PHE A C 1
ATOM 4790 O O . PHE A 1 634 ? -13.865 -5.045 9.140 1.00 95.00 634 PHE A O 1
ATOM 4797 N N . GLU A 1 635 ? -11.935 -4.121 9.827 1.00 89.94 635 GLU A N 1
ATOM 4798 C CA . GLU A 1 635 ? -11.124 -4.603 8.697 1.00 89.94 635 GLU A CA 1
ATOM 4799 C C . GLU A 1 635 ? -11.238 -6.123 8.528 1.00 89.94 635 GLU A C 1
ATOM 4801 O O . GLU A 1 635 ? -11.376 -6.610 7.407 1.00 89.94 635 GLU A O 1
ATOM 4806 N N . VAL A 1 636 ? -11.243 -6.865 9.641 1.00 84.81 636 VAL A N 1
ATOM 4807 C CA . VAL A 1 636 ? -11.407 -8.325 9.648 1.00 84.81 636 VAL A CA 1
ATOM 4808 C C . VAL A 1 636 ? -12.758 -8.715 9.052 1.00 84.81 636 VAL A C 1
ATOM 4810 O O . VAL A 1 636 ? -12.788 -9.481 8.097 1.00 84.81 636 VAL A O 1
ATOM 4813 N N . GLY A 1 637 ? -13.859 -8.110 9.512 1.00 85.12 637 GLY A N 1
ATOM 4814 C CA . GLY A 1 637 ? -15.195 -8.392 8.976 1.00 85.12 637 GLY A CA 1
ATOM 4815 C C . GLY A 1 637 ? -15.326 -8.123 7.472 1.00 85.12 637 GLY A C 1
ATOM 4816 O O . GLY A 1 637 ? -15.921 -8.920 6.750 1.00 85.12 637 GLY A O 1
ATOM 4817 N N . PHE A 1 638 ? -14.729 -7.037 6.968 1.00 89.94 638 PHE A N 1
ATOM 4818 C CA . PHE A 1 638 ? -14.715 -6.752 5.528 1.00 89.94 638 PHE A CA 1
ATOM 4819 C C . PHE A 1 638 ? -13.856 -7.733 4.725 1.00 89.94 638 PHE A C 1
ATOM 4821 O O . PHE A 1 638 ? -14.207 -8.064 3.590 1.00 89.94 638 PHE A O 1
ATOM 4828 N N . ARG A 1 639 ? -12.718 -8.173 5.273 1.00 86.44 639 ARG A N 1
ATOM 4829 C CA . ARG A 1 639 ? -11.832 -9.143 4.616 1.00 86.44 639 ARG A CA 1
ATOM 4830 C C . ARG A 1 639 ? -12.452 -10.536 4.588 1.00 86.44 639 ARG A C 1
ATOM 4832 O O . ARG A 1 639 ? -12.451 -11.150 3.526 1.00 86.44 639 ARG A O 1
ATOM 4839 N N . ASP A 1 640 ? -13.042 -10.978 5.694 1.00 80.75 640 ASP A N 1
ATOM 4840 C CA . ASP A 1 640 ? -13.711 -12.279 5.797 1.00 80.75 640 ASP A CA 1
ATOM 4841 C C . ASP A 1 640 ? -14.922 -12.364 4.858 1.00 80.75 640 ASP A C 1
ATOM 4843 O O . ASP A 1 640 ? -15.152 -13.396 4.231 1.00 80.75 640 ASP A O 1
ATOM 4847 N N . ALA A 1 641 ? -15.639 -11.250 4.674 1.00 81.25 641 ALA A N 1
ATOM 4848 C CA . ALA A 1 641 ? -16.727 -11.144 3.704 1.00 81.25 641 ALA A CA 1
ATOM 4849 C C . ALA A 1 641 ? -16.260 -10.955 2.242 1.00 81.25 641 ALA A C 1
ATOM 4851 O O . ALA A 1 641 ? -17.091 -10.905 1.341 1.00 81.25 641 ALA A O 1
ATOM 4852 N N . GLY A 1 642 ? -14.954 -10.812 1.975 1.00 82.88 642 GLY A N 1
ATOM 4853 C CA . GLY A 1 642 ? -14.425 -10.591 0.621 1.00 82.88 642 GLY A CA 1
ATOM 4854 C C . GLY A 1 642 ? -14.721 -9.203 0.030 1.00 82.88 642 GLY A C 1
ATOM 4855 O O . GLY A 1 642 ? -14.676 -9.022 -1.186 1.00 82.88 642 GLY A O 1
ATOM 4856 N N . HIS A 1 643 ? -15.018 -8.206 0.868 1.00 87.94 643 HIS A N 1
ATOM 4857 C CA . HIS A 1 643 ? -15.440 -6.865 0.442 1.00 87.94 643 HIS A CA 1
ATOM 4858 C C . HIS A 1 643 ? -14.482 -5.734 0.833 1.00 87.94 643 HIS A C 1
ATOM 4860 O O . HIS A 1 643 ? -14.771 -4.569 0.553 1.00 87.94 643 HIS A O 1
ATOM 4866 N N . TRP A 1 644 ? -13.314 -6.054 1.397 1.00 89.44 644 TRP A N 1
ATOM 4867 C CA . TRP A 1 644 ? -12.254 -5.074 1.659 1.00 89.44 644 TRP A CA 1
ATOM 4868 C C . TRP A 1 644 ? -11.911 -4.237 0.418 1.00 89.44 644 TRP A C 1
ATOM 4870 O O . TRP A 1 644 ? -11.886 -3.011 0.480 1.00 89.44 644 TRP A O 1
ATOM 4880 N N . ASP A 1 645 ? -11.749 -4.882 -0.737 1.00 87.25 645 ASP A N 1
ATOM 4881 C CA . ASP A 1 645 ? -11.418 -4.196 -1.988 1.00 87.25 645 ASP A CA 1
ATOM 4882 C C . ASP A 1 645 ? -12.524 -3.236 -2.441 1.00 87.25 645 ASP A C 1
ATOM 4884 O O . ASP A 1 645 ? -12.238 -2.144 -2.928 1.00 87.25 645 ASP A O 1
ATOM 4888 N N . SER A 1 646 ? -13.791 -3.591 -2.204 1.00 91.81 646 SER A N 1
ATOM 4889 C CA . SER A 1 646 ? -14.921 -2.695 -2.475 1.00 91.81 646 SER A CA 1
ATOM 4890 C C . SER A 1 646 ? -14.895 -1.463 -1.568 1.00 91.81 646 SER A C 1
ATOM 4892 O O . SER A 1 646 ? -15.164 -0.362 -2.045 1.00 91.81 646 SER A O 1
ATOM 4894 N N . VAL A 1 647 ? -14.515 -1.606 -0.292 1.00 95.44 647 VAL A N 1
ATOM 4895 C CA . VAL A 1 647 ? -14.327 -0.457 0.610 1.00 95.44 647 VAL A CA 1
ATOM 4896 C C . VAL A 1 647 ? -13.218 0.453 0.093 1.00 95.44 647 VAL A C 1
ATOM 4898 O O . VAL A 1 647 ? -13.439 1.656 -0.043 1.00 95.44 647 VAL A O 1
ATOM 4901 N N . VAL A 1 648 ? -12.049 -0.110 -0.235 1.00 93.88 648 VAL A N 1
ATOM 4902 C CA . VAL A 1 648 ? -10.901 0.674 -0.710 1.00 93.88 648 VAL A CA 1
ATOM 4903 C C . VAL A 1 648 ? -11.256 1.420 -1.997 1.00 93.88 648 VAL A C 1
ATOM 4905 O O . VAL A 1 648 ? -11.083 2.635 -2.052 1.00 93.88 648 VAL A O 1
ATOM 4908 N N . GLN A 1 649 ? -11.835 0.743 -2.993 1.00 94.69 649 GLN A N 1
ATOM 4909 C CA . GLN A 1 649 ? -12.234 1.360 -4.263 1.00 94.69 649 GLN A CA 1
ATOM 4910 C C . GLN A 1 649 ? -13.209 2.532 -4.074 1.00 94.69 649 GLN A C 1
ATOM 4912 O O . GLN A 1 649 ? -13.013 3.596 -4.664 1.00 94.69 649 GLN A O 1
ATOM 4917 N N . GLN A 1 650 ? -14.234 2.372 -3.229 1.00 97.75 650 GLN A N 1
ATOM 4918 C CA . GLN A 1 650 ? -15.204 3.442 -2.978 1.00 97.75 650 GLN A CA 1
ATOM 4919 C C . GLN A 1 650 ? -14.568 4.605 -2.211 1.00 97.75 650 GLN A C 1
ATOM 4921 O O . GLN A 1 650 ? -14.746 5.760 -2.590 1.00 97.75 650 GLN A O 1
ATOM 4926 N N . VAL A 1 651 ? -13.767 4.331 -1.177 1.00 98.56 651 VAL A N 1
ATOM 4927 C CA . VAL A 1 651 ? -13.052 5.378 -0.427 1.00 98.56 651 VAL A CA 1
ATOM 4928 C C . VAL A 1 651 ? -12.110 6.165 -1.347 1.00 98.56 651 VAL A C 1
ATOM 4930 O O . VAL A 1 651 ? -12.061 7.394 -1.274 1.00 98.56 651 VAL A O 1
ATOM 4933 N N . GLN A 1 652 ? -11.413 5.488 -2.261 1.00 97.56 652 GLN A N 1
ATOM 4934 C CA . GLN A 1 652 ? -10.543 6.128 -3.248 1.00 97.56 652 GLN A CA 1
ATOM 4935 C C . GLN A 1 652 ? -11.324 6.947 -4.281 1.00 97.56 652 GLN A C 1
ATOM 4937 O O . GLN A 1 652 ? -10.882 8.038 -4.640 1.00 97.56 652 GLN A O 1
ATOM 4942 N N . LEU A 1 653 ? -12.492 6.475 -4.728 1.00 96.56 653 LEU A N 1
ATOM 4943 C CA . LEU A 1 653 ? -13.377 7.229 -5.620 1.00 96.56 653 LEU A CA 1
ATOM 4944 C C . LEU A 1 653 ? -13.819 8.554 -4.978 1.00 96.56 653 LEU A C 1
ATOM 4946 O O . LEU A 1 653 ? -13.717 9.611 -5.606 1.00 96.56 653 LEU A O 1
ATOM 4950 N N . GLY A 1 654 ? -14.238 8.510 -3.710 1.00 97.94 654 GLY A N 1
ATOM 4951 C CA . GLY A 1 654 ? -14.586 9.702 -2.938 1.00 97.94 654 GLY A CA 1
ATOM 4952 C C . GLY A 1 654 ? -13.399 10.651 -2.756 1.00 97.94 654 GLY A C 1
ATOM 4953 O O . GLY A 1 654 ? -13.515 11.849 -3.013 1.00 97.94 654 GLY A O 1
ATOM 4954 N N . ALA A 1 655 ? -12.227 10.117 -2.399 1.00 98.38 655 ALA A N 1
ATOM 4955 C CA . ALA A 1 655 ? -11.006 10.902 -2.228 1.00 98.38 655 ALA A CA 1
ATOM 4956 C C . ALA A 1 655 ? -10.569 11.615 -3.514 1.00 98.38 655 ALA A C 1
ATOM 4958 O O . ALA A 1 655 ? -10.237 12.797 -3.472 1.00 98.38 655 ALA A O 1
ATOM 4959 N N . ARG A 1 656 ? -10.620 10.931 -4.664 1.00 97.44 656 ARG A N 1
ATOM 4960 C CA . ARG A 1 656 ? -10.262 11.516 -5.967 1.00 97.44 656 ARG A CA 1
ATOM 4961 C C . ARG A 1 656 ? -11.174 12.683 -6.339 1.00 97.44 656 ARG A C 1
ATOM 4963 O O . ARG A 1 656 ? -10.678 13.703 -6.808 1.00 97.44 656 ARG A O 1
ATOM 4970 N N . TYR A 1 657 ? -12.476 12.581 -6.062 1.00 98.06 657 TYR A N 1
ATOM 4971 C CA . TYR A 1 657 ? -13.377 13.725 -6.219 1.00 98.06 657 TYR A CA 1
ATOM 4972 C C . TYR A 1 657 ? -13.009 14.879 -5.281 1.00 98.06 657 TYR A C 1
ATOM 4974 O O . TYR A 1 657 ? -12.966 16.020 -5.721 1.00 98.06 657 TYR A O 1
ATOM 4982 N N . LEU A 1 658 ? -12.724 14.610 -4.004 1.00 98.69 658 LEU A N 1
ATOM 4983 C CA . LEU A 1 658 ? -12.384 15.661 -3.036 1.00 98.69 658 LEU A CA 1
ATOM 4984 C C . LEU A 1 658 ? -11.064 16.370 -3.374 1.00 98.69 658 LEU A C 1
ATOM 4986 O O . LEU A 1 658 ? -10.949 17.576 -3.166 1.00 98.69 658 LEU A O 1
ATOM 4990 N N . LEU A 1 659 ? -10.091 15.641 -3.928 1.00 98.12 659 LEU A N 1
ATOM 4991 C CA . LEU A 1 659 ? -8.864 16.216 -4.477 1.00 98.12 659 LEU A CA 1
ATOM 4992 C C . LEU A 1 659 ? -9.168 17.149 -5.652 1.00 98.12 659 LEU A C 1
ATOM 4994 O O . LEU A 1 659 ? -8.728 18.295 -5.636 1.00 98.12 659 LEU A O 1
ATOM 4998 N N . ALA A 1 660 ? -9.978 16.693 -6.613 1.00 94.06 660 ALA A N 1
ATOM 4999 C CA . ALA A 1 660 ? -10.409 17.508 -7.748 1.00 94.06 660 ALA A CA 1
ATOM 5000 C C . ALA A 1 660 ? -11.218 18.741 -7.306 1.00 94.06 660 ALA A C 1
ATOM 5002 O O . ALA A 1 660 ? -11.028 19.839 -7.824 1.00 94.06 660 ALA A O 1
ATOM 5003 N N . ALA A 1 661 ? -12.085 18.581 -6.305 1.00 96.62 661 ALA A N 1
ATOM 5004 C CA . ALA A 1 661 ? -12.890 19.651 -5.734 1.00 96.62 661 ALA A CA 1
ATOM 5005 C C . ALA A 1 661 ? -12.039 20.716 -5.026 1.00 96.62 661 ALA A C 1
ATOM 5007 O O . ALA A 1 661 ? -12.482 21.859 -4.919 1.00 96.62 661 ALA A O 1
ATOM 5008 N N . HIS A 1 662 ? -10.826 20.396 -4.562 1.00 97.81 662 HIS A N 1
ATOM 5009 C CA . HIS A 1 662 ? -9.894 21.363 -3.975 1.00 97.81 662 HIS A CA 1
ATOM 5010 C C . HIS A 1 662 ? -9.175 22.180 -5.068 1.00 97.81 662 HIS A C 1
ATOM 5012 O O . HIS A 1 662 ? -7.952 22.153 -5.200 1.00 97.81 662 HIS A O 1
ATOM 5018 N N . VAL A 1 663 ? -9.968 22.898 -5.871 1.00 94.69 663 VAL A N 1
ATOM 5019 C CA . VAL A 1 663 ? -9.582 23.562 -7.129 1.00 94.69 663 VAL A CA 1
ATOM 5020 C C . VAL A 1 663 ? -8.470 24.604 -6.985 1.00 94.69 663 VAL A C 1
ATOM 5022 O O . VAL A 1 663 ? -7.773 24.895 -7.955 1.00 94.69 663 VAL A O 1
ATOM 5025 N N . ARG A 1 664 ? -8.260 25.150 -5.780 1.00 94.88 664 ARG A N 1
ATOM 5026 C CA . ARG A 1 664 ? -7.018 25.848 -5.420 1.00 94.88 664 ARG A CA 1
ATOM 5027 C C . ARG A 1 664 ? -6.496 25.288 -4.107 1.00 94.88 664 ARG A C 1
ATOM 5029 O O . ARG A 1 664 ? -7.006 25.651 -3.054 1.00 94.88 664 ARG A O 1
ATOM 5036 N N . ALA A 1 665 ? -5.481 24.436 -4.189 1.00 95.06 665 ALA A N 1
ATOM 5037 C CA . ALA A 1 665 ? -4.794 23.864 -3.039 1.00 95.06 665 ALA A CA 1
ATOM 5038 C C . ALA A 1 665 ? -3.571 24.715 -2.662 1.00 95.06 665 ALA A C 1
ATOM 5040 O O . ALA A 1 665 ? -2.721 24.998 -3.509 1.00 95.06 665 ALA A O 1
ATOM 5041 N N . SER A 1 666 ? -3.482 25.150 -1.405 1.00 94.00 666 SER A N 1
ATOM 5042 C CA . SER A 1 666 ? -2.402 26.018 -0.928 1.00 94.00 666 SER A CA 1
ATOM 5043 C C . SER A 1 666 ? -2.077 25.784 0.544 1.00 94.00 666 SER A C 1
ATOM 5045 O O . SER A 1 666 ? -2.959 25.551 1.371 1.00 94.00 666 SER A O 1
ATOM 5047 N N . ASP A 1 667 ? -0.802 25.928 0.899 1.00 92.56 667 ASP A N 1
ATOM 5048 C CA . ASP A 1 667 ? -0.376 25.955 2.301 1.00 92.56 667 ASP A CA 1
ATOM 5049 C C . ASP A 1 667 ? -0.773 27.255 3.016 1.00 92.56 667 ASP A C 1
ATOM 5051 O O . ASP A 1 667 ? -0.833 27.266 4.247 1.00 92.56 667 ASP A O 1
ATOM 5055 N N . ASP A 1 668 ? -1.068 28.321 2.261 1.00 95.31 668 ASP A N 1
ATOM 5056 C CA . ASP A 1 668 ? -1.709 29.537 2.764 1.00 95.31 668 ASP A CA 1
ATOM 5057 C C . ASP A 1 668 ? -3.230 29.317 2.863 1.00 95.31 668 ASP A C 1
ATOM 5059 O O . ASP A 1 668 ? -3.889 29.208 1.821 1.00 95.31 668 ASP A O 1
ATOM 5063 N N . PRO A 1 669 ? -3.812 29.288 4.082 1.00 94.81 669 PRO A N 1
ATOM 5064 C CA . PRO A 1 669 ? -5.247 29.122 4.287 1.00 94.81 669 PRO A CA 1
ATOM 5065 C C . PRO A 1 669 ? -6.095 30.055 3.418 1.00 94.81 669 PRO A C 1
ATOM 5067 O O . PRO A 1 669 ? -7.060 29.593 2.818 1.00 94.81 669 PRO A O 1
ATOM 5070 N N . ALA A 1 670 ? -5.714 31.329 3.280 1.00 94.31 670 ALA A N 1
ATOM 5071 C CA . ALA A 1 670 ? -6.509 32.337 2.575 1.00 94.31 670 ALA A CA 1
ATOM 5072 C C . ALA A 1 670 ? -6.616 32.096 1.058 1.00 94.31 670 ALA A C 1
ATOM 5074 O O . ALA A 1 670 ? -7.540 32.597 0.415 1.00 94.31 670 ALA A O 1
ATOM 5075 N N . ALA A 1 671 ? -5.681 31.335 0.484 1.00 96.19 671 ALA A N 1
ATOM 5076 C CA . ALA A 1 671 ? -5.630 31.042 -0.945 1.00 96.19 671 ALA A CA 1
ATOM 5077 C C . ALA A 1 671 ? -6.421 29.782 -1.341 1.00 96.19 671 ALA A C 1
ATOM 5079 O O . ALA A 1 671 ? -6.624 29.543 -2.537 1.00 96.19 671 ALA A O 1
ATOM 5080 N N . ASN A 1 672 ? -6.870 28.984 -0.363 1.00 97.25 672 ASN A N 1
ATOM 5081 C CA . ASN A 1 672 ? -7.587 27.745 -0.638 1.00 97.25 672 ASN A CA 1
ATOM 5082 C C . ASN A 1 672 ? -8.981 28.006 -1.223 1.00 97.25 672 ASN A C 1
ATOM 5084 O O . ASN A 1 672 ? -9.655 28.984 -0.887 1.00 97.25 672 ASN A O 1
ATOM 5088 N N . ALA A 1 673 ? -9.406 27.114 -2.115 1.00 96.12 673 ALA A N 1
ATOM 5089 C CA . ALA A 1 673 ? -10.732 27.129 -2.714 1.00 96.12 673 ALA A CA 1
ATOM 5090 C C . ALA A 1 673 ? -11.227 25.700 -2.930 1.00 96.12 673 ALA A C 1
ATOM 5092 O O . ALA A 1 673 ? -10.594 24.920 -3.645 1.00 96.12 673 ALA A O 1
ATOM 5093 N N . LEU A 1 674 ? -12.356 25.368 -2.308 1.00 97.75 674 LEU A N 1
ATOM 5094 C CA . LEU A 1 674 ? -12.952 24.036 -2.325 1.00 97.75 674 LEU A CA 1
ATOM 5095 C C . LEU A 1 674 ? -14.359 24.099 -2.916 1.00 97.75 674 LEU A C 1
ATOM 5097 O O . LEU A 1 674 ? -15.219 24.796 -2.388 1.00 97.75 674 LEU A O 1
ATOM 5101 N N . VAL A 1 675 ? -14.634 23.335 -3.968 1.00 95.94 675 VAL A N 1
ATOM 5102 C CA . VAL A 1 675 ? -15.996 23.151 -4.477 1.00 95.94 675 VAL A CA 1
ATOM 5103 C C . VAL A 1 675 ? -16.826 22.446 -3.409 1.00 95.94 675 VAL A C 1
ATOM 5105 O O . VAL A 1 675 ? -16.529 21.323 -2.998 1.00 95.94 675 VAL A O 1
ATOM 5108 N N . ALA A 1 676 ? -17.876 23.115 -2.947 1.00 94.06 676 ALA A N 1
ATOM 5109 C CA . ALA A 1 676 ? -18.777 22.618 -1.917 1.00 94.06 676 ALA A CA 1
ATOM 5110 C C . ALA A 1 676 ? -20.018 21.932 -2.511 1.00 94.06 676 ALA A C 1
ATOM 5112 O O . ALA A 1 676 ? -20.556 20.994 -1.912 1.00 94.06 676 ALA A O 1
ATOM 5113 N N . GLN A 1 677 ? -20.452 22.359 -3.701 1.00 93.75 677 GLN A N 1
ATOM 5114 C CA . GLN A 1 677 ? -21.562 21.746 -4.425 1.00 93.75 677 GLN A CA 1
ATOM 5115 C C . GLN A 1 677 ? -21.388 21.899 -5.941 1.00 93.75 677 GLN A C 1
ATOM 5117 O O . GLN A 1 677 ? -20.967 22.954 -6.411 1.00 93.75 677 GLN A O 1
ATOM 5122 N N . VAL A 1 678 ? -21.762 20.861 -6.692 1.00 93.88 678 VAL A N 1
ATOM 5123 C CA . VAL A 1 678 ? -21.924 20.917 -8.151 1.00 93.88 678 VAL A CA 1
ATOM 5124 C C . VAL A 1 678 ? -23.379 20.629 -8.508 1.00 93.88 678 VAL A C 1
ATOM 5126 O O . VAL A 1 678 ? -23.951 19.637 -8.045 1.00 93.88 678 VAL A O 1
ATOM 5129 N N . GLY A 1 679 ? -23.964 21.481 -9.345 1.00 91.50 679 GLY A N 1
ATOM 5130 C CA . GLY A 1 679 ? -25.370 21.431 -9.733 1.00 91.50 679 GLY A CA 1
ATOM 5131 C C . GLY A 1 679 ? -26.254 22.343 -8.881 1.00 91.50 679 GLY A C 1
ATOM 5132 O O . GLY A 1 679 ? -26.115 22.416 -7.655 1.00 91.50 679 GLY A O 1
ATOM 5133 N N . ASP A 1 680 ? -27.196 23.010 -9.545 1.00 90.25 680 ASP A N 1
ATOM 5134 C CA . ASP A 1 680 ? -28.227 23.808 -8.893 1.00 90.25 680 ASP A CA 1
ATOM 5135 C C . ASP A 1 680 ? -29.456 22.941 -8.568 1.00 90.25 680 ASP A C 1
ATOM 5137 O O . ASP A 1 680 ? -29.883 22.098 -9.355 1.00 90.25 680 ASP A O 1
ATOM 5141 N N . VAL A 1 681 ? -30.017 23.132 -7.372 1.00 88.81 681 VAL A N 1
ATOM 5142 C CA . VAL A 1 681 ? -31.072 22.259 -6.835 1.00 88.81 681 VAL A CA 1
ATOM 5143 C C . VAL A 1 681 ? -32.382 22.410 -7.604 1.00 88.81 681 VAL A C 1
ATOM 5145 O O . VAL A 1 681 ? -33.104 21.425 -7.765 1.00 88.81 681 VAL A O 1
ATOM 5148 N N . ASP A 1 682 ? -32.709 23.619 -8.056 1.00 88.62 682 ASP A N 1
ATOM 5149 C CA . ASP A 1 682 ? -33.998 23.897 -8.686 1.00 88.62 682 ASP A CA 1
ATOM 5150 C C . ASP A 1 682 ? -33.999 23.432 -10.157 1.00 88.62 682 ASP A C 1
ATOM 5152 O O . ASP A 1 682 ? -34.949 22.788 -10.611 1.00 88.62 682 ASP A O 1
ATOM 5156 N N . THR A 1 683 ? -32.903 23.659 -10.884 1.00 89.12 683 THR A N 1
ATOM 5157 C CA . THR A 1 683 ? -32.712 23.163 -12.259 1.00 89.12 683 THR A CA 1
ATOM 5158 C C . THR A 1 683 ? -32.529 21.644 -12.325 1.00 89.12 683 THR A C 1
ATOM 5160 O O . THR A 1 683 ? -33.109 21.008 -13.209 1.00 89.12 683 THR A O 1
ATOM 5163 N N . ASP A 1 684 ? -31.835 21.029 -11.360 1.00 90.12 684 ASP A N 1
ATOM 5164 C CA . ASP A 1 684 ? -31.784 19.566 -11.218 1.00 90.12 684 ASP A CA 1
ATOM 5165 C C . ASP A 1 684 ? -33.173 18.972 -10.931 1.00 90.12 684 ASP A C 1
ATOM 5167 O O . ASP A 1 684 ? -33.554 17.944 -11.500 1.00 90.12 684 ASP A O 1
ATOM 5171 N N . ALA A 1 685 ? -33.976 19.627 -10.083 1.00 88.38 685 ALA A N 1
ATOM 5172 C CA . ALA A 1 685 ? -35.350 19.213 -9.795 1.00 88.38 685 ALA A CA 1
ATOM 5173 C C . ALA A 1 685 ? -36.276 19.300 -11.021 1.00 88.38 685 ALA A C 1
ATOM 5175 O O . ALA A 1 685 ? -37.224 18.517 -11.126 1.00 88.38 685 ALA A O 1
ATOM 5176 N N . ALA A 1 686 ? -36.001 20.214 -11.955 1.00 89.75 686 ALA A N 1
ATOM 5177 C CA . ALA A 1 686 ? -36.758 20.363 -13.196 1.00 89.75 686 ALA A CA 1
ATOM 5178 C C . ALA A 1 686 ? -36.444 19.276 -14.243 1.00 89.75 686 ALA A C 1
ATOM 5180 O O . ALA A 1 686 ? -37.237 19.066 -15.164 1.00 89.75 686 ALA A O 1
ATOM 5181 N N . TYR A 1 687 ? -35.317 18.569 -14.112 1.00 92.19 687 TYR A N 1
ATOM 5182 C CA . TYR A 1 687 ? -34.922 17.491 -15.015 1.00 92.19 687 TYR A CA 1
ATOM 5183 C C . TYR A 1 687 ? -35.310 16.114 -14.458 1.00 92.19 687 TYR A C 1
ATOM 5185 O O . TYR A 1 687 ? -34.921 15.742 -13.352 1.00 92.19 687 TYR A O 1
ATOM 5193 N N . TRP A 1 688 ? -36.046 15.320 -15.242 1.00 93.81 688 TRP A N 1
ATOM 5194 C CA . TRP A 1 688 ? -36.359 13.923 -14.924 1.00 93.81 688 TRP A CA 1
ATOM 5195 C C . TRP A 1 688 ? -35.901 13.005 -16.057 1.00 93.81 688 TRP A C 1
ATOM 5197 O O . TRP A 1 688 ? -36.606 12.821 -17.050 1.00 93.81 688 TRP A O 1
ATOM 5207 N N . GLY A 1 689 ? -34.715 12.427 -15.898 1.00 93.38 689 GLY A N 1
ATOM 5208 C CA . GLY A 1 689 ? -34.120 11.531 -16.880 1.00 93.38 689 GLY A CA 1
ATOM 5209 C C . GLY A 1 689 ? -32.743 11.043 -16.449 1.00 93.38 689 GLY A C 1
ATOM 5210 O O . GLY A 1 689 ? -32.289 11.321 -15.342 1.00 93.38 689 GLY A O 1
ATOM 5211 N N . ARG A 1 690 ? -32.079 10.324 -17.350 1.00 94.12 690 ARG A N 1
ATOM 5212 C CA . ARG A 1 690 ? -30.715 9.809 -17.184 1.00 94.12 690 ARG A CA 1
ATOM 5213 C C . ARG A 1 690 ? -29.690 10.947 -17.061 1.00 94.12 690 ARG A C 1
ATOM 5215 O O . ARG A 1 690 ? -29.799 11.906 -17.831 1.00 94.12 690 ARG A O 1
ATOM 5222 N N . PRO A 1 691 ? -28.672 10.861 -16.188 1.00 95.06 691 PRO A N 1
ATOM 5223 C CA . PRO A 1 691 ? -27.593 11.842 -16.145 1.00 95.06 691 PRO A CA 1
ATOM 5224 C C . PRO A 1 691 ? -26.751 11.805 -17.427 1.00 95.06 691 PRO A C 1
ATOM 5226 O O . PRO A 1 691 ? -26.250 12.841 -17.843 1.00 95.06 691 PRO A O 1
ATOM 5229 N N . GLU A 1 692 ? -26.671 10.652 -18.106 1.00 94.62 692 GLU A N 1
ATOM 5230 C CA . GLU A 1 692 ? -25.955 10.476 -19.382 1.00 94.62 692 GLU A CA 1
ATOM 5231 C C . GLU A 1 692 ? -26.591 11.254 -20.553 1.00 94.62 692 GLU A C 1
ATOM 5233 O O . GLU A 1 692 ? -25.992 11.377 -21.620 1.00 94.62 692 GLU A O 1
ATOM 5238 N N . GLU A 1 693 ? -27.827 11.734 -20.384 1.00 92.56 693 GLU A N 1
ATOM 5239 C CA . GLU A 1 693 ? -28.603 12.451 -21.409 1.00 92.56 693 GLU A CA 1
ATOM 5240 C C . GLU A 1 693 ? -28.940 13.888 -20.994 1.00 92.56 693 GLU A C 1
ATOM 5242 O O . GLU A 1 693 ? -29.516 14.647 -21.778 1.00 92.56 693 GLU A O 1
ATOM 5247 N N . GLN A 1 694 ? -28.572 14.283 -19.771 1.00 92.19 694 GLN A N 1
ATOM 5248 C CA . GLN A 1 694 ? -28.744 15.655 -19.328 1.00 92.19 694 GLN A CA 1
ATOM 5249 C C . GLN A 1 694 ? -27.750 16.533 -20.086 1.00 92.19 694 GLN A C 1
ATOM 5251 O O . GLN A 1 694 ? -26.547 16.290 -20.063 1.00 92.19 694 GLN A O 1
ATOM 5256 N N . GLN A 1 695 ? -28.254 17.560 -20.766 1.00 89.38 695 GLN A N 1
ATOM 5257 C CA . GLN A 1 695 ? -27.394 18.547 -21.413 1.00 89.38 695 GLN A CA 1
ATOM 5258 C C . GLN A 1 695 ? -26.504 19.241 -20.370 1.00 89.38 695 GLN A C 1
ATOM 5260 O O . GLN A 1 695 ? -26.889 19.390 -19.215 1.00 89.38 695 GLN A O 1
ATOM 5265 N N . GLU A 1 696 ? -25.319 19.680 -20.781 1.00 88.31 696 GLU A N 1
ATOM 5266 C CA . GLU A 1 696 ? -24.325 20.305 -19.902 1.00 88.31 696 GLU A CA 1
ATOM 5267 C C . GLU A 1 696 ? -23.881 21.655 -20.464 1.00 88.31 696 GLU A C 1
ATOM 5269 O O . GLU A 1 696 ? -24.068 21.932 -21.653 1.00 88.31 696 GLU A O 1
ATOM 5274 N N . ARG A 1 697 ? -23.237 22.475 -19.622 1.00 85.00 697 ARG A N 1
ATOM 5275 C CA . ARG A 1 697 ? -22.745 23.824 -19.970 1.00 85.00 697 ARG A CA 1
ATOM 5276 C C . ARG A 1 697 ? -23.863 24.797 -20.372 1.00 85.00 697 ARG A C 1
ATOM 5278 O O . ARG A 1 697 ? -23.632 25.724 -21.148 1.00 85.00 697 ARG A O 1
ATOM 5285 N N . GLY A 1 698 ? -25.075 24.577 -19.865 1.00 84.75 698 GLY A N 1
ATOM 5286 C CA . GLY A 1 698 ? -26.191 25.502 -20.026 1.00 84.75 698 GLY A CA 1
ATOM 5287 C C . GLY A 1 698 ? -26.035 26.757 -19.176 1.00 84.75 698 GLY A C 1
ATOM 5288 O O . GLY A 1 698 ? -25.286 26.773 -18.203 1.00 84.75 698 GLY A O 1
ATOM 5289 N N . VAL A 1 699 ? -26.774 27.800 -19.541 1.00 88.50 699 VAL A N 1
ATOM 5290 C CA . VAL A 1 699 ? -26.904 29.032 -18.748 1.00 88.50 699 VAL A CA 1
ATOM 5291 C C . VAL A 1 699 ? -27.954 28.862 -17.649 1.00 88.50 699 VAL A C 1
ATOM 5293 O O . VAL A 1 699 ? -28.764 27.931 -17.714 1.00 88.50 699 VAL A O 1
ATOM 5296 N N . GLU A 1 700 ? -27.962 29.774 -16.678 1.00 86.56 700 GLU A N 1
ATOM 5297 C CA . GLU A 1 700 ? -28.914 29.805 -15.560 1.00 86.56 700 GLU A CA 1
ATOM 5298 C C . GLU A 1 700 ? -30.375 29.566 -16.002 1.00 86.56 700 GLU A C 1
ATOM 5300 O O . GLU A 1 700 ? -30.802 30.000 -17.076 1.00 86.56 700 GLU A O 1
ATOM 5305 N N . ASN A 1 701 ? -31.162 28.886 -15.159 1.00 84.69 701 ASN A N 1
ATOM 5306 C CA . ASN A 1 701 ? -32.576 28.542 -15.387 1.00 84.69 701 ASN A CA 1
ATOM 5307 C C . ASN A 1 701 ? -32.849 27.555 -16.542 1.00 84.69 701 ASN A C 1
ATOM 5309 O O . ASN A 1 701 ? -33.998 27.387 -16.958 1.00 84.69 701 ASN A O 1
ATOM 5313 N N . THR A 1 702 ? -31.827 26.858 -17.047 1.00 86.88 702 THR A N 1
ATOM 5314 C CA . THR A 1 702 ? -31.994 25.749 -18.002 1.00 86.88 702 THR A CA 1
ATOM 5315 C C . THR A 1 702 ? -31.714 24.398 -17.333 1.00 86.88 702 THR A C 1
ATOM 5317 O O . THR A 1 702 ? -30.890 24.341 -16.423 1.00 86.88 702 THR A O 1
ATOM 5320 N N . PRO A 1 703 ? -32.307 23.275 -17.792 1.00 83.12 703 PRO A N 1
ATOM 5321 C CA . PRO A 1 703 ? -31.960 21.935 -17.290 1.00 83.12 703 PRO A CA 1
ATOM 5322 C C . PRO A 1 703 ? -30.480 21.552 -17.460 1.00 83.12 703 PRO A C 1
ATOM 5324 O O . PRO A 1 703 ? -30.032 20.564 -16.881 1.00 83.12 703 PRO A O 1
ATOM 5327 N N . ALA A 1 704 ? -29.744 22.310 -18.279 1.00 86.31 704 ALA A N 1
ATOM 5328 C CA . ALA A 1 704 ? -28.323 22.136 -18.539 1.00 86.31 704 ALA A CA 1
ATOM 5329 C C . ALA A 1 704 ? -27.410 22.959 -17.613 1.00 86.31 704 ALA A C 1
ATOM 5331 O O . ALA A 1 704 ? -26.184 22.868 -17.724 1.00 86.31 704 ALA A O 1
ATOM 5332 N N . TYR A 1 705 ? -27.993 23.776 -16.730 1.00 90.75 705 TYR A N 1
ATOM 5333 C CA . TYR A 1 705 ? -27.267 24.590 -15.763 1.00 90.75 705 TYR A CA 1
ATOM 5334 C C . TYR A 1 705 ? -26.761 23.731 -14.604 1.00 90.75 705 TYR A C 1
ATOM 5336 O O . TYR A 1 705 ? -27.541 23.171 -13.835 1.00 90.75 705 TYR A O 1
ATOM 5344 N N . ARG A 1 706 ? -25.439 23.609 -14.484 1.00 91.94 706 ARG A N 1
ATOM 5345 C CA . ARG A 1 706 ? -24.781 22.817 -13.438 1.00 91.94 706 ARG A CA 1
ATOM 5346 C C . ARG A 1 706 ? -23.574 23.576 -12.864 1.00 91.94 706 ARG A C 1
ATOM 5348 O O . ARG A 1 706 ? -22.439 23.198 -13.145 1.00 91.94 706 ARG A O 1
ATOM 5355 N N . PRO A 1 707 ? -23.798 24.660 -12.100 1.00 91.12 707 PRO A N 1
ATOM 5356 C CA . PRO A 1 707 ? -22.715 25.476 -11.555 1.00 91.12 707 PRO A CA 1
ATOM 5357 C C . PRO A 1 707 ? -21.891 24.701 -10.521 1.00 91.12 707 PRO A C 1
ATOM 5359 O O . PRO A 1 707 ? -22.389 23.762 -9.897 1.00 91.12 707 PRO A O 1
ATOM 5362 N N . ALA A 1 708 ? -20.645 25.122 -10.305 1.00 91.81 708 ALA A N 1
ATOM 5363 C CA . ALA A 1 708 ? -19.801 24.639 -9.215 1.00 91.81 708 ALA A CA 1
ATOM 5364 C C . ALA A 1 708 ? -19.591 25.773 -8.203 1.00 91.81 708 ALA A C 1
ATOM 5366 O O . ALA A 1 708 ? -18.878 26.736 -8.478 1.00 91.81 708 ALA A O 1
ATOM 5367 N N . TRP A 1 709 ? -20.209 25.669 -7.026 1.00 91.38 709 TRP A N 1
ATOM 5368 C CA . TRP A 1 709 ? -20.081 26.689 -5.986 1.00 91.38 709 TRP A CA 1
ATOM 5369 C C . TRP A 1 709 ? -18.935 26.370 -5.032 1.00 91.38 709 TRP A C 1
ATOM 5371 O O . TRP A 1 709 ? -18.784 25.238 -4.564 1.00 91.38 709 TRP A O 1
ATOM 5381 N N . VAL A 1 710 ? -18.142 27.393 -4.727 1.00 93.44 710 VAL A N 1
ATOM 5382 C CA . VAL A 1 710 ? -16.863 27.275 -4.024 1.00 93.44 710 VAL A CA 1
ATOM 5383 C C . VAL A 1 710 ? -16.954 27.868 -2.618 1.00 93.44 710 VAL A C 1
ATOM 5385 O O . VAL A 1 710 ? -17.609 28.884 -2.395 1.00 93.44 710 VAL A O 1
ATOM 5388 N N . ALA A 1 711 ? -16.291 27.218 -1.668 1.00 95.06 711 ALA A N 1
ATOM 5389 C CA . ALA A 1 711 ? -15.914 27.759 -0.373 1.00 95.06 711 ALA A CA 1
ATOM 5390 C C . ALA A 1 711 ? -14.488 28.324 -0.461 1.00 95.06 711 ALA A C 1
ATOM 5392 O O . ALA A 1 711 ? -13.557 27.607 -0.834 1.00 95.06 711 ALA A O 1
ATOM 5393 N N . ASP A 1 712 ? -14.318 29.603 -0.129 1.00 95.38 712 ASP A N 1
ATOM 5394 C CA . ASP A 1 712 ? -13.028 30.304 -0.132 1.00 95.38 712 ASP A CA 1
ATOM 5395 C C . ASP A 1 712 ? -12.947 31.319 1.025 1.00 95.38 712 ASP A C 1
ATOM 5397 O O . ASP A 1 712 ? -13.748 31.266 1.956 1.00 95.38 712 ASP A O 1
ATOM 5401 N N . ALA A 1 713 ? -11.962 32.218 1.045 1.00 94.62 713 ALA A N 1
ATOM 5402 C CA . ALA A 1 713 ? -11.839 33.209 2.119 1.00 94.62 713 ALA A CA 1
ATOM 5403 C C . ALA A 1 713 ? -12.968 34.268 2.134 1.00 94.62 713 ALA A C 1
ATOM 5405 O O . ALA A 1 713 ? -13.188 34.907 3.166 1.00 94.62 713 ALA A O 1
ATOM 5406 N N . VAL A 1 714 ? -13.677 34.472 1.015 1.00 93.19 714 VAL A N 1
ATOM 5407 C CA . VAL A 1 714 ? -14.770 35.453 0.880 1.00 93.19 714 VAL A CA 1
ATOM 5408 C C . VAL A 1 714 ? -16.102 34.828 1.291 1.00 93.19 714 VAL A C 1
ATOM 5410 O O . VAL A 1 714 ? -16.837 35.416 2.090 1.00 93.19 714 VAL A O 1
ATOM 5413 N N . PHE A 1 715 ? -16.376 33.618 0.799 1.00 93.38 715 PHE A N 1
ATOM 5414 C CA . PHE A 1 715 ? -17.529 32.792 1.160 1.00 93.38 715 PHE A CA 1
ATOM 5415 C C . PHE A 1 715 ? -17.055 31.540 1.915 1.00 93.38 715 PHE A C 1
ATOM 5417 O O . PHE A 1 715 ? -16.997 30.448 1.345 1.00 93.38 715 PHE A O 1
ATOM 5424 N N . PRO A 1 716 ? -16.677 31.684 3.198 1.00 94.75 716 PRO A N 1
ATOM 5425 C CA . PRO A 1 716 ? -16.044 30.613 3.955 1.00 94.75 716 PRO A CA 1
ATOM 5426 C C . PRO A 1 716 ? -16.963 29.425 4.231 1.00 94.75 716 PRO A C 1
ATOM 5428 O O . PRO A 1 716 ? -18.150 29.598 4.505 1.00 94.75 716 PRO A O 1
ATOM 5431 N N . GLY A 1 717 ? -16.376 28.227 4.195 1.00 94.69 717 GLY A N 1
ATOM 5432 C CA . GLY A 1 717 ? -17.047 26.944 4.422 1.00 94.69 717 GLY A CA 1
ATOM 5433 C C . GLY A 1 717 ? -16.174 25.963 5.201 1.00 94.69 717 GLY A C 1
ATOM 5434 O O . GLY A 1 717 ? -15.713 24.958 4.659 1.00 94.69 717 GLY A O 1
ATOM 5435 N N . GLY A 1 718 ? -15.914 26.273 6.470 1.00 95.62 718 GLY A N 1
ATOM 5436 C CA . GLY A 1 718 ? -15.084 25.465 7.364 1.00 95.62 718 GLY A CA 1
ATOM 5437 C C . GLY A 1 718 ? -15.705 24.116 7.744 1.00 95.62 718 GLY A C 1
ATOM 5438 O O . GLY A 1 718 ? -14.972 23.163 7.984 1.00 95.62 718 GLY A O 1
ATOM 5439 N N . ASP A 1 719 ? -17.034 23.998 7.739 1.00 93.94 719 ASP A N 1
ATOM 5440 C CA . ASP A 1 719 ? -17.748 22.720 7.868 1.00 93.94 719 ASP A CA 1
ATOM 5441 C C . ASP A 1 719 ? -17.451 21.785 6.686 1.00 93.94 719 ASP A C 1
ATOM 5443 O O . ASP A 1 719 ? -16.997 20.659 6.883 1.00 93.94 719 ASP A O 1
ATOM 5447 N N . VAL A 1 720 ? -17.618 22.273 5.452 1.00 96.12 720 VAL A N 1
ATOM 5448 C CA . VAL A 1 720 ? -17.387 21.481 4.233 1.00 96.12 720 VAL A CA 1
ATOM 5449 C C . VAL A 1 720 ? -15.902 21.154 4.058 1.00 96.12 720 VAL A C 1
ATOM 5451 O O . VAL A 1 720 ? -15.558 20.026 3.702 1.00 96.12 720 VAL A O 1
ATOM 5454 N N . ALA A 1 721 ? -15.005 22.097 4.362 1.00 98.25 721 ALA A N 1
ATOM 5455 C CA . ALA A 1 721 ? -13.566 21.849 4.327 1.00 98.25 721 ALA A CA 1
ATOM 5456 C C . ALA A 1 721 ? -13.093 20.893 5.431 1.00 98.25 721 ALA A C 1
ATOM 5458 O O . ALA A 1 721 ? -12.255 20.030 5.169 1.00 98.25 721 ALA A O 1
ATOM 5459 N N . GLY A 1 722 ? -13.660 20.990 6.639 1.00 98.12 722 GLY A N 1
ATOM 5460 C CA . GLY A 1 722 ? -13.439 20.016 7.706 1.00 98.12 722 GLY A CA 1
ATOM 5461 C C . GLY A 1 722 ? -13.900 18.617 7.289 1.00 98.12 722 GLY A C 1
ATOM 5462 O O . GLY A 1 722 ? -13.143 17.658 7.421 1.00 98.12 722 GLY A O 1
ATOM 5463 N N . ALA A 1 723 ? -15.088 18.502 6.688 1.00 98.12 723 ALA A N 1
ATOM 5464 C CA . ALA A 1 723 ? -15.598 17.237 6.165 1.00 98.12 723 ALA A CA 1
ATOM 5465 C C . ALA A 1 723 ? -14.663 16.642 5.096 1.00 98.12 723 ALA A C 1
ATOM 5467 O O . ALA A 1 723 ? -14.257 15.482 5.198 1.00 98.12 723 ALA A O 1
ATOM 5468 N N . ALA A 1 724 ? -14.266 17.440 4.100 1.00 98.81 724 ALA A N 1
ATOM 5469 C CA . ALA A 1 724 ? -13.354 17.009 3.043 1.00 98.81 724 ALA A CA 1
ATOM 5470 C C . ALA A 1 724 ? -11.979 16.593 3.597 1.00 98.81 724 ALA A C 1
ATOM 5472 O O . ALA A 1 724 ? -11.443 15.563 3.195 1.00 98.81 724 ALA A O 1
ATOM 5473 N N . SER A 1 725 ? -11.438 17.341 4.564 1.00 98.81 725 SER A N 1
ATOM 5474 C CA . SER A 1 725 ? -10.189 17.002 5.253 1.00 98.81 725 SER A CA 1
ATOM 5475 C C . SER A 1 725 ? -10.279 15.659 5.987 1.00 98.81 725 SER A C 1
ATOM 5477 O O . SER A 1 725 ? -9.421 14.795 5.800 1.00 98.81 725 SER A O 1
ATOM 5479 N N . ALA A 1 726 ? -11.352 15.442 6.755 1.00 98.62 726 ALA A N 1
ATOM 5480 C CA . ALA A 1 726 ? -11.635 14.179 7.433 1.00 98.62 726 ALA A CA 1
ATOM 5481 C C . ALA A 1 726 ? -11.704 12.998 6.448 1.00 98.62 726 ALA A C 1
ATOM 5483 O O . ALA A 1 726 ? -11.063 11.968 6.653 1.00 98.62 726 ALA A O 1
ATOM 5484 N N . ALA A 1 727 ? -12.441 13.157 5.351 1.00 98.81 727 ALA A N 1
ATOM 5485 C CA . ALA A 1 727 ? -12.586 12.141 4.314 1.00 98.81 727 ALA A CA 1
ATOM 5486 C C . ALA A 1 727 ? -11.275 11.806 3.601 1.00 98.81 727 ALA A C 1
ATOM 5488 O O . ALA A 1 727 ? -10.952 10.628 3.439 1.00 98.81 727 ALA A O 1
ATOM 5489 N N . LEU A 1 728 ? -10.492 12.821 3.234 1.00 98.88 728 LEU A N 1
ATOM 5490 C CA . LEU A 1 728 ? -9.169 12.618 2.656 1.00 98.88 728 LEU A CA 1
ATOM 5491 C C . LEU A 1 728 ? -8.256 11.893 3.645 1.00 98.88 728 LEU A C 1
ATOM 5493 O O . LEU A 1 728 ? -7.637 10.910 3.263 1.00 98.88 728 LEU A O 1
ATOM 5497 N N . ALA A 1 729 ? -8.232 12.284 4.921 1.00 98.56 729 ALA A N 1
ATOM 5498 C CA . ALA A 1 729 ? -7.436 11.604 5.942 1.00 98.56 729 ALA A CA 1
ATOM 5499 C C . ALA A 1 729 ? -7.862 10.138 6.167 1.00 98.56 729 ALA A C 1
ATOM 5501 O O . ALA A 1 729 ? -7.009 9.260 6.298 1.00 98.56 729 ALA A O 1
ATOM 5502 N N . ALA A 1 730 ? -9.163 9.835 6.137 1.00 98.25 730 ALA A N 1
ATOM 5503 C CA . ALA A 1 730 ? -9.644 8.452 6.149 1.00 98.25 730 ALA A CA 1
ATOM 5504 C C . ALA A 1 730 ? -9.153 7.671 4.914 1.00 98.25 730 ALA A C 1
ATOM 5506 O O . ALA A 1 730 ? -8.707 6.529 5.037 1.00 98.25 730 ALA A O 1
ATOM 5507 N N . ALA A 1 731 ? -9.154 8.302 3.736 1.00 98.31 731 ALA A N 1
ATOM 5508 C CA . ALA A 1 731 ? -8.621 7.706 2.517 1.00 98.31 731 ALA A CA 1
ATOM 5509 C C . ALA A 1 731 ? -7.102 7.492 2.559 1.00 98.31 731 ALA A C 1
ATOM 5511 O O . ALA A 1 731 ? -6.634 6.486 2.026 1.00 98.31 731 ALA A O 1
ATOM 5512 N N . VAL A 1 732 ? -6.340 8.363 3.235 1.00 97.62 732 VAL A N 1
ATOM 5513 C CA . VAL A 1 732 ? -4.907 8.152 3.515 1.00 97.62 732 VAL A CA 1
ATOM 5514 C C . VAL A 1 732 ? -4.713 6.847 4.279 1.00 97.62 732 VAL A C 1
ATOM 5516 O O . VAL A 1 732 ? -3.906 6.005 3.887 1.00 97.62 732 VAL A O 1
ATOM 5519 N N . LEU A 1 733 ? -5.461 6.676 5.372 1.00 94.81 733 LEU A N 1
ATOM 5520 C CA . LEU A 1 733 ? -5.343 5.520 6.256 1.00 94.81 733 LEU A CA 1
ATOM 5521 C C . LEU A 1 733 ? -5.694 4.215 5.536 1.00 94.81 733 LEU A C 1
ATOM 5523 O O . LEU A 1 733 ? -4.950 3.245 5.659 1.00 94.81 733 LEU A O 1
ATOM 5527 N N . VAL A 1 734 ? -6.782 4.201 4.761 1.00 93.12 734 VAL A N 1
ATOM 5528 C CA . VAL A 1 734 ? -7.221 3.022 3.996 1.00 93.12 734 VAL A CA 1
ATOM 5529 C C . VAL A 1 734 ? -6.286 2.727 2.824 1.00 93.12 734 VAL A C 1
ATOM 5531 O O . VAL A 1 734 ? -5.860 1.590 2.666 1.00 93.12 734 VAL A O 1
ATOM 5534 N N . SER A 1 735 ? -5.892 3.735 2.043 1.00 88.00 735 SER A N 1
ATOM 5535 C CA . SER A 1 735 ? -5.045 3.534 0.853 1.00 88.00 735 SER A CA 1
ATOM 5536 C C . SER A 1 735 ? -3.605 3.147 1.200 1.00 88.00 735 SER A C 1
ATOM 5538 O O . SER A 1 735 ? -2.889 2.623 0.351 1.00 88.00 735 SER A O 1
ATOM 5540 N N . ARG A 1 736 ? -3.173 3.360 2.452 1.00 85.88 736 ARG A N 1
ATOM 5541 C CA . ARG A 1 736 ? -1.901 2.840 2.979 1.00 85.88 736 ARG A CA 1
ATOM 5542 C C . ARG A 1 736 ? -1.966 1.369 3.384 1.00 85.88 736 ARG A C 1
ATOM 5544 O O . ARG A 1 736 ? -0.907 0.750 3.511 1.00 85.88 736 ARG A O 1
ATOM 5551 N N . ARG A 1 737 ? -3.158 0.796 3.593 1.00 78.69 737 ARG A N 1
ATOM 5552 C CA . ARG A 1 737 ? -3.298 -0.612 3.991 1.00 78.69 737 ARG A CA 1
ATOM 5553 C C . ARG A 1 737 ? -2.816 -1.533 2.865 1.00 78.69 737 ARG A C 1
ATOM 5555 O O . ARG A 1 737 ? -3.177 -1.307 1.712 1.00 78.69 737 ARG A O 1
ATOM 5562 N N . PRO A 1 738 ? -2.031 -2.579 3.174 1.00 68.19 738 PRO A N 1
ATOM 5563 C CA . PRO A 1 738 ? -1.633 -3.567 2.178 1.00 68.19 738 PRO A CA 1
ATOM 5564 C C . PRO A 1 738 ? -2.846 -4.283 1.563 1.00 68.19 738 PRO A C 1
ATOM 5566 O O . PRO A 1 738 ? -3.770 -4.693 2.278 1.00 68.19 738 PRO A O 1
ATOM 5569 N N . GLY A 1 739 ? -2.825 -4.459 0.242 1.00 58.03 739 GLY A N 1
ATOM 5570 C CA . GLY A 1 739 ? -3.872 -5.137 -0.523 1.00 58.03 739 GLY A CA 1
ATOM 5571 C C . GLY A 1 739 ? -3.842 -4.763 -2.006 1.00 58.03 739 GLY A C 1
ATOM 5572 O O . GLY A 1 739 ? -3.043 -3.921 -2.412 1.00 58.03 739 GLY A O 1
ATOM 5573 N N . LEU A 1 740 ? -4.745 -5.364 -2.788 1.00 58.06 740 LEU A N 1
ATOM 5574 C CA . LEU A 1 740 ? -4.857 -5.194 -4.244 1.00 58.06 740 LEU A CA 1
ATOM 5575 C C . LEU A 1 740 ? -4.979 -3.723 -4.678 1.00 58.06 740 LEU A C 1
ATOM 5577 O O . LEU A 1 740 ? -4.502 -3.340 -5.741 1.00 58.06 740 LEU A O 1
ATOM 5581 N N . HIS A 1 741 ? -5.607 -2.895 -3.843 1.00 71.56 741 HIS A N 1
ATOM 5582 C CA . HIS A 1 741 ? -5.849 -1.479 -4.114 1.00 71.56 741 HIS A CA 1
ATOM 5583 C C . HIS A 1 741 ? -5.031 -0.539 -3.216 1.00 71.56 741 HIS A C 1
ATOM 5585 O O . HIS A 1 741 ? -5.454 0.588 -2.967 1.00 71.56 741 HIS A O 1
ATOM 5591 N N . GLN A 1 742 ? -3.870 -0.972 -2.707 1.00 84.75 742 GLN A N 1
ATOM 5592 C CA . GLN A 1 742 ? -2.958 -0.065 -2.003 1.00 84.75 742 GLN A CA 1
ATOM 5593 C C . GLN A 1 742 ? -2.497 1.057 -2.952 1.00 84.75 742 GLN A C 1
ATOM 5595 O O . GLN A 1 742 ? -1.934 0.791 -4.010 1.00 84.75 742 GLN A O 1
ATOM 5600 N N . ASP A 1 743 ? -2.701 2.315 -2.557 1.00 77.44 743 ASP A N 1
ATOM 5601 C CA . ASP A 1 743 ? -2.370 3.494 -3.365 1.00 77.44 743 ASP A CA 1
ATOM 5602 C C . ASP A 1 743 ? -1.652 4.538 -2.495 1.00 77.44 743 ASP A C 1
ATOM 5604 O O . ASP A 1 743 ? -2.249 5.442 -1.901 1.00 77.44 743 ASP A O 1
ATOM 5608 N N . LEU A 1 744 ? -0.329 4.381 -2.379 1.00 75.00 744 LEU A N 1
ATOM 5609 C CA . LEU A 1 744 ? 0.514 5.283 -1.586 1.00 75.00 744 LEU A CA 1
ATOM 5610 C C . LEU A 1 744 ? 0.626 6.681 -2.211 1.00 75.00 744 LEU A C 1
ATOM 5612 O O . LEU A 1 744 ? 0.859 7.651 -1.488 1.00 75.00 744 LEU A O 1
ATOM 5616 N N . ALA A 1 745 ? 0.456 6.797 -3.532 1.00 74.50 745 ALA A N 1
ATOM 5617 C CA . ALA A 1 745 ? 0.499 8.078 -4.227 1.00 74.50 745 ALA A CA 1
ATOM 5618 C C . ALA A 1 745 ? -0.738 8.910 -3.872 1.00 74.50 745 ALA A C 1
ATOM 5620 O O . ALA A 1 745 ? -0.595 10.023 -3.354 1.00 74.50 745 ALA A O 1
ATOM 5621 N N . LEU A 1 746 ? -1.927 8.319 -4.027 1.00 79.25 746 LEU A N 1
ATOM 5622 C CA . LEU A 1 746 ? -3.183 8.918 -3.588 1.00 79.25 746 LEU A CA 1
ATOM 5623 C C . LEU A 1 746 ? -3.152 9.230 -2.092 1.00 79.25 746 LEU A C 1
ATOM 5625 O O . LEU A 1 746 ? -3.570 10.312 -1.695 1.00 79.25 746 LEU A O 1
ATOM 5629 N N . ALA A 1 747 ? -2.615 8.335 -1.256 1.00 77.75 747 ALA A N 1
ATOM 5630 C CA . ALA A 1 747 ? -2.493 8.591 0.177 1.00 77.75 747 ALA A CA 1
ATOM 5631 C C . ALA A 1 747 ? -1.607 9.813 0.484 1.00 77.75 747 ALA A C 1
ATOM 5633 O O . ALA A 1 747 ? -1.942 10.627 1.338 1.00 77.75 747 ALA A O 1
ATOM 5634 N N . ASN A 1 748 ? -0.476 9.984 -0.199 1.00 79.25 748 ASN A N 1
ATOM 5635 C CA . ASN A 1 748 ? 0.405 11.127 0.053 1.00 79.25 748 ASN A CA 1
ATOM 5636 C C . ASN A 1 748 ? -0.196 12.449 -0.450 1.00 79.25 748 ASN A C 1
ATOM 5638 O O . ASN A 1 748 ? -0.034 13.485 0.198 1.00 79.25 748 ASN A O 1
ATOM 5642 N N . GLU A 1 749 ? -0.898 12.423 -1.581 1.00 87.31 749 GLU A N 1
ATOM 5643 C CA . GLU A 1 749 ? -1.613 13.586 -2.111 1.00 87.31 749 GLU A CA 1
ATOM 5644 C C . GLU A 1 749 ? -2.815 13.967 -1.236 1.00 87.31 749 GLU A C 1
ATOM 5646 O O . GLU A 1 749 ? -2.925 15.118 -0.801 1.00 87.31 749 GLU A O 1
ATOM 5651 N N . ALA A 1 750 ? -3.652 12.987 -0.882 1.00 88.50 750 ALA A N 1
ATOM 5652 C CA . ALA A 1 750 ? -4.781 13.158 0.026 1.00 88.50 750 ALA A CA 1
ATOM 5653 C C . ALA A 1 750 ? -4.338 13.708 1.383 1.00 88.50 750 ALA A C 1
ATOM 5655 O O . ALA A 1 750 ? -4.997 14.599 1.911 1.00 88.50 750 ALA A O 1
ATOM 5656 N N . TYR A 1 751 ? -3.200 13.259 1.924 1.00 97.00 751 TYR A N 1
ATOM 5657 C CA . TYR A 1 751 ? -2.681 13.781 3.188 1.00 97.00 751 TYR A CA 1
ATOM 5658 C C . TYR A 1 751 ? -2.312 15.268 3.095 1.00 97.00 751 TYR A C 1
ATOM 5660 O O . TYR A 1 751 ? -2.690 16.050 3.969 1.00 97.00 751 TYR A O 1
ATOM 5668 N N . ARG A 1 752 ? -1.638 15.688 2.013 1.00 95.25 752 ARG A N 1
ATOM 5669 C CA . ARG A 1 752 ? -1.302 17.105 1.788 1.00 95.25 752 ARG A CA 1
ATOM 5670 C C . ARG A 1 752 ? -2.558 17.975 1.721 1.00 95.25 752 ARG A C 1
ATOM 5672 O O . ARG A 1 752 ? -2.656 18.956 2.459 1.00 95.25 752 ARG A O 1
ATOM 5679 N N . HIS A 1 753 ? -3.544 17.576 0.919 1.00 98.00 753 HIS A N 1
ATOM 5680 C CA . HIS A 1 753 ? -4.805 18.313 0.801 1.00 98.00 753 HIS A CA 1
ATOM 5681 C C . HIS A 1 753 ? -5.607 18.295 2.110 1.00 98.00 753 HIS A C 1
ATOM 5683 O O . HIS A 1 753 ? -6.180 19.316 2.486 1.00 98.00 753 HIS A O 1
ATOM 5689 N N . ALA A 1 754 ? -5.601 17.181 2.850 1.00 98.56 754 ALA A N 1
ATOM 5690 C CA . ALA A 1 754 ? -6.262 17.091 4.147 1.00 98.56 754 ALA A CA 1
ATOM 5691 C C . ALA A 1 754 ? -5.696 18.113 5.144 1.00 98.56 754 ALA A C 1
ATOM 5693 O O . ALA A 1 754 ? -6.469 18.789 5.824 1.00 98.56 754 ALA A O 1
ATOM 5694 N N . VAL A 1 755 ? -4.370 18.281 5.201 1.00 97.38 755 VAL A N 1
ATOM 5695 C CA . VAL A 1 755 ? -3.719 19.273 6.074 1.00 97.38 755 VAL A CA 1
ATOM 5696 C C . VAL A 1 755 ? -4.039 20.707 5.639 1.00 97.38 755 VAL A C 1
ATOM 5698 O O . VAL A 1 755 ? -4.326 21.548 6.492 1.00 97.38 755 VAL A O 1
ATOM 5701 N N . GLN A 1 756 ? -4.023 20.999 4.337 1.00 97.94 756 GLN A N 1
ATOM 5702 C CA . GLN A 1 756 ? -4.350 22.331 3.808 1.00 97.94 756 GLN A CA 1
ATOM 5703 C C . GLN A 1 756 ? -5.799 22.722 4.112 1.00 97.94 756 GLN A C 1
ATOM 5705 O O . GLN A 1 756 ? -6.052 23.782 4.690 1.00 97.94 756 GLN A O 1
ATOM 5710 N N . LEU A 1 757 ? -6.742 21.820 3.832 1.00 98.62 757 LEU A N 1
ATOM 5711 C CA . LEU A 1 757 ? -8.161 22.018 4.121 1.00 98.62 757 LEU A CA 1
ATOM 5712 C C . LEU A 1 757 ? -8.441 22.116 5.622 1.00 98.62 757 LEU A C 1
ATOM 5714 O O . LEU A 1 757 ? -9.275 22.922 6.028 1.00 98.62 757 LEU A O 1
ATOM 5718 N N . LEU A 1 758 ? -7.715 21.364 6.458 1.00 97.81 758 LEU A N 1
ATOM 5719 C CA . LEU A 1 758 ? -7.811 21.491 7.912 1.00 97.81 758 LEU A CA 1
ATOM 5720 C C . LEU A 1 758 ? -7.386 22.888 8.379 1.00 97.81 758 LEU A C 1
ATOM 5722 O O . LEU A 1 758 ? -8.084 23.514 9.175 1.00 97.81 758 LEU A O 1
ATOM 5726 N N . ARG A 1 759 ? -6.254 23.397 7.877 1.00 96.62 759 ARG A N 1
ATOM 5727 C CA . ARG A 1 759 ? -5.771 24.745 8.216 1.00 96.62 759 ARG A CA 1
ATOM 5728 C C . ARG A 1 759 ? -6.747 25.823 7.748 1.00 96.62 759 ARG A C 1
ATOM 5730 O O . ARG A 1 759 ? -7.050 26.724 8.526 1.00 96.62 759 ARG A O 1
ATOM 5737 N N . TYR A 1 760 ? -7.287 25.699 6.535 1.00 97.94 760 TYR A N 1
ATOM 5738 C CA . TYR A 1 760 ? -8.345 26.580 6.034 1.00 97.94 760 TYR A CA 1
ATOM 5739 C C . TYR A 1 760 ? -9.594 26.547 6.924 1.00 97.94 760 TYR A C 1
ATOM 5741 O O . TYR A 1 760 ? -10.061 27.600 7.351 1.00 97.94 760 TYR A O 1
ATOM 5749 N N . ALA A 1 761 ? -10.096 25.360 7.274 1.00 97.06 761 ALA A N 1
ATOM 5750 C CA . ALA A 1 761 ? -11.284 25.218 8.114 1.00 97.06 761 ALA A CA 1
ATOM 5751 C C . ALA A 1 761 ? -11.094 25.831 9.512 1.00 97.06 761 ALA A C 1
ATOM 5753 O O . ALA A 1 761 ? -12.024 26.403 10.079 1.00 97.06 761 ALA A O 1
ATOM 5754 N N . VAL A 1 762 ? -9.879 25.734 10.059 1.00 95.19 762 VAL A N 1
ATOM 5755 C CA . VAL A 1 762 ? -9.511 26.326 11.350 1.00 95.19 762 VAL A CA 1
ATOM 5756 C C . VAL A 1 762 ? -9.435 27.855 11.293 1.00 95.19 762 VAL A C 1
ATOM 5758 O O . VAL A 1 762 ? -9.892 28.499 12.239 1.00 95.19 762 VAL A O 1
ATOM 5761 N N . GLU A 1 763 ? -8.871 28.422 10.225 1.00 96.06 763 GLU A N 1
ATOM 5762 C CA . GLU A 1 763 ? -8.723 29.875 10.045 1.00 96.06 763 GLU A CA 1
ATOM 5763 C C . GLU A 1 763 ? -10.053 30.550 9.670 1.00 96.06 763 GLU A C 1
ATOM 5765 O O . GLU A 1 763 ? -10.369 31.643 10.143 1.00 96.06 763 GLU A O 1
ATOM 5770 N N . TYR A 1 764 ? -10.888 29.858 8.889 1.00 95.69 764 TYR A N 1
ATOM 5771 C CA . TYR A 1 764 ? -12.187 30.331 8.412 1.00 95.69 764 TYR A CA 1
ATOM 5772 C C . TYR A 1 764 ? -13.351 29.456 8.926 1.00 95.69 764 TYR A C 1
ATOM 5774 O O . TYR A 1 764 ? -14.075 28.854 8.127 1.00 95.69 764 TYR A O 1
ATOM 5782 N N . PRO A 1 765 ? -13.602 29.394 10.252 1.00 92.75 765 PRO A N 1
ATOM 5783 C CA . PRO A 1 765 ? -14.568 28.479 10.862 1.00 92.75 765 PRO A CA 1
ATOM 5784 C C . PRO A 1 765 ? -16.007 29.000 10.716 1.00 92.75 765 PRO A C 1
ATOM 5786 O O . PRO A 1 765 ? -16.657 29.377 11.693 1.00 92.75 765 PRO A O 1
ATOM 5789 N N . ARG A 1 766 ? -16.517 29.064 9.483 1.00 92.62 766 ARG A N 1
ATOM 5790 C CA . ARG A 1 766 ? -17.905 29.446 9.183 1.00 92.62 766 ARG A CA 1
ATOM 5791 C C . ARG A 1 766 ? -18.619 28.348 8.417 1.00 92.62 766 ARG A C 1
ATOM 5793 O O . ARG A 1 766 ? -18.010 27.696 7.581 1.00 92.62 766 ARG A O 1
ATOM 5800 N N . VAL A 1 767 ? -19.903 28.170 8.714 1.00 90.75 767 VAL A N 1
ATOM 5801 C CA . VAL A 1 767 ? -20.775 27.283 7.941 1.00 90.75 767 VAL A CA 1
ATOM 5802 C C . VAL A 1 767 ? -20.887 27.829 6.528 1.00 90.75 767 VAL A C 1
ATOM 5804 O O . VAL A 1 767 ? -21.172 29.020 6.353 1.00 90.75 767 VAL A O 1
ATOM 5807 N N . TRP A 1 768 ? -20.705 26.957 5.545 1.00 92.12 768 TRP A N 1
ATOM 5808 C CA . TRP A 1 768 ? -20.765 27.336 4.149 1.00 92.12 768 TRP A CA 1
ATOM 5809 C C . TRP A 1 768 ? -22.144 27.884 3.765 1.00 92.12 768 TRP A C 1
ATOM 5811 O O . TRP A 1 768 ? -23.196 27.296 4.038 1.00 92.12 768 TRP A O 1
ATOM 5821 N N . ARG A 1 769 ? -22.131 29.049 3.116 1.00 88.62 769 ARG A N 1
ATOM 5822 C CA . ARG A 1 769 ? -23.298 29.703 2.522 1.00 88.62 769 ARG A CA 1
ATOM 5823 C C . ARG A 1 769 ? -22.873 30.223 1.147 1.00 88.62 769 ARG A C 1
ATOM 5825 O O . ARG A 1 769 ? -22.003 31.094 1.109 1.00 88.62 769 ARG A O 1
ATOM 5832 N N . PRO A 1 770 ? -23.433 29.709 0.040 1.00 82.88 770 PRO A N 1
ATOM 5833 C CA . PRO A 1 770 ? -23.078 30.180 -1.282 1.00 82.88 770 PRO A CA 1
ATOM 5834 C C . PRO A 1 770 ? -23.588 31.616 -1.478 1.00 82.88 770 PRO A C 1
ATOM 5836 O O . PRO A 1 770 ? -24.573 32.010 -0.841 1.00 82.88 770 PRO A O 1
ATOM 5839 N N . PRO A 1 771 ? -22.932 32.399 -2.352 1.00 78.25 771 PRO A N 1
ATOM 5840 C CA . PRO A 1 771 ? -23.387 33.742 -2.711 1.00 78.25 771 PRO A CA 1
ATOM 5841 C C . PRO A 1 771 ? -24.788 33.746 -3.335 1.00 78.25 771 PRO A C 1
ATOM 5843 O O . PRO A 1 771 ? -25.542 34.701 -3.158 1.00 78.25 771 PRO A O 1
ATOM 5846 N N . GLU A 1 772 ? -25.133 32.672 -4.042 1.00 78.44 772 GLU A N 1
ATOM 5847 C CA . GLU A 1 772 ? -26.378 32.492 -4.783 1.00 78.44 772 GLU A CA 1
ATOM 5848 C C . GLU A 1 772 ? -26.752 31.005 -4.869 1.00 78.44 772 GLU A C 1
ATOM 5850 O O . GLU A 1 772 ? -25.966 30.128 -4.509 1.00 78.44 772 GLU A O 1
ATOM 5855 N N . GLY A 1 773 ? -27.974 30.713 -5.314 1.00 76.38 773 GLY A N 1
ATOM 5856 C CA . GLY A 1 773 ? -28.493 29.347 -5.366 1.00 76.38 773 GLY A CA 1
ATOM 5857 C C . GLY A 1 773 ? -28.896 28.781 -4.000 1.00 76.38 773 GLY A C 1
ATOM 5858 O O . GLY A 1 773 ? -28.962 29.477 -2.980 1.00 76.38 773 GLY A O 1
ATOM 5859 N N . ARG A 1 774 ? -29.242 27.489 -3.980 1.00 82.56 774 ARG A N 1
ATOM 5860 C CA . ARG A 1 774 ? -29.744 26.798 -2.783 1.00 82.56 774 ARG A CA 1
ATOM 5861 C C . ARG A 1 774 ? -28.781 25.712 -2.325 1.00 82.56 774 ARG A C 1
ATOM 5863 O O . ARG A 1 774 ? -28.454 24.792 -3.069 1.00 82.56 774 ARG A O 1
ATOM 5870 N N . VAL A 1 775 ? -28.417 25.775 -1.047 1.00 80.25 775 VAL A N 1
ATOM 5871 C CA . VAL A 1 775 ? -27.697 24.692 -0.369 1.00 80.25 775 VAL A CA 1
ATOM 5872 C C . VAL A 1 775 ? -28.649 23.531 -0.126 1.00 80.25 775 VAL A C 1
ATOM 5874 O O . VAL A 1 775 ? -29.728 23.725 0.444 1.00 80.25 775 VAL A O 1
ATOM 5877 N N . ARG A 1 776 ? -28.245 22.321 -0.523 1.00 81.06 776 ARG A N 1
ATOM 5878 C CA . ARG A 1 776 ? -29.034 21.114 -0.245 1.00 81.06 776 ARG A CA 1
ATOM 5879 C C . ARG A 1 776 ? -28.980 20.699 1.231 1.00 81.06 776 ARG A C 1
ATOM 5881 O O . ARG A 1 776 ? -30.020 20.365 1.792 1.00 81.06 776 ARG A O 1
ATOM 5888 N N . TYR A 1 777 ? -27.812 20.794 1.868 1.00 81.06 777 TYR A N 1
ATOM 5889 C CA . TYR A 1 777 ? -27.594 20.413 3.269 1.00 81.06 777 TYR A CA 1
ATOM 5890 C C . TYR A 1 777 ? -27.100 21.578 4.120 1.00 81.06 777 TYR A C 1
ATOM 5892 O O . TYR A 1 777 ? -26.007 22.093 3.914 1.00 81.06 777 TYR A O 1
ATOM 5900 N N . ASN A 1 778 ? -27.890 21.976 5.115 1.00 77.94 778 ASN A N 1
ATOM 5901 C CA . ASN A 1 778 ? -27.498 23.023 6.056 1.00 77.94 778 ASN A CA 1
ATOM 5902 C C . ASN A 1 778 ? -26.847 22.409 7.293 1.00 77.94 778 ASN A C 1
ATOM 5904 O O . ASN A 1 778 ? -27.538 21.746 8.061 1.00 77.94 778 ASN A O 1
ATOM 5908 N N . THR A 1 779 ? -25.568 22.667 7.534 1.00 81.69 779 THR A N 1
ATOM 5909 C CA . THR A 1 779 ? -24.957 22.354 8.832 1.00 81.69 779 THR A CA 1
ATOM 5910 C C . THR A 1 779 ? -25.310 23.436 9.857 1.00 81.69 779 THR A C 1
ATOM 5912 O O . THR A 1 779 ? -25.706 24.563 9.519 1.00 81.69 779 THR A O 1
ATOM 5915 N N . THR A 1 780 ? -25.216 23.076 11.133 1.00 73.56 780 THR A N 1
ATOM 5916 C CA . THR A 1 780 ? -25.446 23.992 12.261 1.00 73.56 780 THR A CA 1
ATOM 5917 C C . THR A 1 780 ? -24.185 24.285 13.063 1.00 73.56 780 THR A C 1
ATOM 5919 O O . THR A 1 780 ? -24.198 25.236 13.837 1.00 73.56 780 THR A O 1
ATOM 5922 N N . SER A 1 781 ? -23.122 23.500 12.869 1.00 82.06 781 SER A N 1
ATOM 5923 C CA . SER A 1 781 ? -21.807 23.665 13.487 1.00 82.06 781 SER A CA 1
ATOM 5924 C C . SER A 1 781 ? -20.716 23.382 12.453 1.00 82.06 781 SER A C 1
ATOM 5926 O O . SER A 1 781 ? -20.908 22.601 11.523 1.00 82.06 781 SER A O 1
ATOM 5928 N N . VAL A 1 782 ? -19.570 24.039 12.629 1.00 88.50 782 VAL A N 1
ATOM 5929 C CA . VAL A 1 782 ? -18.317 23.714 11.926 1.00 88.50 782 VAL A CA 1
ATOM 5930 C C . VAL A 1 782 ? -17.370 22.895 12.803 1.00 88.50 782 VAL A C 1
ATOM 5932 O O . VAL A 1 782 ? -16.411 22.297 12.316 1.00 88.50 782 VAL A O 1
ATOM 5935 N N . HIS A 1 783 ? -17.564 22.945 14.124 1.00 89.19 783 HIS A N 1
ATOM 5936 C CA . HIS A 1 783 ? -16.580 22.483 15.096 1.00 89.19 783 HIS A CA 1
ATOM 5937 C C . HIS A 1 783 ? -16.535 20.963 15.199 1.00 89.19 783 HIS A C 1
ATOM 5939 O O . HIS A 1 783 ? -15.463 20.409 15.422 1.00 89.19 783 HIS A O 1
ATOM 5945 N N . ASP A 1 784 ? -17.660 20.294 14.980 1.00 89.75 784 ASP A N 1
ATOM 5946 C CA . ASP A 1 784 ? -17.743 18.844 14.835 1.00 89.75 784 ASP A CA 1
ATOM 5947 C C . ASP A 1 784 ? -16.931 18.317 13.645 1.00 89.75 784 ASP A C 1
ATOM 5949 O O . ASP A 1 784 ? -16.131 17.394 13.808 1.00 89.75 784 ASP A O 1
ATOM 5953 N N . HIS A 1 785 ? -17.054 18.953 12.481 1.00 94.81 785 HIS A N 1
ATOM 5954 C CA . HIS A 1 785 ? -16.310 18.589 11.275 1.00 94.81 785 HIS A CA 1
ATOM 5955 C C . HIS A 1 785 ? -14.807 18.851 11.435 1.00 94.81 785 HIS A C 1
ATOM 5957 O O . HIS A 1 785 ? -13.985 17.998 11.098 1.00 94.81 785 HIS A O 1
ATOM 5963 N N . ILE A 1 786 ? -14.431 19.994 12.020 1.00 95.38 786 ILE A N 1
ATOM 5964 C CA . ILE A 1 786 ? -13.030 20.315 12.335 1.00 95.38 786 ILE A CA 1
ATOM 5965 C C . ILE A 1 786 ? -12.459 19.335 13.374 1.00 95.38 786 ILE A C 1
ATOM 5967 O O . ILE A 1 786 ? -11.302 18.928 13.260 1.00 95.38 786 ILE A O 1
ATOM 5971 N N . ALA A 1 787 ? -13.243 18.935 14.380 1.00 92.81 787 ALA A N 1
ATOM 5972 C CA . ALA A 1 787 ? -12.812 17.965 15.384 1.00 92.81 787 ALA A CA 1
ATOM 5973 C C . ALA A 1 787 ? -12.544 16.586 14.765 1.00 92.81 787 ALA A C 1
ATOM 5975 O O . ALA A 1 787 ? -11.499 15.992 15.038 1.00 92.81 787 ALA A O 1
ATOM 5976 N N . LEU A 1 788 ? -13.442 16.106 13.896 1.00 95.81 788 LEU A N 1
ATOM 5977 C CA . LEU A 1 788 ? -13.247 14.855 13.163 1.00 95.81 788 LEU A CA 1
ATOM 5978 C C . LEU A 1 788 ? -12.008 14.923 12.255 1.00 95.81 788 LEU A C 1
ATOM 5980 O O . LEU A 1 788 ? -11.205 13.989 12.238 1.00 95.81 788 LEU A O 1
ATOM 5984 N N . ALA A 1 789 ? -11.816 16.042 11.551 1.00 97.50 789 ALA A N 1
ATOM 5985 C CA . ALA A 1 789 ? -10.654 16.260 10.695 1.00 97.50 789 ALA A CA 1
ATOM 5986 C C . ALA A 1 789 ? -9.338 16.221 11.483 1.00 97.50 789 ALA A C 1
ATOM 5988 O O . ALA A 1 789 ? -8.417 15.507 11.097 1.00 97.50 789 ALA A O 1
ATOM 5989 N N . HIS A 1 790 ? -9.257 16.908 12.627 1.00 94.06 790 HIS A N 1
ATOM 5990 C CA . HIS A 1 790 ? -8.081 16.839 13.499 1.00 94.06 790 HIS A CA 1
ATOM 5991 C C . HIS A 1 790 ? -7.773 15.408 13.955 1.00 94.06 790 HIS A C 1
ATOM 5993 O O . HIS A 1 790 ? -6.608 15.009 13.928 1.00 94.06 790 HIS A O 1
ATOM 5999 N N . ALA A 1 791 ? -8.794 14.643 14.356 1.00 92.31 791 ALA A N 1
ATOM 6000 C CA . ALA A 1 791 ? -8.618 13.262 14.795 1.00 92.31 791 ALA A CA 1
ATOM 6001 C C . ALA A 1 791 ? -8.051 12.384 13.668 1.00 92.31 791 ALA A C 1
ATOM 6003 O O . ALA A 1 791 ? -7.017 11.740 13.840 1.00 92.31 791 ALA A O 1
ATOM 6004 N N . LEU A 1 792 ? -8.682 12.403 12.489 1.00 96.06 792 LEU A N 1
ATOM 6005 C CA . LEU A 1 792 ? -8.285 11.560 11.358 1.00 96.06 792 LEU A CA 1
ATOM 6006 C C . LEU A 1 792 ? -6.942 11.989 10.743 1.00 96.06 792 LEU A C 1
ATOM 6008 O O . LEU A 1 792 ? -6.139 11.127 10.393 1.00 96.06 792 LEU A O 1
ATOM 6012 N N . VAL A 1 793 ? -6.656 13.294 10.645 1.00 96.19 793 VAL A N 1
ATOM 6013 C CA . VAL A 1 793 ? -5.354 13.789 10.158 1.00 96.19 793 VAL A CA 1
ATOM 6014 C C . VAL A 1 793 ? -4.238 13.422 11.136 1.00 96.19 793 VAL A C 1
ATOM 6016 O O . VAL A 1 793 ? -3.181 12.977 10.697 1.00 96.19 793 VAL A O 1
ATOM 6019 N N . CYS A 1 794 ? -4.474 13.535 12.448 1.00 88.88 794 CYS A N 1
ATOM 6020 C CA . CYS A 1 794 ? -3.511 13.074 13.448 1.00 88.88 794 CYS A CA 1
ATOM 6021 C C . CYS A 1 794 ? -3.277 11.558 13.353 1.00 88.88 794 CYS A C 1
ATOM 6023 O O . CYS A 1 794 ? -2.133 11.117 13.386 1.00 88.88 794 CYS A O 1
ATOM 6025 N N . MET A 1 795 ? -4.329 10.754 13.156 1.00 87.88 795 MET A N 1
ATOM 6026 C CA . MET A 1 795 ? -4.168 9.313 12.923 1.00 87.88 795 MET A CA 1
ATOM 6027 C C . MET A 1 795 ? -3.348 8.998 11.674 1.00 87.88 795 MET A C 1
ATOM 6029 O O . MET A 1 795 ? -2.580 8.036 11.666 1.00 87.88 795 MET A O 1
ATOM 6033 N N . ALA A 1 796 ? -3.524 9.784 10.609 1.00 89.19 796 ALA A N 1
ATOM 6034 C CA . ALA A 1 796 ? -2.759 9.626 9.382 1.00 89.19 796 ALA A CA 1
ATOM 6035 C C . ALA A 1 796 ? -1.265 9.937 9.585 1.00 89.19 796 ALA A C 1
ATOM 6037 O O . ALA A 1 796 ? -0.436 9.400 8.850 1.00 89.19 796 ALA A O 1
ATOM 6038 N N . ASP A 1 797 ? -0.905 10.767 10.564 1.00 84.00 797 ASP A N 1
ATOM 6039 C CA . ASP A 1 797 ? 0.479 11.104 10.890 1.00 84.00 797 ASP A CA 1
ATOM 6040 C C . ASP A 1 797 ? 0.609 11.666 12.318 1.00 84.00 797 ASP A C 1
ATOM 6042 O O . ASP A 1 797 ? 0.475 12.867 12.573 1.00 84.00 797 ASP A O 1
ATOM 6046 N N . TYR A 1 798 ? 0.950 10.784 13.259 1.00 75.75 798 TYR A N 1
ATOM 6047 C CA . TYR A 1 798 ? 1.149 11.148 14.664 1.00 75.75 798 TYR A CA 1
ATOM 6048 C C . TYR A 1 798 ? 2.384 12.034 14.905 1.00 75.75 798 TYR A C 1
ATOM 6050 O O . TYR A 1 798 ? 2.581 12.519 16.021 1.00 75.75 798 TYR A O 1
ATOM 6058 N N . THR A 1 799 ? 3.228 12.271 13.893 1.00 77.19 799 THR A N 1
ATOM 6059 C CA . THR A 1 799 ? 4.444 13.090 14.037 1.00 77.19 799 THR A CA 1
ATOM 6060 C C . THR A 1 799 ? 4.173 14.599 14.014 1.00 77.19 799 THR A C 1
ATOM 6062 O O . THR A 1 799 ? 5.100 15.384 14.213 1.00 77.19 799 THR A O 1
ATOM 6065 N N . GLN A 1 800 ? 2.912 15.019 13.839 1.00 75.50 800 GLN A N 1
ATOM 6066 C CA . GLN A 1 800 ? 2.472 16.421 13.811 1.00 75.50 800 GLN A CA 1
ATOM 6067 C C . GLN A 1 800 ? 1.822 16.859 15.143 1.00 75.50 800 GLN A C 1
ATOM 6069 O O . GLN A 1 800 ? 0.592 16.973 15.238 1.00 75.50 800 GLN A O 1
ATOM 6074 N N . PRO A 1 801 ? 2.602 17.181 16.195 1.00 74.56 801 PRO A N 1
ATOM 6075 C CA . PRO A 1 801 ? 2.056 17.513 17.512 1.00 74.56 801 PRO A CA 1
ATOM 6076 C C . PRO A 1 801 ? 1.159 18.758 17.500 1.00 74.56 801 PRO A C 1
ATOM 6078 O O . PRO A 1 801 ? 0.245 18.857 18.313 1.00 74.56 801 PRO A O 1
ATOM 6081 N N . SER A 1 802 ? 1.368 19.704 16.579 1.00 80.00 802 SER A N 1
ATOM 6082 C CA . SER A 1 802 ? 0.521 20.898 16.442 1.00 80.00 802 SER A CA 1
ATOM 6083 C C . SER A 1 802 ? -0.914 20.571 16.014 1.00 80.00 802 SER A C 1
ATOM 6085 O O . SER A 1 802 ? -1.842 21.272 16.413 1.00 80.00 802 SER A O 1
ATOM 6087 N N . ILE A 1 803 ? -1.109 19.498 15.244 1.00 83.94 803 ILE A N 1
ATOM 6088 C CA . ILE A 1 803 ? -2.427 19.022 14.812 1.00 83.94 803 ILE A CA 1
ATOM 6089 C C . ILE A 1 803 ? -3.038 18.138 15.901 1.00 83.94 803 ILE A C 1
ATOM 6091 O O . ILE A 1 803 ? -4.185 18.359 16.297 1.00 83.94 803 ILE A O 1
ATOM 6095 N N . CYS A 1 804 ? -2.260 17.184 16.420 1.00 83.19 804 CYS A N 1
ATOM 6096 C CA . CYS A 1 804 ? -2.718 16.208 17.407 1.00 83.19 804 CYS A CA 1
ATOM 6097 C C . CYS A 1 804 ? -3.103 16.843 18.754 1.00 83.19 804 CYS A C 1
ATOM 6099 O O . CYS A 1 804 ? -4.148 16.522 19.314 1.00 83.19 804 CYS A O 1
ATOM 6101 N N . ASN A 1 805 ? -2.317 17.802 19.261 1.00 80.69 805 ASN A N 1
ATOM 6102 C CA . ASN A 1 805 ? -2.551 18.386 20.589 1.00 80.69 805 ASN A CA 1
ATOM 6103 C C . ASN A 1 805 ? -3.799 19.280 20.664 1.00 80.69 805 ASN A C 1
ATOM 6105 O O . ASN A 1 805 ? -4.274 19.598 21.753 1.00 80.69 805 ASN A O 1
ATOM 6109 N N . VAL A 1 806 ? -4.320 19.720 19.517 1.00 82.88 806 VAL A N 1
ATOM 6110 C CA . VAL A 1 806 ? -5.459 20.649 19.440 1.00 82.88 806 VAL A CA 1
ATOM 6111 C C . VAL A 1 806 ? -6.778 19.904 19.197 1.00 82.88 806 VAL A C 1
ATOM 6113 O O . VAL A 1 806 ? -7.850 20.467 19.417 1.00 82.88 806 VAL A O 1
ATOM 6116 N N . ALA A 1 807 ? -6.710 18.624 18.827 1.00 83.81 807 ALA A N 1
ATOM 6117 C CA . ALA A 1 807 ? -7.846 17.769 18.501 1.00 83.81 807 ALA A CA 1
ATOM 6118 C C . ALA A 1 807 ? -8.903 17.723 19.626 1.00 83.81 807 ALA A C 1
ATOM 6120 O O . ALA A 1 807 ? -10.066 18.058 19.392 1.00 83.81 807 ALA A O 1
ATOM 6121 N N . ALA A 1 808 ? -8.488 17.432 20.865 1.00 83.75 808 ALA A N 1
ATOM 6122 C CA . ALA A 1 808 ? -9.374 17.390 22.035 1.00 83.75 808 ALA A CA 1
ATOM 6123 C C . ALA A 1 808 ? -10.057 18.743 22.318 1.00 83.75 808 ALA A C 1
ATOM 6125 O O . ALA A 1 808 ? -11.252 18.805 22.600 1.00 83.75 808 ALA A O 1
ATOM 6126 N N . ASN A 1 809 ? -9.327 19.853 22.161 1.00 84.00 809 ASN A N 1
ATOM 6127 C CA . ASN A 1 809 ? -9.879 21.197 22.355 1.00 84.00 809 ASN A CA 1
ATOM 6128 C C . ASN A 1 809 ? -10.934 21.547 21.295 1.00 84.00 809 ASN A C 1
ATOM 6130 O O . ASN A 1 809 ? -11.931 22.201 21.605 1.00 84.00 809 ASN A O 1
ATOM 6134 N N . ARG A 1 810 ? -10.736 21.113 20.042 1.00 86.75 810 ARG A N 1
ATOM 6135 C CA . ARG A 1 810 ? -11.724 21.300 18.965 1.00 86.75 810 ARG A CA 1
ATOM 6136 C C . ARG A 1 810 ? -12.965 20.454 19.194 1.00 86.75 810 ARG A C 1
ATOM 6138 O O . ARG A 1 810 ? -14.069 20.969 19.039 1.00 86.75 810 ARG A O 1
ATOM 6145 N N . TRP A 1 811 ? -12.785 19.214 19.642 1.00 89.69 811 TRP A N 1
ATOM 6146 C CA . TRP A 1 811 ? -13.898 18.371 20.061 1.00 89.69 811 TRP A CA 1
ATOM 6147 C C . TRP A 1 811 ? -14.699 19.020 21.195 1.00 89.69 811 TRP A C 1
ATOM 6149 O O . TRP A 1 811 ? -15.916 19.156 21.083 1.00 89.69 811 TRP A O 1
ATOM 6159 N N . GLN A 1 812 ? -14.021 19.526 22.231 1.00 86.75 812 GLN A N 1
ATOM 6160 C CA . GLN A 1 812 ? -14.672 20.202 23.353 1.00 86.75 812 GLN A CA 1
ATOM 6161 C C . GLN A 1 812 ? -15.451 21.447 22.906 1.00 86.75 812 GLN A C 1
ATOM 6163 O O . GLN A 1 812 ? -16.540 21.708 23.417 1.00 86.75 812 GLN A O 1
ATOM 6168 N N . ALA A 1 813 ? -14.927 22.214 21.944 1.00 84.38 813 ALA A N 1
ATOM 6169 C CA . ALA A 1 813 ? -15.635 23.359 21.376 1.00 84.38 813 ALA A CA 1
ATOM 6170 C C . ALA A 1 813 ? -16.950 22.938 20.695 1.00 84.38 813 ALA A C 1
ATOM 6172 O O . ALA A 1 813 ? -17.983 23.554 20.956 1.00 84.38 813 ALA A O 1
ATOM 6173 N N . GLY A 1 814 ? -16.930 21.860 19.902 1.00 85.50 814 GLY A N 1
ATOM 6174 C CA . GLY A 1 814 ? -18.138 21.288 19.296 1.00 85.50 814 GLY A CA 1
ATOM 6175 C C . GLY A 1 814 ? -19.122 20.759 20.343 1.00 85.50 814 GLY A C 1
ATOM 6176 O O . GLY A 1 814 ? -20.310 21.076 20.296 1.00 85.50 814 GLY A O 1
ATOM 6177 N N . TYR A 1 815 ? -18.626 20.037 21.351 1.00 85.31 815 TYR A N 1
ATOM 6178 C CA . TYR A 1 815 ? -19.445 19.530 22.454 1.00 85.31 815 TYR A CA 1
ATOM 6179 C C . TYR A 1 815 ? -20.157 20.658 23.218 1.00 85.31 815 TYR A C 1
ATOM 6181 O O . TYR A 1 815 ? -21.350 20.561 23.505 1.00 85.31 815 TYR A O 1
ATOM 6189 N N . LEU A 1 816 ? -19.462 21.764 23.507 1.00 82.06 816 LEU A N 1
ATOM 6190 C CA . LEU A 1 816 ? -20.043 22.932 24.178 1.00 82.06 816 LEU A CA 1
ATOM 6191 C C . LEU A 1 816 ? -21.007 23.725 23.287 1.00 82.06 816 LEU A C 1
ATOM 6193 O O . LEU A 1 816 ? -21.979 24.284 23.801 1.00 82.06 816 LEU A O 1
ATOM 6197 N N . GLU A 1 817 ? -20.743 23.804 21.981 1.00 78.31 817 GLU A N 1
ATOM 6198 C CA . GLU A 1 817 ? -21.625 24.468 21.016 1.00 78.31 817 GLU A CA 1
ATOM 6199 C C . GLU A 1 817 ? -22.976 23.768 20.952 1.00 78.31 817 GLU A C 1
ATOM 6201 O O . GLU A 1 817 ? -24.013 24.418 21.120 1.00 78.31 817 GLU A O 1
ATOM 6206 N N . TYR A 1 818 ? -22.955 22.441 20.826 1.00 71.25 818 TYR A N 1
ATOM 6207 C CA . TYR A 1 818 ? -24.162 21.654 20.958 1.00 71.25 818 TYR A CA 1
ATOM 6208 C C . TYR A 1 818 ? -24.730 21.824 22.366 1.00 71.25 818 TYR A C 1
ATOM 6210 O O . TYR A 1 818 ? -25.893 22.189 22.463 1.00 71.25 818 TYR A O 1
ATOM 6218 N N . GLY A 1 819 ? -23.907 21.708 23.419 1.00 59.03 819 GLY A N 1
ATOM 6219 C CA . GLY A 1 819 ? -24.198 21.642 24.862 1.00 59.03 819 GLY A CA 1
ATOM 6220 C C . GLY A 1 819 ? -24.901 22.809 25.590 1.00 59.03 819 GLY A C 1
ATOM 6221 O O . GLY A 1 819 ? -25.392 22.592 26.700 1.00 59.03 819 GLY A O 1
ATOM 6222 N N . ARG A 1 820 ? -25.052 24.014 25.014 1.00 57.53 820 ARG A N 1
ATOM 6223 C CA . ARG A 1 820 ? -25.623 25.194 25.723 1.00 57.53 820 ARG A CA 1
ATOM 6224 C C . ARG A 1 820 ? -27.044 24.980 26.274 1.00 57.53 820 ARG A C 1
ATOM 6226 O O . ARG A 1 820 ? -27.943 24.612 25.531 1.00 57.53 820 ARG A O 1
ATOM 6233 N N . THR A 1 821 ? -27.282 25.250 27.559 1.00 48.03 821 THR A N 1
ATOM 6234 C CA . THR A 1 821 ? -28.623 25.218 28.185 1.00 48.03 821 THR A CA 1
ATOM 6235 C C . THR A 1 821 ? -29.055 26.589 28.722 1.00 48.03 821 THR A C 1
ATOM 6237 O O . THR A 1 821 ? -28.214 27.278 29.302 1.00 48.03 821 THR A O 1
ATOM 6240 N N . PRO A 1 822 ? -30.348 26.968 28.614 1.00 51.91 822 PRO A N 1
ATOM 6241 C CA . PRO A 1 822 ? -31.422 26.235 27.938 1.00 51.91 822 PRO A CA 1
ATOM 6242 C C . PRO A 1 822 ? -31.294 26.345 26.410 1.00 51.91 822 PRO A C 1
ATOM 6244 O O . PRO A 1 822 ? -31.312 27.438 25.848 1.00 51.91 822 PRO A O 1
ATOM 6247 N N . ALA A 1 823 ? -31.157 25.198 25.745 1.00 56.84 823 ALA A N 1
ATOM 6248 C CA . ALA A 1 823 ? -31.207 25.104 24.293 1.00 56.84 823 ALA A CA 1
ATOM 6249 C C . ALA A 1 823 ? -32.681 25.163 23.858 1.00 56.84 823 ALA A C 1
ATOM 6251 O O . ALA A 1 823 ? -33.512 24.477 24.459 1.00 56.84 823 ALA A O 1
ATOM 6252 N N . PRO A 1 824 ? -33.043 25.930 22.815 1.00 61.50 824 PRO A N 1
ATOM 6253 C CA . PRO A 1 824 ? -34.317 25.753 22.127 1.00 61.50 824 PRO A CA 1
ATOM 6254 C C . PRO A 1 824 ? -34.522 24.277 21.743 1.00 61.50 824 PRO A C 1
ATOM 6256 O O . PRO A 1 824 ? -33.551 23.595 21.420 1.00 61.50 824 PRO A O 1
ATOM 6259 N N . LEU A 1 825 ? -35.769 23.790 21.712 1.00 60.59 825 LEU A N 1
ATOM 6260 C CA . LEU A 1 825 ? -36.103 22.387 21.383 1.00 60.59 825 LEU A CA 1
ATOM 6261 C C . LEU A 1 825 ? -35.378 21.866 20.127 1.00 60.59 825 LEU A C 1
ATOM 6263 O O . LEU A 1 825 ? -34.903 20.736 20.104 1.00 60.59 825 LEU A O 1
ATOM 6267 N N . ASN A 1 826 ? -35.214 22.711 19.106 1.00 62.06 826 ASN A N 1
ATOM 6268 C CA . ASN A 1 826 ? -34.485 22.356 17.887 1.00 62.06 826 ASN A CA 1
ATOM 6269 C C . ASN A 1 826 ? -32.988 22.100 18.132 1.00 62.06 826 ASN A C 1
ATOM 6271 O O . ASN A 1 826 ? -32.436 21.174 17.553 1.00 62.06 826 ASN A O 1
ATOM 6275 N N . GLN A 1 827 ? -32.336 22.864 19.013 1.00 63.53 827 GLN A N 1
ATOM 6276 C CA . GLN A 1 827 ? -30.934 22.632 19.374 1.00 63.53 827 GLN A CA 1
ATOM 6277 C C . GLN A 1 827 ? -30.752 21.344 20.181 1.00 63.53 827 GLN A C 1
ATOM 6279 O O . GLN A 1 827 ? -29.746 20.672 19.994 1.00 63.53 827 GLN A O 1
ATOM 6284 N N . ALA A 1 828 ? -31.716 20.969 21.032 1.00 66.25 828 ALA A N 1
ATOM 6285 C CA . ALA A 1 828 ? -31.678 19.693 21.751 1.00 66.25 828 ALA A CA 1
ATOM 6286 C C . ALA A 1 828 ? -31.765 18.490 20.792 1.00 66.25 828 ALA A C 1
ATOM 6288 O O . ALA A 1 828 ? -31.011 17.534 20.951 1.00 66.25 828 ALA A O 1
ATOM 6289 N N . ARG A 1 829 ? -32.609 18.576 19.751 1.00 70.88 829 ARG A N 1
ATOM 6290 C CA . ARG A 1 829 ? -32.726 17.535 18.713 1.00 70.88 829 ARG A CA 1
ATOM 6291 C C . ARG A 1 829 ? -31.437 17.369 17.914 1.00 70.88 829 ARG A C 1
ATOM 6293 O O . ARG A 1 829 ? -30.979 16.251 17.729 1.00 70.88 829 ARG A O 1
ATOM 6300 N N . VAL A 1 830 ? -30.824 18.472 17.483 1.00 72.75 830 VAL A N 1
ATOM 6301 C CA . VAL A 1 830 ? -29.595 18.428 16.673 1.00 72.75 830 VAL A CA 1
ATOM 6302 C C . VAL A 1 830 ? -28.447 17.710 17.402 1.00 72.75 830 VAL A C 1
ATOM 6304 O O . VAL A 1 830 ? -27.682 17.005 16.753 1.00 72.75 830 VAL A O 1
ATOM 6307 N N . ARG A 1 831 ? -28.354 17.782 18.742 1.00 76.62 831 ARG A N 1
ATOM 6308 C CA . ARG A 1 831 ? -27.308 17.049 19.497 1.00 76.62 831 ARG A CA 1
ATOM 6309 C C . ARG A 1 831 ? -27.393 15.534 19.354 1.00 76.62 831 ARG A C 1
ATOM 6311 O O . ARG A 1 831 ? -26.382 14.859 19.483 1.00 76.62 831 ARG A O 1
ATOM 6318 N N . LEU A 1 832 ? -28.604 15.020 19.159 1.00 81.56 832 LEU A N 1
ATOM 6319 C CA . LEU A 1 832 ? -28.892 13.591 19.067 1.00 81.56 832 LEU A CA 1
ATOM 6320 C C . LEU A 1 832 ? -28.881 13.103 17.613 1.00 81.56 832 LEU A C 1
ATOM 6322 O O . LEU A 1 832 ? -29.079 11.919 17.362 1.00 81.56 832 LEU A O 1
ATOM 6326 N N . GLN A 1 833 ? -28.675 14.008 16.654 1.00 82.94 833 GLN A N 1
ATOM 6327 C CA . GLN A 1 833 ? -28.595 13.691 15.237 1.00 82.94 833 GLN A CA 1
ATOM 6328 C C . GLN A 1 833 ? -27.280 12.968 14.927 1.00 82.94 833 GLN A C 1
ATOM 6330 O O . GLN A 1 833 ? -26.214 13.383 15.372 1.00 82.94 833 GLN A O 1
ATOM 6335 N N . VAL A 1 834 ? -27.376 11.889 14.151 1.00 88.06 834 VAL A N 1
ATOM 6336 C CA . VAL A 1 834 ? -26.251 11.042 13.748 1.00 88.06 834 VAL A CA 1
ATOM 6337 C C . VAL A 1 834 ? -26.295 10.952 12.221 1.00 88.06 834 VAL A C 1
ATOM 6339 O O . VAL A 1 834 ? -26.933 10.059 11.674 1.00 88.06 834 VAL A O 1
ATOM 6342 N N . ASP A 1 835 ? -25.692 11.926 11.527 1.00 88.44 835 ASP A N 1
ATOM 6343 C CA . ASP A 1 835 ? -25.603 11.981 10.056 1.00 88.44 835 ASP A CA 1
ATOM 6344 C C . ASP A 1 835 ? -24.553 13.002 9.562 1.00 88.44 835 ASP A C 1
ATOM 6346 O O . ASP A 1 835 ? -23.799 13.572 10.349 1.00 88.44 835 ASP A O 1
ATOM 6350 N N . ALA A 1 836 ? -24.518 13.257 8.249 1.00 89.12 836 ALA A N 1
ATOM 6351 C CA . ALA A 1 836 ? -23.591 14.185 7.595 1.00 89.12 836 ALA A CA 1
ATOM 6352 C C . ALA A 1 836 ? -23.665 15.646 8.080 1.00 89.12 836 ALA A C 1
ATOM 6354 O O . ALA A 1 836 ? -22.792 16.433 7.728 1.00 89.12 836 ALA A O 1
ATOM 6355 N N . GLN A 1 837 ? -24.694 16.040 8.839 1.00 86.50 837 GLN A N 1
ATOM 6356 C CA . GLN A 1 837 ? -24.824 17.398 9.380 1.00 86.50 837 GLN A CA 1
ATOM 6357 C C . GLN A 1 837 ? -24.299 17.516 10.818 1.00 86.50 837 GLN A C 1
ATOM 6359 O O . GLN A 1 837 ? -24.019 18.635 11.246 1.00 86.50 837 GLN A O 1
ATOM 6364 N N . ASN A 1 838 ? -24.186 16.398 11.548 1.00 88.31 838 ASN A N 1
ATOM 6365 C CA . ASN A 1 838 ? -23.603 16.332 12.888 1.00 88.31 838 ASN A CA 1
ATOM 6366 C C . ASN A 1 838 ? -22.684 15.111 13.004 1.00 88.31 838 ASN A C 1
ATOM 6368 O O . ASN A 1 838 ? -23.121 13.994 13.294 1.00 88.31 838 ASN A O 1
ATOM 6372 N N . VAL A 1 839 ? -21.385 15.357 12.833 1.00 92.94 839 VAL A N 1
ATOM 6373 C CA . VAL A 1 839 ? -20.347 14.320 12.882 1.00 92.94 839 VAL A CA 1
ATOM 6374 C C . VAL A 1 839 ? -19.601 14.270 14.220 1.00 92.94 839 VAL A C 1
ATOM 6376 O O . VAL A 1 839 ? -18.586 13.580 14.339 1.00 92.94 839 VAL A O 1
ATOM 6379 N N . LEU A 1 840 ? -20.085 14.958 15.263 1.00 92.31 840 LEU A N 1
ATOM 6380 C CA . LEU A 1 840 ? -19.420 14.949 16.571 1.00 92.31 840 LEU A CA 1
ATOM 6381 C C . LEU A 1 840 ? -19.321 13.534 17.179 1.00 92.31 840 LEU A C 1
ATOM 6383 O O . LEU A 1 840 ? -18.275 13.224 17.759 1.00 92.31 840 LEU A O 1
ATOM 6387 N N . PRO A 1 841 ? -20.327 12.640 17.038 1.00 93.44 841 PRO A N 1
ATOM 6388 C CA . PRO A 1 841 ? -20.185 11.253 17.481 1.00 93.44 841 PRO A CA 1
ATOM 6389 C C . PRO A 1 841 ? -19.069 10.495 16.745 1.00 93.44 841 PRO A C 1
ATOM 6391 O O . PRO A 1 841 ? -18.312 9.761 17.379 1.00 93.44 841 PRO A O 1
ATOM 6394 N N . TRP A 1 842 ? -18.887 10.731 15.439 1.00 95.31 842 TRP A N 1
ATOM 6395 C CA . TRP A 1 842 ? -17.767 10.168 14.670 1.00 95.31 842 TRP A CA 1
ATOM 6396 C C . TRP A 1 842 ? -16.429 10.723 15.139 1.00 95.31 842 TRP A C 1
ATOM 6398 O O . TRP A 1 842 ? -15.460 9.973 15.217 1.00 95.31 842 TRP A O 1
ATOM 6408 N N . ALA A 1 843 ? -16.367 12.012 15.491 1.00 94.50 843 ALA A N 1
ATOM 6409 C CA . ALA A 1 843 ? -15.166 12.596 16.074 1.00 94.50 843 ALA A CA 1
ATOM 6410 C C . ALA A 1 843 ? -14.810 11.896 17.394 1.00 94.50 843 ALA A C 1
ATOM 6412 O O . ALA A 1 843 ? -13.660 11.517 17.575 1.00 94.50 843 ALA A O 1
ATOM 6413 N N . SER A 1 844 ? -15.785 11.640 18.277 1.00 93.12 844 SER A N 1
ATOM 6414 C CA . SER A 1 844 ? -15.552 10.873 19.512 1.00 93.12 844 SER A CA 1
ATOM 6415 C C . SER A 1 844 ? -15.028 9.459 19.236 1.00 93.12 844 SER A C 1
ATOM 6417 O O . SER A 1 844 ? -14.074 9.038 19.886 1.00 93.12 844 SER A O 1
ATOM 6419 N N . VAL A 1 845 ? -15.602 8.744 18.259 1.00 94.56 845 VAL A N 1
ATOM 6420 C CA . VAL A 1 845 ? -15.103 7.420 17.842 1.00 94.56 845 VAL A CA 1
ATOM 6421 C C . VAL A 1 845 ? -13.667 7.516 17.334 1.00 94.56 845 VAL A C 1
ATOM 6423 O O . VAL A 1 845 ? -12.824 6.731 17.757 1.00 94.56 845 VAL A O 1
ATOM 6426 N N . ALA A 1 846 ? -13.372 8.486 16.467 1.00 93.44 846 ALA A N 1
ATOM 6427 C CA . ALA A 1 846 ? -12.037 8.681 15.918 1.00 93.44 846 ALA A CA 1
ATOM 6428 C C . ALA A 1 846 ? -11.008 8.998 17.016 1.00 93.44 846 ALA A C 1
ATOM 6430 O O . ALA A 1 846 ? -9.940 8.401 16.993 1.00 93.44 846 ALA A O 1
ATOM 6431 N N . MET A 1 847 ? -11.339 9.854 17.997 1.00 89.62 847 MET A N 1
ATOM 6432 C CA . MET A 1 847 ? -10.451 10.175 19.129 1.00 89.62 847 MET A CA 1
ATOM 6433 C C . MET A 1 847 ? -10.154 8.955 20.010 1.00 89.62 847 MET A C 1
ATOM 6435 O O . MET A 1 847 ? -9.011 8.758 20.426 1.00 89.62 847 MET A O 1
ATOM 6439 N N . LEU A 1 848 ? -11.175 8.139 20.296 1.00 87.12 848 LEU A N 1
ATOM 6440 C CA . LEU A 1 848 ? -11.019 6.908 21.075 1.00 87.12 848 LEU A CA 1
ATOM 6441 C C . LEU A 1 848 ? -10.187 5.874 20.308 1.00 87.12 848 LEU A C 1
ATOM 6443 O O . LEU A 1 848 ? -9.255 5.296 20.860 1.00 87.12 848 LEU A O 1
ATOM 6447 N N . PHE A 1 849 ? -10.485 5.675 19.023 1.00 87.50 849 PHE A N 1
ATOM 6448 C CA . PHE A 1 849 ? -9.764 4.734 18.166 1.00 87.50 849 PHE A CA 1
ATOM 6449 C C . PHE A 1 849 ? -8.293 5.127 17.970 1.00 87.50 849 PHE A C 1
ATOM 6451 O O . PHE A 1 849 ? -7.420 4.265 17.917 1.00 87.50 849 PHE A O 1
ATOM 6458 N N . SER A 1 850 ? -8.008 6.429 17.914 1.00 80.31 850 SER A N 1
ATOM 6459 C CA . SER A 1 850 ? -6.655 6.970 17.784 1.00 80.31 850 SER A CA 1
ATOM 6460 C C . SER A 1 850 ? -5.868 7.027 19.096 1.00 80.31 850 SER A C 1
ATOM 6462 O O . SER A 1 850 ? -4.683 7.353 19.080 1.00 80.31 850 SER A O 1
ATOM 6464 N N . GLY A 1 851 ? -6.523 6.827 20.246 1.00 76.56 851 GLY A N 1
ATOM 6465 C CA . GLY A 1 851 ? -5.927 7.076 21.563 1.00 76.56 851 GLY A CA 1
ATOM 6466 C C . GLY A 1 851 ? -5.568 8.550 21.814 1.00 76.56 851 GLY A C 1
ATOM 6467 O O . GLY A 1 851 ? -4.646 8.843 22.578 1.00 76.56 851 GLY A O 1
ATOM 6468 N N . ILE A 1 852 ? -6.264 9.498 21.168 1.00 74.44 852 ILE A N 1
ATOM 6469 C CA . ILE A 1 852 ? -6.037 10.942 21.361 1.00 74.44 852 ILE A CA 1
ATOM 6470 C C . ILE A 1 852 ? -6.796 11.376 22.618 1.00 74.44 852 ILE A C 1
ATOM 6472 O O . ILE A 1 852 ? -7.872 11.970 22.565 1.00 74.44 852 ILE A O 1
ATOM 6476 N N . SER A 1 853 ? -6.227 11.045 23.773 1.00 61.91 853 SER A N 1
ATOM 6477 C CA . SER A 1 853 ? -6.862 11.290 25.072 1.00 61.91 853 SER A CA 1
ATOM 6478 C C . SER A 1 853 ? -5.965 11.939 26.113 1.00 61.91 853 SER A C 1
ATOM 6480 O O . SER A 1 853 ? -6.448 12.447 27.126 1.00 61.91 853 SER A O 1
ATOM 6482 N N . LYS A 1 854 ? -4.655 11.975 25.842 1.00 52.38 854 LYS A N 1
ATOM 6483 C CA . LYS A 1 854 ? -3.619 12.434 26.769 1.00 52.38 854 LYS A CA 1
ATOM 6484 C C . LYS A 1 854 ? -2.683 13.401 26.062 1.00 52.38 854 LYS A C 1
ATOM 6486 O O . LYS A 1 854 ? -1.718 12.987 25.425 1.00 52.38 854 LYS A O 1
ATOM 6491 N N . THR A 1 855 ? -2.930 14.699 26.211 1.00 46.22 855 THR A N 1
ATOM 6492 C CA . THR A 1 855 ? -1.849 15.678 26.043 1.00 46.22 855 THR A CA 1
ATOM 6493 C C . THR A 1 855 ? -1.319 16.043 27.429 1.00 46.22 855 THR A C 1
ATOM 6495 O O . THR A 1 855 ? -2.090 16.064 28.391 1.00 46.22 855 THR A O 1
ATOM 6498 N N . PRO A 1 856 ? -0.028 16.384 27.576 1.00 40.38 856 PRO A N 1
ATOM 6499 C CA . PRO A 1 856 ? 0.515 16.864 28.848 1.00 40.38 856 PRO A CA 1
ATOM 6500 C C . PRO A 1 856 ? -0.192 18.114 29.413 1.00 40.38 856 PRO A C 1
ATOM 6502 O O . PRO A 1 856 ? 0.061 18.485 30.555 1.00 40.38 856 PRO A O 1
ATOM 6505 N N . ALA A 1 857 ? -1.042 18.785 28.623 1.00 41.38 857 ALA A N 1
ATOM 6506 C CA . ALA A 1 857 ? -1.626 20.087 28.935 1.00 41.38 857 ALA A CA 1
ATOM 6507 C C . ALA A 1 857 ? -3.109 20.054 29.360 1.00 41.38 857 ALA A C 1
ATOM 6509 O O . ALA A 1 857 ? -3.604 21.052 29.881 1.00 41.38 857 ALA A O 1
ATOM 6510 N N . SER A 1 858 ? -3.838 18.954 29.161 1.00 44.25 858 SER A N 1
ATOM 6511 C CA . SER A 1 858 ? -5.283 18.904 29.416 1.00 44.25 858 SER A CA 1
ATOM 6512 C C . SER A 1 858 ? -5.690 17.471 29.761 1.00 44.25 858 SER A C 1
ATOM 6514 O O . SER A 1 858 ? -5.364 16.583 28.983 1.00 44.25 858 SER A O 1
ATOM 6516 N N . GLY A 1 859 ? -6.330 17.257 30.917 1.00 54.47 859 GLY A N 1
ATOM 6517 C CA . GLY A 1 859 ? -6.578 15.944 31.543 1.00 54.47 859 GLY A CA 1
ATOM 6518 C C . GLY A 1 859 ? -7.308 14.882 30.702 1.00 54.47 859 GLY A C 1
ATOM 6519 O O . GLY A 1 859 ? -7.534 15.049 29.517 1.00 54.47 859 GLY A O 1
ATOM 6520 N N . ASP A 1 860 ? -7.660 13.761 31.332 1.00 66.19 860 ASP A N 1
ATOM 6521 C CA . ASP A 1 860 ? -8.217 12.575 30.663 1.00 66.19 860 ASP A CA 1
ATOM 6522 C C . ASP A 1 860 ? -9.586 12.844 29.991 1.00 66.19 860 ASP A C 1
ATOM 6524 O O . ASP A 1 860 ? -10.608 12.991 30.670 1.00 66.19 860 ASP A O 1
ATOM 6528 N N . PHE A 1 861 ? -9.601 12.932 28.652 1.00 77.06 861 PHE A N 1
ATOM 6529 C CA . PHE A 1 861 ? -10.815 13.139 27.844 1.00 77.06 861 PHE A CA 1
ATOM 6530 C C . PHE A 1 861 ? -11.507 11.834 27.420 1.00 77.06 861 PHE A C 1
ATOM 6532 O O . PHE A 1 861 ? -12.635 11.905 26.924 1.00 77.06 861 PHE A O 1
ATOM 6539 N N . ASP A 1 862 ? -10.912 10.654 27.650 1.00 80.56 862 ASP A N 1
ATOM 6540 C CA . ASP A 1 862 ? -11.511 9.374 27.228 1.00 80.56 862 ASP A CA 1
ATOM 6541 C C . ASP A 1 862 ? -12.884 9.168 27.859 1.00 80.56 862 ASP A C 1
ATOM 6543 O O . ASP A 1 862 ? -13.833 8.724 27.203 1.00 80.56 862 ASP A O 1
ATOM 6547 N N . TRP A 1 863 ? -13.021 9.559 29.127 1.00 82.69 863 TRP A N 1
ATOM 6548 C CA . TRP A 1 863 ? -14.308 9.540 29.808 1.00 82.69 863 TRP A CA 1
ATOM 6549 C C . TRP A 1 863 ? -15.334 10.431 29.097 1.00 82.69 863 TRP A C 1
ATOM 6551 O O . TRP A 1 863 ? -16.456 9.994 28.867 1.00 82.69 863 TRP A O 1
ATOM 6561 N N . GLN A 1 864 ? -14.964 11.647 28.683 1.00 86.12 864 GLN A N 1
ATOM 6562 C CA . GLN A 1 864 ? -15.896 12.581 28.040 1.00 86.12 864 GLN A CA 1
ATOM 6563 C C . GLN A 1 864 ? -16.358 12.088 26.666 1.00 86.12 864 GLN A C 1
ATOM 6565 O O . GLN A 1 864 ? -17.548 12.177 26.361 1.00 86.12 864 GLN A O 1
ATOM 6570 N N . TYR A 1 865 ? -15.455 11.524 25.859 1.00 89.19 865 TYR A N 1
ATOM 6571 C CA . TYR A 1 865 ? -15.819 10.948 24.564 1.00 89.19 865 TYR A CA 1
ATOM 6572 C C . TYR A 1 865 ? -16.774 9.764 24.729 1.00 89.19 865 TYR A C 1
ATOM 6574 O O . TYR A 1 865 ? -17.798 9.699 24.048 1.00 89.19 865 TYR A O 1
ATOM 6582 N N . ASN A 1 866 ? -16.478 8.865 25.675 1.00 88.62 866 ASN A N 1
ATOM 6583 C CA . ASN A 1 866 ? -17.341 7.728 25.986 1.00 88.62 866 ASN A CA 1
ATOM 6584 C C . ASN A 1 866 ? -18.717 8.170 26.494 1.00 88.62 866 ASN A C 1
ATOM 6586 O O . ASN A 1 866 ? -19.724 7.634 26.040 1.00 88.62 866 ASN A O 1
ATOM 6590 N N . GLN A 1 867 ? -18.773 9.157 27.394 1.00 87.88 867 GLN A N 1
ATOM 6591 C CA . GLN A 1 867 ? -20.037 9.703 27.895 1.00 87.88 867 GLN A CA 1
ATOM 6592 C C . GLN A 1 867 ? -20.847 10.380 26.791 1.00 87.88 867 GLN A C 1
ATOM 6594 O O . GLN A 1 867 ? -22.064 10.225 26.747 1.00 87.88 867 GLN A O 1
ATOM 6599 N N . HIS A 1 868 ? -20.191 11.097 25.879 1.00 89.81 868 HIS A N 1
ATOM 6600 C CA . HIS A 1 868 ? -20.867 11.717 24.748 1.00 89.81 868 HIS A CA 1
ATOM 6601 C C . HIS A 1 868 ? -21.534 10.665 23.856 1.00 89.81 868 HIS A C 1
ATOM 6603 O O . HIS A 1 868 ? -22.748 10.732 23.656 1.00 89.81 868 HIS A O 1
ATOM 6609 N N . ILE A 1 869 ? -20.781 9.659 23.393 1.00 92.19 869 ILE A N 1
ATOM 6610 C CA . ILE A 1 869 ? -21.338 8.589 22.553 1.00 92.19 869 ILE A CA 1
ATOM 6611 C C . ILE A 1 869 ? -22.442 7.836 23.308 1.00 92.19 869 ILE A C 1
ATOM 6613 O O . ILE A 1 869 ? -23.516 7.616 22.751 1.00 92.19 869 ILE A O 1
ATOM 6617 N N . ALA A 1 870 ? -22.216 7.501 24.584 1.00 90.69 870 ALA A N 1
ATOM 6618 C CA . ALA A 1 870 ? -23.208 6.829 25.417 1.00 90.69 870 ALA A CA 1
ATOM 6619 C C . ALA A 1 870 ? -24.503 7.642 25.527 1.00 90.69 870 ALA A C 1
ATOM 6621 O O . ALA A 1 870 ? -25.563 7.091 25.273 1.00 90.69 870 ALA A O 1
ATOM 6622 N N . SER A 1 871 ? -24.426 8.951 25.790 1.00 88.56 871 SER A N 1
ATOM 6623 C CA . SER A 1 871 ? -25.611 9.812 25.913 1.00 88.56 871 SER A CA 1
ATOM 6624 C C . SER A 1 871 ? -26.443 9.886 24.630 1.00 88.56 871 SER A C 1
ATOM 6626 O O . SER A 1 871 ? -27.672 9.903 24.693 1.00 88.56 871 SER A O 1
ATOM 6628 N N . VAL A 1 872 ? -25.786 9.889 23.464 1.00 90.56 872 VAL A N 1
ATOM 6629 C CA . VAL A 1 872 ? -26.470 9.847 22.168 1.00 90.56 872 VAL A CA 1
ATOM 6630 C C . VAL A 1 872 ? -27.133 8.483 21.987 1.00 90.56 872 VAL A C 1
ATOM 6632 O O . VAL A 1 872 ? -28.329 8.419 21.720 1.00 90.56 872 VAL A O 1
ATOM 6635 N N . LEU A 1 873 ? -26.394 7.389 22.178 1.00 93.19 873 LEU A N 1
ATOM 6636 C CA . LEU A 1 873 ? -26.920 6.036 21.982 1.00 93.19 873 LEU A CA 1
ATOM 6637 C C . LEU A 1 873 ? -28.020 5.666 22.985 1.00 93.19 873 LEU A C 1
ATOM 6639 O O . LEU A 1 873 ? -28.982 5.016 22.593 1.00 93.19 873 LEU A O 1
ATOM 6643 N N . ASP A 1 874 ? -27.927 6.112 24.237 1.00 90.56 874 ASP A N 1
ATOM 6644 C CA . ASP A 1 874 ? -28.966 5.917 25.254 1.00 90.56 874 ASP A CA 1
ATOM 6645 C C . ASP A 1 874 ? -30.256 6.632 24.856 1.00 90.56 874 ASP A C 1
ATOM 6647 O O . ASP A 1 874 ? -31.334 6.062 24.984 1.00 90.56 874 ASP A O 1
ATOM 6651 N N . ALA A 1 875 ? -30.171 7.835 24.282 1.00 86.81 875 ALA A N 1
ATOM 6652 C CA . ALA A 1 875 ? -31.358 8.508 23.763 1.00 86.81 875 ALA A CA 1
ATOM 6653 C C . ALA A 1 875 ? -32.000 7.724 22.604 1.00 86.81 875 ALA A C 1
ATOM 6655 O O . ALA A 1 875 ? -33.218 7.611 22.540 1.00 86.81 875 ALA A O 1
ATOM 6656 N N . TRP A 1 876 ? -31.202 7.152 21.698 1.00 89.62 876 TRP A N 1
ATOM 6657 C CA . TRP A 1 876 ? -31.713 6.342 20.582 1.00 89.62 876 TRP A CA 1
ATOM 6658 C C . TRP A 1 876 ? -32.292 4.987 21.024 1.00 89.62 876 TRP A C 1
ATOM 6660 O O . TRP A 1 876 ? -33.281 4.513 20.455 1.00 89.62 876 TRP A O 1
ATOM 6670 N N . ARG A 1 877 ? -31.677 4.356 22.027 1.00 88.31 877 ARG A N 1
ATOM 6671 C CA . ARG A 1 877 ? -31.985 2.995 22.483 1.00 88.31 877 ARG A CA 1
ATOM 6672 C C . ARG A 1 877 ? -33.029 2.933 23.597 1.00 88.31 877 ARG A C 1
ATOM 6674 O O . ARG A 1 877 ? -33.812 1.990 23.609 1.00 88.31 877 ARG A O 1
ATOM 6681 N N . ASP A 1 878 ? -33.061 3.911 24.496 1.00 80.12 878 ASP A N 1
ATOM 6682 C CA . ASP A 1 878 ? -33.840 3.863 25.744 1.00 80.12 878 ASP A CA 1
ATOM 6683 C C . ASP A 1 878 ? -34.903 4.977 25.817 1.00 80.12 878 ASP A C 1
ATOM 6685 O O . ASP A 1 878 ? -35.343 5.374 26.899 1.00 80.12 878 ASP A O 1
ATOM 6689 N N . THR A 1 879 ? -35.319 5.519 24.668 1.00 73.56 879 THR A N 1
ATOM 6690 C CA . THR A 1 879 ? -36.385 6.526 24.621 1.00 73.56 879 THR A CA 1
ATOM 6691 C C . THR A 1 879 ? -37.725 5.932 25.067 1.00 73.56 879 THR A C 1
ATOM 6693 O O . THR A 1 879 ? -38.189 4.925 24.538 1.00 73.56 879 THR A O 1
ATOM 6696 N N . ASN A 1 880 ? -38.362 6.579 26.048 1.00 67.81 880 ASN A N 1
ATOM 6697 C CA . ASN A 1 880 ? -39.734 6.267 26.464 1.00 67.81 880 ASN A CA 1
ATOM 6698 C C . ASN A 1 880 ? -40.777 6.956 25.568 1.00 67.81 880 ASN A C 1
ATOM 6700 O O . ASN A 1 880 ? -41.979 6.730 25.736 1.00 67.81 880 ASN A O 1
ATOM 6704 N N . ASP A 1 881 ? -40.330 7.810 24.642 1.00 71.12 881 ASP A N 1
ATOM 6705 C CA . ASP A 1 881 ? -41.208 8.544 23.747 1.00 71.12 881 ASP A CA 1
ATOM 6706 C C . ASP A 1 881 ? -41.650 7.619 22.609 1.00 71.12 881 ASP A C 1
ATOM 6708 O O . ASP A 1 881 ? -40.856 7.146 21.789 1.00 71.12 881 ASP A O 1
ATOM 6712 N N . LEU A 1 882 ? -42.953 7.351 22.558 1.00 70.50 882 LEU A N 1
ATOM 6713 C CA . LEU A 1 882 ? -43.562 6.615 21.459 1.00 70.50 882 LEU A CA 1
ATOM 6714 C C . LEU A 1 882 ? -43.733 7.547 20.261 1.00 70.50 882 LEU A C 1
ATOM 6716 O O . LEU A 1 882 ? -44.209 8.675 20.403 1.00 70.50 882 LEU A O 1
ATOM 6720 N N . CYS A 1 883 ? -43.447 7.051 19.057 1.00 68.00 883 CYS A N 1
ATOM 6721 C CA . CYS A 1 883 ? -43.559 7.838 17.821 1.00 68.00 883 CYS A CA 1
ATOM 6722 C C . CYS A 1 883 ? -44.990 8.307 17.464 1.00 68.00 883 CYS A C 1
ATOM 6724 O O . CYS A 1 883 ? -45.198 8.928 16.422 1.00 68.00 883 CYS A O 1
ATOM 6726 N N . SER A 1 884 ? -45.980 8.030 18.319 1.00 58.19 884 SER A N 1
ATOM 6727 C CA . SER A 1 884 ? -47.326 8.606 18.280 1.00 58.19 884 SER A CA 1
ATOM 6728 C C . SER A 1 884 ? -47.384 10.077 18.723 1.00 58.19 884 SER A C 1
ATOM 6730 O O . SER A 1 884 ? -48.348 10.762 18.383 1.00 58.19 884 SER A O 1
ATOM 6732 N N . ASP A 1 885 ? -46.384 10.570 19.467 1.00 56.47 885 ASP A N 1
ATOM 6733 C CA . ASP A 1 885 ? -46.253 11.980 19.858 1.00 56.47 885 ASP A CA 1
ATOM 6734 C C . ASP A 1 885 ? -45.212 12.667 18.956 1.00 56.47 885 ASP A C 1
ATOM 6736 O O . ASP A 1 885 ? -44.008 12.449 19.056 1.00 56.47 885 ASP A O 1
ATOM 6740 N N . VAL A 1 886 ? -45.678 13.486 18.012 1.00 53.12 886 VAL A N 1
ATOM 6741 C CA . VAL A 1 886 ? -44.886 14.054 16.896 1.00 53.12 886 VAL A CA 1
ATOM 6742 C C . VAL A 1 886 ? -43.843 15.097 17.364 1.00 53.12 886 VAL A C 1
ATOM 6744 O O . VAL A 1 886 ? -43.232 15.797 16.552 1.00 53.12 886 VAL A O 1
ATOM 6747 N N . SER A 1 887 ? -43.644 15.265 18.675 1.00 55.75 887 SER A N 1
ATOM 6748 C CA . SER A 1 887 ? -42.916 16.395 19.249 1.00 55.75 887 SER A CA 1
ATOM 6749 C C . SER A 1 887 ? -41.485 16.103 19.741 1.00 55.75 887 SER A C 1
ATOM 6751 O O . SER A 1 887 ? -40.747 17.076 19.931 1.00 55.75 887 SER A O 1
ATOM 6753 N N . ILE A 1 888 ? -41.017 14.848 19.875 1.00 63.38 888 ILE A N 1
ATOM 6754 C CA . ILE A 1 888 ? -39.666 14.553 20.423 1.00 63.38 888 ILE A CA 1
ATOM 6755 C C . ILE A 1 888 ? -38.988 13.319 19.760 1.00 63.38 888 ILE A C 1
ATOM 6757 O O . ILE A 1 888 ? -39.289 12.189 20.119 1.00 63.38 888 ILE A O 1
ATOM 6761 N N . PRO A 1 889 ? -38.063 13.496 18.790 1.00 68.94 889 PRO A N 1
ATOM 6762 C CA . PRO A 1 889 ? -37.138 12.448 18.328 1.00 68.94 889 PRO A CA 1
ATOM 6763 C C . PRO A 1 889 ? -35.806 12.449 19.126 1.00 68.94 889 PRO A C 1
ATOM 6765 O O . PRO A 1 889 ? -35.356 13.533 19.519 1.00 68.94 889 PRO A O 1
ATOM 6768 N N . PRO A 1 890 ? -35.107 11.303 19.287 1.00 79.38 890 PRO A N 1
ATOM 6769 C CA . PRO A 1 890 ? -35.484 9.963 18.829 1.00 79.38 890 PRO A CA 1
ATOM 6770 C C . PRO A 1 890 ? -36.669 9.378 19.614 1.00 79.38 890 PRO A C 1
ATOM 6772 O O . PRO A 1 890 ? -36.784 9.567 20.822 1.00 79.38 890 PRO A O 1
ATOM 6775 N N . CYS A 1 891 ? -37.530 8.645 18.913 1.00 78.44 891 CYS A N 1
ATOM 6776 C CA . CYS A 1 891 ? -38.674 7.920 19.472 1.00 78.44 891 CYS A CA 1
ATOM 6777 C C . CYS A 1 891 ? -38.601 6.443 19.067 1.00 78.44 891 CYS A C 1
ATOM 6779 O O . CYS A 1 891 ? -37.843 6.085 18.160 1.00 78.44 891 CYS A O 1
ATOM 6781 N N . GLN A 1 892 ? -39.398 5.586 19.703 1.00 80.94 892 GLN A N 1
ATOM 6782 C CA . GLN A 1 892 ? -39.509 4.178 19.319 1.00 80.94 892 GLN A CA 1
ATOM 6783 C C . GLN A 1 892 ? -40.915 3.801 18.869 1.00 80.94 892 GLN A C 1
ATOM 6785 O O . GLN A 1 892 ? -41.928 4.323 19.347 1.00 80.94 892 GLN A O 1
ATOM 6790 N N . THR A 1 893 ? -40.980 2.869 17.919 1.00 74.75 893 THR A N 1
ATOM 6791 C CA . THR A 1 893 ? -42.250 2.255 17.530 1.00 74.75 893 THR A CA 1
ATOM 6792 C C . THR A 1 893 ? -42.756 1.355 18.666 1.00 74.75 893 THR A C 1
ATOM 6794 O O . THR A 1 893 ? -41.982 0.508 19.123 1.00 74.75 893 THR A O 1
ATOM 6797 N N . PRO A 1 894 ? -44.036 1.446 19.073 1.00 65.38 894 PRO A N 1
ATOM 6798 C CA . PRO A 1 894 ? -44.551 0.716 20.237 1.00 65.38 894 PRO A CA 1
ATOM 6799 C C . PRO A 1 894 ? -44.452 -0.814 20.149 1.00 65.38 894 PRO A C 1
ATOM 6801 O O . PRO A 1 894 ? -44.403 -1.480 21.179 1.00 65.38 894 PRO A O 1
ATOM 6804 N N . THR A 1 895 ? -44.458 -1.382 18.938 1.00 68.06 895 THR A N 1
ATOM 6805 C CA . THR A 1 895 ? -44.542 -2.836 18.719 1.00 68.06 895 THR A CA 1
ATOM 6806 C C . THR A 1 895 ? -43.209 -3.497 18.382 1.00 68.06 895 THR A C 1
ATOM 6808 O O . THR A 1 895 ? -42.941 -4.574 18.903 1.00 68.06 895 THR A O 1
ATOM 6811 N N . SER A 1 896 ? -42.371 -2.888 17.534 1.00 73.25 896 SER A N 1
ATOM 6812 C CA . SER A 1 896 ? -41.095 -3.488 17.104 1.00 73.25 896 SER A CA 1
ATOM 6813 C C . SER A 1 896 ? -39.854 -2.881 17.764 1.00 73.25 896 SER A C 1
ATOM 6815 O O . SER A 1 896 ? -38.752 -3.366 17.532 1.00 73.25 896 SER A O 1
ATOM 6817 N N . GLY A 1 897 ? -39.995 -1.818 18.568 1.00 79.31 897 GLY A N 1
ATOM 6818 C CA . GLY A 1 897 ? -38.846 -1.127 19.170 1.00 79.31 897 GLY A CA 1
ATOM 6819 C C . GLY A 1 897 ? -37.891 -0.492 18.146 1.00 79.31 897 GLY A C 1
ATOM 6820 O O . GLY A 1 897 ? -36.724 -0.242 18.453 1.00 79.31 897 GLY A O 1
ATOM 6821 N N . PHE A 1 898 ? -38.355 -0.243 16.916 1.00 87.00 898 PHE A N 1
ATOM 6822 C CA . PHE A 1 898 ? -37.570 0.433 15.889 1.00 87.00 898 PHE A CA 1
ATOM 6823 C C . PHE A 1 898 ? -37.342 1.894 16.280 1.00 87.00 898 PHE A C 1
ATOM 6825 O O . PHE A 1 898 ? -38.297 2.633 16.539 1.00 87.00 898 PHE A O 1
ATOM 6832 N N . ALA A 1 899 ? -36.075 2.299 16.330 1.00 87.31 899 ALA A N 1
ATOM 6833 C CA . ALA A 1 899 ? -35.670 3.645 16.692 1.00 87.31 899 ALA A CA 1
ATOM 6834 C C . ALA A 1 899 ? -35.832 4.589 15.496 1.00 87.31 899 ALA A C 1
ATOM 6836 O O . ALA A 1 899 ? -35.329 4.351 14.398 1.00 87.31 899 ALA A O 1
ATOM 6837 N N . TYR A 1 900 ? -36.528 5.692 15.712 1.00 81.50 900 TYR A N 1
ATOM 6838 C CA . TYR A 1 900 ? -36.925 6.619 14.668 1.00 81.50 900 TYR A CA 1
ATOM 6839 C C . TYR A 1 900 ? -36.431 8.026 14.999 1.00 81.50 900 TYR A C 1
ATOM 6841 O O . TYR A 1 900 ? -36.636 8.523 16.107 1.00 81.50 900 TYR A O 1
ATOM 6849 N N . PHE A 1 901 ? -35.847 8.711 14.014 1.00 78.62 901 PHE A N 1
ATOM 6850 C CA . PHE A 1 901 ? -35.418 10.102 14.154 1.00 78.62 901 PHE A CA 1
ATOM 6851 C C . PHE A 1 901 ? -35.860 10.943 12.950 1.00 78.62 901 PHE A C 1
ATOM 6853 O O . PHE A 1 901 ? -35.322 10.803 11.853 1.00 78.62 901 PHE A O 1
ATOM 6860 N N . GLY A 1 902 ? -36.817 11.854 13.155 1.00 66.12 902 GLY A N 1
ATOM 6861 C CA . GLY A 1 902 ? -37.291 12.783 12.124 1.00 66.12 902 GLY A CA 1
ATOM 6862 C C . GLY A 1 902 ? -37.344 14.224 12.627 1.00 66.12 902 GLY A C 1
ATOM 6863 O O . GLY A 1 902 ? -37.986 14.517 13.631 1.00 66.12 902 GLY A O 1
ATOM 6864 N N . VAL A 1 903 ? -36.664 15.134 11.929 1.00 52.78 903 VAL A N 1
ATOM 6865 C CA . VAL A 1 903 ? -36.582 16.566 12.260 1.00 52.78 903 VAL A CA 1
ATOM 6866 C C . VAL A 1 903 ? -37.275 17.385 11.175 1.00 52.78 903 VAL A C 1
ATOM 6868 O O . VAL A 1 903 ? -36.676 17.661 10.149 1.00 52.78 903 VAL A O 1
ATOM 6871 N N . ASP A 1 904 ? -38.517 17.807 11.428 1.00 49.31 904 ASP A N 1
ATOM 6872 C CA . ASP A 1 904 ? -39.346 18.633 10.529 1.00 49.31 904 ASP A CA 1
ATOM 6873 C C . ASP A 1 904 ? -39.610 18.020 9.126 1.00 49.31 904 ASP A C 1
ATOM 6875 O O . ASP A 1 904 ? -38.823 17.306 8.512 1.00 49.31 904 ASP A O 1
ATOM 6879 N N . THR A 1 905 ? -40.772 18.355 8.584 1.00 44.72 905 THR A N 1
ATOM 6880 C CA . THR A 1 905 ? -41.386 17.895 7.330 1.00 44.72 905 THR A CA 1
ATOM 6881 C C . THR A 1 905 ? -40.509 17.956 6.070 1.00 44.72 905 THR A C 1
ATOM 6883 O O . THR A 1 905 ? -40.849 17.317 5.077 1.00 44.72 905 THR A O 1
ATOM 6886 N N . ARG A 1 906 ? -39.379 18.678 6.086 1.00 43.00 906 ARG A N 1
ATOM 6887 C CA . ARG A 1 906 ? -38.440 18.799 4.953 1.00 43.00 906 ARG A CA 1
ATOM 6888 C C . ARG A 1 906 ? -37.205 17.892 5.035 1.00 43.00 906 ARG A C 1
ATOM 6890 O O . ARG A 1 906 ? -36.610 17.649 3.992 1.00 43.00 906 ARG A O 1
ATOM 6897 N N . ALA A 1 907 ? -36.839 17.373 6.213 1.00 46.34 907 ALA A N 1
ATOM 6898 C CA . ALA A 1 907 ? -35.667 16.500 6.399 1.00 46.34 907 ALA A CA 1
ATOM 6899 C C . ALA A 1 907 ? -36.038 15.037 6.721 1.00 46.34 907 ALA A C 1
ATOM 6901 O O . ALA A 1 907 ? -35.192 14.249 7.138 1.00 46.34 907 ALA A O 1
ATOM 6902 N N . ASN A 1 908 ? -37.297 14.653 6.486 1.00 50.19 908 ASN A N 1
ATOM 6903 C CA . ASN A 1 908 ? -37.813 13.297 6.708 1.00 50.19 908 ASN A CA 1
ATOM 6904 C C . ASN A 1 908 ? -37.298 12.244 5.703 1.00 50.19 908 ASN A C 1
ATOM 6906 O O . ASN A 1 908 ? -37.716 11.095 5.767 1.00 50.19 908 ASN A O 1
ATOM 6910 N N . VAL A 1 909 ? -36.420 12.610 4.768 1.00 54.34 909 VAL A N 1
ATOM 6911 C CA . VAL A 1 909 ? -36.068 11.802 3.582 1.00 54.34 909 VAL A CA 1
ATOM 6912 C C . VAL A 1 909 ? -35.164 10.590 3.906 1.00 54.34 909 VAL A C 1
ATOM 6914 O O . VAL A 1 909 ? -34.844 9.815 3.017 1.00 54.34 909 VAL A O 1
ATOM 6917 N N . ALA A 1 910 ? -34.769 10.382 5.168 1.00 69.50 910 ALA A N 1
ATOM 6918 C CA . ALA A 1 910 ? -33.665 9.478 5.511 1.00 69.50 910 ALA A CA 1
ATOM 6919 C C . ALA A 1 910 ? -33.762 8.817 6.902 1.00 69.50 910 ALA A C 1
ATOM 6921 O O . ALA A 1 910 ? -32.749 8.637 7.576 1.00 69.50 910 ALA A O 1
ATOM 6922 N N . VAL A 1 911 ? -34.960 8.463 7.381 1.00 81.50 911 VAL A N 1
ATOM 6923 C CA . VAL A 1 911 ? -35.127 7.857 8.723 1.00 81.50 911 VAL A CA 1
ATOM 6924 C C . VAL A 1 911 ? -34.254 6.614 8.875 1.00 81.50 911 VAL A C 1
ATOM 6926 O O . VAL A 1 911 ? -33.485 6.503 9.832 1.00 81.50 911 VAL A O 1
ATOM 6929 N N . ASN A 1 912 ? -34.343 5.708 7.901 1.00 89.38 912 ASN A N 1
ATOM 6930 C CA . ASN A 1 912 ? -33.546 4.488 7.892 1.00 89.38 912 ASN A CA 1
ATOM 6931 C C . ASN A 1 912 ? -32.042 4.784 7.813 1.00 89.38 912 ASN A C 1
ATOM 6933 O O . ASN A 1 912 ? -31.268 4.093 8.465 1.00 89.38 912 ASN A O 1
ATOM 6937 N N . GLY A 1 913 ? -31.631 5.829 7.085 1.00 90.38 913 GLY A N 1
ATOM 6938 C CA . GLY A 1 913 ? -30.232 6.260 7.004 1.00 90.38 913 GLY A CA 1
ATOM 6939 C C . GLY A 1 913 ? -29.667 6.705 8.351 1.00 90.38 913 GLY A C 1
ATOM 6940 O O . GLY A 1 913 ? -28.616 6.230 8.777 1.00 90.38 913 GLY A O 1
ATOM 6941 N N . LYS A 1 914 ? -30.403 7.548 9.084 1.00 88.94 914 LYS A N 1
ATOM 6942 C CA . LYS A 1 914 ? -29.997 7.992 10.431 1.00 88.94 914 LYS A CA 1
ATOM 6943 C C . LYS A 1 914 ? -29.976 6.836 11.430 1.00 88.94 914 LYS A C 1
ATOM 6945 O O . LYS A 1 914 ? -29.073 6.753 12.257 1.00 88.94 914 LYS A O 1
ATOM 6950 N N . ASN A 1 915 ? -30.947 5.926 11.334 1.00 92.38 915 ASN A N 1
ATOM 6951 C CA . ASN A 1 915 ? -30.961 4.708 12.137 1.00 92.38 915 ASN A CA 1
ATOM 6952 C C . ASN A 1 915 ? -29.739 3.822 11.821 1.00 92.38 915 ASN A C 1
ATOM 6954 O O . ASN A 1 915 ? -29.026 3.445 12.746 1.00 92.38 915 ASN A O 1
ATOM 6958 N N . ALA A 1 916 ? -29.419 3.577 10.547 1.00 95.25 916 ALA A N 1
ATOM 6959 C CA . ALA A 1 916 ? -28.232 2.821 10.140 1.00 95.25 916 ALA A CA 1
ATOM 6960 C C . ALA A 1 916 ? -26.920 3.473 10.620 1.00 95.25 916 ALA A C 1
ATOM 6962 O O . ALA A 1 916 ? -25.990 2.779 11.035 1.00 95.25 916 ALA A O 1
ATOM 6963 N N . ALA A 1 917 ? -26.847 4.805 10.631 1.00 95.31 917 ALA A N 1
ATOM 6964 C CA . ALA A 1 917 ? -25.713 5.532 11.192 1.00 95.31 917 ALA A CA 1
ATOM 6965 C C . ALA A 1 917 ? -25.595 5.347 12.718 1.00 95.31 917 ALA A C 1
ATOM 6967 O O . ALA A 1 917 ? -24.498 5.098 13.224 1.00 95.31 917 ALA A O 1
ATOM 6968 N N . ALA A 1 918 ? -26.714 5.380 13.450 1.00 95.56 918 ALA A N 1
ATOM 6969 C CA . ALA A 1 918 ? -2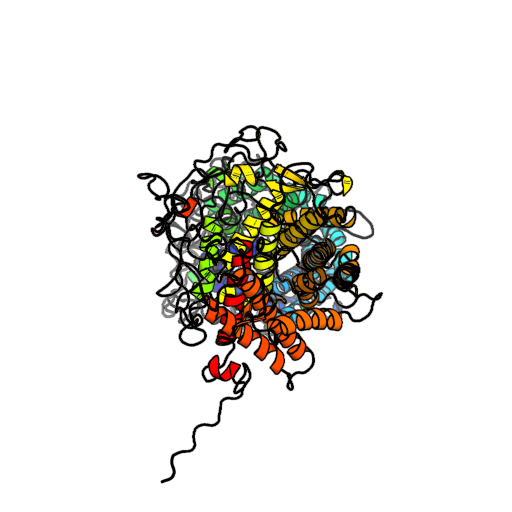6.745 5.087 14.884 1.00 95.56 918 ALA A CA 1
ATOM 6970 C C . ALA A 1 918 ? -26.393 3.617 15.198 1.00 95.56 918 ALA A C 1
ATOM 6972 O O . ALA A 1 918 ? -25.685 3.358 16.172 1.00 95.56 918 ALA A O 1
ATOM 6973 N N . GLN A 1 919 ? -26.812 2.662 14.356 1.00 96.75 919 GLN A N 1
ATOM 6974 C CA . GLN A 1 919 ? -26.405 1.252 14.449 1.00 96.75 919 GLN A CA 1
ATOM 6975 C C . GLN A 1 919 ? -24.885 1.103 14.334 1.00 96.75 919 GLN A C 1
ATOM 6977 O O . GLN A 1 919 ? -24.253 0.483 15.190 1.00 96.75 919 GLN A O 1
ATOM 6982 N N . LEU A 1 920 ? -24.288 1.705 13.299 1.00 98.06 920 LEU A N 1
ATOM 6983 C CA . LEU A 1 920 ? -22.843 1.657 13.093 1.00 98.06 920 LEU A CA 1
ATOM 6984 C C . LEU A 1 920 ? -22.089 2.319 14.252 1.00 98.06 920 LEU A C 1
ATOM 6986 O O . LEU A 1 920 ? -21.097 1.771 14.728 1.00 98.06 920 LEU A O 1
ATOM 6990 N N . LEU A 1 921 ? -22.579 3.462 14.741 1.00 97.81 921 LEU A N 1
ATOM 6991 C CA . LEU A 1 921 ? -22.017 4.135 15.911 1.00 97.81 921 LEU A CA 1
ATOM 6992 C C . LEU A 1 921 ? -22.047 3.226 17.153 1.00 97.81 921 LEU A C 1
ATOM 6994 O O . LEU A 1 921 ? -21.045 3.133 17.862 1.00 97.81 921 LEU A O 1
ATOM 6998 N N . ALA A 1 922 ? -23.156 2.516 17.388 1.00 97.88 922 ALA A N 1
ATOM 6999 C CA . ALA A 1 922 ? -23.279 1.548 18.477 1.00 97.88 922 ALA A CA 1
ATOM 7000 C C . ALA A 1 922 ? -22.295 0.380 18.331 1.00 97.88 922 ALA A C 1
ATOM 7002 O O . ALA A 1 922 ? -21.636 0.011 19.305 1.00 97.88 922 ALA A O 1
ATOM 7003 N N . ALA A 1 923 ? -22.141 -0.164 17.121 1.00 97.88 923 ALA A N 1
ATOM 7004 C CA . ALA A 1 923 ? -21.187 -1.233 16.844 1.00 97.88 923 ALA A CA 1
ATOM 7005 C C . ALA A 1 923 ? -19.732 -0.778 17.052 1.00 97.88 923 ALA A C 1
ATOM 7007 O O . ALA A 1 923 ? -18.952 -1.483 17.697 1.00 97.88 923 ALA A O 1
ATOM 7008 N N . MET A 1 924 ? -19.368 0.412 16.556 1.00 97.44 924 MET A N 1
ATOM 7009 C CA . MET A 1 924 ? -18.037 1.002 16.748 1.00 97.44 924 MET A CA 1
ATOM 7010 C C . MET A 1 924 ? -17.749 1.238 18.230 1.00 97.44 924 MET A C 1
ATOM 7012 O O . MET A 1 924 ? -16.679 0.876 18.717 1.00 97.44 924 MET A O 1
ATOM 7016 N N . HIS A 1 925 ? -18.708 1.799 18.974 1.00 95.62 925 HIS A N 1
ATOM 7017 C CA . HIS A 1 925 ? -18.532 2.050 20.403 1.00 95.62 925 HIS A CA 1
ATOM 7018 C C . HIS A 1 925 ? -18.409 0.754 21.199 1.00 95.62 925 HIS A C 1
ATOM 7020 O O . HIS A 1 925 ? -17.519 0.642 22.038 1.00 95.62 925 HIS A O 1
ATOM 7026 N N . ALA A 1 926 ? -19.228 -0.254 20.892 1.00 94.81 926 ALA A N 1
ATOM 7027 C CA . ALA A 1 926 ? -19.117 -1.579 21.492 1.00 94.81 926 ALA A CA 1
ATOM 7028 C C . ALA A 1 926 ? -17.731 -2.198 21.261 1.00 94.81 926 ALA A C 1
ATOM 7030 O O . ALA A 1 926 ? -17.134 -2.719 22.202 1.00 94.81 926 ALA A O 1
ATOM 7031 N N . GLN A 1 927 ? -17.201 -2.096 20.036 1.00 92.94 927 GLN A N 1
ATOM 7032 C CA . GLN A 1 927 ? -15.863 -2.584 19.700 1.00 92.94 927 GLN A CA 1
ATOM 7033 C C . GLN A 1 927 ? -14.773 -1.866 20.506 1.00 92.94 927 GLN A C 1
ATOM 7035 O O . GLN A 1 927 ? -13.865 -2.514 21.030 1.00 92.94 927 GLN A O 1
ATOM 7040 N N . LEU A 1 928 ? -14.864 -0.541 20.633 1.00 89.38 928 LEU A N 1
ATOM 7041 C CA . LEU A 1 928 ? -13.903 0.263 21.391 1.00 89.38 928 LEU A CA 1
ATOM 7042 C C . LEU A 1 928 ? -13.964 -0.026 22.898 1.00 89.38 928 LEU A C 1
ATOM 7044 O O . LEU A 1 928 ? -12.920 -0.222 23.515 1.00 89.38 928 LEU A O 1
ATOM 7048 N N . LEU A 1 929 ? -15.167 -0.123 23.475 1.00 88.25 929 LEU A N 1
ATOM 7049 C CA . LEU A 1 929 ? -15.372 -0.488 24.881 1.00 88.25 929 LEU A CA 1
ATOM 7050 C C . LEU A 1 929 ? -14.828 -1.886 25.188 1.00 88.25 929 LEU A C 1
ATOM 7052 O O . LEU A 1 929 ? -14.130 -2.069 26.182 1.00 88.25 929 LEU A O 1
ATOM 7056 N N . GLU A 1 930 ? -15.115 -2.867 24.331 1.00 85.75 930 GLU A N 1
ATOM 7057 C CA . GLU A 1 930 ? -14.591 -4.224 24.491 1.00 85.75 930 GLU A CA 1
ATOM 7058 C C . GLU A 1 930 ? -13.060 -4.252 24.397 1.00 85.75 930 GLU A C 1
ATOM 7060 O O . GLU A 1 930 ? -12.402 -4.883 25.226 1.00 85.75 930 GLU A O 1
ATOM 7065 N N . THR A 1 931 ? -12.485 -3.539 23.425 1.00 83.50 931 THR A N 1
ATOM 7066 C CA . THR A 1 931 ? -11.028 -3.456 23.252 1.00 83.50 931 THR A CA 1
ATOM 7067 C C . THR A 1 931 ? -10.366 -2.825 24.480 1.00 83.50 931 THR A C 1
ATOM 7069 O O . THR A 1 931 ? -9.396 -3.374 25.000 1.00 83.50 931 THR A O 1
ATOM 7072 N N . ALA A 1 932 ? -10.918 -1.722 24.995 1.00 77.62 932 ALA A N 1
ATOM 7073 C CA . ALA A 1 932 ? -10.429 -1.067 26.207 1.00 77.62 932 ALA A CA 1
ATOM 7074 C C . ALA A 1 932 ? -10.536 -1.982 27.441 1.00 77.62 932 ALA A C 1
ATOM 7076 O O . ALA A 1 932 ? -9.558 -2.159 28.169 1.00 77.62 932 ALA A O 1
ATOM 7077 N N . ALA A 1 933 ? -11.683 -2.639 27.639 1.00 75.94 933 ALA A N 1
ATOM 7078 C CA . ALA A 1 933 ? -11.902 -3.529 28.778 1.00 75.94 933 ALA A CA 1
ATOM 7079 C C . ALA A 1 933 ? -10.932 -4.727 28.784 1.00 75.94 933 ALA A C 1
ATOM 7081 O O . ALA A 1 933 ? -10.439 -5.126 29.843 1.00 75.94 933 ALA A O 1
ATOM 7082 N N . ARG A 1 934 ? -10.605 -5.270 27.602 1.00 73.62 934 ARG A N 1
ATOM 7083 C CA . ARG A 1 934 ? -9.611 -6.345 27.444 1.00 73.62 934 ARG A CA 1
ATOM 7084 C C . ARG A 1 934 ? -8.180 -5.885 27.763 1.00 73.62 934 ARG A C 1
ATOM 7086 O O . ARG A 1 934 ? -7.394 -6.694 28.249 1.00 73.62 934 ARG A O 1
ATOM 7093 N N . LEU A 1 935 ? -7.844 -4.615 27.522 1.00 69.31 935 LEU A N 1
ATOM 7094 C CA . LEU A 1 935 ? -6.522 -4.049 27.822 1.00 69.31 935 LEU A CA 1
ATOM 7095 C C . LEU A 1 935 ? -6.323 -3.747 29.317 1.00 69.31 935 LEU A C 1
ATOM 7097 O O . LEU A 1 935 ? -5.216 -3.913 29.826 1.00 69.31 935 LEU A O 1
ATOM 7101 N N . GLU A 1 936 ? -7.368 -3.314 30.029 1.00 67.81 936 GLU A N 1
ATOM 7102 C CA . GLU A 1 936 ? -7.249 -2.880 31.430 1.00 67.81 936 GLU A CA 1
ATOM 7103 C C . GLU A 1 936 ? -7.266 -4.029 32.454 1.00 67.81 936 GLU A C 1
ATOM 7105 O O . GLU A 1 936 ? -6.587 -3.934 33.481 1.00 67.81 936 GLU A O 1
ATOM 7110 N N . ARG A 1 937 ? -8.040 -5.106 32.224 1.00 57.31 937 ARG A N 1
ATOM 7111 C CA . ARG A 1 937 ? -8.177 -6.234 33.174 1.00 57.31 937 ARG A CA 1
ATOM 7112 C C . ARG A 1 937 ? -8.404 -7.586 32.478 1.00 57.31 937 ARG A C 1
ATOM 7114 O O . ARG A 1 937 ? -9.552 -7.972 32.245 1.00 57.31 937 ARG A O 1
ATOM 7121 N N . PRO A 1 938 ? -7.346 -8.377 32.235 1.00 51.88 938 PRO A N 1
ATOM 7122 C CA . PRO A 1 938 ? -7.488 -9.740 31.732 1.00 51.88 938 PRO A CA 1
ATOM 7123 C C . PRO A 1 938 ? -8.202 -10.624 32.774 1.00 51.88 938 PRO A C 1
ATOM 7125 O O . PRO A 1 938 ? -7.639 -10.921 33.825 1.00 51.88 938 PRO A O 1
ATOM 7128 N N . GLY A 1 939 ? -9.452 -11.025 32.508 1.00 51.03 939 GLY A N 1
ATOM 7129 C CA . GLY A 1 939 ? -10.185 -12.027 33.305 1.00 51.03 939 GLY A CA 1
ATOM 7130 C C . GLY A 1 939 ? -11.430 -11.550 34.068 1.00 51.03 939 GLY A C 1
ATOM 7131 O O . GLY A 1 939 ? -12.157 -12.385 34.597 1.00 51.03 939 GLY A O 1
ATOM 7132 N N . THR A 1 940 ? -11.730 -10.246 34.095 1.00 52.50 940 THR A N 1
ATOM 7133 C CA . THR A 1 940 ? -13.013 -9.703 34.602 1.00 52.50 940 THR A CA 1
ATOM 7134 C C . THR A 1 940 ? -13.524 -8.616 33.658 1.00 52.50 940 THR A C 1
ATOM 7136 O O . THR A 1 940 ? -13.563 -7.437 34.011 1.00 52.50 940 THR A O 1
ATOM 7139 N N . VAL A 1 941 ? -13.827 -9.001 32.419 1.00 59.69 941 VAL A N 1
ATOM 7140 C CA . VAL A 1 941 ? -14.266 -8.071 31.372 1.00 59.69 941 VAL A CA 1
ATOM 7141 C C . VAL A 1 941 ? -15.770 -7.823 31.530 1.00 59.69 941 VAL A C 1
ATOM 7143 O O . VAL A 1 941 ? -16.569 -8.748 31.394 1.00 59.69 941 VAL A O 1
ATOM 7146 N N . GLU A 1 942 ? -16.178 -6.589 31.835 1.00 68.06 942 GLU A N 1
ATOM 7147 C CA . GLU A 1 942 ? -17.597 -6.210 31.846 1.00 68.06 942 GLU A CA 1
ATOM 7148 C C . GLU A 1 942 ? -18.087 -6.023 30.400 1.00 68.06 942 GLU A C 1
ATOM 7150 O O . GLU A 1 942 ? -17.931 -4.964 29.796 1.00 68.06 942 GLU A O 1
ATOM 7155 N N . LEU A 1 943 ? -18.661 -7.081 29.820 1.00 81.06 943 LEU A N 1
ATOM 7156 C CA . LEU A 1 943 ? -19.121 -7.110 28.422 1.00 81.06 943 LEU A CA 1
ATOM 7157 C C . LEU A 1 943 ? -20.611 -6.780 28.245 1.00 81.06 943 LEU A C 1
ATOM 7159 O O . LEU A 1 943 ? -21.126 -6.836 27.127 1.00 81.06 943 LEU A O 1
ATOM 7163 N N . THR A 1 944 ? -21.306 -6.404 29.322 1.00 87.12 944 THR A N 1
ATOM 7164 C CA . THR A 1 944 ? -22.751 -6.135 29.313 1.00 87.12 944 THR A CA 1
ATOM 7165 C C . THR A 1 944 ? -23.111 -5.025 28.328 1.00 87.12 944 THR A C 1
ATOM 7167 O O . THR A 1 944 ? -23.939 -5.229 27.441 1.00 87.12 944 THR A O 1
ATOM 7170 N N . ARG A 1 945 ? -22.442 -3.869 28.427 1.00 89.56 945 ARG A N 1
ATOM 7171 C CA . ARG A 1 945 ? -22.736 -2.708 27.578 1.00 89.56 945 ARG A CA 1
ATOM 7172 C C . ARG A 1 945 ? -22.365 -2.928 26.101 1.00 89.56 945 ARG A C 1
ATOM 7174 O O . ARG A 1 945 ? -23.223 -2.660 25.260 1.00 89.56 945 ARG A O 1
ATOM 7181 N N . PRO A 1 946 ? -21.166 -3.442 25.743 1.00 91.19 946 PRO A N 1
ATOM 7182 C CA . PRO A 1 946 ? -20.857 -3.809 24.358 1.00 91.19 946 PRO A CA 1
ATOM 7183 C C . PRO A 1 946 ? -21.886 -4.758 23.731 1.00 91.19 946 PRO A C 1
ATOM 7185 O O . PRO A 1 946 ? -22.326 -4.534 22.603 1.00 91.19 946 PRO A O 1
ATOM 7188 N N . ARG A 1 947 ? -22.313 -5.784 24.479 1.00 92.62 947 ARG A N 1
ATOM 7189 C CA . ARG A 1 947 ? -23.341 -6.736 24.043 1.00 92.62 947 ARG A CA 1
ATOM 7190 C C . ARG A 1 947 ? -24.677 -6.046 23.786 1.00 92.62 947 ARG A C 1
ATOM 7192 O O . ARG A 1 947 ? -25.251 -6.230 22.718 1.00 92.62 947 ARG A O 1
ATOM 7199 N N . GLU A 1 948 ? -25.164 -5.237 24.727 1.00 93.50 948 GLU A N 1
ATOM 7200 C CA . GLU A 1 948 ? -26.431 -4.509 24.565 1.00 93.50 948 GLU A CA 1
ATOM 7201 C C . GLU A 1 948 ? -26.439 -3.624 23.313 1.00 93.50 948 GLU A C 1
ATOM 7203 O O . GLU A 1 948 ? -27.421 -3.617 22.574 1.00 93.50 948 GLU A O 1
ATOM 7208 N N . LEU A 1 949 ? -25.341 -2.908 23.052 1.00 95.31 949 LEU A N 1
ATOM 7209 C CA . LEU A 1 949 ? -25.206 -2.052 21.873 1.00 95.31 949 LEU A CA 1
ATOM 7210 C C . LEU A 1 949 ? -25.219 -2.860 20.568 1.00 95.31 949 LEU A C 1
ATOM 7212 O O . LEU A 1 949 ? -25.960 -2.516 19.647 1.00 95.31 949 LEU A O 1
ATOM 7216 N N . ARG A 1 950 ? -24.447 -3.955 20.498 1.00 94.38 950 ARG A N 1
ATOM 7217 C CA . ARG A 1 950 ? -24.411 -4.852 19.328 1.00 94.38 950 ARG A CA 1
ATOM 7218 C C . ARG A 1 950 ? -25.768 -5.489 19.054 1.00 94.38 950 ARG A C 1
ATOM 7220 O O . ARG A 1 950 ? -26.202 -5.528 17.908 1.00 94.38 950 ARG A O 1
ATOM 7227 N N . CYS A 1 951 ? -26.448 -5.955 20.096 1.00 93.44 951 CYS A N 1
ATOM 7228 C CA . CYS A 1 951 ? -27.741 -6.619 19.969 1.00 93.44 951 CYS A CA 1
ATOM 7229 C C . CYS A 1 951 ? -28.873 -5.654 19.623 1.00 93.44 951 CYS A C 1
ATOM 7231 O O . CYS A 1 951 ? -29.730 -6.001 18.811 1.00 93.44 951 CYS A O 1
ATOM 7233 N N . TRP A 1 952 ? -28.848 -4.429 20.157 1.00 94.81 952 TRP A N 1
ATOM 7234 C CA . TRP A 1 952 ? -29.754 -3.380 19.700 1.00 94.81 952 TRP A CA 1
ATOM 7235 C C . TRP A 1 952 ? -29.530 -3.081 18.215 1.00 94.81 952 TRP A C 1
ATOM 7237 O O . TRP A 1 952 ? -30.477 -3.157 17.436 1.00 94.81 952 TRP A O 1
ATOM 7247 N N . ALA A 1 953 ? -28.282 -2.835 17.802 1.00 95.62 953 ALA A N 1
ATOM 7248 C CA . ALA A 1 953 ? -27.954 -2.540 16.410 1.00 95.62 953 ALA A CA 1
ATOM 7249 C C . ALA A 1 953 ? -28.343 -3.691 15.459 1.00 95.62 953 ALA A C 1
ATOM 7251 O O . ALA A 1 953 ? -28.921 -3.445 14.402 1.00 95.62 953 ALA A O 1
ATOM 7252 N N . HIS A 1 954 ? -28.101 -4.944 15.861 1.00 94.69 954 HIS A N 1
ATOM 7253 C CA . HIS A 1 954 ? -28.540 -6.141 15.139 1.00 94.69 954 HIS A CA 1
ATOM 7254 C C . HIS A 1 954 ? -30.065 -6.170 14.937 1.00 94.69 954 HIS A C 1
ATOM 7256 O O . HIS A 1 954 ? -30.530 -6.377 13.818 1.00 94.69 954 HIS A O 1
ATOM 7262 N N . GLY A 1 955 ? -30.846 -5.900 15.991 1.00 92.69 955 GLY A N 1
ATOM 7263 C CA . GLY A 1 955 ? -32.308 -5.837 15.905 1.00 92.69 955 GLY A CA 1
ATOM 7264 C C . GLY A 1 955 ? -32.811 -4.731 14.971 1.00 92.69 955 GLY A C 1
ATOM 7265 O O . GLY A 1 955 ? -33.718 -4.960 14.172 1.00 92.69 955 GLY A O 1
ATOM 7266 N N . GLN A 1 956 ? -32.183 -3.551 15.001 1.00 94.31 956 GLN A N 1
ATOM 7267 C CA . GLN A 1 956 ? -32.524 -2.462 14.080 1.00 94.31 956 GLN A CA 1
ATOM 7268 C C . GLN A 1 956 ? -32.209 -2.825 12.614 1.00 94.31 956 GLN A C 1
ATOM 7270 O O . GLN A 1 956 ? -33.011 -2.532 11.724 1.00 94.31 956 GLN A O 1
ATOM 7275 N N . LEU A 1 957 ? -31.082 -3.501 12.345 1.00 95.12 957 LEU A N 1
ATOM 7276 C CA . LEU A 1 957 ? -30.735 -3.955 10.994 1.00 95.12 957 LEU A CA 1
ATOM 7277 C C . LEU A 1 957 ? -31.711 -5.021 10.485 1.00 95.12 957 LEU A C 1
ATOM 7279 O O . LEU A 1 957 ? -32.128 -4.961 9.327 1.00 95.12 957 LEU A O 1
ATOM 7283 N N . ARG A 1 958 ? -32.125 -5.960 11.345 1.00 93.19 958 ARG A N 1
ATOM 7284 C CA . ARG A 1 958 ? -33.172 -6.944 11.027 1.00 93.19 958 ARG A CA 1
ATOM 7285 C C . ARG A 1 958 ? -34.485 -6.270 10.649 1.00 93.19 958 ARG A C 1
ATOM 7287 O O . ARG A 1 958 ? -35.075 -6.613 9.627 1.00 93.19 958 ARG A O 1
ATOM 7294 N N . HIS A 1 959 ? -34.893 -5.246 11.400 1.00 91.94 959 HIS A N 1
ATOM 7295 C CA . HIS A 1 959 ? -36.078 -4.456 11.062 1.00 91.94 959 HIS A CA 1
ATOM 7296 C C . HIS A 1 959 ? -35.952 -3.811 9.676 1.00 91.94 959 HIS A C 1
ATOM 7298 O O . HIS A 1 959 ? -36.882 -3.893 8.871 1.00 91.94 959 HIS A O 1
ATOM 7304 N N . ILE A 1 960 ? -34.794 -3.216 9.360 1.00 93.31 960 ILE A N 1
ATOM 7305 C CA . ILE A 1 960 ? -34.523 -2.634 8.033 1.00 93.31 960 ILE A CA 1
ATOM 7306 C C . ILE A 1 960 ? -34.571 -3.693 6.925 1.00 93.31 960 ILE A C 1
ATOM 7308 O O . ILE A 1 960 ? -35.030 -3.399 5.825 1.00 93.31 960 ILE A O 1
ATOM 7312 N N . THR A 1 961 ? -34.114 -4.912 7.196 1.00 93.94 961 THR A N 1
ATOM 7313 C CA . THR A 1 961 ? -33.936 -5.973 6.192 1.00 93.94 961 THR A CA 1
ATOM 7314 C C . THR A 1 961 ? -35.132 -6.916 6.044 1.00 93.94 961 THR A C 1
ATOM 7316 O O . THR A 1 961 ? -35.098 -7.807 5.199 1.00 93.94 961 THR A O 1
ATOM 7319 N N . GLY A 1 962 ? -36.223 -6.679 6.778 1.00 90.50 962 GLY A N 1
ATOM 7320 C CA . GLY A 1 962 ? -37.515 -7.329 6.535 1.00 90.50 962 GLY A CA 1
ATOM 7321 C C . GLY A 1 962 ? -38.221 -7.873 7.772 1.00 90.50 962 GLY A C 1
ATOM 7322 O O . GLY A 1 962 ? -39.394 -8.226 7.673 1.00 90.50 962 GLY A O 1
ATOM 7323 N N . ASP A 1 963 ? -37.568 -7.888 8.936 1.00 90.12 963 ASP A N 1
ATOM 7324 C CA . ASP A 1 963 ? -38.180 -8.273 10.215 1.00 90.12 963 ASP A CA 1
ATOM 7325 C C . ASP A 1 963 ? -38.994 -7.114 10.806 1.00 90.12 963 ASP A C 1
ATOM 7327 O O . ASP A 1 963 ? -38.683 -6.533 11.845 1.00 90.12 963 ASP A O 1
ATOM 7331 N N . ASN A 1 964 ? -40.006 -6.698 10.054 1.00 87.81 964 ASN A N 1
ATOM 7332 C CA . ASN A 1 964 ? -40.892 -5.603 10.401 1.00 87.81 964 ASN A CA 1
ATOM 7333 C C . ASN A 1 964 ? -42.346 -5.980 10.085 1.00 87.81 964 ASN A C 1
ATOM 7335 O O . ASN A 1 964 ? -42.590 -6.938 9.349 1.00 87.81 964 ASN A O 1
ATOM 7339 N N . PRO A 1 965 ? -43.341 -5.223 10.584 1.00 83.94 965 PRO A N 1
ATOM 7340 C CA . PRO A 1 965 ? -44.753 -5.574 10.412 1.00 83.94 965 PRO A CA 1
ATOM 7341 C C . PRO A 1 965 ? -45.239 -5.707 8.959 1.00 83.94 965 PRO A C 1
ATOM 7343 O O . PRO A 1 965 ? -46.306 -6.273 8.733 1.00 83.94 965 PRO A O 1
ATOM 7346 N N . MET A 1 966 ? -44.496 -5.182 7.977 1.00 85.25 966 MET A N 1
ATOM 7347 C CA . MET A 1 966 ? -44.831 -5.302 6.554 1.00 85.25 966 MET A CA 1
ATOM 7348 C C . MET A 1 966 ? -44.167 -6.514 5.887 1.00 85.25 966 MET A C 1
ATOM 7350 O O . MET A 1 966 ? -44.572 -6.875 4.785 1.00 85.25 966 MET A O 1
ATOM 7354 N N . GLY A 1 967 ? -43.158 -7.130 6.515 1.00 89.38 967 GLY A N 1
ATOM 7355 C CA . GLY A 1 967 ? -42.363 -8.203 5.913 1.00 89.38 967 GLY A CA 1
ATOM 7356 C C . GLY A 1 967 ? -41.560 -7.748 4.689 1.00 89.38 967 GLY A C 1
ATOM 7357 O O . GLY A 1 967 ? -41.320 -8.546 3.786 1.00 89.38 967 GLY A O 1
ATOM 7358 N N . VAL A 1 968 ? -41.212 -6.456 4.609 1.00 90.44 968 VAL A N 1
ATOM 7359 C CA . VAL A 1 968 ? -40.532 -5.845 3.454 1.00 90.44 968 VAL A CA 1
ATOM 7360 C C . VAL A 1 968 ? -39.173 -5.307 3.879 1.00 90.44 968 VAL A C 1
ATOM 7362 O O . VAL A 1 968 ? -39.095 -4.504 4.805 1.00 90.44 968 VAL A O 1
ATOM 7365 N N . SER A 1 969 ? -38.112 -5.686 3.173 1.00 94.69 969 SER A N 1
ATOM 7366 C CA . SER A 1 969 ? -36.799 -5.056 3.311 1.00 94.69 969 SER A CA 1
ATOM 7367 C C . SER A 1 969 ? -36.830 -3.632 2.759 1.00 94.69 969 SER A C 1
ATOM 7369 O O . SER A 1 969 ? -37.247 -3.426 1.626 1.00 94.69 969 SER A O 1
ATOM 7371 N N . PHE A 1 970 ? -36.327 -2.648 3.501 1.00 94.50 970 PHE A N 1
ATOM 7372 C CA . PHE A 1 970 ? -36.071 -1.292 3.001 1.00 94.50 970 PHE A CA 1
ATOM 7373 C C . PHE A 1 970 ? -34.727 -1.160 2.262 1.00 94.50 970 PHE A C 1
ATOM 7375 O O . PHE A 1 970 ? -34.445 -0.109 1.685 1.00 94.50 970 PHE A O 1
ATOM 7382 N N . LEU A 1 971 ? -33.902 -2.211 2.261 1.00 96.44 971 LEU A N 1
ATOM 7383 C CA . LEU A 1 971 ? -32.700 -2.302 1.438 1.00 96.44 971 LEU A CA 1
ATOM 7384 C C . LEU A 1 971 ? -33.065 -2.943 0.094 1.00 96.44 971 LEU A C 1
ATOM 7386 O O . LEU A 1 971 ? -33.413 -4.126 0.025 1.00 96.44 971 LEU A O 1
ATOM 7390 N N . VAL A 1 972 ? -33.002 -2.159 -0.983 1.00 96.81 972 VAL A N 1
ATOM 7391 C CA . VAL A 1 972 ? -33.414 -2.609 -2.320 1.00 96.81 972 VAL A CA 1
ATOM 7392 C C . VAL A 1 972 ? -32.572 -3.805 -2.778 1.00 96.81 972 VAL A C 1
ATOM 7394 O O . VAL A 1 972 ? -31.344 -3.748 -2.796 1.00 96.81 972 VAL A O 1
ATOM 7397 N N . GLY A 1 973 ? -33.232 -4.884 -3.204 1.00 94.12 973 GLY A N 1
ATOM 7398 C CA . GLY A 1 973 ? -32.576 -6.104 -3.687 1.00 94.12 973 GLY A CA 1
ATOM 7399 C C . GLY A 1 973 ? -32.149 -7.090 -2.595 1.00 94.12 973 GLY A C 1
ATOM 7400 O O . GLY A 1 973 ? -31.421 -8.034 -2.910 1.00 94.12 973 GLY A O 1
ATOM 7401 N N . TYR A 1 974 ? -32.580 -6.882 -1.346 1.00 95.00 974 TYR A N 1
ATOM 7402 C CA . TYR A 1 974 ? -32.394 -7.819 -0.236 1.00 95.00 974 TYR A CA 1
ATOM 7403 C C . TYR A 1 974 ? -33.709 -8.516 0.143 1.00 95.00 974 TYR A C 1
ATOM 7405 O O . TYR A 1 974 ? -34.736 -7.852 0.273 1.00 95.00 974 TYR A O 1
ATOM 7413 N N . GLY A 1 975 ? -33.663 -9.834 0.356 1.00 90.50 975 GLY A N 1
ATOM 7414 C CA . GLY A 1 975 ? -34.833 -10.656 0.687 1.00 90.50 975 GLY A CA 1
ATOM 7415 C C . GLY A 1 975 ? -35.821 -10.848 -0.474 1.00 90.50 975 GLY A C 1
ATOM 7416 O O . GLY A 1 975 ? -35.588 -10.407 -1.600 1.00 90.50 975 GLY A O 1
ATOM 7417 N N . ASP A 1 976 ? -36.947 -11.507 -0.190 1.00 87.81 976 ASP A N 1
ATOM 7418 C CA . ASP A 1 976 ? -37.975 -11.829 -1.197 1.00 87.81 976 ASP A CA 1
ATOM 7419 C C . ASP A 1 976 ? -38.905 -10.644 -1.520 1.00 87.81 976 ASP A C 1
ATOM 7421 O O . ASP A 1 976 ? -39.516 -10.585 -2.594 1.00 87.81 976 ASP A O 1
ATOM 7425 N N . ALA A 1 977 ? -39.009 -9.679 -0.601 1.00 93.75 977 ALA A N 1
ATOM 7426 C CA . ALA A 1 977 ? -39.840 -8.488 -0.730 1.00 93.75 977 ALA A CA 1
ATOM 7427 C C . ALA A 1 977 ? -39.029 -7.225 -0.410 1.00 93.75 977 ALA A C 1
ATOM 7429 O O . ALA A 1 977 ? -38.567 -7.038 0.712 1.00 93.75 977 ALA A O 1
ATOM 7430 N 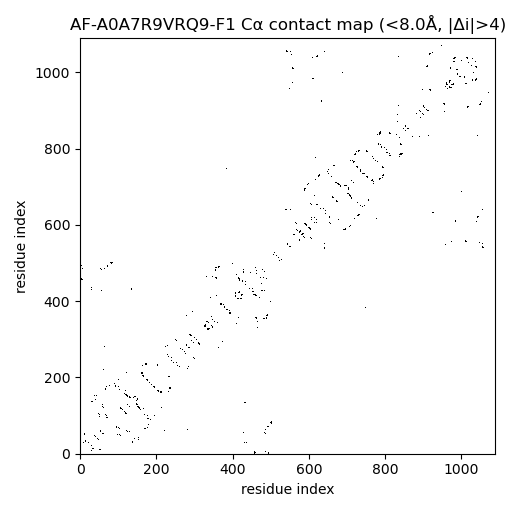N . TYR A 1 978 ? -38.883 -6.347 -1.402 1.00 95.50 978 TYR A N 1
ATOM 7431 C CA . TYR A 1 978 ? -38.123 -5.096 -1.320 1.00 95.50 978 TYR A CA 1
ATOM 7432 C C . TYR A 1 978 ? -38.700 -4.037 -2.284 1.00 95.50 978 TYR A C 1
ATOM 7434 O O . TYR A 1 978 ? -39.403 -4.414 -3.231 1.00 95.50 978 TYR A O 1
ATOM 7442 N N . PRO A 1 979 ? -38.405 -2.731 -2.095 1.00 94.88 979 PRO A N 1
ATOM 7443 C CA . PRO A 1 979 ? -38.868 -1.663 -2.973 1.00 94.88 979 PRO A CA 1
ATOM 7444 C C . PRO A 1 979 ? -38.438 -1.865 -4.426 1.00 94.88 979 PRO A C 1
ATOM 7446 O O . PRO A 1 979 ? -37.255 -2.015 -4.737 1.00 94.88 979 PRO A O 1
ATOM 7449 N N . ARG A 1 980 ? -39.405 -1.823 -5.336 1.00 95.69 980 ARG A N 1
ATOM 7450 C CA . ARG A 1 980 ? -39.221 -1.932 -6.786 1.00 95.69 980 ARG A CA 1
ATOM 7451 C C . ARG A 1 980 ? -39.397 -0.604 -7.503 1.00 95.69 980 ARG A C 1
ATOM 7453 O O . ARG A 1 980 ? -38.954 -0.480 -8.643 1.00 95.69 980 ARG A O 1
ATOM 7460 N N . SER A 1 981 ? -39.999 0.388 -6.857 1.00 94.62 981 SER A N 1
ATOM 7461 C CA . SER A 1 981 ? -40.232 1.716 -7.420 1.00 94.62 981 SER A CA 1
ATOM 7462 C C . SER A 1 981 ? -39.553 2.834 -6.611 1.00 94.62 981 SER A C 1
ATOM 7464 O O . SER A 1 981 ? -40.191 3.877 -6.416 1.00 94.62 981 SER A O 1
ATOM 7466 N N . PRO A 1 982 ? -38.280 2.692 -6.165 1.00 93.81 982 PRO A N 1
ATOM 7467 C CA . PRO A 1 982 ? -37.590 3.778 -5.478 1.00 93.81 982 PRO A CA 1
ATOM 7468 C C . PRO A 1 982 ? -37.534 5.026 -6.362 1.00 93.81 982 PRO A C 1
ATOM 7470 O O . PRO A 1 982 ? -37.388 4.952 -7.589 1.00 93.81 982 PRO A O 1
ATOM 7473 N N . ARG A 1 983 ? -37.668 6.197 -5.742 1.00 92.25 983 ARG A N 1
ATOM 7474 C CA . ARG A 1 983 ? -37.565 7.486 -6.418 1.00 92.25 983 ARG A CA 1
ATOM 7475 C C . ARG A 1 983 ? -36.107 7.746 -6.779 1.00 92.25 983 ARG A C 1
ATOM 7477 O O . ARG A 1 983 ? -35.341 8.254 -5.973 1.00 92.25 983 ARG A O 1
ATOM 7484 N N . GLN A 1 984 ? -35.741 7.398 -8.006 1.00 93.94 984 GLN A N 1
ATOM 7485 C CA . GLN A 1 984 ? -34.422 7.667 -8.566 1.00 93.94 984 GLN A CA 1
ATOM 7486 C C . GLN A 1 984 ? -34.579 7.844 -10.083 1.00 93.94 984 GLN A C 1
ATOM 7488 O O . GLN A 1 984 ? -35.207 7.011 -10.749 1.00 93.94 984 GLN A O 1
ATOM 7493 N N . ARG A 1 985 ? -34.081 8.970 -10.610 1.00 94.06 985 ARG A N 1
ATOM 7494 C CA . ARG A 1 985 ? -34.311 9.396 -12.002 1.00 94.06 985 ARG A CA 1
ATOM 7495 C C . ARG A 1 985 ? -33.787 8.381 -13.021 1.00 94.06 985 ARG A C 1
ATOM 7497 O O . ARG A 1 985 ? -34.532 7.942 -13.891 1.00 94.06 985 ARG A O 1
ATOM 7504 N N . SER A 1 986 ? -32.534 7.973 -12.884 1.00 92.69 986 SER A N 1
ATOM 7505 C CA . SER A 1 986 ? -31.827 7.043 -13.767 1.00 92.69 986 SER A CA 1
ATOM 7506 C C . SER A 1 986 ? -32.377 5.607 -13.723 1.00 92.69 986 SER A C 1
ATOM 7508 O O . SER A 1 986 ? -32.462 4.941 -14.754 1.00 92.69 986 SER A O 1
ATOM 7510 N N . ALA A 1 987 ? -32.795 5.119 -12.553 1.00 95.12 987 ALA A N 1
ATOM 7511 C CA . ALA A 1 987 ? -33.355 3.784 -12.361 1.00 95.12 987 ALA A CA 1
ATOM 7512 C C . ALA A 1 987 ? -34.731 3.649 -13.025 1.00 95.12 987 ALA A C 1
ATOM 7514 O O . ALA A 1 987 ? -35.086 2.570 -13.495 1.00 95.12 987 ALA A O 1
ATOM 7515 N N . ALA A 1 988 ? -35.476 4.756 -13.127 1.00 95.81 988 ALA A N 1
ATOM 7516 C CA . ALA A 1 988 ? -36.750 4.831 -13.835 1.00 95.81 988 ALA A CA 1
ATOM 7517 C C . ALA A 1 988 ? -36.609 4.741 -15.372 1.00 95.81 988 ALA A C 1
ATOM 7519 O O . ALA A 1 988 ? -37.623 4.704 -16.071 1.00 95.81 988 ALA A O 1
ATOM 7520 N N . CYS A 1 989 ? -35.389 4.698 -15.914 1.00 94.88 989 CYS A N 1
ATOM 7521 C CA . CYS A 1 989 ? -35.122 4.715 -17.350 1.00 94.88 989 CYS A CA 1
ATOM 7522 C C . CYS A 1 989 ? -34.695 3.332 -17.888 1.00 94.88 989 CYS A C 1
ATOM 7524 O O . CYS A 1 989 ? -33.725 2.773 -17.390 1.00 94.88 989 CYS A O 1
ATOM 7526 N N . PRO A 1 990 ? -35.326 2.774 -18.937 1.00 92.56 990 PRO A N 1
ATOM 7527 C CA . PRO A 1 990 ? -34.956 1.468 -19.519 1.00 92.56 990 PRO A CA 1
ATOM 7528 C C . PRO A 1 990 ? -33.525 1.417 -20.069 1.00 92.56 990 PRO A C 1
ATOM 7530 O O . PRO A 1 990 ? -33.166 2.286 -20.865 1.00 92.56 990 PRO A O 1
ATOM 7533 N N . ALA A 1 991 ? -32.700 0.453 -19.627 1.00 88.75 991 ALA A N 1
ATOM 7534 C CA . ALA A 1 991 ? -31.255 0.348 -19.919 1.00 88.75 991 ALA A CA 1
ATOM 7535 C C . ALA A 1 991 ? -30.885 0.447 -21.410 1.00 88.75 991 ALA A C 1
ATOM 7537 O O . ALA A 1 991 ? -29.913 1.109 -21.767 1.00 88.75 991 ALA A O 1
ATOM 7538 N N . ASP A 1 992 ? -31.688 -0.176 -22.270 1.00 86.69 992 ASP A N 1
ATOM 7539 C CA . ASP A 1 992 ? -31.503 -0.256 -23.724 1.00 86.69 992 ASP A CA 1
ATOM 7540 C C . ASP A 1 992 ? -31.883 1.030 -24.479 1.00 86.69 992 ASP A C 1
ATOM 7542 O O . ASP A 1 992 ? -31.705 1.107 -25.694 1.00 86.69 992 ASP A O 1
ATOM 7546 N N . ARG A 1 993 ? -32.414 2.034 -23.766 1.00 87.19 993 ARG A N 1
ATOM 7547 C CA . ARG A 1 993 ? -32.901 3.309 -24.313 1.00 87.19 993 ARG A CA 1
ATOM 7548 C C . ARG A 1 993 ? -33.997 3.143 -25.374 1.00 87.19 993 ARG A C 1
ATOM 7550 O O . ARG A 1 993 ? -34.253 4.068 -26.142 1.00 87.19 993 ARG A O 1
ATOM 7557 N N . SER A 1 994 ? -34.664 1.987 -25.418 1.00 85.81 994 SER A N 1
ATOM 7558 C CA . SER A 1 994 ? -35.717 1.709 -26.403 1.00 85.81 994 SER A CA 1
ATOM 7559 C C . SER A 1 994 ? -37.028 2.435 -26.092 1.00 85.81 994 SER A C 1
ATOM 7561 O O . SER A 1 994 ? -37.846 2.657 -26.986 1.00 85.81 994 SER A O 1
ATOM 7563 N N . LEU A 1 995 ? -37.225 2.826 -24.829 1.00 89.88 995 LEU A N 1
ATOM 7564 C CA . LEU A 1 995 ? -38.426 3.481 -24.322 1.00 89.88 995 LEU A CA 1
ATOM 7565 C C . LEU A 1 995 ? -38.071 4.686 -23.427 1.00 89.88 995 LEU A C 1
ATOM 7567 O O . LEU A 1 995 ? -37.019 4.679 -22.782 1.00 89.88 995 LEU A O 1
ATOM 7571 N N . PRO A 1 996 ? -38.952 5.706 -23.339 1.00 91.00 996 PRO A N 1
ATOM 7572 C CA . PRO A 1 996 ? -38.774 6.827 -22.418 1.00 91.00 996 PRO A CA 1
ATOM 7573 C C . PRO A 1 996 ? -38.701 6.389 -20.950 1.00 91.00 996 PRO A C 1
ATOM 7575 O O . PRO A 1 996 ? -39.259 5.361 -20.561 1.00 91.00 996 PRO A O 1
ATOM 7578 N N . CYS A 1 997 ? -38.077 7.221 -20.114 1.00 94.00 997 CYS A N 1
ATOM 7579 C CA . CYS A 1 997 ? -38.094 7.035 -18.666 1.00 94.00 997 CYS A CA 1
ATOM 7580 C C . CYS A 1 997 ? -39.523 7.047 -18.111 1.00 94.00 997 CYS A C 1
ATOM 7582 O O . CYS A 1 997 ? -40.371 7.837 -18.535 1.00 94.00 997 CYS A O 1
ATOM 7584 N N . LEU A 1 998 ? -39.782 6.206 -17.111 1.00 95.69 998 LEU A N 1
ATOM 7585 C CA . LEU A 1 998 ? -41.060 6.203 -16.414 1.00 95.69 998 LEU A CA 1
ATOM 7586 C C . LEU A 1 998 ? -41.267 7.539 -15.670 1.00 95.69 998 LEU A C 1
ATOM 7588 O O . LEU A 1 998 ? -40.339 8.035 -15.025 1.00 95.69 998 LEU A O 1
ATOM 7592 N N . PRO A 1 999 ? -42.484 8.117 -15.689 1.00 93.94 999 PRO A N 1
ATOM 7593 C CA . PRO A 1 999 ? -42.749 9.458 -15.158 1.00 93.94 999 PRO A CA 1
ATOM 7594 C C . PRO A 1 999 ? -42.715 9.474 -13.627 1.00 93.94 999 PRO A C 1
ATOM 7596 O O . PRO A 1 999 ? -43.210 8.514 -13.047 1.00 93.94 999 PRO A O 1
ATOM 7599 N N . PRO A 1 1000 ? -42.263 10.538 -12.940 1.00 90.81 1000 PRO A N 1
ATOM 7600 C CA . PRO A 1 1000 ? -42.016 10.556 -11.485 1.00 90.81 1000 PRO A CA 1
ATOM 7601 C C . PRO A 1 1000 ? -43.194 10.132 -10.591 1.00 90.81 1000 PRO A C 1
ATOM 7603 O O . PRO A 1 1000 ? -42.975 9.703 -9.463 1.00 90.81 1000 PRO A O 1
ATOM 7606 N N . ASN A 1 1001 ? -44.429 10.211 -11.093 1.00 92.38 1001 ASN A N 1
ATOM 7607 C CA . ASN A 1 1001 ? -45.651 9.805 -10.386 1.00 92.38 1001 ASN A CA 1
ATOM 7608 C C . ASN A 1 1001 ? -46.202 8.439 -10.847 1.00 92.38 1001 ASN A C 1
ATOM 7610 O O . ASN A 1 1001 ? -47.351 8.104 -10.571 1.00 92.38 1001 ASN A O 1
ATOM 7614 N N . GLY A 1 1002 ? -45.421 7.671 -11.606 1.00 87.88 1002 GLY A N 1
ATOM 7615 C CA . GLY A 1 1002 ? -45.796 6.342 -12.078 1.00 87.88 1002 GLY A CA 1
ATOM 7616 C C . GLY A 1 1002 ? -45.746 5.297 -10.963 1.00 87.88 1002 GLY A C 1
ATOM 7617 O O . GLY A 1 1002 ? -44.924 5.376 -10.052 1.00 87.88 1002 GLY A O 1
ATOM 7618 N N . THR A 1 1003 ? -46.619 4.299 -11.065 1.00 90.75 1003 THR A N 1
ATOM 7619 C CA . THR A 1 1003 ? -46.773 3.210 -10.085 1.00 90.75 1003 THR A CA 1
ATOM 7620 C C . THR A 1 1003 ? -46.058 1.924 -10.499 1.00 90.75 1003 THR A C 1
ATOM 7622 O O . THR A 1 1003 ? -46.061 0.949 -9.757 1.00 90.75 1003 THR A O 1
ATOM 7625 N N . GLN A 1 1004 ? -45.473 1.890 -11.699 1.00 93.50 1004 GLN A N 1
ATOM 7626 C CA . GLN A 1 1004 ? -44.772 0.712 -12.199 1.00 93.50 1004 GLN A CA 1
ATOM 7627 C C . GLN A 1 1004 ? -43.393 0.571 -11.526 1.00 93.50 1004 GLN A C 1
ATOM 7629 O O . GLN A 1 1004 ? -42.769 1.602 -11.218 1.00 93.50 1004 GLN A O 1
ATOM 7634 N N . PRO A 1 1005 ? -42.896 -0.673 -11.361 1.00 95.44 1005 PRO A N 1
ATOM 7635 C CA . PRO A 1 1005 ? -41.505 -0.957 -11.020 1.00 95.44 1005 PRO A CA 1
ATOM 7636 C C . PRO A 1 1005 ? -40.519 -0.216 -11.920 1.00 95.44 1005 PRO A C 1
ATOM 7638 O O . PRO A 1 1005 ? -40.770 -0.039 -13.115 1.00 95.44 1005 PRO A O 1
ATOM 7641 N N . ASN A 1 1006 ? -39.389 0.191 -11.352 1.00 95.75 1006 ASN A N 1
ATOM 7642 C CA . ASN A 1 1006 ? -38.288 0.751 -12.117 1.00 95.75 1006 ASN A CA 1
ATOM 7643 C C . ASN A 1 1006 ? -37.718 -0.300 -13.086 1.00 95.75 1006 ASN A C 1
ATOM 7645 O O . ASN A 1 1006 ? -37.547 -1.454 -12.689 1.00 95.75 1006 ASN A O 1
ATOM 7649 N N . PRO A 1 1007 ? -37.393 0.080 -14.336 1.00 95.12 1007 PRO A N 1
ATOM 7650 C CA . PRO A 1 1007 ? -36.744 -0.813 -15.292 1.00 95.12 1007 PRO A CA 1
ATOM 7651 C C . PRO A 1 1007 ? -35.398 -1.347 -14.800 1.00 95.12 1007 PRO A C 1
ATOM 7653 O O . PRO A 1 1007 ? -35.061 -2.492 -15.087 1.00 95.12 1007 PRO A O 1
ATOM 7656 N N . ASN A 1 1008 ? -34.647 -0.536 -14.046 1.00 94.88 1008 ASN A N 1
ATOM 7657 C CA . ASN A 1 1008 ? -33.395 -0.957 -13.430 1.00 94.88 1008 ASN A CA 1
ATOM 7658 C C . ASN A 1 1008 ? -33.586 -1.103 -11.921 1.00 94.88 1008 ASN A C 1
ATOM 7660 O O . ASN A 1 1008 ? -34.125 -0.213 -11.257 1.00 94.88 1008 ASN A O 1
ATOM 7664 N N . THR A 1 1009 ? -33.104 -2.213 -11.367 1.00 94.81 1009 THR A N 1
ATOM 7665 C CA . THR A 1 1009 ? -33.105 -2.408 -9.914 1.00 94.81 1009 THR A CA 1
ATOM 7666 C C . THR A 1 1009 ? -31.995 -1.560 -9.300 1.00 94.81 1009 THR A C 1
ATOM 7668 O O . THR A 1 1009 ? -30.826 -1.721 -9.642 1.00 94.81 1009 THR A O 1
ATOM 7671 N N . LEU A 1 1010 ? -32.356 -0.659 -8.385 1.00 95.19 1010 LEU A N 1
ATOM 7672 C CA . LEU A 1 1010 ? -31.413 0.195 -7.660 1.00 95.19 1010 LEU A CA 1
ATOM 7673 C C . LEU A 1 1010 ? -30.835 -0.556 -6.448 1.00 95.19 1010 LEU A C 1
ATOM 7675 O O . LEU A 1 1010 ? -31.064 -0.179 -5.302 1.00 95.19 1010 LEU A O 1
ATOM 7679 N N . SER A 1 1011 ? -30.170 -1.682 -6.709 1.00 95.75 1011 SER A N 1
ATOM 7680 C CA . SER A 1 1011 ? -29.658 -2.597 -5.684 1.00 95.75 1011 SER A CA 1
ATOM 7681 C C . SER A 1 1011 ? -28.820 -1.869 -4.632 1.00 95.75 1011 SER A C 1
ATOM 7683 O O . SER A 1 1011 ? -27.914 -1.118 -4.976 1.00 95.75 1011 SER A O 1
ATOM 7685 N N . GLY A 1 1012 ? -29.134 -2.105 -3.358 1.00 94.81 1012 GLY A N 1
ATOM 7686 C CA . GLY A 1 1012 ? -28.440 -1.533 -2.207 1.00 94.81 1012 GLY A CA 1
ATOM 7687 C C . GLY A 1 1012 ? -28.853 -0.144 -1.772 1.00 94.81 1012 GLY A C 1
ATOM 7688 O O . GLY A 1 1012 ? -28.312 0.345 -0.786 1.00 94.81 1012 GLY A O 1
ATOM 7689 N N . ALA A 1 1013 ? -29.806 0.484 -2.458 1.00 95.88 1013 ALA A N 1
ATOM 7690 C CA . ALA A 1 1013 ? -30.387 1.721 -1.971 1.00 95.88 1013 ALA A CA 1
ATOM 7691 C C . ALA A 1 1013 ? -31.139 1.460 -0.661 1.00 95.88 1013 ALA A C 1
ATOM 7693 O O . ALA A 1 1013 ? -32.086 0.667 -0.637 1.00 95.88 1013 ALA A O 1
ATOM 7694 N N . LEU A 1 1014 ? -30.736 2.141 0.414 1.00 95.69 1014 LEU A N 1
ATOM 7695 C CA . LEU A 1 1014 ? -31.515 2.200 1.645 1.00 95.69 1014 LEU A CA 1
ATOM 7696 C C . LEU A 1 1014 ? -32.563 3.308 1.517 1.00 95.69 1014 LEU A C 1
ATOM 7698 O O . LEU A 1 1014 ? -32.231 4.491 1.589 1.00 95.69 1014 LEU A O 1
ATOM 7702 N N . VAL A 1 1015 ? -33.825 2.933 1.300 1.00 92.81 1015 VAL A N 1
ATOM 7703 C CA . VAL A 1 1015 ? -34.895 3.927 1.137 1.00 92.81 1015 VAL A CA 1
ATOM 7704 C C . VAL A 1 1015 ? -35.265 4.579 2.469 1.00 92.81 1015 VAL A C 1
ATOM 7706 O O . VAL A 1 1015 ? -35.152 3.954 3.525 1.00 92.81 1015 VAL A O 1
ATOM 7709 N N . GLY A 1 1016 ? -35.755 5.821 2.418 1.00 85.94 1016 GLY A N 1
ATOM 7710 C CA . GLY A 1 1016 ? -36.051 6.644 3.594 1.00 85.94 1016 GLY A CA 1
ATOM 7711 C C . GLY A 1 1016 ? -36.962 5.998 4.645 1.00 85.94 1016 GLY A C 1
ATOM 7712 O O . GLY A 1 1016 ? -36.767 6.255 5.831 1.00 85.94 1016 GLY A O 1
ATOM 7713 N N . GLY A 1 1017 ? -37.893 5.120 4.249 1.00 85.94 1017 GLY A N 1
ATOM 7714 C CA . GLY A 1 1017 ? -38.733 4.346 5.171 1.00 85.94 1017 GLY A CA 1
ATOM 7715 C C . GLY A 1 1017 ? -40.045 5.039 5.556 1.00 85.94 1017 GLY A C 1
ATOM 7716 O O . GLY A 1 1017 ? -40.711 5.647 4.720 1.00 85.94 1017 GLY A O 1
ATOM 7717 N N . TYR A 1 1018 ? -40.480 4.883 6.805 1.00 79.12 1018 TYR A N 1
ATOM 7718 C CA . TYR A 1 1018 ? -41.815 5.296 7.263 1.00 79.12 1018 TYR A CA 1
ATOM 7719 C C . TYR A 1 1018 ? -42.111 6.801 7.113 1.00 79.12 1018 TYR A C 1
ATOM 7721 O O . TYR A 1 1018 ? -41.232 7.647 7.266 1.00 79.12 1018 TYR A O 1
ATOM 7729 N N . LEU A 1 1019 ? -43.387 7.138 6.879 1.00 66.88 1019 LEU A N 1
ATOM 7730 C CA . LEU A 1 1019 ? -43.890 8.517 6.872 1.00 66.88 1019 LEU A CA 1
ATOM 7731 C C . LEU A 1 1019 ? -44.310 8.976 8.284 1.00 66.88 1019 LEU A C 1
ATOM 7733 O O . LEU A 1 1019 ? -45.059 8.288 8.975 1.00 66.88 1019 LEU A O 1
ATOM 7737 N N . LEU A 1 1020 ? -43.880 10.174 8.698 1.00 53.50 1020 LEU A N 1
ATOM 7738 C CA . LEU A 1 1020 ? -44.305 10.817 9.955 1.00 53.50 1020 LEU A CA 1
ATOM 7739 C C . LEU A 1 1020 ? -45.786 11.229 9.924 1.00 53.50 1020 LEU A C 1
ATOM 7741 O O . LEU A 1 1020 ? -46.247 11.826 8.953 1.00 53.50 1020 LEU A O 1
ATOM 7745 N N . GLY A 1 1021 ? -46.503 11.002 11.029 1.00 50.69 1021 GLY A N 1
ATOM 7746 C CA . GLY A 1 1021 ? -47.852 11.541 11.262 1.00 50.69 1021 GLY A CA 1
ATOM 7747 C C . GLY A 1 1021 ? -49.017 10.692 10.742 1.00 50.69 1021 GLY A C 1
ATOM 7748 O O . GLY A 1 1021 ? -50.170 11.055 10.971 1.00 50.69 1021 GLY A O 1
ATOM 7749 N N . SER A 1 1022 ? -48.755 9.555 10.094 1.00 48.56 1022 SER A N 1
ATOM 7750 C CA . SER A 1 1022 ? -49.766 8.507 9.929 1.00 48.56 1022 SER A CA 1
ATOM 7751 C C . SER A 1 1022 ? -49.788 7.616 11.168 1.00 48.56 1022 SER A C 1
ATOM 7753 O O . SER A 1 1022 ? -48.735 7.277 11.703 1.00 48.56 1022 SER A O 1
ATOM 7755 N N . ASN A 1 1023 ? -50.979 7.215 11.594 1.00 44.97 1023 ASN A N 1
ATOM 7756 C CA . ASN A 1 1023 ? -51.216 6.087 12.484 1.00 44.97 1023 ASN A CA 1
ATOM 7757 C C . ASN A 1 1023 ? -50.449 4.850 11.987 1.00 44.97 1023 ASN A C 1
ATOM 7759 O O . ASN A 1 1023 ? -50.922 4.192 11.076 1.00 44.97 1023 ASN A O 1
ATOM 7763 N N . GLU A 1 1024 ? -49.275 4.600 12.573 1.00 50.16 1024 GLU A N 1
ATOM 7764 C CA . GLU A 1 1024 ? -48.471 3.373 12.507 1.00 50.16 1024 GLU A CA 1
ATOM 7765 C C . GLU A 1 1024 ? -48.259 2.724 11.109 1.00 50.16 1024 GLU A C 1
ATOM 7767 O O . GLU A 1 1024 ? -49.167 2.235 10.449 1.00 50.16 1024 GLU A O 1
ATOM 7772 N N . PHE A 1 1025 ? -46.991 2.626 10.686 1.00 58.66 1025 PHE A N 1
ATOM 7773 C CA . PHE A 1 1025 ? -46.523 1.726 9.612 1.00 58.66 1025 PHE A CA 1
ATOM 7774 C C . PHE A 1 1025 ? -47.020 1.982 8.180 1.00 58.66 1025 PHE A C 1
ATOM 7776 O O . PHE A 1 1025 ? -47.042 1.050 7.377 1.00 58.66 1025 PHE A O 1
ATOM 7783 N N . THR A 1 1026 ? -47.356 3.217 7.792 1.00 68.25 1026 THR A N 1
ATOM 7784 C CA . THR A 1 1026 ? -47.614 3.478 6.365 1.00 68.25 1026 THR A CA 1
ATOM 7785 C C . THR A 1 1026 ? -46.315 3.781 5.615 1.00 68.25 1026 THR A C 1
ATOM 7787 O O . THR A 1 1026 ? -45.653 4.802 5.808 1.00 68.25 1026 THR A O 1
ATOM 7790 N N . TRP A 1 1027 ? -45.934 2.846 4.750 1.00 83.25 1027 TRP A N 1
ATOM 7791 C CA . TRP A 1 1027 ? -44.960 3.043 3.687 1.00 83.25 1027 TRP A CA 1
ATOM 7792 C C . TRP A 1 1027 ? -45.580 2.551 2.382 1.00 83.25 1027 TRP A C 1
ATOM 7794 O O . TRP A 1 1027 ? -46.304 1.557 2.356 1.00 83.25 1027 TRP A O 1
ATOM 7804 N N . SER A 1 1028 ? -45.315 3.266 1.294 1.00 87.19 1028 SER A N 1
ATOM 7805 C CA . SER A 1 1028 ? -45.752 2.871 -0.040 1.00 87.19 1028 SER A CA 1
ATOM 7806 C C . SER A 1 1028 ? -44.570 2.885 -0.995 1.00 87.19 1028 SER A C 1
ATOM 7808 O O . SER A 1 1028 ? -43.892 3.916 -1.107 1.00 87.19 1028 SER A O 1
ATOM 7810 N N . ASP A 1 1029 ? -44.396 1.787 -1.727 1.00 91.94 1029 ASP A N 1
ATOM 7811 C CA . ASP A 1 1029 ? -43.418 1.647 -2.804 1.00 91.94 1029 ASP A CA 1
ATOM 7812 C C . ASP A 1 1029 ? -43.863 2.410 -4.061 1.00 91.94 1029 ASP A C 1
ATOM 7814 O O . ASP A 1 1029 ? -44.337 1.841 -5.043 1.00 91.94 1029 ASP A O 1
ATOM 7818 N N . LEU A 1 1030 ? -43.792 3.737 -4.005 1.00 91.25 1030 LEU A N 1
ATOM 7819 C CA . LEU A 1 1030 ? -44.182 4.622 -5.098 1.00 91.25 1030 LEU A CA 1
ATOM 7820 C C . LEU A 1 1030 ? -43.098 5.670 -5.332 1.00 91.25 1030 LEU A C 1
ATOM 7822 O O . LEU A 1 1030 ? -42.603 6.269 -4.381 1.00 91.25 1030 LEU A O 1
ATOM 7826 N N . ARG A 1 1031 ? -42.787 5.983 -6.595 1.00 91.56 1031 ARG A N 1
ATOM 7827 C CA . ARG A 1 1031 ? -41.834 7.064 -6.929 1.00 91.56 1031 ARG A CA 1
ATOM 7828 C C . ARG A 1 1031 ? -42.318 8.457 -6.519 1.00 91.56 1031 ARG A C 1
ATOM 7830 O O . ARG A 1 1031 ? -41.508 9.362 -6.311 1.00 91.56 1031 ARG A O 1
ATOM 7837 N N . SER A 1 1032 ? -43.630 8.630 -6.358 1.00 89.31 1032 SER A N 1
ATOM 7838 C CA . SER A 1 1032 ? -44.224 9.849 -5.803 1.00 89.31 1032 SER A CA 1
ATOM 7839 C C . SER A 1 1032 ? -44.002 9.988 -4.292 1.00 89.31 1032 SER A C 1
ATOM 7841 O O . SER A 1 1032 ? -44.160 11.085 -3.760 1.00 89.31 1032 SER A O 1
ATOM 7843 N N . ASN A 1 1033 ? -43.626 8.911 -3.593 1.00 87.50 1033 ASN A N 1
ATOM 7844 C CA . ASN A 1 1033 ? -43.274 8.944 -2.176 1.00 87.50 1033 ASN A CA 1
ATOM 7845 C C . ASN A 1 1033 ? -41.835 9.458 -2.000 1.00 87.50 1033 ASN A C 1
ATOM 7847 O O . ASN A 1 1033 ? -40.898 8.692 -1.781 1.00 87.50 1033 ASN A O 1
ATOM 7851 N N . VAL A 1 1034 ? -41.668 10.778 -2.107 1.00 83.88 1034 VAL A N 1
ATOM 7852 C CA . VAL A 1 1034 ? -40.357 11.448 -2.040 1.00 83.88 1034 VAL A CA 1
ATOM 7853 C C . VAL A 1 1034 ? -39.651 11.283 -0.695 1.00 83.88 1034 VAL A C 1
ATOM 7855 O O . VAL A 1 1034 ? -38.434 11.402 -0.635 1.00 83.88 1034 VAL A O 1
ATOM 7858 N N . ILE A 1 1035 ? -40.405 11.025 0.374 1.00 79.62 1035 ILE A N 1
ATOM 7859 C CA . ILE A 1 1035 ? -39.875 10.892 1.731 1.00 79.62 1035 ILE A CA 1
ATOM 7860 C C . ILE A 1 1035 ? -39.437 9.448 1.971 1.00 79.62 1035 ILE A C 1
ATOM 7862 O O . ILE A 1 1035 ? -38.285 9.198 2.298 1.00 79.62 1035 ILE A O 1
ATOM 7866 N N . GLY A 1 1036 ? -40.349 8.493 1.783 1.00 84.50 1036 GLY A N 1
ATOM 7867 C CA . GLY A 1 1036 ? -40.110 7.106 2.170 1.00 84.50 1036 GLY A CA 1
ATOM 7868 C C . GLY A 1 1036 ? -39.423 6.238 1.121 1.00 84.50 1036 GLY A C 1
ATOM 7869 O O . GLY A 1 1036 ? -39.010 5.130 1.457 1.00 84.50 1036 GLY A O 1
ATOM 7870 N N . ASN A 1 1037 ? -39.320 6.695 -0.134 1.00 90.19 1037 ASN A N 1
ATOM 7871 C CA . ASN A 1 1037 ? -38.792 5.886 -1.239 1.00 90.19 1037 ASN A CA 1
ATOM 7872 C C . ASN A 1 1037 ? -37.583 6.499 -1.967 1.00 90.19 1037 ASN A C 1
ATOM 7874 O O . ASN A 1 1037 ? -37.176 5.990 -3.008 1.00 90.19 1037 ASN A O 1
ATOM 7878 N N . THR A 1 1038 ? -37.014 7.584 -1.441 1.00 89.94 1038 THR A N 1
ATOM 7879 C CA . THR A 1 1038 ? -35.734 8.151 -1.902 1.00 89.94 1038 THR A CA 1
ATOM 7880 C C . THR A 1 1038 ? -34.590 7.541 -1.091 1.00 89.94 1038 THR A C 1
ATOM 7882 O O . THR A 1 1038 ? -34.798 7.196 0.069 1.00 89.94 1038 THR A O 1
ATOM 7885 N N . ALA A 1 1039 ? -33.403 7.407 -1.683 1.00 90.81 1039 ALA A N 1
ATOM 7886 C CA . ALA A 1 1039 ? -32.200 6.923 -1.005 1.00 90.81 1039 ALA A CA 1
ATOM 7887 C C . ALA A 1 1039 ? -31.004 7.821 -1.340 1.00 90.81 1039 ALA A C 1
ATOM 7889 O O . ALA A 1 1039 ? -30.825 8.168 -2.508 1.00 90.81 1039 ALA A O 1
ATOM 7890 N N . GLY A 1 1040 ? -30.195 8.186 -0.343 1.00 91.00 1040 GLY A N 1
ATOM 7891 C CA . GLY A 1 1040 ? -28.962 8.961 -0.504 1.00 91.00 1040 GLY A CA 1
ATOM 7892 C C . GLY A 1 1040 ? -27.694 8.164 -0.198 1.00 91.00 1040 GLY A C 1
ATOM 7893 O O . GLY A 1 1040 ? -27.720 7.148 0.502 1.00 91.00 1040 GLY A O 1
ATOM 7894 N N . ILE A 1 1041 ? -26.555 8.649 -0.708 1.00 94.88 1041 ILE A N 1
ATOM 7895 C CA . ILE A 1 1041 ? -25.237 8.032 -0.470 1.00 94.88 1041 ILE A CA 1
ATOM 7896 C C . ILE A 1 1041 ? -24.870 8.034 1.016 1.00 94.88 1041 ILE A C 1
ATOM 7898 O O . ILE A 1 1041 ? -24.415 7.016 1.529 1.00 94.88 1041 ILE A O 1
ATOM 7902 N N . ALA A 1 1042 ? -25.167 9.128 1.725 1.00 91.25 1042 ALA A N 1
ATOM 7903 C CA . ALA A 1 1042 ? -24.929 9.239 3.160 1.00 91.25 1042 ALA A CA 1
ATOM 7904 C C . ALA A 1 1042 ? -25.798 8.256 3.961 1.00 91.25 1042 ALA A C 1
ATOM 7906 O O . ALA A 1 1042 ? -25.317 7.669 4.926 1.00 91.25 1042 ALA A O 1
ATOM 7907 N N . ASP A 1 1043 ? -27.037 8.022 3.519 1.00 87.62 1043 ASP A N 1
ATOM 7908 C CA . ASP A 1 1043 ? -27.987 7.122 4.185 1.00 87.62 1043 ASP A CA 1
ATOM 7909 C C . ASP A 1 1043 ? -27.531 5.663 4.108 1.00 87.62 1043 ASP A C 1
ATOM 7911 O O . ASP A 1 1043 ? -27.702 4.892 5.049 1.00 87.62 1043 ASP A O 1
ATOM 7915 N N . SER A 1 1044 ? -26.922 5.285 2.984 1.00 93.94 1044 SER A N 1
ATOM 7916 C CA . SER A 1 1044 ? -26.495 3.906 2.728 1.00 93.94 1044 SER A CA 1
ATOM 7917 C C . SER A 1 1044 ? -25.062 3.623 3.205 1.00 93.94 1044 SER A C 1
ATOM 7919 O O . SER A 1 1044 ? -24.685 2.461 3.349 1.00 93.94 1044 SER A O 1
ATOM 7921 N N . ALA A 1 1045 ? -24.260 4.658 3.491 1.00 95.50 1045 ALA A N 1
ATOM 7922 C CA . ALA A 1 1045 ? -22.832 4.543 3.808 1.00 95.50 1045 ALA A CA 1
ATOM 7923 C C . ALA A 1 1045 ? -22.524 3.727 5.074 1.00 95.50 1045 ALA A C 1
ATOM 7925 O O . ALA A 1 1045 ? -21.449 3.138 5.183 1.00 95.50 1045 ALA A O 1
ATOM 7926 N N . SER A 1 1046 ? -23.443 3.702 6.043 1.00 96.50 1046 SER A N 1
ATOM 7927 C CA . SER A 1 1046 ? -23.233 3.019 7.324 1.00 96.50 1046 SER A CA 1
ATOM 7928 C C . SER A 1 1046 ? -23.562 1.523 7.292 1.00 96.50 1046 SER A C 1
ATOM 7930 O O . SER A 1 1046 ? -23.060 0.773 8.131 1.00 96.50 1046 SER A O 1
ATOM 7932 N N . VAL A 1 1047 ? -24.357 1.072 6.313 1.00 97.75 1047 VAL A N 1
ATOM 7933 C CA . VAL A 1 1047 ? -24.821 -0.322 6.215 1.00 97.75 1047 VAL A CA 1
ATOM 7934 C C . VAL A 1 1047 ? -23.661 -1.315 6.034 1.00 97.75 1047 VAL A C 1
ATOM 7936 O O . VAL A 1 1047 ? -23.622 -2.284 6.795 1.00 97.75 1047 VAL A O 1
ATOM 7939 N N . PRO A 1 1048 ? -22.671 -1.089 5.139 1.00 97.88 1048 PRO A N 1
ATOM 7940 C CA . PRO A 1 1048 ? -21.548 -2.016 4.988 1.00 97.88 1048 PRO A CA 1
ATOM 7941 C C . PRO A 1 1048 ? -20.740 -2.188 6.273 1.00 97.88 1048 PRO A C 1
ATOM 7943 O O . PRO A 1 1048 ? -20.406 -3.308 6.646 1.00 97.88 1048 PRO A O 1
ATOM 7946 N N . GLY A 1 1049 ? -20.469 -1.089 6.985 1.00 97.56 1049 GLY A N 1
ATOM 7947 C CA . GLY A 1 1049 ? -19.731 -1.123 8.247 1.00 97.56 1049 GLY A CA 1
ATOM 7948 C C . GLY A 1 1049 ? -20.473 -1.886 9.344 1.00 97.56 1049 GLY A C 1
ATOM 7949 O O . GLY A 1 1049 ? -19.858 -2.649 10.085 1.00 97.56 1049 GLY A O 1
ATOM 7950 N N . MET A 1 1050 ? -21.797 -1.716 9.430 1.00 97.00 1050 MET A N 1
ATOM 7951 C CA . MET A 1 1050 ? -22.622 -2.425 10.409 1.00 97.00 1050 MET A CA 1
ATOM 7952 C C . MET A 1 1050 ? -22.680 -3.927 10.101 1.00 97.00 1050 MET A C 1
ATOM 7954 O O . MET A 1 1050 ? -22.519 -4.753 10.998 1.00 97.00 1050 MET A O 1
ATOM 7958 N N . ALA A 1 1051 ? -22.844 -4.291 8.828 1.00 96.44 1051 ALA A N 1
ATOM 7959 C CA . ALA A 1 1051 ? -22.794 -5.684 8.401 1.00 96.44 1051 ALA A CA 1
ATOM 7960 C C . ALA A 1 1051 ? -21.417 -6.316 8.678 1.00 96.44 1051 ALA A C 1
ATOM 7962 O O . ALA A 1 1051 ? -21.354 -7.431 9.192 1.00 96.44 1051 ALA A O 1
ATOM 7963 N N . ALA A 1 1052 ? -20.320 -5.590 8.433 1.00 95.88 1052 ALA A N 1
ATOM 7964 C CA . ALA A 1 1052 ? -18.964 -6.062 8.723 1.00 95.88 1052 ALA A CA 1
ATOM 7965 C C . ALA A 1 1052 ? -18.743 -6.293 10.222 1.00 95.88 1052 ALA A C 1
ATOM 7967 O O . ALA A 1 1052 ? -18.136 -7.291 10.607 1.00 95.88 1052 ALA A O 1
ATOM 7968 N N . ALA A 1 1053 ? -19.295 -5.426 11.073 1.00 95.56 1053 ALA A N 1
ATOM 7969 C CA . ALA A 1 1053 ? -19.259 -5.617 12.517 1.00 95.56 1053 ALA A CA 1
ATOM 7970 C C . ALA A 1 1053 ? -19.974 -6.907 12.957 1.00 95.56 1053 ALA A C 1
ATOM 7972 O O . ALA A 1 1053 ? -19.492 -7.592 13.859 1.00 95.56 1053 ALA A O 1
ATOM 7973 N N . LEU A 1 1054 ? -21.097 -7.261 12.319 1.00 93.25 1054 LEU A N 1
ATOM 7974 C CA . LEU A 1 1054 ? -21.816 -8.507 12.607 1.00 93.25 1054 LEU A CA 1
ATOM 7975 C C . LEU A 1 1054 ? -21.075 -9.743 12.102 1.00 93.25 1054 LEU A C 1
ATOM 7977 O O . LEU A 1 1054 ? -21.005 -10.719 12.839 1.00 93.25 1054 LEU A O 1
ATOM 7981 N N . VAL A 1 1055 ? -20.497 -9.695 10.898 1.00 91.19 1055 VAL A N 1
ATOM 7982 C CA . VAL A 1 1055 ? -19.651 -10.780 10.364 1.00 91.19 1055 VAL A CA 1
ATOM 7983 C C . VAL A 1 1055 ? -18.478 -11.037 11.309 1.00 91.19 1055 VAL A C 1
ATOM 7985 O O . VAL A 1 1055 ? -18.256 -12.167 11.734 1.00 91.19 1055 VAL A O 1
ATOM 7988 N N . GLN A 1 1056 ? -17.783 -9.975 11.723 1.00 90.88 1056 GLN A N 1
ATOM 7989 C CA . GLN A 1 1056 ? -16.667 -10.072 12.662 1.00 90.88 1056 GLN A CA 1
ATOM 7990 C C . GLN A 1 1056 ? -17.101 -10.624 14.030 1.00 90.88 1056 GLN A C 1
ATOM 7992 O O . GLN A 1 1056 ? -16.383 -11.423 14.629 1.00 90.88 1056 GLN A O 1
ATOM 7997 N N . LEU A 1 1057 ? -18.271 -10.214 14.533 1.00 87.94 1057 LEU A N 1
ATOM 7998 C CA . LEU A 1 1057 ? -18.824 -10.750 15.775 1.00 87.94 1057 LEU A CA 1
ATOM 7999 C C . LEU A 1 1057 ? -19.159 -12.236 15.634 1.00 87.94 1057 LEU A C 1
ATOM 8001 O O . LEU A 1 1057 ? -18.720 -13.022 16.469 1.00 87.94 1057 LEU A O 1
ATOM 8005 N N . ALA A 1 1058 ? -19.897 -12.618 14.593 1.00 85.44 1058 ALA A N 1
ATOM 8006 C CA . ALA A 1 1058 ? -20.300 -13.998 14.345 1.00 85.44 1058 ALA A CA 1
ATOM 8007 C C . ALA A 1 1058 ? -19.081 -14.923 14.239 1.00 85.44 1058 ALA A C 1
ATOM 8009 O O . ALA A 1 1058 ? -19.049 -15.959 14.895 1.00 85.44 1058 ALA A O 1
ATOM 8010 N N . ALA A 1 1059 ? -18.036 -14.489 13.527 1.00 83.38 1059 ALA A N 1
ATOM 8011 C CA . ALA A 1 1059 ? -16.768 -15.210 13.417 1.00 83.38 1059 ALA A CA 1
ATOM 8012 C C . ALA A 1 1059 ? -16.058 -15.419 14.769 1.00 83.38 1059 ALA A C 1
ATOM 8014 O O . ALA A 1 1059 ? -15.269 -16.349 14.921 1.00 83.38 1059 ALA A O 1
ATOM 8015 N N . SER A 1 1060 ? -16.316 -14.549 15.750 1.00 82.81 1060 SER A N 1
ATOM 8016 C CA . SER A 1 1060 ? -15.709 -14.612 17.084 1.00 82.81 1060 SER A CA 1
ATOM 8017 C C . SER A 1 1060 ? -16.504 -15.431 18.106 1.00 82.81 1060 SER A C 1
ATOM 8019 O O . SER A 1 1060 ? -15.980 -15.721 19.182 1.00 82.81 1060 SER A O 1
ATOM 8021 N N . LEU A 1 1061 ? -17.763 -15.777 17.819 1.00 83.19 1061 LEU A N 1
ATOM 8022 C CA . LEU A 1 1061 ? -18.603 -16.529 18.748 1.00 83.19 1061 LEU A CA 1
ATOM 8023 C C . LEU A 1 1061 ? -18.318 -18.040 18.638 1.00 83.19 1061 LEU A C 1
ATOM 8025 O O . LEU A 1 1061 ? -18.191 -18.563 17.532 1.00 83.19 1061 LEU A O 1
ATOM 8029 N N . PRO A 1 1062 ? -18.242 -18.773 19.765 1.00 80.62 1062 PRO A N 1
ATOM 8030 C CA . PRO A 1 1062 ? -18.183 -20.229 19.742 1.00 80.62 1062 PRO A CA 1
ATOM 8031 C C . PRO A 1 1062 ? -19.417 -20.836 19.067 1.00 80.62 1062 PRO A C 1
ATOM 8033 O O . PRO A 1 1062 ? -20.513 -20.300 19.186 1.00 80.62 1062 PRO A O 1
ATOM 8036 N N . GLU A 1 1063 ? -19.276 -22.016 18.462 1.00 79.31 1063 GLU A N 1
ATOM 8037 C CA . GLU A 1 1063 ? -20.367 -22.715 17.755 1.00 79.31 1063 GLU A CA 1
ATOM 8038 C C . GLU A 1 1063 ? -21.622 -22.946 18.625 1.00 79.31 1063 GLU A C 1
ATOM 8040 O O . GLU A 1 1063 ? -22.750 -22.879 18.147 1.00 79.31 1063 GLU A O 1
ATOM 8045 N N . TYR A 1 1064 ? -21.442 -23.161 19.931 1.00 80.69 1064 TYR A N 1
ATOM 8046 C CA . TYR A 1 1064 ? -22.536 -23.326 20.899 1.00 80.69 1064 TYR A CA 1
ATOM 8047 C C . TYR A 1 1064 ? -23.126 -21.995 21.403 1.00 80.69 1064 TYR A C 1
ATOM 8049 O O . TYR A 1 1064 ? -23.962 -22.006 22.304 1.00 80.69 1064 TYR A O 1
ATOM 8057 N N . CYS A 1 1065 ? -22.667 -20.859 20.876 1.00 83.62 1065 CYS A N 1
ATOM 8058 C CA . CYS A 1 1065 ? -23.089 -19.513 21.242 1.00 83.62 1065 CYS A CA 1
ATOM 8059 C C . CYS A 1 1065 ? -23.691 -18.788 20.026 1.00 83.62 1065 CYS A C 1
ATOM 8061 O O . CYS A 1 1065 ? -23.087 -17.853 19.494 1.00 83.62 1065 CYS A O 1
ATOM 8063 N N . PRO A 1 1066 ? -24.879 -19.201 19.549 1.00 85.44 1066 PRO A N 1
ATOM 8064 C CA . PRO A 1 1066 ? -25.553 -18.492 18.471 1.00 85.44 1066 PRO A CA 1
ATOM 8065 C C . PRO A 1 1066 ? -25.892 -17.055 18.892 1.00 85.44 1066 PRO A C 1
ATOM 8067 O O . PRO A 1 1066 ? -26.040 -16.749 20.078 1.00 85.44 1066 PRO A O 1
ATOM 8070 N N . MET A 1 1067 ? -26.098 -16.169 17.912 1.00 87.38 1067 MET A N 1
ATOM 8071 C CA . MET A 1 1067 ? -26.376 -14.746 18.157 1.00 87.38 1067 MET A CA 1
ATOM 8072 C C . MET A 1 1067 ? -27.562 -14.508 19.114 1.00 87.38 1067 MET A C 1
ATOM 8074 O O . MET A 1 1067 ? -27.550 -13.555 19.892 1.00 87.38 1067 MET A O 1
ATOM 8078 N N . ALA A 1 1068 ? -28.566 -15.392 19.116 1.00 86.25 1068 ALA A N 1
ATOM 8079 C CA . ALA A 1 1068 ? -29.687 -15.339 20.058 1.00 86.25 1068 ALA A CA 1
ATOM 8080 C C . ALA A 1 1068 ? -29.242 -15.511 21.523 1.00 86.25 1068 ALA A C 1
ATOM 8082 O O . ALA A 1 1068 ? -29.650 -14.730 22.385 1.00 86.25 1068 ALA A O 1
ATOM 8083 N N . ASP A 1 1069 ? -28.364 -16.477 21.796 1.00 88.12 1069 ASP A N 1
ATOM 8084 C CA . ASP A 1 1069 ? -27.842 -16.755 23.137 1.00 88.12 1069 ASP A CA 1
ATOM 8085 C C . ASP A 1 1069 ? -26.848 -15.676 23.578 1.00 88.12 1069 ASP A C 1
ATOM 8087 O O . ASP A 1 1069 ? -26.872 -15.247 24.738 1.00 88.12 1069 ASP A O 1
ATOM 8091 N N . TYR A 1 1070 ? -26.041 -15.164 22.640 1.00 89.69 1070 TYR A N 1
ATOM 8092 C CA . TYR A 1 1070 ? -25.209 -13.983 22.868 1.00 89.69 1070 TYR A CA 1
ATOM 8093 C C . TYR A 1 1070 ? -26.068 -12.791 23.301 1.00 89.69 1070 TYR A C 1
ATOM 8095 O O . TYR A 1 1070 ? -25.796 -12.177 24.332 1.00 89.69 1070 TYR A O 1
ATOM 8103 N N . CYS A 1 1071 ? -27.156 -12.497 22.583 1.00 90.81 1071 CYS A N 1
ATOM 8104 C CA . CYS A 1 1071 ? -28.037 -11.379 22.918 1.00 90.81 1071 CYS A CA 1
ATOM 8105 C C . CYS A 1 1071 ? -28.875 -11.589 24.180 1.00 90.81 1071 CYS A C 1
ATOM 8107 O O . CYS A 1 1071 ? -29.159 -10.617 24.882 1.00 90.81 1071 CYS A O 1
ATOM 8109 N N . ALA A 1 1072 ? -29.200 -12.834 24.529 1.00 87.81 1072 ALA A N 1
ATOM 8110 C CA . ALA A 1 1072 ? -29.805 -13.181 25.813 1.00 87.81 1072 ALA A CA 1
ATOM 8111 C C . ALA A 1 1072 ? -28.808 -13.110 26.989 1.00 87.81 1072 ALA A C 1
ATOM 8113 O O . ALA A 1 1072 ? -29.209 -13.209 28.150 1.00 87.81 1072 ALA A O 1
ATOM 8114 N N . GLY A 1 1073 ? -27.512 -12.923 26.714 1.00 84.00 1073 GLY A N 1
ATOM 8115 C CA . GLY A 1 1073 ? -26.470 -12.872 27.735 1.00 84.00 1073 GLY A CA 1
ATOM 8116 C C . GLY A 1 1073 ? -26.097 -14.232 28.314 1.00 84.00 1073 GLY A C 1
ATOM 8117 O O . GLY A 1 1073 ? -25.543 -14.285 29.412 1.00 84.00 1073 GLY A O 1
ATOM 8118 N N . LEU A 1 1074 ? -26.417 -15.308 27.595 1.00 83.50 1074 LEU A N 1
ATOM 8119 C CA . LEU A 1 1074 ? -26.160 -16.688 27.998 1.00 83.50 1074 LEU A CA 1
ATOM 8120 C C . LEU A 1 1074 ? -24.726 -17.128 27.668 1.00 83.50 1074 LEU A C 1
ATOM 8122 O O . LEU A 1 1074 ? -24.224 -18.068 28.280 1.00 83.50 1074 LEU A O 1
ATOM 8126 N N . CYS A 1 1075 ? -24.056 -16.441 26.737 1.00 81.62 1075 CYS A N 1
ATOM 8127 C CA . CYS A 1 1075 ? -22.691 -16.736 26.309 1.00 81.62 1075 CYS A CA 1
ATOM 8128 C C . CYS A 1 1075 ? -21.991 -15.507 25.685 1.00 81.62 1075 CYS A C 1
ATOM 8130 O O . CYS A 1 1075 ? -22.612 -14.482 25.404 1.00 81.62 1075 CYS A O 1
ATOM 8132 N N . TYR A 1 1076 ? -20.675 -15.622 25.495 1.00 82.06 1076 TYR A N 1
ATOM 8133 C CA . TYR A 1 1076 ? -19.734 -14.611 24.985 1.00 82.06 1076 TYR A CA 1
ATOM 8134 C C . TYR A 1 1076 ? -18.589 -15.287 24.201 1.00 82.06 1076 TYR A C 1
ATOM 8136 O O . TYR A 1 1076 ? -18.376 -16.484 24.424 1.00 82.06 1076 TYR A O 1
ATOM 8144 N N . PRO A 1 1077 ? -17.803 -14.545 23.385 1.00 76.19 1077 PRO A N 1
ATOM 8145 C CA . PRO A 1 1077 ? -16.674 -15.081 22.609 1.00 76.19 1077 PRO A CA 1
ATOM 8146 C C . PRO A 1 1077 ? -15.731 -16.030 23.372 1.00 76.19 1077 PRO A C 1
ATOM 8148 O O . PRO A 1 1077 ? -15.359 -17.077 22.858 1.00 76.19 1077 PRO A O 1
ATOM 8151 N N . ASP A 1 1078 ? -15.414 -15.716 24.633 1.00 71.19 1078 ASP A N 1
ATOM 8152 C CA . ASP A 1 1078 ? -14.445 -16.471 25.448 1.00 71.19 1078 ASP A CA 1
ATOM 8153 C C . ASP A 1 1078 ? -15.103 -17.418 26.472 1.00 71.19 1078 ASP A C 1
ATOM 8155 O O . ASP A 1 1078 ? -14.495 -17.791 27.479 1.00 71.19 1078 ASP A O 1
ATOM 8159 N N . SER A 1 1079 ? -16.375 -17.777 26.276 1.00 70.88 1079 SER A N 1
ATOM 8160 C CA . SER A 1 1079 ? -17.056 -18.684 27.210 1.00 70.88 1079 SER A CA 1
ATOM 8161 C C . SER A 1 1079 ? -16.374 -20.061 27.219 1.00 70.88 1079 SER A C 1
ATOM 8163 O O . SER A 1 1079 ? -15.882 -20.517 26.186 1.00 70.88 1079 SER A O 1
ATOM 8165 N N . PRO A 1 1080 ? -16.301 -20.757 28.366 1.00 67.44 1080 PRO A N 1
ATOM 8166 C CA . PRO A 1 1080 ? -15.926 -22.162 28.378 1.00 67.44 1080 PRO A CA 1
ATOM 8167 C C . PRO A 1 1080 ? -17.076 -23.003 27.815 1.00 67.44 1080 PRO A C 1
ATOM 8169 O O . PRO A 1 1080 ? -18.247 -22.698 28.048 1.00 67.44 1080 PRO A O 1
ATOM 8172 N N . ALA A 1 1081 ? -16.742 -24.089 27.114 1.00 69.31 1081 ALA A N 1
ATOM 8173 C CA . ALA A 1 1081 ? -17.749 -25.017 26.616 1.00 69.31 1081 ALA A CA 1
ATOM 8174 C C . ALA A 1 1081 ? -18.614 -25.547 27.780 1.00 69.31 1081 ALA A C 1
ATOM 8176 O O . ALA A 1 1081 ? -18.064 -25.903 28.831 1.00 69.31 1081 ALA A O 1
ATOM 8177 N N . PRO A 1 1082 ? -19.950 -25.613 27.623 1.00 68.50 1082 PRO A N 1
ATOM 8178 C CA . PRO A 1 1082 ? -20.812 -26.173 28.653 1.00 68.50 1082 PRO A CA 1
ATOM 8179 C C . PRO A 1 1082 ? -20.431 -27.639 28.927 1.00 68.50 1082 PRO A C 1
ATOM 8181 O O . PRO A 1 1082 ? -20.036 -28.358 28.003 1.00 68.50 1082 PRO A O 1
ATOM 8184 N N . PRO A 1 1083 ? -20.523 -28.111 30.186 1.00 64.50 1083 PRO A N 1
ATOM 8185 C CA . PRO A 1 1083 ? -20.235 -29.503 30.506 1.00 64.50 1083 PRO A CA 1
ATOM 8186 C C . PRO A 1 1083 ? -21.171 -30.431 29.714 1.00 64.50 1083 PRO A C 1
ATOM 8188 O O . PRO A 1 1083 ? -22.345 -30.094 29.529 1.00 64.50 1083 PRO A O 1
ATOM 8191 N N . PRO A 1 1084 ? -20.685 -31.598 29.250 1.00 61.41 1084 PRO A N 1
ATOM 8192 C CA . PRO A 1 1084 ? -21.507 -32.528 28.489 1.00 61.41 1084 PRO A CA 1
ATOM 8193 C C . PRO A 1 1084 ? -22.748 -32.934 29.301 1.00 61.41 1084 PRO A C 1
ATOM 8195 O O . PRO A 1 1084 ? -22.654 -33.078 30.527 1.00 61.41 1084 PRO A O 1
ATOM 8198 N N . PRO A 1 1085 ? -23.910 -33.123 28.645 1.00 62.16 1085 PRO A N 1
ATOM 8199 C CA . PRO A 1 1085 ? -25.136 -33.496 29.332 1.00 62.16 1085 PRO A CA 1
ATOM 8200 C C . PRO A 1 1085 ? -24.918 -34.781 30.131 1.00 62.16 1085 PRO A C 1
ATOM 8202 O O . PRO A 1 1085 ? -24.314 -35.743 29.650 1.00 62.16 1085 PRO A O 1
ATOM 8205 N N . SER A 1 1086 ? -25.402 -34.784 31.374 1.00 56.81 1086 SER A N 1
ATOM 8206 C CA . SER A 1 1086 ? -25.369 -35.969 32.228 1.00 56.81 1086 SER A CA 1
ATOM 8207 C C . SER A 1 1086 ? -26.083 -37.113 31.502 1.00 56.81 1086 SER A C 1
ATOM 8209 O O . SER A 1 1086 ? -27.165 -36.876 30.955 1.00 56.81 1086 SER A O 1
ATOM 8211 N N . PRO A 1 1087 ? -25.527 -38.338 31.476 1.00 52.81 1087 PRO A N 1
ATOM 8212 C CA . PRO A 1 1087 ? -26.247 -39.468 30.909 1.00 52.81 1087 PRO A CA 1
ATOM 8213 C C . PRO A 1 1087 ? -27.614 -39.593 31.602 1.00 52.81 1087 PRO A C 1
ATOM 8215 O O . PRO A 1 1087 ? -27.694 -39.363 32.816 1.00 52.81 1087 PRO A O 1
ATOM 8218 N N . PRO A 1 1088 ? -28.690 -39.911 30.858 1.00 58.84 1088 PRO A N 1
ATOM 8219 C CA . PRO A 1 1088 ? -30.010 -40.065 31.451 1.00 58.84 1088 PRO A CA 1
ATOM 8220 C C . PRO A 1 1088 ? -29.956 -41.122 32.567 1.00 58.84 1088 PRO A C 1
ATOM 8222 O O . PRO A 1 1088 ? -29.219 -42.106 32.430 1.00 58.84 1088 PRO A O 1
ATOM 8225 N N . PRO A 1 1089 ? -30.681 -40.917 33.683 1.00 59.41 1089 PRO A N 1
ATOM 8226 C CA . PRO A 1 1089 ? -30.679 -41.871 34.783 1.00 59.41 1089 PRO A CA 1
ATOM 8227 C C . PRO A 1 1089 ? -31.179 -43.246 34.301 1.00 59.41 1089 PRO A C 1
ATOM 8229 O O . PRO A 1 1089 ? -32.047 -43.287 33.423 1.00 59.41 1089 PRO A O 1
ATOM 8232 N N . PRO A 1 1090 ? -30.609 -44.341 34.839 1.00 57.34 1090 PRO A N 1
ATOM 8233 C CA . PRO A 1 1090 ? -30.908 -45.706 34.408 1.00 57.34 1090 PRO A CA 1
ATOM 8234 C C . PRO A 1 1090 ? -32.361 -46.125 34.641 1.00 57.34 1090 PRO A C 1
ATOM 8236 O O . PRO A 1 1090 ? -32.977 -45.647 35.625 1.00 57.34 1090 PRO A O 1
#

Mean predicted aligned error: 17.05 Å

Sequence (1090 aa):
MELPFYFLDAQASGPLPVWNRVALGKPGGWRGDSHLFDGQGYDAVDANVTGGWYDLDGHVKSTLTIAFTTHTLGLSGLIFEVGFRDAGHWDSVVQQVQLGARYLLAAHVRASDDPAANALVAQVGDVDTDAAYWGRPEEQQERGVENTPAYRPAWVADAVFPGGDVAGAASAALAAAVLVSRRPGLHQDLALANEAYRHAVQLLRYAVEYPRVWRPPEGRVRYNTTSVHDHIALAHALVCMADYTQPSICNVAANRWQAGYLEYGRTPAPLNQARVRLQVDAQNVLPWASVAMLFSGISKTPASGDFDWQYNQHIASVLDAWRDTNDLCSDVSIPPCQTPTSGFAYFGVDTRANVAVNGKNAAAQLLAAMHAQLLETAARLERPGTVELTRPRELRCWAHGQLRHITGDNPMGVSFLVGYGDAYPRSPRQRSAACPADRSLPCLPPNGTQPNPNTLSGALVGGYLLGSNEFTWSDLRSNVIGNTAGIADSASVPGMAAALVQLAASLPEYCPMADYCAGLCYPDSPAPPPPSPPPPPPNVDVCIVDGSLDACRVMELPFYFLDAQASGPLPVWNRVALGKPGGWRGDSHLFDGQGYDAVDANVTGGWYDLDGHVKSTLTIAFTTHTLGLSGLIFEVGFRDAGHWDSVVQQVQLGARYLLAAHVRASDDPAANALVAQVGDVDTDAAYWGRPEEQQERGVENTPAYRPAWVADAVFPGGDVAGAASAALAAAVLVSRRPGLHQDLALANEAYRHAVQLLRYAVEYPRVWRPPEGRVRYNTTSVHDHIALAHALVCMADYTQPSICNVAANRWQAGYLEYGRTPAPLNQARVRLQVDAQNVLPWASVAMLFSGISKTPASGDFDWQYNQHIASVLDAWRDTNDLCSDVSIPPCQTPTSGFAYFGVDTRANVAVNGKNAAAQLLAAMHAQLLETAARLERPGTVELTRPRELRCWAHGQLRHITGDNPMGVSFLVGYGDAYPRSPRQRSAACPADRSLPCLPPNGTQPNPNTLSGALVGGYLLGSNEFTWSDLRSNVIGNTAGIADSASVPGMAAALVQLAASLPEYCPMADYCAGLCYPDSPAPPPPSPPPP

pLDDT: mean 85.06, std 14.08, range [29.23, 98.88]

Secondary structure (DSSP, 8-state):
--HHHHHHHHHB-BSPPTT-TTBTTSTT--B--B-TTTT-STT--SS----SB--TTSS-EEHHHHHHHHHHHHHHHHHSHHHHHHTT-HHHHHHHHHHHHHHHHHH-TT--SSGGG--EEEEES-HHHHHH--S-GGGS--S--TTSTT---EEEE-SSS--HHHHHHHHHHHHHHHHHHTSSSTT--HHHHHHHHHHHHHHHHHHHHS------SSS--S---S-SHHHHHHHHHHHHHH-TT-HHHHHHHHHHHHHHHHHTT-SSPPHHHHHHTT--BTTB-HHHHHHHHHHHT--EETTTEE-HHHHHHHHHHHHHHHHS---BTTSTTS-SEE-TTT--EE---STTS-TTHHHHHHHHHHHHHHHHHHHHHHHHHH-TT---THHHHHHHHHHHHHHHHHTT-STT---SBTTSSSS--SS-S-TTTTS-SSTTSPPPPTT--SPPSS--TT-B---SPTT--TT-----TT-HHHH---HHHHTHHHHHHHHHHHHHHHS-TT--HHHHHTTS--TTPPPPP---PPPPPP-GGGSBSSSS-BHHHHHHHHHHHHHHHB-BSPPTT-TTBTTSTT--B--B-TTTT-STT--SS----SB--TTSS-EEHHHHHHHHHHHHHHHHHSHHHHHHTT-HHHHHHHHHHHHHHHHHH-SB--SSGGG-BEEEEES-HHHHHH--S-GGGS--S--TTSTT---EEEE-SSS--HHHHHHHHHHHHHHHHHHTSSSTT--HHHHHHHHHHHHHHHHHHHHS------SSS--SS--S-SHHHHHHHHHHHHHH-TT-HHHHHHHHHHHHHHHHHHH-SSPPHHHHHHHT--BTTB-HHHHHHHHHHTTTT-BTTB---HHHHHHHHHHHHHHHHS---BTTSTT-SSEE-TTT--EE---TTTSGGGHHHHHHHHHHHHHHHHHHHHHHHHHH-TT----HHHHHHHHHHHHHHHHHHT-STT---SBTTSSSS--SS-S-TTTTS-TTSSSPPPPTT--SPPSS--TT-B---PPTTSSS------TT-TTTS---HHHHTHHHHHHHHHHHHHHHS-TT--HHHHHTTS--TTPPPPPPPPPPP-